Protein AF-0000000084674513 (afdb_homodimer)

Solvent-accessible surface area (backbone atoms only — not comparable to full-atom values): 57286 Å² total; per-residue (Å²): 106,66,66,57,47,56,49,42,70,78,36,50,66,64,48,51,53,32,52,49,28,34,50,50,21,30,50,39,52,47,45,50,54,49,45,37,59,63,42,27,64,46,61,72,77,62,65,66,60,52,52,52,51,50,53,49,48,47,51,50,30,48,51,36,41,43,52,23,43,42,50,42,38,48,52,39,38,51,47,49,45,51,48,48,52,46,50,54,50,10,59,71,66,32,58,56,62,58,49,61,69,64,29,63,66,54,51,48,39,46,70,44,56,30,47,47,33,40,50,52,26,42,66,40,45,54,58,34,55,39,25,51,50,29,48,55,53,47,50,53,50,43,39,69,73,36,55,70,61,32,53,54,49,51,51,52,49,50,53,50,49,54,54,37,50,52,27,49,53,52,20,52,51,25,48,54,54,25,50,54,24,48,51,50,39,50,51,44,52,47,48,52,56,53,23,41,66,61,31,58,28,30,57,50,56,40,46,48,45,45,64,62,47,42,45,48,29,48,48,48,28,37,54,24,50,34,50,20,49,39,31,46,47,44,30,53,47,48,52,54,47,47,52,54,46,49,38,45,49,42,28,34,44,12,52,62,67,59,74,41,52,74,67,56,29,50,49,53,37,51,50,52,53,62,45,44,61,37,53,52,50,42,62,66,38,48,62,41,44,52,46,19,51,53,30,51,53,52,60,60,67,66,67,62,42,76,77,68,95,61,86,68,85,68,61,78,77,71,86,78,53,36,42,33,36,46,49,28,23,40,69,46,78,48,66,88,90,44,78,43,66,58,34,46,62,31,76,47,76,47,52,70,32,39,39,34,34,38,30,53,38,90,85,12,39,61,70,57,50,53,31,44,73,47,56,57,38,76,64,74,36,61,44,49,25,52,66,81,39,71,68,51,83,89,42,46,64,25,56,14,47,39,37,28,64,36,52,79,77,60,55,82,70,47,67,52,40,17,55,92,53,33,80,53,57,66,65,60,51,50,51,51,26,50,74,68,70,34,55,88,73,56,51,69,59,95,51,23,51,50,96,62,96,64,53,70,44,52,45,49,51,48,38,49,49,51,36,55,46,32,64,44,53,29,40,39,33,38,48,64,55,72,66,41,55,72,69,54,35,48,44,41,61,69,43,49,51,52,49,40,33,73,72,52,27,20,34,41,35,34,49,84,60,35,88,54,53,82,71,36,78,40,43,32,36,29,54,78,19,35,72,46,72,46,55,71,68,57,37,52,44,34,43,74,40,41,62,77,67,40,44,62,81,70,79,130,105,67,65,57,48,56,48,42,70,78,36,50,66,66,48,52,52,34,53,50,28,34,48,50,22,28,50,39,52,49,44,50,54,49,44,36,59,62,42,27,65,46,61,71,76,62,65,67,60,52,51,52,54,48,52,50,51,48,50,49,30,49,51,36,40,43,51,23,43,42,51,40,38,50,52,40,39,50,47,48,44,51,49,50,52,46,50,53,50,11,58,71,66,30,58,54,61,59,48,61,70,65,27,62,66,56,52,48,41,45,70,44,56,31,46,48,33,40,49,53,27,41,66,40,43,53,56,36,54,38,25,52,49,29,49,54,53,46,51,53,51,44,39,71,75,36,55,71,60,35,53,55,49,50,51,51,50,50,52,49,50,53,54,36,49,51,28,49,53,50,20,53,53,24,48,53,53,25,49,54,25,48,51,50,41,49,50,44,52,48,48,53,56,53,23,41,64,62,32,60,28,32,55,49,55,39,47,47,43,45,63,63,47,42,44,48,30,48,48,49,28,36,54,25,49,34,50,21,49,39,32,47,47,45,31,52,45,49,52,54,47,46,52,54,46,49,37,45,49,40,28,35,44,11,52,62,68,60,74,40,53,73,66,57,29,49,50,53,37,50,51,52,54,61,45,44,60,38,52,52,50,42,62,66,38,45,64,40,44,51,47,18,51,52,30,53,54,53,60,62,68,63,68,62,42,76,76,67,96,60,87,69,82,68,60,77,77,72,87,77,52,36,41,34,36,46,48,28,23,40,70,46,80,48,65,88,91,45,77,42,65,57,34,46,63,30,76,47,77,46,51,70,31,38,40,34,34,39,31,55,40,90,85,12,39,62,70,58,49,53,32,45,74,47,56,58,37,76,64,75,37,61,46,49,24,53,67,80,40,72,70,51,82,88,44,46,63,25,55,13,47,40,38,29,63,37,52,79,77,60,54,83,71,48,67,53,40,18,54,92,52,34,79,54,57,66,66,60,53,51,52,48,28,51,75,66,69,34,55,90,73,56,51,70,58,96,51,24,50,51,95,62,97,64,53,71,45,53,46,49,52,49,40,49,50,51,36,55,45,32,65,42,52,31,39,39,32,39,48,64,56,73,65,42,54,71,68,54,35,48,46,42,61,70,44,49,50,52,50,40,33,74,71,52,27,19,35,42,35,34,48,84,61,36,88,54,55,80,72,36,79,40,43,33,36,28,54,78,19,36,71,46,73,44,57,72,66,56,37,54,45,33,43,74,39,40,62,78,67,41,44,62,81,71,79,132

Sequence (1112 aa):
MKLLKLLFRDNRLPLSGIVLLSLCSAMLSVGVIAFINLKLIRIDGALATTLLSFLGLLAALLLCSGAGQVALHTLGHRFVYRLRRSLVRRVLDTDIERLEQIGGARILASLSSDIRNITIAFVYLPELTYGLILSIAAFTYLAWLSPALFAVTAGWLGLTLLVGWFFVGKVNQHIRLLREAEDHLYQDYQAIIDGRKELALNRDRARLLYDEEFDRDARAYRDNVTRADIFNGLAGNWANAMVLGSIGLVFFCASGLGWASGEVAATFALTVLFLRAPMVATVAALPSLLAARISLDKLETLELAPETAEIAAVESLGEWQSLQLAGVEYRYPGEGDEAGFDVGPIDLELRRGELVFLVGGNGSGKSTLARLLTGLHRPAAGEIKLDGRVLQPHEWQAYRQLFASVYTDFHLFARLLGPAGAEVEESLVGQWLERLRLRHKVRFAKGRLADTRFSQGQRKRLALMLAMLEGRDILILDEWAADQDPLFRRLFYRELLPQLKAAGKTVLAITHDDHYFDQADRLLKMDGGRLSELTGEARDRATQDAVREIGGSIPAMKLLKLLFRDNRLPLSGIVLLSLCSAMLSVGVIAFINLKLIRIDGALATTLLSFLGLLAALLLCSGAGQVALHTLGHRFVYRLRRSLVRRVLDTDIERLEQIGGARILASLSSDIRNITIAFVYLPELTYGLILSIAAFTYLAWLSPALFAVTAGWLGLTLLVGWFFVGKVNQHIRLLREAEDHLYQDYQAIIDGRKELALNRDRARLLYDEEFDRDARAYRDNVTRADIFNGLAGNWANAMVLGSIGLVFFCASGLGWASGEVAATFALTVLFLRAPMVATVAALPSLLAARISLDKLETLELAPETAEIAAVESLGEWQSLQLAGVEYRYPGEGDEAGFDVGPIDLELRRGELVFLVGGNGSGKSTLARLLTGLHRPAAGEIKLDGRVLQPHEWQAYRQLFASVYTDFHLFARLLGPAGAEVEESLVGQWLERLRLRHKVRFAKGRLADTRFSQGQRKRLALMLAMLEGRDILILDEWAADQDPLFRRLFYRELLPQLKAAGKTVLAITHDDHYFDQADRLLKMDGGRLSELTGEARDRATQDAVREIGGSIPA

Foldseek 3Di:
DVLVVVLCVVPVPLVVVLLVLLLVLLVLVVVLLVLCLPPVVPPDDDPVVSVVVNVVSVVVNCVSLVVSLVSLLVSQVVVLVVVLVQLVLLVVVFFPVLDVVCNPVLSVCLNPVLSVLSNLLSVLVSLLSSLVSNVVVLLVVLCVQFVVLSVVLVVLVVVLVVVLLVLVVLLVVLVVQLVVLVVQLVVLVCCCVVCVVVCVVPVVVVVCSVPPRNVVSVVSNVVSVVSSVVSVVVSVVSLVVSLVVSLVVLCCCCVVVVRHDPSSSVSVSVSSVVSSVSVVSNSVSVVSVVSNVVSVVSSVVSPTDGGDPDPDDADAPDDFFKKWWFQFKDWDDDDDPDGTQIADRATDMDGWLFFEEEEFDPPLCPVVVVCPSLLSDDTPDTFMDTNRHTDDPVCSVNSNLLEFEDAPPDDDFFAAAAAPRHADDPVLVCVLCVLLVNNVPWDHDPRTTDDDDDDPLVSLSNSVVSSVRNPHQEYEYEASCVPPDPVVSCCCLPPVSVVCSVVRHHYYYYHQQLCRLVSGPWYWYRGSNYIDTQDDPRNVVCSVDVCVNRVHPPPD/DVLVVVLCVVPVPLVVVLLVLLLVLLVLVVVLLVLCLPPVVPPDDDPVVSVVVNVVSVVVNCVSLVVSLVSLLVSQVVVLVVVLVQLVLLVVVFFVLLDVVCPPVLSVCLNPVLSVLSNVLSVLVSLQSSLVSNVVVLLVVLCVQFVVLSVVLVVLVVVLVVVLLVLVVLLVVLVVQLVVLVVQLVVLVVCCVVCVVVCVVPVVVVVCSVPPRNVVSVVSNVVSVVSSVVSVVVSVVSLVVSLVVSLVVLCCCCVVVVRHDPSSSVSRSVSSVVSSVSVVSNSVSVVSVVSNVVSVVSSVVSPTDGGDPDPDQADAPDDFFKKWWFQFKDWDDDDDPDGTQIADRATDMDGWLFFEEEEFDPPLCPVVVVCPSLLSDDTPDTFMDTNRHTDDPVCSVNSNLQEFEDAPPDDDFFAAAAAPRHADDPVLVCVLCVLLVNNVPWDHDPRTTDDDDDDPLVSLSNSVVSSVRNPHQEYEYEASCVPPDPVVSCCCLPPVSVVCSVVRHHYYYYHQQLCRLVSGPWYWYRGSNYIDTQDDPRNVVCSVDVCVNRVHPPPD

pLDDT: mean 86.36, std 10.23, range [33.25, 97.19]

Radius of gyration: 37.16 Å; Cα contacts (8 Å, |Δi|>4): 1608; chains: 2; bounding box: 68×113×80 Å

Secondary structure (DSSP, 8-state):
-HHHHHHHHH-HHHHHHHHHHHHHHHHHHHHHHHHIIIIITTT-S-HHHHHHHHHHHHHHHHHHHHHHHHHHHHHHHHHHHHHHHHHHHHHHHS-HHHHHHH-HHHHHHIIIIIHHHHHHHHHHHHHHHHHHHHHHHHHHHHHHH-HHHHHHHHHHHHHHHHHHHHHHHHHHHHHHHHHHHHHHHHHHHHHHHHTHHHHHH-HHHHHHIIIIIIHHHHHHHHHHHHHHHHHHHHHHHHHHHHHHHHHHHHHIIIIIT-SS-HHHHHHHHHHHHHHHHHHHHHHHHHHHHHHHHHHHHHHHHT-PPPPPSS-PPPPP----SEEEEEEEEEE---BTTBPPPEEEEEEEEEETT-EEEEEE-TTSSHHHHHHHHHTSS--SEEEEEETTEEPPGGGHHHHHTTEEEE-TT----SB---GGGPPPPHHHHHHHHHHTT-TTT--EETTEE------HHHHHHHHHHHHHHTT-SEEEEESGGGGS-HHHHHHIIIIIHHHHHHTT-EEEEE---GGGGGG-SEEEEEETTEEEEE-HHHHHHHHH-HHHHHS-----/-HHHHHHHHH-HHHHHHHHHHHHHHHHHHHHHHHHIIIIITTT-S-HHHHHHHHHHHHHHHHHHHHHHHHHHHHHHHHHHHHHHHHHHHHHHHS-HHHHHHH-HHHHHHIIIIIHHHHHHHHHHHHHHHHHHHHHHHHHHHHHHH-HHHHHHHHHHHHHHHHHHHHHHHHHHHHHHHHHHHHHHHHHHHHHHHHTHHHHHH-HHHHHHIIIIIIHHHHHHHHHHHHHHHHHHHHHHHHHHHHHHHHHHHHHIIIIIT-SS-HHHHHHHHHHHHHHHHHHHHHHHHHHHHHHHHHHHHHHHHT-PPPPPSS-PPPPP----SEEEEEEEEEE---BTTBPPPEEEEEEEEEETT-EEEEEE-TTSSHHHHHHHHHTSS--SEEEEEETTEEPPGGGHHHHHTTEEEE-TT----SB---GGGPPPPHHHHHHHHHHTT-TTT--EETTEE------HHHHHHHHHHHHHHTT-SEEEEESGGGGS-HHHHHHIIIIIHHHHHHTT-EEEEE---GGGGGG-SEEEEEETTEEEEE-HHHHHHHHH-HHHHHS-----

Nearest PDB structures (foldseek):
  6v9z-assembly1_B  TM=7.966E-01  e=1.143E-18  Acetivibrio thermocellus ATCC 27405
  8vpb-assembly1_B  TM=7.657E-01  e=1.043E-18  Acetivibrio thermocellus ATCC 27405
  4s0f-assembly1_A  TM=7.080E-01  e=2.626E-19  Acetivibrio thermocellus ATCC 27405
  8vp1-assembly1_B  TM=6.791E-01  e=3.574E-16  Acetivibrio thermocellus ATCC 27405
  8vp8-assembly1_B  TM=6.925E-01  e=1.419E-15  Acetivibrio thermocellus ATCC 27405

Structure (mmCIF, N/CA/C/O backbone):
data_AF-0000000084674513-model_v1
#
loop_
_entity.id
_entity.type
_entity.pdbx_description
1 polymer 'Putative ABC transporter permease/ATP-binding protein'
#
loop_
_atom_site.group_PDB
_atom_site.id
_atom_site.type_symbol
_atom_site.label_atom_id
_atom_site.label_alt_id
_atom_site.label_comp_id
_atom_site.label_asym_id
_atom_site.label_entity_id
_atom_site.label_seq_id
_atom_site.pdbx_PDB_ins_code
_atom_site.Cartn_x
_atom_site.Cartn_y
_atom_site.Cartn_z
_atom_site.occupancy
_atom_site.B_iso_or_equiv
_atom_site.auth_seq_id
_atom_site.auth_comp_id
_atom_site.auth_asym_id
_atom_site.auth_atom_id
_atom_site.pdbx_PDB_model_num
ATOM 1 N N . MET A 1 1 ? 6.867 -6.793 -26.922 1 57.62 1 MET A N 1
ATOM 2 C CA . MET A 1 1 ? 7.855 -6.547 -27.984 1 57.62 1 MET A CA 1
ATOM 3 C C . MET A 1 1 ? 8.812 -5.434 -27.578 1 57.62 1 MET A C 1
ATOM 5 O O . MET A 1 1 ? 10.023 -5.551 -27.766 1 57.62 1 MET A O 1
ATOM 9 N N . LYS A 1 2 ? 8.203 -4.559 -26.906 1 61.97 2 LYS A N 1
ATOM 10 C CA . LYS A 1 2 ? 9.102 -3.453 -26.578 1 61.97 2 LYS A CA 1
ATOM 11 C C . LYS A 1 2 ? 10.109 -3.859 -25.5 1 61.97 2 LYS A C 1
ATOM 13 O O . LYS A 1 2 ? 11.289 -3.516 -25.594 1 61.97 2 LYS A O 1
ATOM 18 N N . LEU A 1 3 ? 9.656 -4.625 -24.625 1 66.75 3 LEU A N 1
ATOM 19 C CA . LEU A 1 3 ? 10.516 -5.051 -23.531 1 66.75 3 LEU A CA 1
ATOM 20 C C . LEU A 1 3 ? 11.648 -5.93 -24.031 1 66.75 3 LEU A C 1
ATOM 22 O O . LEU A 1 3 ? 12.805 -5.742 -23.641 1 66.75 3 LEU A O 1
ATOM 26 N N . LEU A 1 4 ? 11.273 -6.766 -24.906 1 67.56 4 LEU A N 1
ATOM 27 C CA . LEU A 1 4 ? 12.258 -7.68 -25.469 1 67.56 4 LEU A CA 1
ATOM 28 C C . LEU A 1 4 ? 13.242 -6.934 -26.359 1 67.56 4 LEU A C 1
ATOM 30 O O . LEU A 1 4 ? 14.438 -7.242 -26.359 1 67.56 4 LEU A O 1
ATOM 34 N N . LYS A 1 5 ? 12.719 -5.953 -27 1 68.75 5 LYS A N 1
ATOM 35 C CA . LYS A 1 5 ? 13.578 -5.148 -27.859 1 68.75 5 LYS A CA 1
ATOM 36 C C . LYS A 1 5 ? 14.594 -4.355 -27.047 1 68.75 5 LYS A C 1
ATOM 38 O O . LYS A 1 5 ? 15.758 -4.238 -27.438 1 68.75 5 LYS A O 1
ATOM 43 N N . LEU A 1 6 ? 14.133 -3.9 -25.953 1 67.69 6 LEU A N 1
ATOM 44 C CA . LEU A 1 6 ? 15.031 -3.139 -25.078 1 67.69 6 LEU A CA 1
ATOM 45 C C . LEU A 1 6 ? 16.109 -4.035 -24.484 1 67.69 6 LEU A C 1
ATOM 47 O O . LEU A 1 6 ? 17.281 -3.639 -24.406 1 67.69 6 LEU A O 1
ATOM 51 N N . LEU A 1 7 ? 15.648 -5.215 -24.188 1 68.75 7 LEU A N 1
ATOM 52 C CA . LEU A 1 7 ? 16.594 -6.172 -23.625 1 68.75 7 LEU A CA 1
ATOM 53 C C . LEU A 1 7 ? 17.609 -6.605 -24.672 1 68.75 7 LEU A C 1
ATOM 55 O O . LEU A 1 7 ? 18.797 -6.742 -24.375 1 68.75 7 LEU A O 1
ATOM 59 N N . PHE A 1 8 ? 17.094 -6.805 -25.859 1 69.31 8 PHE A N 1
ATOM 60 C CA . PHE A 1 8 ? 17.938 -7.289 -26.938 1 69.31 8 PHE A CA 1
ATOM 61 C C . PHE A 1 8 ? 18.922 -6.215 -27.391 1 69.31 8 PHE A C 1
ATOM 63 O O . PHE A 1 8 ? 20.047 -6.523 -27.812 1 69.31 8 PHE A O 1
ATOM 70 N N . ARG A 1 9 ? 18.547 -5.047 -27.328 1 66.88 9 ARG A N 1
ATOM 71 C CA . ARG A 1 9 ? 19.391 -3.953 -27.781 1 66.88 9 ARG A CA 1
ATOM 72 C C . ARG A 1 9 ? 20.641 -3.82 -26.922 1 66.88 9 ARG A C 1
ATOM 74 O O . ARG A 1 9 ? 21.75 -3.68 -27.422 1 66.88 9 ARG A O 1
ATOM 81 N N . ASP A 1 10 ? 20.469 -4.035 -25.672 1 66.94 10 ASP A N 1
ATOM 82 C CA . ASP A 1 10 ? 21.594 -3.758 -24.781 1 66.94 10 ASP A CA 1
ATOM 83 C C . ASP A 1 10 ? 22.375 -5.027 -24.469 1 66.94 10 ASP A C 1
ATOM 85 O O . ASP A 1 10 ? 23.531 -4.961 -24.031 1 66.94 10 ASP A O 1
ATOM 89 N N . ASN A 1 11 ? 21.75 -6.234 -24.734 1 75.81 11 ASN A N 1
ATOM 90 C CA . ASN A 1 11 ? 22.391 -7.488 -24.328 1 75.81 11 ASN A CA 1
ATOM 91 C C . ASN A 1 11 ? 22.219 -8.57 -25.391 1 75.81 11 ASN A C 1
ATOM 93 O O . ASN A 1 11 ? 21.797 -9.688 -25.094 1 75.81 11 ASN A O 1
ATOM 97 N N . ARG A 1 12 ? 22.672 -8.383 -26.609 1 74.69 12 ARG A N 1
ATOM 98 C CA . ARG A 1 12 ? 22.438 -9.305 -27.719 1 74.69 12 ARG A CA 1
ATOM 99 C C . ARG A 1 12 ? 23.172 -10.617 -27.5 1 74.69 12 ARG A C 1
ATOM 101 O O . ARG A 1 12 ? 22.609 -11.695 -27.719 1 74.69 12 ARG A O 1
ATOM 108 N N . LEU A 1 13 ? 24.391 -10.539 -27.062 1 75.12 13 LEU A N 1
ATOM 109 C CA . LEU A 1 13 ? 25.219 -11.734 -26.953 1 75.12 13 LEU A CA 1
ATOM 110 C C . LEU A 1 13 ? 24.734 -12.633 -25.812 1 75.12 13 LEU A C 1
ATOM 112 O O . LEU A 1 13 ? 24.469 -13.82 -26.031 1 75.12 13 LEU A O 1
ATOM 116 N N . PRO A 1 14 ? 24.5 -12.016 -24.703 1 79.62 14 PRO A N 1
ATOM 117 C CA . PRO A 1 14 ? 24 -12.867 -23.625 1 79.62 14 PRO A CA 1
ATOM 118 C C . PRO A 1 14 ? 22.609 -13.438 -23.922 1 79.62 14 PRO A C 1
ATOM 120 O O . PRO A 1 14 ? 22.328 -14.586 -23.578 1 79.62 14 PRO A O 1
ATOM 123 N N . LEU A 1 15 ? 21.875 -12.742 -24.625 1 80.94 15 LEU A N 1
ATOM 124 C CA . LEU A 1 15 ? 20.516 -13.195 -24.922 1 80.94 15 LEU A CA 1
ATOM 125 C C . LEU A 1 15 ? 20.531 -14.328 -25.938 1 80.94 15 LEU A C 1
ATOM 127 O O . LEU A 1 15 ? 19.734 -15.266 -25.844 1 80.94 15 LEU A O 1
ATOM 131 N N . SER A 1 16 ? 21.469 -14.234 -26.859 1 82.75 16 SER A N 1
ATOM 132 C CA . SER A 1 16 ? 21.578 -15.312 -27.828 1 82.75 16 SER A CA 1
ATOM 133 C C . SER A 1 16 ? 22.031 -16.609 -27.172 1 82.75 16 SER A C 1
ATOM 135 O O . SER A 1 16 ? 21.562 -17.688 -27.531 1 82.75 16 SER A O 1
ATOM 137 N N . GLY A 1 17 ? 22.906 -16.453 -26.25 1 83.25 17 GLY A N 1
ATOM 138 C CA . GLY A 1 17 ? 23.328 -17.625 -25.484 1 83.25 17 GLY A CA 1
ATOM 139 C C . GLY A 1 17 ? 22.203 -18.25 -24.688 1 83.25 17 GLY A C 1
ATOM 140 O O . GLY A 1 17 ? 22.062 -19.469 -24.625 1 83.25 17 GLY A O 1
ATOM 141 N N . ILE A 1 18 ? 21.375 -17.438 -24.281 1 83.75 18 ILE A N 1
ATOM 142 C CA . ILE A 1 18 ? 20.266 -17.906 -23.469 1 83.75 18 ILE A CA 1
ATOM 143 C C . ILE A 1 18 ? 19.234 -18.609 -24.344 1 83.75 18 ILE A C 1
ATOM 145 O O . ILE A 1 18 ? 18.703 -19.656 -23.969 1 83.75 18 ILE A O 1
ATOM 149 N N . VAL A 1 19 ? 18.969 -18.125 -25.469 1 82.12 19 VAL A N 1
ATOM 150 C CA . VAL A 1 19 ? 18.031 -18.719 -26.406 1 82.12 19 VAL A CA 1
ATOM 151 C C . VAL A 1 19 ? 18.562 -20.094 -26.859 1 82.12 19 VAL A C 1
ATOM 153 O O . VAL A 1 19 ? 17.812 -21.062 -26.953 1 82.12 19 VAL A O 1
ATOM 156 N N . LEU A 1 20 ? 19.859 -20.125 -27.016 1 86.25 20 LEU A N 1
ATOM 157 C CA . LEU A 1 20 ? 20.484 -21.391 -27.406 1 86.25 20 LEU A CA 1
ATOM 158 C C . LEU A 1 20 ? 20.375 -22.422 -26.297 1 86.25 20 LEU A C 1
ATOM 160 O O . LEU A 1 20 ? 20.109 -23.594 -26.547 1 86.25 20 LEU A O 1
ATOM 164 N N . LEU A 1 21 ? 20.594 -21.969 -25.141 1 86.88 21 LEU A N 1
ATOM 165 C CA . LEU A 1 21 ? 20.484 -22.875 -24 1 86.88 21 LEU A CA 1
ATOM 166 C C . LEU A 1 21 ? 19.047 -23.359 -23.844 1 86.88 21 LEU A C 1
ATOM 168 O O . LEU A 1 21 ? 18.828 -24.531 -23.516 1 86.88 21 LEU A O 1
ATOM 172 N N . SER A 1 22 ? 18.094 -22.547 -24.141 1 83.81 22 SER A N 1
ATOM 173 C CA . SER A 1 22 ? 16.688 -22.922 -24.047 1 83.81 22 SER A CA 1
ATOM 174 C C . SER A 1 22 ? 16.297 -23.906 -25.156 1 83.81 22 SER A C 1
ATOM 176 O O . SER A 1 22 ? 15.547 -24.844 -24.922 1 83.81 22 SER A O 1
ATOM 178 N N . LEU A 1 23 ? 16.859 -23.688 -26.25 1 85.94 23 LEU A N 1
ATOM 179 C CA . LEU A 1 23 ? 16.641 -24.594 -27.359 1 85.94 23 LEU A CA 1
ATOM 180 C C . LEU A 1 23 ? 17.219 -25.969 -27.078 1 85.94 23 LEU A C 1
ATOM 182 O O . LEU A 1 23 ? 16.594 -26.984 -27.359 1 85.94 23 LEU A O 1
ATOM 186 N N . CYS A 1 24 ? 18.344 -25.906 -26.547 1 89.25 24 CYS A N 1
ATOM 187 C CA . CYS A 1 24 ? 19 -27.156 -26.172 1 89.25 24 CYS A CA 1
ATOM 188 C C . CYS A 1 24 ? 18.188 -27.906 -25.125 1 89.25 24 CYS A C 1
ATOM 190 O O . CYS A 1 24 ? 18.031 -29.125 -25.203 1 89.25 24 CYS A O 1
ATOM 192 N N . SER A 1 25 ? 17.734 -27.156 -24.219 1 87 25 SER A N 1
ATOM 193 C CA . SER A 1 25 ? 16.938 -27.75 -23.172 1 87 25 SER A CA 1
ATOM 194 C C . SER A 1 25 ? 15.641 -28.344 -23.719 1 87 25 SER A C 1
ATOM 196 O O . SER A 1 25 ? 15.219 -29.422 -23.312 1 87 25 SER A O 1
ATOM 198 N N . ALA A 1 26 ? 15.039 -27.641 -24.609 1 84.81 26 ALA A N 1
ATOM 199 C CA . ALA A 1 26 ? 13.805 -28.125 -25.234 1 84.81 26 ALA A CA 1
ATOM 200 C C . ALA A 1 26 ? 14.062 -29.391 -26.047 1 84.81 26 ALA A C 1
ATOM 202 O O . ALA A 1 26 ? 13.297 -30.344 -25.969 1 84.81 26 ALA A O 1
ATOM 203 N N . MET A 1 27 ? 15.148 -29.453 -26.703 1 87.25 27 MET A N 1
ATOM 204 C CA . MET A 1 27 ? 15.508 -30.625 -27.516 1 87.25 27 MET A CA 1
ATOM 205 C C . MET A 1 27 ? 15.82 -31.828 -26.625 1 87.25 27 MET A C 1
ATOM 207 O O . MET A 1 27 ? 15.453 -32.969 -26.938 1 87.25 27 MET A O 1
ATOM 211 N N . LEU A 1 28 ? 16.453 -31.484 -25.594 1 90.12 28 LEU A N 1
ATOM 212 C CA . LEU A 1 28 ? 16.766 -32.562 -24.641 1 90.12 28 LEU A CA 1
ATOM 213 C C . LEU A 1 28 ? 15.492 -33.094 -24.016 1 90.12 28 LEU A C 1
ATOM 215 O O . LEU A 1 28 ? 15.398 -34.312 -23.75 1 90.12 28 LEU A O 1
ATOM 219 N N . SER A 1 29 ? 14.547 -32.25 -23.75 1 87.44 29 SER A N 1
ATOM 220 C CA . SER A 1 29 ? 13.281 -32.719 -23.203 1 87.44 29 SER A CA 1
ATOM 221 C C . SER A 1 29 ? 12.555 -33.656 -24.156 1 87.44 29 SER A C 1
ATOM 223 O O . SER A 1 29 ? 12.102 -34.719 -23.766 1 87.44 29 SER A O 1
ATOM 225 N N . VAL A 1 30 ? 12.523 -33.25 -25.344 1 84.62 30 VAL A N 1
ATOM 226 C CA . VAL A 1 30 ? 11.906 -34.094 -26.375 1 84.62 30 VAL A CA 1
ATOM 227 C C . VAL A 1 30 ? 12.742 -35.344 -26.578 1 84.62 30 VAL A C 1
ATOM 229 O O . VAL A 1 30 ? 12.188 -36.438 -26.812 1 84.62 30 VAL A O 1
ATOM 232 N N . GLY A 1 31 ? 14.023 -35.188 -26.453 1 86.81 31 GLY A N 1
ATOM 233 C CA . GLY A 1 31 ? 14.914 -36.312 -26.562 1 86.81 31 GLY A CA 1
ATOM 234 C C . GLY A 1 31 ? 14.672 -37.375 -25.484 1 86.81 31 GLY A C 1
ATOM 235 O O . GLY A 1 31 ? 14.727 -38.562 -25.766 1 86.81 31 GLY A O 1
ATOM 236 N N . VAL A 1 32 ? 14.406 -36.906 -24.297 1 89.06 32 VAL A N 1
ATOM 237 C CA . VAL A 1 32 ? 14.133 -37.844 -23.203 1 89.06 32 VAL A CA 1
ATOM 238 C C . VAL A 1 32 ? 12.836 -38.594 -23.484 1 89.06 32 VAL A C 1
ATOM 240 O O . VAL A 1 32 ? 12.766 -39.812 -23.281 1 89.06 32 VAL A O 1
ATOM 243 N N . ILE A 1 33 ? 11.875 -37.906 -23.969 1 83.56 33 ILE A N 1
ATOM 244 C CA . ILE A 1 33 ? 10.594 -38.531 -2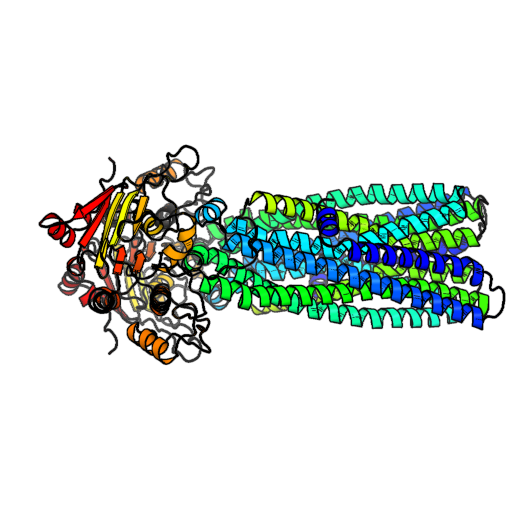4.281 1 83.56 33 ILE A CA 1
ATOM 245 C C . ILE A 1 33 ? 10.781 -39.562 -25.391 1 83.56 33 ILE A C 1
ATOM 247 O O . ILE A 1 33 ? 10.273 -40.688 -25.312 1 83.56 33 ILE A O 1
ATOM 251 N N . ALA A 1 34 ? 11.531 -39.188 -26.375 1 82.75 34 ALA A N 1
ATOM 252 C CA . ALA A 1 34 ? 11.812 -40.094 -27.484 1 82.75 34 ALA A CA 1
ATOM 253 C C . ALA A 1 34 ? 12.602 -41.312 -27.016 1 82.75 34 ALA A C 1
ATOM 255 O O . ALA A 1 34 ? 12.367 -42.438 -27.469 1 82.75 34 ALA A O 1
ATOM 256 N N . PHE A 1 35 ? 13.508 -41.062 -26.141 1 86.94 35 PHE A N 1
ATOM 257 C CA . PHE A 1 35 ? 14.305 -42.156 -25.594 1 86.94 35 PHE A CA 1
ATOM 258 C C . PHE A 1 35 ? 13.43 -43.156 -24.828 1 86.94 35 PHE A C 1
ATOM 260 O O . PHE A 1 35 ? 13.617 -44.344 -24.938 1 86.94 35 PHE A O 1
ATOM 267 N N . ILE A 1 36 ? 12.508 -42.656 -24.109 1 83.75 36 ILE A N 1
ATOM 268 C CA . ILE A 1 36 ? 11.578 -43.5 -23.375 1 83.75 36 ILE A CA 1
ATOM 269 C C . ILE A 1 36 ? 10.773 -44.344 -24.344 1 83.75 36 ILE A C 1
ATOM 271 O O . ILE A 1 36 ? 10.625 -45.562 -24.141 1 83.75 36 ILE A O 1
ATOM 275 N N . ASN A 1 37 ? 10.398 -43.781 -25.438 1 78.38 37 ASN A N 1
ATOM 276 C CA . ASN A 1 37 ? 9.57 -44.469 -26.422 1 78.38 37 ASN A CA 1
ATOM 277 C C . ASN A 1 37 ? 10.375 -45.5 -27.188 1 78.38 37 ASN A C 1
ATOM 279 O O . ASN A 1 37 ? 9.922 -46.656 -27.375 1 78.38 37 ASN A O 1
ATOM 283 N N . LEU A 1 38 ? 11.578 -45.25 -27.547 1 80.06 38 LEU A N 1
ATOM 284 C CA . LEU A 1 38 ? 12.336 -46.094 -28.469 1 80.06 38 LEU A CA 1
ATOM 285 C C . LEU A 1 38 ? 13.141 -47.125 -27.703 1 80.06 38 LEU A C 1
ATOM 287 O O . LEU A 1 38 ? 13.312 -48.25 -28.172 1 80.06 38 LEU A O 1
ATOM 291 N N . LYS A 1 39 ? 13.547 -46.75 -26.531 1 80.62 39 LYS A N 1
ATOM 292 C CA . LYS A 1 39 ? 14.516 -47.625 -25.891 1 80.62 39 LYS A CA 1
ATOM 293 C C . LYS A 1 39 ? 13.938 -48.25 -24.625 1 80.62 39 LYS A C 1
ATOM 295 O O . LYS A 1 39 ? 14.305 -49.375 -24.25 1 80.62 39 LYS A O 1
ATOM 300 N N . LEU A 1 40 ? 13.031 -47.594 -24 1 76 40 LEU A N 1
ATOM 301 C CA . LEU A 1 40 ? 12.617 -48.094 -22.688 1 76 40 LEU A CA 1
ATOM 302 C C . LEU A 1 40 ? 11.328 -48.906 -22.797 1 76 40 LEU A C 1
ATOM 304 O O . LEU A 1 40 ? 11.109 -49.812 -22.016 1 76 40 LEU A O 1
ATOM 308 N N . ILE A 1 41 ? 10.516 -48.531 -23.75 1 71.12 41 ILE A N 1
ATOM 309 C CA . ILE A 1 41 ? 9.289 -49.312 -23.922 1 71.12 41 ILE A CA 1
ATOM 310 C C . ILE A 1 41 ? 9.602 -50.625 -24.594 1 71.12 41 ILE A C 1
ATOM 312 O O . ILE A 1 41 ? 9.016 -51.656 -24.25 1 71.12 41 ILE A O 1
ATOM 316 N N . ARG A 1 42 ? 10.625 -50.562 -25.547 1 69.75 42 ARG A N 1
ATOM 317 C CA . ARG A 1 42 ? 11.078 -51.781 -26.188 1 69.75 42 ARG A CA 1
ATOM 318 C C . ARG A 1 42 ? 12.531 -52.094 -25.844 1 69.75 42 ARG A C 1
ATOM 320 O O . ARG A 1 42 ? 13.445 -51.594 -26.516 1 69.75 42 ARG A O 1
ATOM 327 N N . ILE A 1 43 ? 12.695 -52.5 -24.609 1 65.56 43 ILE A N 1
ATOM 328 C CA . ILE A 1 43 ? 14.07 -52.656 -24.156 1 65.56 43 ILE A CA 1
ATOM 329 C C . ILE A 1 43 ? 14.859 -53.5 -25.156 1 65.56 43 ILE A C 1
ATOM 331 O O . ILE A 1 43 ? 14.531 -54.656 -25.375 1 65.56 43 ILE A O 1
ATOM 335 N N . ASP A 1 44 ? 15.492 -52.656 -26.094 1 65.06 44 ASP A N 1
ATOM 336 C CA . ASP A 1 44 ? 16.438 -53.312 -27 1 65.06 44 ASP A CA 1
ATOM 337 C C . ASP A 1 44 ? 17.859 -53.188 -26.484 1 65.06 44 ASP A C 1
ATOM 339 O O . ASP A 1 44 ? 18.359 -52.094 -26.234 1 65.06 44 ASP A O 1
ATOM 343 N N . GLY A 1 45 ? 18.375 -54.375 -26.016 1 68.69 45 GLY A N 1
ATOM 344 C CA . GLY A 1 45 ? 19.781 -54.375 -25.656 1 68.69 45 GLY A CA 1
ATOM 345 C C . GLY A 1 45 ? 20.031 -54.562 -24.172 1 68.69 45 GLY A C 1
ATOM 346 O O . GLY A 1 45 ? 19.141 -55 -23.453 1 68.69 45 GLY A O 1
ATOM 347 N N . ALA A 1 46 ? 21.297 -53.969 -23.672 1 81.06 46 ALA A N 1
ATOM 348 C CA . ALA A 1 46 ? 21.719 -54.188 -22.297 1 81.06 46 ALA A CA 1
ATOM 349 C C . ALA A 1 46 ? 21.016 -53.219 -21.344 1 81.06 46 ALA A C 1
ATOM 351 O O . ALA A 1 46 ? 20.969 -52 -21.609 1 81.06 46 ALA A O 1
ATOM 352 N N . LEU A 1 47 ? 20.469 -53.719 -20.312 1 83.81 47 LEU A N 1
ATOM 353 C CA . LEU A 1 47 ? 19.672 -53 -19.328 1 83.81 47 LEU A CA 1
ATOM 354 C C . LEU A 1 47 ? 20.5 -51.906 -18.672 1 83.81 47 LEU A C 1
ATOM 356 O O . LEU A 1 47 ? 20.031 -50.75 -18.547 1 83.81 47 LEU A O 1
ATOM 360 N N . ALA A 1 48 ? 21.75 -52.188 -18.422 1 86.44 48 ALA A N 1
ATOM 361 C CA . ALA A 1 48 ? 22.594 -51.219 -17.703 1 86.44 48 ALA A CA 1
ATOM 362 C C . ALA A 1 48 ? 22.922 -50.031 -18.578 1 86.44 48 ALA A C 1
ATOM 364 O O . ALA A 1 48 ? 22.891 -48.875 -18.109 1 86.44 48 ALA A O 1
ATOM 365 N N . THR A 1 49 ? 23.188 -50.281 -19.828 1 86.75 49 THR A N 1
ATOM 366 C CA . THR A 1 49 ? 23.547 -49.188 -20.734 1 86.75 49 THR A CA 1
ATOM 367 C C . THR A 1 49 ? 22.328 -48.312 -21.016 1 86.75 49 THR A C 1
ATOM 369 O O . THR A 1 49 ? 22.469 -47.094 -21.172 1 86.75 49 THR A O 1
ATOM 372 N N . THR A 1 50 ? 21.219 -48.875 -21.031 1 88.38 50 THR A N 1
ATOM 373 C CA . THR A 1 50 ? 20 -48.125 -21.266 1 88.38 50 THR A CA 1
ATOM 374 C C . THR A 1 50 ? 19.672 -47.25 -20.078 1 88.38 50 THR A C 1
ATOM 376 O O . THR A 1 50 ? 19.312 -46.062 -20.25 1 88.38 50 THR A O 1
ATOM 379 N N . LEU A 1 51 ? 19.891 -47.781 -18.922 1 89.25 51 LEU A N 1
ATOM 380 C CA . LEU A 1 51 ? 19.609 -47 -17.719 1 89.25 51 LEU A CA 1
ATOM 381 C C . LEU A 1 51 ? 20.594 -45.875 -17.562 1 89.25 51 LEU A C 1
ATOM 383 O O . LEU A 1 51 ? 20.203 -44.75 -17.234 1 89.25 51 LEU A O 1
ATOM 387 N N . LEU A 1 52 ? 21.828 -46.125 -17.859 1 91 52 LEU A N 1
ATOM 388 C CA . LEU A 1 52 ? 22.859 -45.125 -17.719 1 91 52 LEU A CA 1
ATOM 389 C C . LEU A 1 52 ? 22.656 -44 -18.75 1 91 52 LEU A C 1
ATOM 391 O O . LEU A 1 52 ? 22.891 -42.844 -18.469 1 91 52 LEU A O 1
ATOM 395 N N . SER A 1 53 ? 22.281 -44.406 -19.938 1 91.19 53 SER A N 1
ATOM 396 C CA . SER A 1 53 ? 22.016 -43.406 -20.969 1 91.19 53 SER A CA 1
ATOM 397 C C . SER A 1 53 ? 20.797 -42.531 -20.609 1 91.19 53 SER A C 1
ATOM 399 O O . SER A 1 53 ? 20.781 -41.344 -20.875 1 91.19 53 SER A O 1
ATOM 401 N N . PHE A 1 54 ? 19.859 -43.125 -20 1 91.38 54 PHE A N 1
ATOM 402 C CA . PHE A 1 54 ? 18.656 -42.406 -19.578 1 91.38 54 PHE A CA 1
ATOM 403 C C . PHE A 1 54 ? 18.984 -41.406 -18.469 1 91.38 54 PHE A C 1
ATOM 405 O O . PHE A 1 54 ? 18.609 -40.25 -18.562 1 91.38 54 PHE A O 1
ATOM 412 N N . LEU A 1 55 ? 19.75 -41.844 -17.484 1 92 55 LEU A N 1
ATOM 413 C CA . LEU A 1 55 ? 20.141 -41 -16.375 1 92 55 LEU A CA 1
ATOM 414 C C . LEU A 1 55 ? 21.047 -39.875 -16.859 1 92 55 LEU A C 1
ATOM 416 O O . LEU A 1 55 ? 20.969 -38.75 -16.359 1 92 55 LEU A O 1
ATOM 420 N N . GLY A 1 56 ? 21.906 -40.219 -17.828 1 93.25 56 GLY A N 1
ATOM 421 C CA . GLY A 1 56 ? 22.75 -39.188 -18.422 1 93.25 56 GLY A CA 1
ATOM 422 C C . GLY A 1 56 ? 21.969 -38.125 -19.156 1 93.25 56 GLY A C 1
ATOM 423 O O . GLY A 1 56 ? 22.281 -36.938 -19.062 1 93.25 56 GLY A O 1
ATOM 424 N N . LEU A 1 57 ? 20.922 -38.5 -19.844 1 92.94 57 LEU A N 1
ATOM 425 C CA . LEU A 1 57 ? 20.062 -37.562 -20.562 1 92.94 57 LEU A CA 1
ATOM 426 C C . LEU A 1 57 ? 19.297 -36.656 -19.594 1 92.94 57 LEU A C 1
ATOM 428 O O . LEU A 1 57 ? 19.156 -35.469 -19.828 1 92.94 57 LEU A O 1
ATOM 432 N N . LEU A 1 58 ? 18.891 -37.25 -18.5 1 93.12 58 LEU A N 1
ATOM 433 C CA . LEU A 1 58 ? 18.172 -36.5 -17.484 1 93.12 58 LEU A CA 1
ATOM 434 C C . LEU A 1 58 ? 19.078 -35.469 -16.828 1 93.12 58 LEU A C 1
ATOM 436 O O . LEU A 1 58 ? 18.672 -34.344 -16.594 1 93.12 58 LEU A O 1
ATOM 440 N N . ALA A 1 59 ? 20.25 -35.875 -16.547 1 94.31 59 ALA A N 1
ATOM 441 C CA . ALA A 1 59 ? 21.219 -34.969 -15.945 1 94.31 59 ALA A CA 1
ATOM 442 C C . ALA A 1 59 ? 21.562 -33.812 -16.891 1 94.31 59 ALA A C 1
ATOM 444 O O . ALA A 1 59 ? 21.688 -32.656 -16.469 1 94.31 59 ALA A O 1
ATOM 445 N N . ALA A 1 60 ? 21.75 -34.156 -18.172 1 94.25 60 ALA A N 1
ATOM 446 C CA . ALA A 1 60 ? 22.016 -33.156 -19.172 1 94.25 60 ALA A CA 1
ATOM 447 C C . ALA A 1 60 ? 20.875 -32.156 -19.281 1 94.25 60 ALA A C 1
ATOM 449 O O . ALA A 1 60 ? 21.094 -30.953 -19.438 1 94.25 60 ALA A O 1
ATOM 450 N N . LEU A 1 61 ? 19.688 -32.656 -19.172 1 92.62 61 LEU A N 1
ATOM 451 C CA . LEU A 1 61 ? 18.5 -31.797 -19.219 1 92.62 61 LEU A CA 1
ATOM 452 C C . LEU A 1 61 ? 18.469 -30.859 -18.031 1 92.62 61 LEU A C 1
ATOM 454 O O . LEU A 1 61 ? 18.25 -29.656 -18.188 1 92.62 61 LEU A O 1
ATOM 458 N N . LEU A 1 62 ? 18.719 -31.391 -16.875 1 92.69 62 LEU A N 1
ATOM 459 C CA . LEU A 1 62 ? 18.703 -30.594 -15.648 1 92.69 62 LEU A CA 1
ATOM 460 C C . LEU A 1 62 ? 19.766 -29.5 -15.703 1 92.69 62 LEU A C 1
ATOM 462 O O . LEU A 1 62 ? 19.484 -28.344 -15.344 1 92.69 62 LEU A O 1
ATOM 466 N N . LEU A 1 63 ? 20.891 -29.812 -16.203 1 93 63 LEU A N 1
ATOM 467 C CA . LEU A 1 63 ? 22 -28.875 -16.234 1 93 63 LEU A CA 1
ATOM 468 C C . LEU A 1 63 ? 21.766 -27.797 -17.281 1 93 63 LEU A C 1
ATOM 470 O O . LEU A 1 63 ? 21.953 -26.609 -17.016 1 93 63 LEU A O 1
ATOM 474 N N . CYS A 1 64 ? 21.328 -28.203 -18.453 1 90.88 64 CYS A N 1
ATOM 475 C CA . CYS A 1 64 ? 21.109 -27.25 -19.531 1 90.88 64 CYS A CA 1
ATOM 476 C C . CYS A 1 64 ? 19.938 -26.312 -19.219 1 90.88 64 CYS A C 1
ATOM 478 O O . CYS A 1 64 ? 20.031 -25.109 -19.406 1 90.88 64 CYS A O 1
ATOM 480 N N . SER A 1 65 ? 18.875 -26.891 -18.75 1 89.38 65 SER A N 1
ATOM 481 C CA . SER A 1 65 ? 17.703 -26.078 -18.406 1 89.38 65 SER A CA 1
ATOM 482 C C . SER A 1 65 ? 18 -25.156 -17.234 1 89.38 65 SER A C 1
ATOM 484 O O . SER A 1 65 ? 17.562 -24.016 -17.203 1 89.38 65 SER A O 1
ATOM 486 N N . GLY A 1 66 ? 18.719 -25.688 -16.266 1 90.56 66 GLY A N 1
ATOM 487 C CA . GLY A 1 66 ? 19.094 -24.891 -15.125 1 90.56 66 GLY A CA 1
ATOM 488 C C . GLY A 1 66 ? 19.984 -23.719 -15.492 1 90.56 66 GLY A C 1
ATOM 489 O O . GLY A 1 66 ? 19.766 -22.594 -15.047 1 90.56 66 GLY A O 1
ATOM 490 N N . ALA A 1 67 ? 20.938 -23.953 -16.312 1 91.62 67 ALA A N 1
ATOM 491 C CA . ALA A 1 67 ? 21.875 -22.922 -16.75 1 91.62 67 ALA A CA 1
ATOM 492 C C . ALA A 1 67 ? 21.156 -21.844 -17.547 1 91.62 67 ALA A C 1
ATOM 494 O O . ALA A 1 67 ? 21.422 -20.641 -17.375 1 91.62 67 ALA A O 1
ATOM 495 N N . GLY A 1 68 ? 20.312 -22.312 -18.391 1 87.19 68 GLY A N 1
ATOM 496 C CA . GLY A 1 68 ? 19.547 -21.359 -19.172 1 87.19 68 GLY A CA 1
ATOM 497 C C . GLY A 1 68 ? 18.656 -20.469 -18.312 1 87.19 68 GLY A C 1
ATOM 498 O O . GLY A 1 68 ? 18.562 -19.266 -18.531 1 87.19 68 GLY A O 1
ATOM 499 N N . GLN A 1 69 ? 18.047 -21.031 -17.359 1 86.06 69 GLN A N 1
ATOM 500 C CA . GLN A 1 69 ? 17.125 -20.297 -16.484 1 86.06 69 GLN A CA 1
ATOM 501 C C . GLN A 1 69 ? 17.891 -19.297 -15.609 1 86.06 69 GLN A C 1
ATOM 503 O O . GLN A 1 69 ? 17.469 -18.156 -15.453 1 86.06 69 GLN A O 1
ATOM 508 N N . VAL A 1 70 ? 19.016 -19.766 -15.07 1 90.12 70 VAL A N 1
ATOM 509 C CA . VAL A 1 70 ? 19.812 -18.891 -14.219 1 90.12 70 VAL A CA 1
ATOM 510 C C . VAL A 1 70 ? 20.312 -17.688 -15.023 1 90.12 70 VAL A C 1
ATOM 512 O O . VAL A 1 70 ? 20.266 -16.562 -14.547 1 90.12 70 VAL A O 1
ATOM 515 N N . ALA A 1 71 ? 20.719 -17.969 -16.203 1 90.56 71 ALA A N 1
ATOM 516 C CA . ALA A 1 71 ? 21.25 -16.922 -17.062 1 90.56 71 ALA A CA 1
ATOM 517 C C . ALA A 1 71 ? 20.172 -15.891 -17.391 1 90.56 71 ALA A C 1
ATOM 519 O O . ALA A 1 71 ? 20.422 -14.68 -17.328 1 90.56 71 ALA A O 1
ATOM 520 N N . LEU A 1 72 ? 19.062 -16.359 -17.672 1 87.25 72 LEU A N 1
ATOM 521 C CA . LEU A 1 72 ? 17.984 -15.445 -18.078 1 87.25 72 LEU A CA 1
ATOM 522 C C . LEU A 1 72 ? 17.469 -14.641 -16.891 1 87.25 72 LEU A C 1
ATOM 524 O O . LEU A 1 72 ? 17.203 -13.445 -17.016 1 87.25 72 LEU A O 1
ATOM 528 N N . HIS A 1 73 ? 17.328 -15.258 -15.742 1 89.75 73 HIS A N 1
ATOM 529 C CA . HIS A 1 73 ? 16.891 -14.539 -14.547 1 89.75 73 HIS A CA 1
ATOM 530 C C . HIS A 1 73 ? 17.891 -13.461 -14.156 1 89.75 73 HIS A C 1
ATOM 532 O O . HIS A 1 73 ? 17.516 -12.32 -13.875 1 89.75 73 HIS A O 1
ATOM 538 N N . THR A 1 74 ? 19.141 -13.812 -14.211 1 91.31 74 THR A N 1
ATOM 539 C CA . THR A 1 74 ? 20.188 -12.875 -13.828 1 91.31 74 THR A CA 1
ATOM 540 C C . THR A 1 74 ? 20.234 -11.68 -14.781 1 91.31 74 THR A C 1
ATOM 542 O O . THR A 1 74 ? 20.328 -10.531 -14.344 1 91.31 74 THR A O 1
ATOM 545 N N . LEU A 1 75 ? 20.109 -12.031 -16.016 1 89.19 75 LEU A N 1
ATOM 546 C CA . LEU A 1 75 ? 20.125 -10.961 -17.016 1 89.19 75 LEU A CA 1
ATOM 547 C C . LEU A 1 75 ? 18.906 -10.055 -16.859 1 89.19 75 LEU A C 1
ATOM 549 O O . LEU A 1 75 ? 19.031 -8.828 -16.953 1 89.19 75 LEU A O 1
ATOM 553 N N . GLY A 1 76 ? 17.766 -10.664 -16.688 1 89.06 76 GLY A N 1
ATOM 554 C CA . GLY A 1 76 ? 16.531 -9.898 -16.562 1 89.06 76 GLY A CA 1
ATOM 555 C C . GLY A 1 76 ? 16.547 -8.945 -15.383 1 89.06 76 GLY A C 1
ATOM 556 O O . GLY A 1 76 ? 16.234 -7.766 -15.523 1 89.06 76 GLY A O 1
ATOM 557 N N . HIS A 1 77 ? 17.016 -9.391 -14.219 1 92.25 77 HIS A N 1
ATOM 558 C CA . HIS A 1 77 ? 16.984 -8.555 -13.023 1 92.25 77 HIS A CA 1
ATOM 559 C C . HIS A 1 77 ? 18.094 -7.52 -13.039 1 92.25 77 HIS A C 1
ATOM 561 O O . HIS A 1 77 ? 17.953 -6.434 -12.477 1 92.25 77 HIS A O 1
ATOM 567 N N . ARG A 1 78 ? 19.172 -7.82 -13.734 1 92 78 ARG A N 1
ATOM 568 C CA . ARG A 1 78 ? 20.203 -6.801 -13.938 1 92 78 ARG A CA 1
ATOM 569 C C . ARG A 1 78 ? 19.672 -5.66 -14.805 1 92 78 ARG A C 1
ATOM 571 O O . ARG A 1 78 ? 20.016 -4.496 -14.578 1 92 78 ARG A O 1
ATOM 578 N N . PHE A 1 79 ? 18.906 -6.051 -15.711 1 89.88 79 PHE A N 1
ATOM 579 C CA . PHE A 1 79 ? 18.281 -5.039 -16.562 1 89.88 79 PHE A CA 1
ATOM 580 C C . PHE A 1 79 ? 17.375 -4.133 -15.742 1 89.88 79 PHE A C 1
ATOM 582 O O . PHE A 1 79 ? 17.422 -2.91 -15.875 1 89.88 79 PHE A O 1
ATOM 589 N N . VAL A 1 80 ? 16.516 -4.703 -14.953 1 93.19 80 VAL A N 1
ATOM 590 C CA . VAL A 1 80 ? 15.578 -3.928 -14.141 1 93.19 80 VAL A CA 1
ATOM 591 C C . VAL A 1 80 ? 16.344 -3.033 -13.18 1 93.19 80 VAL A C 1
ATOM 593 O O . VAL A 1 80 ? 15.953 -1.89 -12.93 1 93.19 80 VAL A O 1
ATOM 596 N N . TYR A 1 81 ? 17.422 -3.574 -12.641 1 95.06 81 TYR A N 1
ATOM 597 C CA . TYR A 1 81 ? 18.281 -2.805 -11.75 1 95.06 81 TYR A CA 1
ATOM 598 C C . TYR A 1 81 ? 18.828 -1.574 -12.461 1 95.06 81 TYR A C 1
ATOM 600 O O . TYR A 1 81 ? 18.797 -0.468 -11.914 1 95.06 81 TYR A O 1
ATOM 608 N N . ARG A 1 82 ? 19.297 -1.74 -13.625 1 92.06 82 ARG A N 1
ATOM 609 C CA . ARG A 1 82 ? 19.844 -0.626 -14.398 1 92.06 82 ARG A CA 1
ATOM 610 C C . ARG A 1 82 ? 18.75 0.38 -14.742 1 92.06 82 ARG A C 1
ATOM 612 O O . ARG A 1 82 ? 18.984 1.589 -14.734 1 92.06 82 ARG A O 1
ATOM 619 N N . LEU A 1 83 ? 17.641 -0.182 -15.039 1 91.5 83 LEU A N 1
ATOM 620 C CA . LEU A 1 83 ? 16.516 0.687 -15.359 1 91.5 83 LEU A CA 1
ATOM 621 C C . LEU A 1 83 ? 16.125 1.534 -14.148 1 91.5 83 LEU A C 1
ATOM 623 O O . LEU A 1 83 ? 15.859 2.73 -14.281 1 91.5 83 LEU A O 1
ATOM 627 N N . ARG A 1 84 ? 16.094 0.871 -13.047 1 94.44 84 ARG A N 1
ATOM 628 C CA . ARG A 1 84 ? 15.766 1.567 -11.805 1 94.44 84 ARG A CA 1
ATOM 629 C C . ARG A 1 84 ? 16.797 2.656 -11.508 1 94.44 84 ARG A C 1
ATOM 631 O O . ARG A 1 84 ? 16.422 3.785 -11.172 1 94.44 84 ARG A O 1
ATOM 638 N N . ARG A 1 85 ? 18 2.34 -11.625 1 94.12 85 ARG A N 1
ATOM 639 C CA . ARG A 1 85 ? 19.078 3.299 -11.398 1 94.12 85 ARG A CA 1
ATOM 640 C C . ARG A 1 85 ? 18.969 4.48 -12.352 1 94.12 85 ARG A C 1
ATOM 642 O O . ARG A 1 85 ? 19.094 5.637 -11.938 1 94.12 85 ARG A O 1
ATOM 649 N N . SER A 1 86 ? 18.719 4.121 -13.516 1 92.62 86 SER A N 1
ATOM 650 C CA . SER A 1 86 ? 18.609 5.156 -14.539 1 92.62 86 SER A CA 1
ATOM 651 C C . SER A 1 86 ? 17.422 6.082 -14.258 1 92.62 86 SER A C 1
ATOM 653 O O . SER A 1 86 ? 17.547 7.305 -14.391 1 92.62 86 SER A O 1
ATOM 655 N N . LEU A 1 87 ? 16.328 5.547 -13.883 1 93.44 87 LEU A N 1
ATOM 656 C CA . LEU A 1 87 ? 15.125 6.34 -13.633 1 93.44 87 LEU A CA 1
ATOM 657 C C . LEU A 1 87 ? 15.32 7.27 -12.438 1 93.44 87 LEU A C 1
ATOM 659 O O . LEU A 1 87 ? 14.945 8.445 -12.492 1 93.44 87 LEU A O 1
ATOM 663 N N . VAL A 1 88 ? 15.852 6.73 -11.406 1 95.12 88 VAL A N 1
ATOM 664 C CA . VAL A 1 88 ? 16.078 7.547 -10.219 1 95.12 88 VAL A CA 1
ATOM 665 C C . VAL A 1 88 ? 17.078 8.656 -10.531 1 95.12 88 VAL A C 1
ATOM 667 O O . VAL A 1 88 ? 16.906 9.805 -10.109 1 95.12 88 VAL A O 1
ATOM 670 N N . ARG A 1 89 ? 18.094 8.359 -11.281 1 93.62 89 ARG A N 1
ATOM 671 C CA . ARG A 1 89 ? 19.062 9.359 -11.695 1 93.62 89 ARG A CA 1
ATOM 672 C C . ARG A 1 89 ? 18.406 10.461 -12.516 1 93.62 89 ARG A C 1
ATOM 674 O O . ARG A 1 89 ? 18.672 11.648 -12.32 1 93.62 89 ARG A O 1
ATOM 681 N N . ARG A 1 90 ? 17.562 10.047 -13.336 1 92.81 90 ARG A N 1
ATOM 682 C CA . ARG A 1 90 ? 16.859 11.008 -14.18 1 92.81 90 ARG A CA 1
ATOM 683 C C . ARG A 1 90 ? 15.922 11.883 -13.352 1 92.81 90 ARG A C 1
ATOM 685 O O . ARG A 1 90 ? 15.773 13.078 -13.625 1 92.81 90 ARG A O 1
ATOM 692 N N . VAL A 1 91 ? 15.312 11.32 -12.391 1 94.06 91 VAL A N 1
ATOM 693 C CA . VAL A 1 91 ? 14.445 12.086 -11.5 1 94.06 91 VAL A CA 1
ATOM 694 C C . VAL A 1 91 ? 15.273 13.125 -10.742 1 94.06 91 VAL A C 1
ATOM 696 O O . VAL A 1 91 ? 14.867 14.281 -10.617 1 94.06 91 VAL A O 1
ATOM 699 N N . LEU A 1 92 ? 16.453 12.75 -10.32 1 92.44 92 LEU A N 1
ATOM 700 C CA . LEU A 1 92 ? 17.328 13.641 -9.555 1 92.44 92 LEU A CA 1
ATOM 701 C C . LEU A 1 92 ? 17.875 14.75 -10.438 1 92.44 92 LEU A C 1
ATOM 703 O O . LEU A 1 92 ? 18.156 15.852 -9.961 1 92.44 92 LEU A O 1
ATOM 707 N N . ASP A 1 93 ? 17.922 14.477 -11.727 1 89.56 93 ASP A N 1
ATOM 708 C CA . ASP A 1 93 ? 18.531 15.438 -12.641 1 89.56 93 ASP A CA 1
ATOM 709 C C . ASP A 1 93 ? 17.469 16.312 -13.305 1 89.56 93 ASP A C 1
ATOM 711 O O . ASP A 1 93 ? 17.781 17.25 -14.031 1 89.56 93 ASP A O 1
ATOM 715 N N . THR A 1 94 ? 16.25 15.992 -13.062 1 91.06 94 THR A N 1
ATOM 716 C CA . THR A 1 94 ? 15.156 16.75 -13.664 1 91.06 94 THR A CA 1
ATOM 717 C C . THR A 1 94 ? 14.836 17.984 -12.836 1 91.06 94 THR A C 1
ATOM 719 O O . THR A 1 94 ? 14.891 17.953 -11.609 1 91.06 94 THR A O 1
ATOM 722 N N . ASP A 1 95 ? 14.492 19.016 -13.57 1 89.25 95 ASP A N 1
ATOM 723 C CA . ASP A 1 95 ? 14.156 20.266 -12.922 1 89.25 95 ASP A CA 1
ATOM 724 C C . ASP A 1 95 ? 12.945 20.109 -12 1 89.25 95 ASP A C 1
ATOM 726 O O . ASP A 1 95 ? 12.008 19.375 -12.32 1 89.25 95 ASP A O 1
ATOM 730 N N . ILE A 1 96 ? 12.961 20.828 -10.961 1 89.75 96 ILE A N 1
ATOM 731 C CA . ILE A 1 96 ? 11.93 20.734 -9.938 1 89.75 96 ILE A CA 1
ATOM 732 C C . ILE A 1 96 ? 10.578 21.109 -10.531 1 89.75 96 ILE A C 1
ATOM 734 O O . ILE A 1 96 ? 9.547 20.531 -10.156 1 89.75 96 ILE A O 1
ATOM 738 N N . GLU A 1 97 ? 10.562 22.047 -11.406 1 87 97 GLU A N 1
ATOM 739 C CA . GLU A 1 97 ? 9.312 22.484 -12.031 1 87 97 GLU A CA 1
ATOM 740 C C . GLU A 1 97 ? 8.617 21.328 -12.742 1 87 97 GLU A C 1
ATOM 742 O O . GLU A 1 97 ? 7.402 21.156 -12.609 1 87 97 GLU A O 1
ATOM 747 N N . ARG A 1 98 ? 9.414 20.609 -13.453 1 88.31 98 ARG A N 1
ATOM 748 C CA . ARG A 1 98 ? 8.867 19.453 -14.164 1 88.31 98 ARG A CA 1
ATOM 749 C C . ARG A 1 98 ? 8.383 18.391 -13.188 1 88.31 98 ARG A C 1
ATOM 751 O O . ARG A 1 98 ? 7.32 17.797 -13.391 1 88.31 98 ARG A O 1
ATOM 758 N N . LEU A 1 99 ? 9.094 18.156 -12.18 1 91.38 99 LEU A N 1
ATOM 759 C CA . LEU A 1 99 ? 8.703 17.172 -11.172 1 91.38 99 LEU A CA 1
ATOM 760 C C . LEU A 1 99 ? 7.395 17.562 -10.5 1 91.38 99 LEU A C 1
ATOM 762 O O . LEU A 1 99 ? 6.559 16.703 -10.211 1 91.38 99 LEU A O 1
ATOM 766 N N . GLU A 1 100 ? 7.25 18.844 -10.281 1 87.19 100 GLU A N 1
ATOM 767 C CA . GLU A 1 100 ? 6.023 19.328 -9.656 1 87.19 100 GLU A CA 1
ATOM 768 C C . GLU A 1 100 ? 4.836 19.219 -10.609 1 87.19 100 GLU A C 1
ATOM 770 O O . GLU A 1 100 ? 3.707 18.984 -10.172 1 87.19 100 GLU A O 1
ATOM 775 N N . GLN A 1 101 ? 5.102 19.359 -11.875 1 85.31 101 GLN A N 1
ATOM 776 C CA . GLN A 1 101 ? 4.055 19.203 -12.875 1 85.31 101 GLN A CA 1
ATOM 777 C C . GLN A 1 101 ? 3.574 17.75 -12.938 1 85.31 101 GLN A C 1
ATOM 779 O O . GLN A 1 101 ? 2.377 17.5 -13.078 1 85.31 101 GLN A O 1
ATOM 784 N N . ILE A 1 102 ? 4.488 16.891 -12.844 1 88.25 102 ILE A N 1
ATOM 785 C CA . ILE A 1 102 ? 4.145 15.469 -12.883 1 88.25 102 ILE A CA 1
ATOM 786 C C . ILE A 1 102 ? 3.428 15.078 -11.594 1 88.25 102 ILE A C 1
ATOM 788 O O . ILE A 1 102 ? 2.416 14.375 -11.625 1 88.25 102 ILE A O 1
ATOM 792 N N . GLY A 1 103 ? 3.943 15.539 -10.5 1 89.75 103 GLY A N 1
ATOM 793 C CA . GLY A 1 103 ? 3.381 15.211 -9.195 1 89.75 103 GLY A CA 1
ATOM 794 C C . GLY A 1 103 ? 4.121 14.094 -8.492 1 89.75 103 GLY A C 1
ATOM 795 O O . GLY A 1 103 ? 4.52 13.109 -9.117 1 89.75 103 GLY A O 1
ATOM 796 N N . GLY A 1 104 ? 4.246 14.219 -7.258 1 90.31 104 GLY A N 1
ATOM 797 C CA . GLY A 1 104 ? 4.988 13.266 -6.453 1 90.31 104 GLY A CA 1
ATOM 798 C C . GLY A 1 104 ? 4.363 11.883 -6.449 1 90.31 104 GLY A C 1
ATOM 799 O O . GLY A 1 104 ? 5.074 10.875 -6.5 1 90.31 104 GLY A O 1
ATOM 800 N N . ALA A 1 105 ? 3.119 11.844 -6.488 1 84.38 105 ALA A N 1
ATOM 801 C CA . ALA A 1 105 ? 2.412 10.57 -6.461 1 84.38 105 ALA A CA 1
ATOM 802 C C . ALA A 1 105 ? 2.668 9.773 -7.742 1 84.38 105 ALA A C 1
ATOM 804 O O . ALA A 1 105 ? 2.895 8.562 -7.691 1 84.38 105 ALA A O 1
ATOM 805 N N . ARG A 1 106 ? 2.598 10.477 -8.812 1 88.31 106 ARG A N 1
ATOM 806 C CA . ARG A 1 106 ? 2.824 9.82 -10.102 1 88.31 106 ARG A CA 1
ATOM 807 C C . ARG A 1 106 ? 4.266 9.328 -10.219 1 88.31 106 ARG A C 1
ATOM 809 O O . ARG A 1 106 ? 4.516 8.234 -10.719 1 88.31 106 ARG A O 1
ATOM 816 N N . ILE A 1 107 ? 5.164 10.078 -9.766 1 93.44 107 ILE A N 1
ATOM 817 C CA . ILE A 1 107 ? 6.57 9.688 -9.812 1 93.44 107 ILE A CA 1
ATOM 818 C C . ILE A 1 107 ? 6.793 8.477 -8.906 1 93.44 107 ILE A C 1
ATOM 820 O O . ILE A 1 107 ? 7.48 7.527 -9.281 1 93.44 107 ILE A O 1
ATOM 824 N N . LEU A 1 108 ? 6.215 8.578 -7.781 1 91.88 108 LEU A N 1
ATOM 825 C CA . LEU A 1 108 ? 6.348 7.465 -6.844 1 91.88 108 LEU A CA 1
ATOM 826 C C . LEU A 1 108 ? 5.762 6.188 -7.434 1 91.88 108 LEU A C 1
ATOM 828 O O . LEU A 1 108 ? 6.344 5.109 -7.293 1 91.88 108 LEU A O 1
ATOM 832 N N . ALA A 1 109 ? 4.652 6.289 -8.062 1 88.19 109 ALA A N 1
ATOM 833 C CA . ALA A 1 109 ? 4.027 5.137 -8.711 1 88.19 109 ALA A CA 1
ATOM 834 C C . ALA A 1 109 ? 4.934 4.559 -9.797 1 88.19 109 ALA A C 1
ATOM 836 O O . ALA A 1 109 ? 5.047 3.338 -9.93 1 88.19 109 ALA A O 1
ATOM 837 N N . SER A 1 110 ? 5.496 5.363 -10.508 1 91.62 110 SER A N 1
ATOM 838 C CA . SER A 1 110 ? 6.398 4.926 -11.57 1 91.62 110 SER A CA 1
ATOM 839 C C . SER A 1 110 ? 7.613 4.203 -11 1 91.62 110 SER A C 1
ATOM 841 O O . SER A 1 110 ? 8.016 3.156 -11.516 1 91.62 110 SER A O 1
ATOM 843 N N . LEU A 1 111 ? 8.109 4.727 -9.891 1 93.31 111 LEU A N 1
ATOM 844 C CA . LEU A 1 111 ? 9.328 4.176 -9.305 1 93.31 111 LEU A CA 1
ATOM 845 C C . LEU A 1 111 ? 9.023 2.895 -8.531 1 93.31 111 LEU A C 1
ATOM 847 O O . LEU A 1 111 ? 9.914 2.082 -8.289 1 93.31 111 LEU A O 1
ATOM 851 N N . SER A 1 112 ? 7.805 2.748 -8.18 1 92.25 112 SER A N 1
ATOM 852 C CA . SER A 1 112 ? 7.465 1.593 -7.359 1 92.25 112 SER A CA 1
ATOM 853 C C . SER A 1 112 ? 6.633 0.583 -8.141 1 92.25 112 SER A C 1
ATOM 855 O O . SER A 1 112 ? 7.172 -0.365 -8.711 1 92.25 112 SER A O 1
ATOM 857 N N . SER A 1 113 ? 5.434 0.932 -8.492 1 87.69 113 SER A N 1
ATOM 858 C CA . SER A 1 113 ? 4.48 0.007 -9.094 1 87.69 113 SER A CA 1
ATOM 859 C C . SER A 1 113 ? 4.871 -0.326 -10.531 1 87.69 113 SER A C 1
ATOM 861 O O . SER A 1 113 ? 4.852 -1.492 -10.93 1 87.69 113 SER A O 1
ATOM 863 N N . ASP A 1 114 ? 5.215 0.654 -11.312 1 90.25 114 ASP A N 1
ATOM 864 C CA . ASP A 1 114 ? 5.539 0.418 -12.711 1 90.25 114 ASP A CA 1
ATOM 865 C C . ASP A 1 114 ? 6.805 -0.424 -12.852 1 90.25 114 ASP A C 1
ATOM 867 O O . ASP A 1 114 ? 6.84 -1.376 -13.633 1 90.25 114 ASP A O 1
ATOM 871 N N . ILE A 1 115 ? 7.785 -0.099 -12.07 1 92.88 115 ILE A N 1
ATOM 872 C CA . ILE A 1 115 ? 9.008 -0.884 -12.133 1 92.88 115 ILE A CA 1
ATOM 873 C C . ILE A 1 115 ? 8.742 -2.299 -11.625 1 92.88 115 ILE A C 1
ATOM 875 O O . ILE A 1 115 ? 9.312 -3.268 -12.133 1 92.88 115 ILE A O 1
ATOM 879 N N . ARG A 1 116 ? 7.918 -2.404 -10.664 1 90.31 116 ARG A N 1
ATOM 880 C CA . ARG A 1 116 ? 7.539 -3.721 -10.164 1 90.31 116 ARG A CA 1
ATOM 881 C C . ARG A 1 116 ? 6.871 -4.551 -11.258 1 90.31 116 ARG A C 1
ATOM 883 O O . ARG A 1 116 ? 7.164 -5.742 -11.406 1 90.31 116 ARG A O 1
ATOM 890 N N . ASN A 1 117 ? 6.023 -3.945 -12.023 1 89.69 117 ASN A N 1
ATOM 891 C CA . ASN A 1 117 ? 5.383 -4.648 -13.133 1 89.69 117 ASN A CA 1
ATOM 892 C C . ASN A 1 117 ? 6.406 -5.152 -14.141 1 89.69 117 ASN A C 1
ATOM 894 O O . ASN A 1 117 ? 6.285 -6.27 -14.648 1 89.69 117 ASN A O 1
ATOM 898 N N . ILE A 1 118 ? 7.34 -4.352 -14.367 1 90.56 118 ILE A N 1
ATOM 899 C CA . ILE A 1 118 ? 8.398 -4.75 -15.297 1 90.56 118 ILE A CA 1
ATOM 900 C C . ILE A 1 118 ? 9.211 -5.895 -14.695 1 90.56 118 ILE A C 1
ATOM 902 O O . ILE A 1 118 ? 9.578 -6.836 -15.398 1 90.56 118 ILE A O 1
ATOM 906 N N . THR A 1 119 ? 9.445 -5.812 -13.391 1 89.69 119 THR A N 1
ATOM 907 C CA . THR A 1 119 ? 10.172 -6.867 -12.695 1 89.69 119 THR A CA 1
ATOM 908 C C . THR A 1 119 ? 9.422 -8.195 -12.789 1 89.69 119 THR A C 1
ATOM 910 O O . THR A 1 119 ? 10.023 -9.227 -13.086 1 89.69 119 THR A O 1
ATOM 913 N N . ILE A 1 120 ? 8.141 -8.219 -12.68 1 87.19 120 ILE A N 1
ATOM 914 C CA . ILE A 1 120 ? 7.316 -9.422 -12.703 1 87.19 120 ILE A CA 1
ATOM 915 C C . ILE A 1 120 ? 7.34 -10.031 -14.109 1 87.19 120 ILE A C 1
ATOM 917 O O . ILE A 1 120 ? 7.379 -11.258 -14.258 1 87.19 120 ILE A O 1
ATOM 921 N N . ALA A 1 121 ? 7.32 -9.18 -15.078 1 85.94 121 ALA A N 1
ATOM 922 C CA . ALA A 1 121 ? 7.402 -9.672 -16.453 1 85.94 121 ALA A CA 1
ATOM 923 C C . ALA A 1 121 ? 8.68 -10.469 -16.672 1 85.94 121 ALA A C 1
ATOM 925 O O . ALA A 1 121 ? 8.664 -11.508 -17.344 1 85.94 121 ALA A O 1
ATOM 926 N N . PHE A 1 122 ? 9.742 -10.039 -16.047 1 84.56 122 PHE A N 1
ATOM 927 C CA . PHE A 1 122 ? 11.023 -10.711 -16.234 1 84.56 122 PHE A CA 1
ATOM 928 C C . PHE A 1 122 ? 11.102 -11.984 -15.414 1 84.56 122 PHE A C 1
ATOM 930 O O . PHE A 1 122 ? 11.938 -12.852 -15.68 1 84.56 122 PHE A O 1
ATOM 937 N N . VAL A 1 123 ? 10.219 -12.109 -14.477 1 82.06 123 VAL A N 1
ATOM 938 C CA . VAL A 1 123 ? 10.125 -13.352 -13.727 1 82.06 123 VAL A CA 1
ATOM 939 C C . VAL A 1 123 ? 9.516 -14.445 -14.602 1 82.06 123 VAL A C 1
ATOM 941 O O . VAL A 1 123 ? 9.938 -15.602 -14.547 1 82.06 123 VAL A O 1
ATOM 944 N N . TYR A 1 124 ? 8.602 -14.086 -15.484 1 83.5 124 TYR A N 1
ATOM 945 C CA . TYR A 1 124 ? 7.852 -15.055 -16.266 1 83.5 124 TYR A CA 1
ATOM 946 C C . TYR A 1 124 ? 8.516 -15.305 -17.609 1 83.5 124 TYR A C 1
ATOM 948 O O . TYR A 1 124 ? 8.281 -16.328 -18.25 1 83.5 124 TYR A O 1
ATOM 956 N N . LEU A 1 125 ? 9.383 -14.414 -18.031 1 81.25 125 LEU A N 1
ATOM 957 C CA . LEU A 1 125 ? 9.945 -14.445 -19.375 1 81.25 125 LEU A CA 1
ATOM 958 C C . LEU A 1 125 ? 10.703 -15.742 -19.609 1 81.25 125 LEU A C 1
ATOM 960 O O . LEU A 1 125 ? 10.531 -16.391 -20.656 1 81.25 125 LEU A O 1
ATOM 964 N N . PRO A 1 126 ? 11.516 -16.203 -18.703 1 78.31 126 PRO A N 1
ATOM 965 C CA . PRO A 1 126 ? 12.25 -17.453 -18.953 1 78.31 126 PRO A CA 1
ATOM 966 C C . PRO A 1 126 ? 11.328 -18.656 -19.156 1 78.31 126 PRO A C 1
ATOM 968 O O . PRO A 1 126 ? 11.539 -19.453 -20.078 1 78.31 126 PRO A O 1
ATOM 971 N N . GLU A 1 127 ? 10.328 -18.734 -18.297 1 79.88 127 GLU A N 1
ATOM 972 C CA . GLU A 1 127 ? 9.391 -19.844 -18.422 1 79.88 127 GLU A CA 1
ATOM 973 C C . GLU A 1 127 ? 8.602 -19.766 -19.734 1 79.88 127 GLU A C 1
ATOM 975 O O . GLU A 1 127 ? 8.312 -20.781 -20.359 1 79.88 127 GLU A O 1
ATOM 980 N N . LEU A 1 128 ? 8.281 -18.594 -20.141 1 82.62 128 LEU A N 1
ATOM 981 C CA . LEU A 1 128 ? 7.559 -18.391 -21.391 1 82.62 128 LEU A CA 1
ATOM 982 C C . LEU A 1 128 ? 8.414 -18.812 -22.594 1 82.62 128 LEU A C 1
ATOM 984 O O . LEU A 1 128 ? 7.926 -19.5 -23.484 1 82.62 128 LEU A O 1
ATOM 988 N N . THR A 1 129 ? 9.617 -18.406 -22.609 1 81.56 129 THR A N 1
ATOM 989 C CA . THR A 1 129 ? 10.516 -18.734 -23.719 1 81.56 129 THR A CA 1
ATOM 990 C C . THR A 1 129 ? 10.742 -20.234 -23.812 1 81.56 129 THR A C 1
ATOM 992 O O . THR A 1 129 ? 10.602 -20.828 -24.875 1 81.56 129 THR A O 1
ATOM 995 N N . TYR A 1 130 ? 10.984 -20.828 -22.656 1 80.81 130 TYR A N 1
ATOM 996 C CA . TYR A 1 130 ? 11.18 -22.281 -22.625 1 80.81 130 TYR A CA 1
ATOM 997 C C . TYR A 1 130 ? 9.906 -23 -23.047 1 80.81 130 TYR A C 1
ATOM 999 O O . TYR A 1 130 ? 9.953 -23.938 -23.859 1 80.81 130 TYR A O 1
ATOM 1007 N N . GLY A 1 131 ? 8.828 -22.594 -22.484 1 82.94 131 GLY A N 1
ATOM 1008 C CA . GLY A 1 131 ? 7.566 -23.234 -22.797 1 82.94 131 GLY A CA 1
ATOM 1009 C C . GLY A 1 131 ? 7.207 -23.156 -24.281 1 82.94 131 GLY A C 1
ATOM 1010 O O . GLY A 1 131 ? 6.723 -24.125 -24.859 1 82.94 131 GLY A O 1
ATOM 1011 N N . LEU A 1 132 ? 7.48 -22.125 -24.906 1 84.06 132 LEU A N 1
ATOM 1012 C CA . LEU A 1 132 ? 7.184 -21.938 -26.328 1 84.06 132 LEU A CA 1
ATOM 1013 C C . LEU A 1 132 ? 8.078 -22.812 -27.188 1 84.06 132 LEU A C 1
ATOM 1015 O O . LEU A 1 132 ? 7.602 -23.484 -28.109 1 84.06 132 LEU A O 1
ATOM 1019 N N . ILE A 1 133 ? 9.336 -22.828 -26.875 1 84.88 133 ILE A N 1
ATOM 1020 C CA . ILE A 1 133 ? 10.297 -23.609 -27.656 1 84.88 133 ILE A CA 1
ATOM 1021 C C . ILE A 1 133 ? 9.992 -25.109 -27.484 1 84.88 133 ILE A C 1
ATOM 1023 O O . ILE A 1 133 ? 9.969 -25.844 -28.469 1 84.88 133 ILE A O 1
ATOM 1027 N N . LEU A 1 134 ? 9.695 -25.469 -26.266 1 86.06 134 LEU A N 1
ATOM 1028 C CA . LEU A 1 134 ? 9.359 -26.859 -26 1 86.06 134 LEU A CA 1
ATOM 1029 C C . LEU A 1 134 ? 8.086 -27.266 -26.719 1 86.06 134 LEU A C 1
ATOM 1031 O O . LEU A 1 134 ? 8.008 -28.359 -27.281 1 86.06 134 LEU A O 1
ATOM 1035 N N . SER A 1 135 ? 7.125 -26.422 -26.734 1 87 135 SER A N 1
ATOM 1036 C CA . SER A 1 135 ? 5.859 -26.719 -27.391 1 87 135 SER A CA 1
ATOM 1037 C C . SER A 1 135 ? 6.051 -26.906 -28.891 1 87 135 SER A C 1
ATOM 1039 O O . SER A 1 135 ? 5.52 -27.844 -29.484 1 87 135 SER A O 1
ATOM 1041 N N . ILE A 1 136 ? 6.844 -26.109 -29.469 1 88 136 ILE A N 1
ATOM 1042 C CA . ILE A 1 136 ? 7.109 -26.188 -30.906 1 88 136 ILE A CA 1
ATOM 1043 C C . ILE A 1 136 ? 7.84 -27.5 -31.219 1 88 136 ILE A C 1
ATOM 1045 O O . ILE A 1 136 ? 7.473 -28.219 -32.156 1 88 136 ILE A O 1
ATOM 1049 N N . ALA A 1 137 ? 8.82 -27.766 -30.391 1 86.44 137 ALA A N 1
ATOM 1050 C CA . ALA A 1 137 ? 9.594 -29 -30.578 1 86.44 137 ALA A CA 1
ATOM 1051 C C . ALA A 1 137 ? 8.711 -30.234 -30.391 1 86.44 137 ALA A C 1
ATOM 1053 O O . ALA A 1 137 ? 8.766 -31.156 -31.203 1 86.44 137 ALA A O 1
ATOM 1054 N N . ALA A 1 138 ? 7.926 -30.234 -29.359 1 88.56 138 ALA A N 1
ATOM 1055 C CA . ALA A 1 138 ? 7.066 -31.391 -29.062 1 88.56 138 ALA A CA 1
ATOM 1056 C C . ALA A 1 138 ? 6 -31.562 -30.141 1 88.56 138 ALA A C 1
ATOM 1058 O O . ALA A 1 138 ? 5.73 -32.688 -30.562 1 88.56 138 ALA A O 1
ATOM 1059 N N . PHE A 1 139 ? 5.438 -30.547 -30.625 1 90.31 139 PHE A N 1
ATOM 1060 C CA . PHE A 1 139 ? 4.398 -30.641 -31.641 1 90.31 139 PHE A CA 1
ATOM 1061 C C . PHE A 1 139 ? 4.98 -31.109 -32.969 1 90.31 139 PHE A C 1
ATOM 1063 O O . PHE A 1 139 ? 4.336 -31.875 -33.688 1 90.31 139 PHE A O 1
ATOM 1070 N N . THR A 1 140 ? 6.176 -30.672 -33.281 1 90.62 140 THR A N 1
ATOM 1071 C CA . THR A 1 140 ? 6.848 -31.141 -34.469 1 90.62 140 THR A CA 1
ATOM 1072 C C . THR A 1 140 ? 7.133 -32.625 -34.406 1 90.62 140 THR A C 1
ATOM 1074 O O . THR A 1 140 ? 6.945 -33.375 -35.375 1 90.62 140 THR A O 1
ATOM 1077 N N . TYR A 1 141 ? 7.5 -33.062 -33.219 1 89.44 141 TYR A N 1
ATOM 1078 C CA . TYR A 1 141 ? 7.773 -34.5 -33 1 89.44 141 TYR A CA 1
ATOM 1079 C C . TYR A 1 141 ? 6.504 -35.312 -33.156 1 89.44 141 TYR A C 1
ATOM 1081 O O . TYR A 1 141 ? 6.508 -36.375 -33.812 1 89.44 141 TYR A O 1
ATOM 1089 N N . LEU A 1 142 ? 5.453 -34.875 -32.562 1 91.19 142 LEU A N 1
ATOM 1090 C CA . LEU A 1 142 ? 4.188 -35.594 -32.625 1 91.19 142 LEU A CA 1
ATOM 1091 C C . LEU A 1 142 ? 3.662 -35.656 -34.062 1 91.19 142 LEU A C 1
ATOM 1093 O O . LEU A 1 142 ? 3.141 -36.688 -34.5 1 91.19 142 LEU A O 1
ATOM 1097 N N . ALA A 1 143 ? 3.871 -34.594 -34.75 1 93.56 143 ALA A N 1
ATOM 1098 C CA . ALA A 1 143 ? 3.439 -34.562 -36.156 1 93.56 143 ALA A CA 1
ATOM 1099 C C . ALA A 1 143 ? 4.223 -35.562 -37 1 93.56 143 ALA A C 1
ATOM 1101 O O . ALA A 1 143 ? 3.676 -36.156 -37.938 1 93.56 143 ALA A O 1
ATOM 1102 N N . TRP A 1 144 ? 5.461 -35.719 -36.688 1 91.44 144 TRP A N 1
ATOM 1103 C CA . TRP A 1 144 ? 6.324 -36.656 -37.406 1 91.44 144 TRP A CA 1
ATOM 1104 C C . TRP A 1 144 ? 5.93 -38.094 -37.125 1 91.44 144 TRP A C 1
ATOM 1106 O O . TRP A 1 144 ? 5.977 -38.969 -38 1 91.44 144 TRP A O 1
ATOM 1116 N N . LEU A 1 145 ? 5.465 -38.406 -35.938 1 89.19 145 LEU A N 1
ATOM 1117 C CA . LEU A 1 145 ? 5.102 -39.75 -35.562 1 89.19 145 LEU A CA 1
ATOM 1118 C C . LEU A 1 145 ? 3.795 -40.188 -36.219 1 89.19 145 LEU A C 1
ATOM 1120 O O . LEU A 1 145 ? 3.701 -41.281 -36.75 1 89.19 145 LEU A O 1
ATOM 1124 N N . SER A 1 146 ? 2.748 -39.375 -36.125 1 93.75 146 SER A N 1
ATOM 1125 C CA . SER A 1 146 ? 1.462 -39.656 -36.75 1 93.75 146 SER A CA 1
ATOM 1126 C C . SER A 1 146 ? 0.69 -38.375 -37.031 1 93.75 146 SER A C 1
ATOM 1128 O O . SER A 1 146 ? 0.122 -37.75 -36.125 1 93.75 146 SER A O 1
ATOM 1130 N N . PRO A 1 147 ? 0.606 -38.031 -38.281 1 93.56 147 PRO A N 1
ATOM 1131 C CA . PRO A 1 147 ? -0.089 -36.812 -38.656 1 93.56 147 PRO A CA 1
ATOM 1132 C C . PRO A 1 147 ? -1.574 -36.844 -38.312 1 93.56 147 PRO A C 1
ATOM 1134 O O . PRO A 1 147 ? -2.146 -35.812 -37.938 1 93.56 147 PRO A O 1
ATOM 1137 N N . ALA A 1 148 ? -2.195 -38 -38.406 1 93.44 148 ALA A N 1
ATOM 1138 C CA . ALA A 1 148 ? -3.623 -38.125 -38.125 1 93.44 148 ALA A CA 1
ATOM 1139 C C . ALA A 1 148 ? -3.896 -37.875 -36.625 1 93.44 148 ALA A C 1
ATOM 1141 O O . ALA A 1 148 ? -4.781 -37.125 -36.281 1 93.44 148 ALA A O 1
ATOM 1142 N N . LEU A 1 149 ? -3.092 -38.531 -35.812 1 94.31 149 LEU A N 1
ATOM 1143 C CA . LEU A 1 149 ? -3.26 -38.375 -34.375 1 94.31 149 LEU A CA 1
ATOM 1144 C C . LEU A 1 149 ? -2.914 -36.938 -33.938 1 94.31 149 LEU A C 1
ATOM 1146 O O . LEU A 1 149 ? -3.52 -36.406 -33.031 1 94.31 149 LEU A O 1
ATOM 1150 N N . PHE A 1 150 ? -1.956 -36.406 -34.656 1 94.62 150 PHE A N 1
ATOM 1151 C CA . PHE A 1 150 ? -1.547 -35.031 -34.344 1 94.62 150 PHE A CA 1
ATOM 1152 C C . PHE A 1 150 ? -2.684 -34.062 -34.625 1 94.62 150 PHE A C 1
ATOM 1154 O O . PHE A 1 150 ? -2.939 -33.156 -33.812 1 94.62 150 PHE A O 1
ATOM 1161 N N . ALA A 1 151 ? -3.348 -34.188 -35.719 1 94.88 151 ALA A N 1
ATOM 1162 C CA . ALA A 1 151 ? -4.441 -33.281 -36.094 1 94.88 151 ALA A CA 1
ATOM 1163 C C . ALA A 1 151 ? -5.559 -33.344 -35.031 1 94.88 151 ALA A C 1
ATOM 1165 O O . ALA A 1 151 ? -6.078 -32.281 -34.625 1 94.88 151 ALA A O 1
ATOM 1166 N N . VAL A 1 152 ? -5.906 -34.5 -34.562 1 93.19 152 VAL A N 1
ATOM 1167 C CA . VAL A 1 152 ? -6.977 -34.656 -33.562 1 93.19 152 VAL A CA 1
ATOM 1168 C C . VAL A 1 152 ? -6.543 -34.062 -32.219 1 93.19 152 VAL A C 1
ATOM 1170 O O . VAL A 1 152 ? -7.316 -33.375 -31.578 1 93.19 152 VAL A O 1
ATOM 1173 N N . THR A 1 153 ? -5.324 -34.375 -31.891 1 92.62 153 THR A N 1
ATOM 1174 C CA . THR A 1 153 ? -4.801 -33.875 -30.625 1 92.62 153 THR A CA 1
ATOM 1175 C C . THR A 1 153 ? -4.688 -32.344 -30.672 1 92.62 153 THR A C 1
ATOM 1177 O O . THR A 1 153 ? -5.039 -31.656 -29.703 1 92.62 153 THR A O 1
ATOM 1180 N N . ALA A 1 154 ? -4.211 -31.812 -31.766 1 91.75 154 ALA A N 1
ATOM 1181 C CA . ALA A 1 154 ? -4.086 -30.375 -31.938 1 91.75 154 ALA A CA 1
ATOM 1182 C C . ALA A 1 154 ? -5.449 -29.688 -31.859 1 91.75 154 ALA A C 1
ATOM 1184 O O . ALA A 1 154 ? -5.582 -28.625 -31.266 1 91.75 154 ALA A O 1
ATOM 1185 N N . GLY A 1 155 ? -6.41 -30.297 -32.5 1 92.56 155 GLY A N 1
ATOM 1186 C CA . GLY A 1 155 ? -7.766 -29.781 -32.438 1 92.56 155 GLY A CA 1
ATOM 1187 C C . GLY A 1 155 ? -8.328 -29.781 -31.016 1 92.56 155 GLY A C 1
ATOM 1188 O O . GLY A 1 155 ? -8.93 -28.797 -30.594 1 92.56 155 GLY A O 1
ATOM 1189 N N . TRP A 1 156 ? -8.102 -30.859 -30.312 1 92.19 156 TRP A N 1
ATOM 1190 C CA . TRP A 1 156 ? -8.562 -30.984 -28.938 1 92.19 156 TRP A CA 1
ATOM 1191 C C . TRP A 1 156 ? -7.867 -29.969 -28.031 1 92.19 156 TRP A C 1
ATOM 1193 O O . TRP A 1 156 ? -8.508 -29.312 -27.219 1 92.19 156 TRP A O 1
ATOM 1203 N N . LEU A 1 157 ? -6.578 -29.844 -28.203 1 89.31 157 LEU A N 1
ATOM 1204 C CA . LEU A 1 157 ? -5.812 -28.891 -27.406 1 89.31 157 LEU A CA 1
ATOM 1205 C C . LEU A 1 157 ? -6.223 -27.469 -27.734 1 89.31 157 LEU A C 1
ATOM 1207 O O . LEU A 1 157 ? -6.285 -26.609 -26.844 1 89.31 157 LEU A O 1
ATOM 1211 N N . GLY A 1 158 ? -6.445 -27.156 -29 1 88.19 158 GLY A N 1
ATOM 1212 C CA . GLY A 1 158 ? -6.941 -25.859 -29.406 1 88.19 158 GLY A CA 1
ATOM 1213 C C . GLY A 1 158 ? -8.25 -25.484 -28.734 1 88.19 158 GLY A C 1
ATOM 1214 O O . GLY A 1 158 ? -8.406 -24.359 -28.25 1 88.19 158 GLY A O 1
ATOM 1215 N N . LEU A 1 159 ? -9.141 -26.469 -28.656 1 90.75 159 LEU A N 1
ATOM 1216 C CA . LEU A 1 159 ? -10.422 -26.25 -27.984 1 90.75 159 LEU A CA 1
ATOM 1217 C C . LEU A 1 159 ? -10.219 -25.984 -26.5 1 90.75 159 LEU A C 1
ATOM 1219 O O . LEU A 1 159 ? -10.875 -25.125 -25.906 1 90.75 159 LEU A O 1
ATOM 1223 N N . THR A 1 160 ? -9.328 -26.719 -25.938 1 87.94 160 THR A N 1
ATOM 1224 C CA . THR A 1 160 ? -9.016 -26.547 -24.516 1 87.94 160 THR A CA 1
ATOM 1225 C C . THR A 1 160 ? -8.477 -25.156 -24.25 1 87.94 160 THR A C 1
ATOM 1227 O O . THR A 1 160 ? -8.906 -24.484 -23.297 1 87.94 160 THR A O 1
ATOM 1230 N N . LEU A 1 161 ? -7.598 -24.703 -25.094 1 86 161 LEU A N 1
ATOM 1231 C CA . LEU A 1 161 ? -6.973 -23.406 -24.906 1 86 161 LEU A CA 1
ATOM 1232 C C . LEU A 1 161 ? -7.977 -22.281 -25.125 1 86 161 LEU A C 1
ATOM 1234 O O . LEU A 1 161 ? -7.957 -21.281 -24.422 1 86 161 LEU A O 1
ATOM 1238 N N . LEU A 1 162 ? -8.883 -22.469 -26.109 1 89.12 162 LEU A N 1
ATOM 1239 C CA . LEU A 1 162 ? -9.867 -21.438 -26.438 1 89.12 162 LEU A CA 1
ATOM 1240 C C . LEU A 1 162 ? -10.836 -21.234 -25.281 1 89.12 162 LEU A C 1
ATOM 1242 O O . LEU A 1 162 ? -11.117 -20.094 -24.891 1 89.12 162 LEU A O 1
ATOM 1246 N N . VAL A 1 163 ? -11.344 -22.328 -24.688 1 90.12 163 VAL A N 1
ATOM 1247 C CA . VAL A 1 163 ? -12.266 -22.234 -23.562 1 90.12 163 VAL A CA 1
ATOM 1248 C C . VAL A 1 163 ? -11.539 -21.719 -22.328 1 90.12 163 VAL A C 1
ATOM 1250 O O . VAL A 1 163 ? -12.078 -20.891 -21.578 1 90.12 163 VAL A O 1
ATOM 1253 N N . GLY A 1 164 ? -10.328 -22.203 -22.172 1 86.94 164 GLY A N 1
ATOM 1254 C CA . GLY A 1 164 ? -9.516 -21.703 -21.078 1 86.94 164 GLY A CA 1
ATOM 1255 C C . GLY A 1 164 ? -9.289 -20.203 -21.156 1 86.94 164 GLY A C 1
ATOM 1256 O O . GLY A 1 164 ? -9.375 -19.5 -20.141 1 86.94 164 GLY A O 1
ATOM 1257 N N . TRP A 1 165 ? -9.102 -19.734 -22.375 1 84.44 165 TRP A N 1
ATOM 1258 C CA . TRP A 1 165 ? -8.875 -18.312 -22.594 1 84.44 165 TRP A CA 1
ATOM 1259 C C . TRP A 1 165 ? -10.117 -17.5 -22.234 1 84.44 165 TRP A C 1
ATOM 1261 O O . TRP A 1 165 ? -10.008 -16.406 -21.688 1 84.44 165 TRP A O 1
ATOM 1271 N N . PHE A 1 166 ? -11.188 -18.078 -22.516 1 90.06 166 PHE A N 1
ATOM 1272 C CA . PHE A 1 166 ? -12.453 -17.438 -22.188 1 90.06 166 PHE A CA 1
ATOM 1273 C C . PHE A 1 166 ? -12.617 -17.312 -20.672 1 90.06 166 PHE A C 1
ATOM 1275 O O . PHE A 1 166 ? -12.945 -16.25 -20.172 1 90.06 166 PHE A O 1
ATOM 1282 N N . PHE A 1 167 ? -12.359 -18.359 -19.906 1 90.12 167 PHE A N 1
ATOM 1283 C CA . PHE A 1 167 ? -12.5 -18.344 -18.453 1 90.12 167 PHE A CA 1
ATOM 1284 C C . PHE A 1 167 ? -11.5 -17.391 -17.828 1 90.12 167 PHE A C 1
ATOM 1286 O O . PHE A 1 167 ? -11.836 -16.641 -16.906 1 90.12 167 PHE A O 1
ATOM 1293 N N . VAL A 1 168 ? -10.367 -17.328 -18.344 1 85.38 168 VAL A N 1
ATOM 1294 C CA . VAL A 1 168 ? -9.336 -16.469 -17.797 1 85.38 168 VAL A CA 1
ATOM 1295 C C . VAL A 1 168 ? -9.711 -15 -18.031 1 85.38 168 VAL A C 1
ATOM 1297 O O . VAL A 1 168 ? -9.469 -14.148 -17.188 1 85.38 168 VAL A O 1
ATOM 1300 N N . GLY A 1 169 ? -10.281 -14.727 -19.203 1 87.31 169 GLY A N 1
ATOM 1301 C CA . GLY A 1 169 ? -10.781 -13.383 -19.453 1 87.31 169 GLY A CA 1
ATOM 1302 C C . GLY A 1 169 ? -11.812 -12.93 -18.438 1 87.31 169 GLY A C 1
ATOM 1303 O O . GLY A 1 169 ? -11.766 -11.789 -17.969 1 87.31 169 GLY A O 1
ATOM 1304 N N . LYS A 1 170 ? -12.656 -13.852 -18.031 1 92.75 170 LYS A N 1
ATOM 1305 C CA . LYS A 1 170 ? -13.664 -13.539 -17.031 1 92.75 170 LYS A CA 1
ATOM 1306 C C . LYS A 1 170 ? -13.039 -13.359 -15.656 1 92.75 170 LYS A C 1
ATOM 1308 O O . LYS A 1 170 ? -13.453 -12.492 -14.883 1 92.75 170 LYS A O 1
ATOM 1313 N N . VAL A 1 171 ? -12.07 -14.172 -15.406 1 91.06 171 VAL A N 1
ATOM 1314 C CA . VAL A 1 171 ? -11.352 -14.039 -14.148 1 91.06 171 VAL A CA 1
ATOM 1315 C C . VAL A 1 171 ? -10.742 -12.648 -14.039 1 91.06 171 VAL A C 1
ATOM 1317 O O . VAL A 1 171 ? -10.922 -11.953 -13.031 1 91.06 171 VAL A O 1
ATOM 1320 N N . ASN A 1 172 ? -10.094 -12.195 -15.109 1 87.56 172 ASN A N 1
ATOM 1321 C CA . ASN A 1 172 ? -9.406 -10.906 -15.102 1 87.56 172 ASN A CA 1
ATOM 1322 C C . ASN A 1 172 ? -10.391 -9.742 -14.977 1 87.56 172 ASN A C 1
ATOM 1324 O O . ASN A 1 172 ? -10.094 -8.734 -14.344 1 87.56 172 ASN A O 1
ATOM 1328 N N . GLN A 1 173 ? -11.508 -9.93 -15.547 1 91.56 173 GLN A N 1
ATOM 1329 C CA . GLN A 1 173 ? -12.555 -8.914 -15.43 1 91.56 173 GLN A CA 1
ATOM 1330 C C . GLN A 1 173 ? -12.992 -8.742 -13.977 1 91.56 173 GLN A C 1
ATOM 1332 O O . GLN A 1 173 ? -13.062 -7.621 -13.469 1 91.56 173 GLN A O 1
ATOM 1337 N N . HIS A 1 174 ? -13.211 -9.789 -13.32 1 92.5 174 HIS A N 1
ATOM 1338 C CA . HIS A 1 174 ? -13.695 -9.711 -11.945 1 92.5 174 HIS A CA 1
ATOM 1339 C C . HIS A 1 174 ? -12.578 -9.312 -10.992 1 92.5 174 HIS A C 1
ATOM 1341 O O . HIS A 1 174 ? -12.836 -8.695 -9.953 1 92.5 174 HIS A O 1
ATOM 1347 N N . ILE A 1 175 ? -11.367 -9.602 -11.391 1 89.5 175 ILE A N 1
ATOM 1348 C CA . ILE A 1 175 ? -10.242 -9.148 -10.586 1 89.5 175 ILE A CA 1
ATOM 1349 C C . ILE A 1 175 ? -10.141 -7.625 -10.648 1 89.5 175 ILE A C 1
ATOM 1351 O O . ILE A 1 175 ? -9.828 -6.973 -9.648 1 89.5 175 ILE A O 1
ATOM 1355 N N . ARG A 1 176 ? -10.391 -7.109 -11.805 1 87.75 176 ARG A N 1
ATOM 1356 C CA . ARG A 1 176 ? -10.391 -5.656 -11.945 1 87.75 176 ARG A CA 1
ATOM 1357 C C . ARG A 1 176 ? -11.461 -5.02 -11.062 1 87.75 176 ARG A C 1
ATOM 1359 O O . ARG A 1 176 ? -11.195 -4.039 -10.367 1 87.75 176 ARG A O 1
ATOM 1366 N N . LEU A 1 177 ? -12.609 -5.609 -11.047 1 91.88 177 LEU A N 1
ATOM 1367 C CA . LEU A 1 177 ? -13.711 -5.109 -10.227 1 91.88 177 LEU A CA 1
ATOM 1368 C C . LEU A 1 177 ? -13.414 -5.301 -8.742 1 91.88 177 LEU A C 1
ATOM 1370 O O . LEU A 1 177 ? -13.805 -4.477 -7.914 1 91.88 177 LEU A O 1
ATOM 1374 N N . LEU A 1 178 ? -12.703 -6.359 -8.516 1 91.38 178 LEU A N 1
ATOM 1375 C CA . LEU A 1 178 ? -12.305 -6.664 -7.145 1 91.38 178 LEU A CA 1
ATOM 1376 C C . LEU A 1 178 ? -11.367 -5.594 -6.602 1 91.38 178 LEU A C 1
ATOM 1378 O O . LEU A 1 178 ? -11.461 -5.207 -5.438 1 91.38 178 LEU A O 1
ATOM 1382 N N . ARG A 1 179 ? -10.586 -5.105 -7.43 1 86.31 179 ARG A N 1
ATOM 1383 C CA . ARG A 1 179 ? -9.641 -4.07 -7.02 1 86.31 179 ARG A CA 1
ATOM 1384 C C . ARG A 1 179 ? -10.359 -2.771 -6.684 1 86.31 179 ARG A C 1
ATOM 1386 O O . ARG A 1 179 ? -10.016 -2.102 -5.707 1 86.31 179 ARG A O 1
ATOM 1393 N N . GLU A 1 180 ? -11.25 -2.469 -7.387 1 90.06 180 GLU A N 1
ATOM 1394 C CA . GLU A 1 180 ? -12.062 -1.287 -7.105 1 90.06 180 GLU A CA 1
ATOM 1395 C C . GLU A 1 180 ? -12.797 -1.428 -5.777 1 90.06 180 GLU A C 1
ATOM 1397 O O . GLU A 1 180 ? -12.812 -0.498 -4.969 1 90.06 180 GLU A O 1
ATOM 1402 N N . ALA A 1 181 ? -13.336 -2.592 -5.617 1 92.25 181 ALA A N 1
ATOM 1403 C CA . ALA A 1 181 ? -14.047 -2.848 -4.367 1 92.25 181 ALA A CA 1
ATOM 1404 C C . ALA A 1 181 ? -13.094 -2.807 -3.174 1 92.25 181 ALA A C 1
ATOM 1406 O O . ALA A 1 181 ? -13.461 -2.334 -2.096 1 92.25 181 ALA A O 1
ATOM 1407 N N . GLU A 1 182 ? -11.922 -3.307 -3.395 1 91.69 182 GLU A N 1
ATOM 1408 C CA . GLU A 1 182 ? -10.898 -3.295 -2.352 1 91.69 182 GLU A CA 1
ATOM 1409 C C . GLU A 1 182 ? -10.516 -1.867 -1.978 1 91.69 182 GLU A C 1
ATOM 1411 O O . GLU A 1 182 ? -10.312 -1.562 -0.8 1 91.69 182 GLU A O 1
ATOM 1416 N N . ASP A 1 183 ? -10.477 -1.045 -2.936 1 89.25 183 ASP A N 1
ATOM 1417 C CA . ASP A 1 183 ? -10.156 0.358 -2.697 1 89.25 183 ASP A CA 1
ATOM 1418 C C . ASP A 1 183 ? -11.25 1.039 -1.874 1 89.25 183 ASP A C 1
ATOM 1420 O O . ASP A 1 183 ? -10.953 1.773 -0.929 1 89.25 183 ASP A O 1
ATOM 1424 N N . HIS A 1 184 ? -12.422 0.76 -2.213 1 93.38 184 HIS A N 1
ATOM 1425 C CA . HIS A 1 184 ? -13.547 1.321 -1.465 1 93.38 184 HIS A CA 1
ATOM 1426 C C . HIS A 1 184 ? -13.562 0.807 -0.029 1 93.38 184 HIS A C 1
ATOM 1428 O O . HIS A 1 184 ? -13.805 1.572 0.906 1 93.38 184 HIS A O 1
ATOM 1434 N N . LEU A 1 185 ? -13.25 -0.433 0.095 1 94 185 LEU A N 1
ATOM 1435 C CA . LEU A 1 185 ? -13.219 -1.015 1.433 1 94 185 LEU A CA 1
ATOM 1436 C C . LEU A 1 185 ? -12.125 -0.368 2.279 1 94 185 LEU A C 1
ATOM 1438 O O . LEU A 1 185 ? -12.336 -0.089 3.461 1 94 185 LEU A O 1
ATOM 1442 N N . TYR A 1 186 ? -11.094 -0.139 1.67 1 91.12 186 TYR A N 1
ATOM 1443 C CA . TYR A 1 186 ? -9.984 0.492 2.377 1 91.12 186 TYR A CA 1
ATOM 1444 C C . TYR A 1 186 ? -10.359 1.89 2.85 1 91.12 186 TYR A C 1
ATOM 1446 O O . TYR A 1 186 ? -10.031 2.283 3.971 1 91.12 186 TYR A O 1
ATOM 1454 N N . GLN A 1 187 ? -11.047 2.572 2.037 1 92.12 187 GLN A N 1
ATOM 1455 C CA . GLN A 1 187 ? -11.531 3.895 2.416 1 92.12 187 GLN A CA 1
ATOM 1456 C C . GLN A 1 187 ? -12.516 3.811 3.582 1 92.12 187 GLN A C 1
ATOM 1458 O O . GLN A 1 187 ? -12.492 4.652 4.48 1 92.12 187 GLN A O 1
ATOM 1463 N N . ASP A 1 188 ? -13.32 2.805 3.504 1 95.25 188 ASP A N 1
ATOM 1464 C CA . ASP A 1 188 ? -14.25 2.588 4.605 1 95.25 188 ASP A CA 1
ATOM 1465 C C . ASP A 1 188 ? -13.508 2.342 5.914 1 95.25 188 ASP A C 1
ATOM 1467 O O . ASP A 1 188 ? -13.852 2.912 6.953 1 95.25 188 ASP A O 1
ATOM 1471 N N . TYR A 1 189 ? -12.5 1.507 5.832 1 95.75 189 TYR A N 1
ATOM 1472 C CA . TYR A 1 189 ? -11.703 1.209 7.02 1 95.75 189 TYR A CA 1
ATOM 1473 C C . TYR A 1 189 ? -11.055 2.471 7.57 1 95.75 189 TYR A C 1
ATOM 1475 O O . TYR A 1 189 ? -11.07 2.709 8.781 1 95.75 189 TYR A O 1
ATOM 1483 N N . GLN A 1 190 ? -10.555 3.242 6.707 1 91.94 190 GLN A N 1
ATOM 1484 C CA . GLN A 1 190 ? -9.906 4.484 7.117 1 91.94 190 GLN A CA 1
ATOM 1485 C C . GLN A 1 190 ? -10.898 5.43 7.781 1 91.94 190 GLN A C 1
ATOM 1487 O O . GLN A 1 190 ? -10.586 6.055 8.797 1 91.94 190 GLN A O 1
ATOM 1492 N N . ALA A 1 191 ? -12.039 5.504 7.207 1 93.62 191 ALA A N 1
ATOM 1493 C CA . ALA A 1 191 ? -13.078 6.363 7.766 1 93.62 191 ALA A CA 1
ATOM 1494 C C . ALA A 1 191 ? -13.484 5.898 9.164 1 93.62 191 ALA A C 1
ATOM 1496 O O . ALA A 1 191 ? -13.711 6.723 10.055 1 93.62 191 ALA A O 1
ATOM 1497 N N . ILE A 1 192 ? -13.531 4.676 9.312 1 94.94 192 ILE A N 1
ATOM 1498 C CA . ILE A 1 192 ? -13.938 4.098 10.594 1 94.94 192 ILE A CA 1
ATOM 1499 C C . ILE A 1 192 ? -12.867 4.363 11.648 1 94.94 192 ILE A C 1
ATOM 1501 O O . ILE A 1 192 ? -13.18 4.676 12.797 1 94.94 192 ILE A O 1
ATOM 1505 N N . ILE A 1 193 ? -11.68 4.32 11.211 1 94 193 ILE A N 1
ATOM 1506 C CA . ILE A 1 193 ? -10.57 4.48 12.148 1 94 193 ILE A CA 1
ATOM 1507 C C . ILE A 1 193 ? -10.344 5.965 12.43 1 94 193 ILE A C 1
ATOM 1509 O O . ILE A 1 193 ? -10.266 6.379 13.586 1 94 193 ILE A O 1
ATOM 1513 N N . ASP A 1 194 ? -10.305 6.723 11.391 1 92.56 194 ASP A N 1
ATOM 1514 C CA . ASP A 1 194 ? -10.047 8.148 11.555 1 92.56 194 ASP A CA 1
ATOM 1515 C C . ASP A 1 194 ? -11.25 8.859 12.172 1 92.56 194 ASP A C 1
ATOM 1517 O O . ASP A 1 194 ? -11.094 9.867 12.867 1 92.56 194 ASP A O 1
ATOM 1521 N N . GLY A 1 195 ? -12.391 8.375 11.93 1 95.25 195 GLY A N 1
ATOM 1522 C CA . GLY A 1 195 ? -13.609 8.984 12.43 1 95.25 195 GLY A CA 1
ATOM 1523 C C . GLY A 1 195 ? -14.156 8.281 13.664 1 95.25 195 GLY A C 1
ATOM 1524 O O . GLY A 1 195 ? -15.359 8.32 13.922 1 95.25 195 GLY A O 1
ATOM 1525 N N . ARG A 1 196 ? -13.328 7.652 14.391 1 93.75 196 ARG A N 1
ATOM 1526 C CA . ARG A 1 196 ? -13.789 6.832 15.5 1 93.75 196 ARG A CA 1
ATOM 1527 C C . ARG A 1 196 ? -14.523 7.676 16.547 1 93.75 196 ARG A C 1
ATOM 1529 O O . ARG A 1 196 ? -15.492 7.219 17.141 1 93.75 196 ARG A O 1
ATOM 1536 N N . LYS A 1 197 ? -14.062 8.883 16.766 1 94.38 197 LYS A N 1
ATOM 1537 C CA . LYS A 1 197 ? -14.711 9.742 17.75 1 94.38 197 LYS A CA 1
ATOM 1538 C C . LYS A 1 197 ? -16.094 10.195 17.281 1 94.38 197 LYS A C 1
ATOM 1540 O O . LYS A 1 197 ? -17.062 10.109 18.016 1 94.38 197 LYS A O 1
ATOM 1545 N N . GLU A 1 198 ? -16.141 10.648 16.047 1 94.38 198 GLU A N 1
ATOM 1546 C CA . GLU A 1 198 ? -17.406 11.086 15.461 1 94.38 198 GLU A CA 1
ATOM 1547 C C . GLU A 1 198 ? -18.422 9.945 15.445 1 94.38 198 GLU A C 1
ATOM 1549 O O . GLU A 1 198 ? -19.609 10.172 15.68 1 94.38 198 GLU A O 1
ATOM 1554 N N . LEU A 1 199 ? -17.938 8.789 15.203 1 93.75 199 LEU A N 1
ATOM 1555 C CA . LEU A 1 199 ? -18.828 7.637 15.109 1 93.75 199 LEU A CA 1
ATOM 1556 C C . LEU A 1 199 ? -19.297 7.199 16.5 1 93.75 199 LEU A C 1
ATOM 1558 O O . LEU A 1 199 ? -20.422 6.711 16.656 1 93.75 199 LEU A O 1
ATOM 1562 N N . ALA A 1 200 ? -18.438 7.324 17.453 1 92.31 200 ALA A N 1
ATOM 1563 C CA . ALA A 1 200 ? -18.812 7.008 18.828 1 92.31 200 ALA A CA 1
ATOM 1564 C C . ALA A 1 200 ? -19.875 7.988 19.344 1 92.31 200 ALA A C 1
ATOM 1566 O O . ALA A 1 200 ? -20.781 7.605 20.078 1 92.31 200 ALA A O 1
ATOM 1567 N N . LEU A 1 201 ? -19.75 9.242 18.938 1 92.94 201 LEU A N 1
ATOM 1568 C CA . LEU A 1 201 ? -20.672 10.273 19.391 1 92.94 201 LEU A CA 1
ATOM 1569 C C . LEU A 1 201 ? -21.984 10.203 18.625 1 92.94 201 LEU A C 1
ATOM 1571 O O . LEU A 1 201 ? -23.031 10.633 19.141 1 92.94 201 LEU A O 1
ATOM 1575 N N . ASN A 1 202 ? -21.953 9.719 17.438 1 92.31 202 ASN A N 1
ATOM 1576 C CA . ASN A 1 202 ? -23.125 9.602 16.594 1 92.31 202 ASN A CA 1
ATOM 1577 C C . ASN A 1 202 ? -23.328 8.164 16.094 1 92.31 202 ASN A C 1
ATOM 1579 O O . ASN A 1 202 ? -22.828 7.801 15.031 1 92.31 202 ASN A O 1
ATOM 1583 N N . ARG A 1 203 ? -24.125 7.441 16.734 1 90.81 203 ARG A N 1
ATOM 1584 C CA . ARG A 1 203 ? -24.312 6.023 16.438 1 90.81 203 ARG A CA 1
ATOM 1585 C C . ARG A 1 203 ? -25.141 5.836 15.172 1 90.81 203 ARG A C 1
ATOM 1587 O O . ARG A 1 203 ? -25.047 4.805 14.5 1 90.81 203 ARG A O 1
ATOM 1594 N N . ASP A 1 204 ? -25.938 6.855 14.906 1 91.5 204 ASP A N 1
ATOM 1595 C CA . ASP A 1 204 ? -26.688 6.789 13.656 1 91.5 204 ASP A CA 1
ATOM 1596 C C . ASP A 1 204 ? -25.734 6.832 12.453 1 91.5 204 ASP A C 1
ATOM 1598 O O . ASP A 1 204 ? -25.953 6.117 11.469 1 91.5 204 ASP A O 1
ATOM 1602 N N . ARG A 1 205 ? -24.781 7.645 12.562 1 92.56 205 ARG A N 1
ATOM 1603 C CA . ARG A 1 205 ? -23.781 7.703 11.5 1 92.56 205 ARG A CA 1
ATOM 1604 C C . ARG A 1 205 ? -23.031 6.383 11.375 1 92.56 205 ARG A C 1
ATOM 1606 O O . ARG A 1 205 ? -22.75 5.918 10.273 1 92.56 205 ARG A O 1
ATOM 1613 N N . ALA A 1 206 ? -22.734 5.805 12.492 1 93.25 206 ALA A N 1
ATOM 1614 C CA . ALA A 1 206 ? -22.031 4.52 12.5 1 93.25 206 ALA A CA 1
ATOM 1615 C C . ALA A 1 206 ? -22.875 3.438 11.836 1 93.25 206 ALA A C 1
ATOM 1617 O O . ALA A 1 206 ? -22.359 2.645 11.039 1 93.25 206 ALA A O 1
ATOM 1618 N N . ARG A 1 207 ? -24.141 3.432 12.156 1 92.62 207 ARG A N 1
ATOM 1619 C CA . ARG A 1 207 ? -25.047 2.441 11.594 1 92.62 207 ARG A CA 1
ATOM 1620 C C . ARG A 1 207 ? -25.172 2.611 10.078 1 92.62 207 ARG A C 1
ATOM 1622 O O . ARG A 1 207 ? -25.094 1.635 9.328 1 92.62 207 ARG A O 1
ATOM 1629 N N . LEU A 1 208 ? -25.344 3.832 9.672 1 92.5 208 LEU A N 1
ATOM 1630 C CA . LEU A 1 208 ? -25.516 4.098 8.25 1 92.5 208 LEU A CA 1
ATOM 1631 C C . LEU A 1 208 ? -24.234 3.799 7.48 1 92.5 208 LEU A C 1
ATOM 1633 O O . LEU A 1 208 ? -24.281 3.252 6.375 1 92.5 208 LEU A O 1
ATOM 1637 N N . LEU A 1 209 ? -23.109 4.199 8.07 1 94.06 209 LEU A N 1
ATOM 1638 C CA . LEU A 1 209 ? -21.828 3.887 7.449 1 94.06 209 LEU A CA 1
ATOM 1639 C C . LEU A 1 209 ? -21.625 2.381 7.32 1 94.06 209 LEU A C 1
ATOM 1641 O O . LEU A 1 209 ? -21.203 1.892 6.273 1 94.06 209 LEU A O 1
ATOM 1645 N N . TYR A 1 210 ? -21.984 1.623 8.32 1 94.56 210 TYR A N 1
ATOM 1646 C CA . TYR A 1 210 ? -21.828 0.173 8.336 1 94.56 210 TYR A CA 1
ATOM 1647 C C . TYR A 1 210 ? -22.781 -0.493 7.348 1 94.56 210 TYR A C 1
ATOM 1649 O O . TYR A 1 210 ? -22.344 -1.283 6.504 1 94.56 210 TYR A O 1
ATOM 1657 N N . ASP A 1 211 ? -24.047 -0.115 7.355 1 93.44 211 ASP A N 1
ATOM 1658 C CA . ASP A 1 211 ? -25.078 -0.837 6.625 1 93.44 211 ASP A CA 1
ATOM 1659 C C . ASP A 1 211 ? -25.125 -0.404 5.16 1 93.44 211 ASP A C 1
ATOM 1661 O O . ASP A 1 211 ? -25.344 -1.228 4.27 1 93.44 211 ASP A O 1
ATOM 1665 N N . GLU A 1 212 ? -24.797 0.837 4.945 1 92.56 212 GLU A N 1
ATOM 1666 C CA . GLU A 1 212 ? -25.062 1.33 3.598 1 92.56 212 GLU A CA 1
ATOM 1667 C C . GLU A 1 212 ? -23.766 1.503 2.807 1 92.56 212 GLU A C 1
ATOM 1669 O O . GLU A 1 212 ? -23.766 1.412 1.578 1 92.56 212 GLU A O 1
ATOM 1674 N N . GLU A 1 213 ? -22.734 1.729 3.453 1 93.69 213 GLU A N 1
ATOM 1675 C CA . GLU A 1 213 ? -21.5 1.972 2.713 1 93.69 213 GLU A CA 1
ATOM 1676 C C . GLU A 1 213 ? -20.547 0.779 2.812 1 93.69 213 GLU A C 1
ATOM 1678 O O . GLU A 1 213 ? -20.281 0.108 1.814 1 93.69 213 GLU A O 1
ATOM 1683 N N . PHE A 1 214 ? -20.234 0.458 4.012 1 95.81 214 PHE A N 1
ATOM 1684 C CA . PHE A 1 214 ? -19.297 -0.632 4.219 1 95.81 214 PHE A CA 1
ATOM 1685 C C . PHE A 1 214 ? -19.859 -1.945 3.689 1 95.81 214 PHE A C 1
ATOM 1687 O O . PHE A 1 214 ? -19.188 -2.658 2.941 1 95.81 214 PHE A O 1
ATOM 1694 N N . ASP A 1 215 ? -21.047 -2.277 4.09 1 96.31 215 ASP A N 1
ATOM 1695 C CA . ASP A 1 215 ? -21.625 -3.57 3.721 1 96.31 215 ASP A CA 1
ATOM 1696 C C . ASP A 1 215 ? -21.781 -3.684 2.207 1 96.31 215 ASP A C 1
ATOM 1698 O O . ASP A 1 215 ? -21.625 -4.766 1.641 1 96.31 215 ASP A O 1
ATOM 1702 N N . ARG A 1 216 ? -22.156 -2.541 1.642 1 95.69 216 ARG A N 1
ATOM 1703 C CA . ARG A 1 216 ? -22.266 -2.539 0.187 1 95.69 216 ARG A CA 1
ATOM 1704 C C . ARG A 1 216 ? -20.922 -2.859 -0.463 1 95.69 216 ARG A C 1
ATOM 1706 O O . ARG A 1 216 ? -20.859 -3.693 -1.366 1 95.69 216 ARG A O 1
ATOM 1713 N N . ASP A 1 217 ? -19.859 -2.229 0.028 1 95.94 217 ASP A N 1
ATOM 1714 C CA . ASP A 1 217 ? -18.531 -2.451 -0.523 1 95.94 217 ASP A CA 1
ATOM 1715 C C . ASP A 1 217 ? -18.016 -3.854 -0.189 1 95.94 217 ASP A C 1
ATOM 1717 O O . ASP A 1 217 ? -17.375 -4.496 -1.013 1 95.94 217 ASP A O 1
ATOM 1721 N N . ALA A 1 218 ? -18.359 -4.297 0.995 1 96.5 218 ALA A N 1
ATOM 1722 C CA . ALA A 1 218 ? -17.969 -5.645 1.406 1 96.5 218 ALA A CA 1
ATOM 1723 C C . ALA A 1 218 ? -18.656 -6.699 0.548 1 96.5 218 ALA A C 1
ATOM 1725 O O . ALA A 1 218 ? -18.047 -7.699 0.17 1 96.5 218 ALA A O 1
ATOM 1726 N N . ARG A 1 219 ? -19.953 -6.508 0.22 1 96.5 219 ARG A N 1
ATOM 1727 C CA . ARG A 1 219 ? -20.703 -7.422 -0.643 1 96.5 219 ARG A CA 1
ATOM 1728 C C . ARG A 1 219 ? -20.125 -7.422 -2.059 1 96.5 219 ARG A C 1
ATOM 1730 O O . ARG A 1 219 ? -19.984 -8.477 -2.678 1 96.5 219 ARG A O 1
ATOM 1737 N N . ALA A 1 220 ? -19.859 -6.207 -2.486 1 96.5 220 ALA A N 1
ATOM 1738 C CA . ALA A 1 220 ? -19.25 -6.113 -3.814 1 96.5 220 ALA A CA 1
ATOM 1739 C C . ALA A 1 220 ? -17.938 -6.871 -3.877 1 96.5 220 ALA A C 1
ATOM 1741 O O . ALA A 1 220 ? -17.656 -7.57 -4.855 1 96.5 220 ALA A O 1
ATOM 1742 N N . TYR A 1 221 ? -17.109 -6.766 -2.842 1 95.75 221 TYR A N 1
ATOM 1743 C CA . TYR A 1 221 ? -15.852 -7.496 -2.77 1 95.75 221 TYR A CA 1
ATOM 1744 C C . TYR A 1 221 ? -16.094 -9 -2.775 1 95.75 221 TYR A C 1
ATOM 1746 O O . TYR A 1 221 ? -15.477 -9.727 -3.561 1 95.75 221 TYR A O 1
ATOM 1754 N N . ARG A 1 222 ? -17 -9.453 -1.942 1 95.19 222 ARG A N 1
ATOM 1755 C CA . ARG A 1 222 ? -17.312 -10.875 -1.841 1 95.19 222 ARG A CA 1
ATOM 1756 C C . ARG A 1 222 ? -17.781 -11.43 -3.182 1 95.19 222 ARG A C 1
ATOM 1758 O O . ARG A 1 222 ? -17.297 -12.469 -3.635 1 95.19 222 ARG A O 1
ATOM 1765 N N . ASP A 1 223 ? -18.719 -10.711 -3.811 1 96.62 223 ASP A N 1
ATOM 1766 C CA . ASP A 1 223 ? -19.312 -11.195 -5.055 1 96.62 223 ASP A CA 1
ATOM 1767 C C . ASP A 1 223 ? -18.25 -11.297 -6.16 1 96.62 223 ASP A C 1
ATOM 1769 O O . ASP A 1 223 ? -18.188 -12.289 -6.879 1 96.62 223 ASP A O 1
ATOM 1773 N N . ASN A 1 224 ? -17.422 -10.32 -6.23 1 95.81 224 ASN A N 1
ATOM 1774 C CA . ASN A 1 224 ? -16.422 -10.312 -7.305 1 95.81 224 ASN A CA 1
ATOM 1775 C C . ASN A 1 224 ? -15.305 -11.32 -7.039 1 95.81 224 ASN A C 1
ATOM 1777 O O . ASN A 1 224 ? -14.836 -11.984 -7.961 1 95.81 224 ASN A O 1
ATOM 1781 N N . VAL A 1 225 ? -14.883 -11.445 -5.809 1 94.25 225 VAL A N 1
ATOM 1782 C CA . VAL A 1 225 ? -13.844 -12.414 -5.496 1 94.25 225 VAL A CA 1
ATOM 1783 C C . VAL A 1 225 ? -14.375 -13.828 -5.695 1 94.25 225 VAL A C 1
ATOM 1785 O O . VAL A 1 225 ? -13.664 -14.703 -6.195 1 94.25 225 VAL A O 1
ATOM 1788 N N . THR A 1 226 ? -15.633 -14.07 -5.332 1 94.69 226 THR A N 1
ATOM 1789 C CA . THR A 1 226 ? -16.266 -15.375 -5.512 1 94.69 226 THR A CA 1
ATOM 1790 C C . THR A 1 226 ? -16.359 -15.727 -6.992 1 94.69 226 THR A C 1
ATOM 1792 O O . THR A 1 226 ? -15.977 -16.812 -7.402 1 94.69 226 THR A O 1
ATOM 1795 N N . ARG A 1 227 ? -16.812 -14.781 -7.766 1 95.19 227 ARG A N 1
ATOM 1796 C CA . ARG A 1 227 ? -16.953 -15.039 -9.195 1 95.19 227 ARG A CA 1
ATOM 1797 C C . ARG A 1 227 ? -15.586 -15.242 -9.852 1 95.19 227 ARG A C 1
ATOM 1799 O O . ARG A 1 227 ? -15.422 -16.125 -10.703 1 95.19 227 ARG A O 1
ATOM 1806 N N . ALA A 1 228 ? -14.625 -14.445 -9.453 1 93 228 ALA A N 1
ATOM 1807 C CA . ALA A 1 228 ? -13.273 -14.617 -9.984 1 93 228 ALA A CA 1
ATOM 1808 C C . ALA A 1 228 ? -12.742 -16.016 -9.672 1 93 228 ALA A C 1
ATOM 1810 O O . ALA A 1 228 ? -12.227 -16.703 -10.555 1 93 228 ALA A O 1
ATOM 1811 N N . ASP A 1 229 ? -12.969 -16.484 -8.492 1 92.38 229 ASP A N 1
ATOM 1812 C CA . ASP A 1 229 ? -12.43 -17.766 -8.07 1 92.38 229 ASP A CA 1
ATOM 1813 C C . ASP A 1 229 ? -13.227 -18.922 -8.688 1 92.38 229 ASP A C 1
ATOM 1815 O O . ASP A 1 229 ? -12.664 -19.969 -8.992 1 92.38 229 ASP A O 1
ATOM 1819 N N . ILE A 1 230 ? -14.508 -18.688 -8.867 1 92.88 230 ILE A N 1
ATOM 1820 C CA . ILE A 1 230 ? -15.312 -19.703 -9.531 1 92.88 230 ILE A CA 1
ATOM 1821 C C . ILE A 1 230 ? -14.844 -19.891 -10.969 1 92.88 230 ILE A C 1
ATOM 1823 O O . ILE A 1 230 ? -14.625 -21.016 -11.422 1 92.88 230 ILE A O 1
ATOM 1827 N N . PHE A 1 231 ? -14.656 -18.781 -11.641 1 92.44 231 PHE A N 1
ATOM 1828 C CA . PHE A 1 231 ? -14.188 -18.875 -13.016 1 92.44 231 PHE A CA 1
ATOM 1829 C C . PHE A 1 231 ? -12.781 -19.469 -13.07 1 92.44 231 PHE A C 1
ATOM 1831 O O . PHE A 1 231 ? -12.461 -20.234 -13.984 1 92.44 231 PHE A O 1
ATOM 1838 N N . ASN A 1 232 ? -11.953 -19.109 -12.156 1 89.94 232 ASN A N 1
ATOM 1839 C CA . ASN A 1 232 ? -10.625 -19.688 -12.086 1 89.94 232 ASN A CA 1
ATOM 1840 C C . ASN A 1 232 ? -10.68 -21.203 -11.852 1 89.94 232 ASN A C 1
ATOM 1842 O O . ASN A 1 232 ? -9.977 -21.969 -12.508 1 89.94 232 ASN A O 1
ATOM 1846 N N . GLY A 1 233 ? -11.523 -21.594 -10.922 1 86.94 233 GLY A N 1
ATOM 1847 C CA . GLY A 1 233 ? -11.711 -23 -10.656 1 86.94 233 GLY A CA 1
ATOM 1848 C C . GLY A 1 233 ? -12.25 -23.781 -11.852 1 86.94 233 GLY A C 1
ATOM 1849 O O . GLY A 1 233 ? -11.789 -24.875 -12.148 1 86.94 233 GLY A O 1
ATOM 1850 N N . LEU A 1 234 ? -13.172 -23.172 -12.508 1 89.5 234 LEU A N 1
ATOM 1851 C CA . LEU A 1 234 ? -13.75 -23.797 -13.688 1 89.5 234 LEU A CA 1
ATOM 1852 C C . LEU A 1 234 ? -12.719 -23.922 -14.805 1 89.5 234 LEU A C 1
ATOM 1854 O O . LEU A 1 234 ? -12.703 -24.922 -15.523 1 89.5 234 LEU A O 1
ATOM 1858 N N . ALA A 1 235 ? -11.93 -22.906 -14.922 1 87.88 235 ALA A N 1
ATOM 1859 C CA . ALA A 1 235 ? -10.844 -22.984 -15.898 1 87.88 235 ALA A CA 1
ATOM 1860 C C . ALA A 1 235 ? -9.898 -24.141 -15.578 1 87.88 235 ALA A C 1
ATOM 1862 O O . ALA A 1 235 ? -9.508 -24.906 -16.469 1 87.88 235 ALA A O 1
ATOM 1863 N N . GLY A 1 236 ? -9.508 -24.234 -14.312 1 84.75 236 GLY A N 1
ATOM 1864 C CA . GLY A 1 236 ? -8.641 -25.312 -13.891 1 84.75 236 GLY A CA 1
ATOM 1865 C C . GLY A 1 236 ? -9.258 -26.688 -14.086 1 84.75 236 GLY A C 1
ATOM 1866 O O . GLY A 1 236 ? -8.594 -27.609 -14.57 1 84.75 236 GLY A O 1
ATOM 1867 N N . ASN A 1 237 ? -10.492 -26.797 -13.789 1 87.38 237 ASN A N 1
ATOM 1868 C CA . ASN A 1 237 ? -11.211 -28.062 -13.977 1 87.38 237 ASN A CA 1
ATOM 1869 C C . ASN A 1 237 ? -11.328 -28.422 -15.453 1 87.38 237 ASN A C 1
ATOM 1871 O O . ASN A 1 237 ? -11.211 -29.594 -15.82 1 87.38 237 ASN A O 1
ATOM 1875 N N . TRP A 1 238 ? -11.617 -27.453 -16.156 1 88.56 238 TRP A N 1
ATOM 1876 C CA . TRP A 1 238 ? -11.695 -27.656 -17.609 1 88.56 238 TRP A CA 1
ATOM 1877 C C . TRP A 1 238 ? -10.367 -28.172 -18.156 1 88.56 238 TRP A C 1
ATOM 1879 O O . TRP A 1 238 ? -10.344 -29.156 -18.891 1 88.56 238 TRP A O 1
ATOM 1889 N N . ALA A 1 239 ? -9.336 -27.547 -17.75 1 85.06 239 ALA A N 1
ATOM 1890 C CA . ALA A 1 239 ? -8.016 -27.953 -18.203 1 85.06 239 ALA A CA 1
ATOM 1891 C C . ALA A 1 239 ? -7.719 -29.391 -17.781 1 85.06 239 ALA A C 1
ATOM 1893 O O . ALA A 1 239 ? -7.227 -30.188 -18.594 1 85.06 239 ALA A O 1
ATOM 1894 N N . ASN A 1 240 ? -8.062 -29.734 -16.578 1 84.44 240 ASN A N 1
ATOM 1895 C CA . ASN A 1 240 ? -7.809 -31.062 -16.062 1 84.44 240 ASN A CA 1
ATOM 1896 C C . ASN A 1 240 ? -8.633 -32.125 -16.797 1 84.44 240 ASN A C 1
ATOM 1898 O O . ASN A 1 240 ? -8.102 -33.156 -17.219 1 84.44 240 ASN A O 1
ATOM 1902 N N . ALA A 1 241 ? -9.875 -31.859 -16.953 1 87.62 241 ALA A N 1
ATOM 1903 C CA . ALA A 1 241 ? -10.758 -32.812 -17.641 1 87.62 241 ALA A CA 1
ATOM 1904 C C . ALA A 1 241 ? -10.359 -32.969 -19.109 1 87.62 241 ALA A C 1
ATOM 1906 O O . ALA A 1 241 ? -10.391 -34.094 -19.641 1 87.62 241 ALA A O 1
ATOM 1907 N N . MET A 1 242 ? -10 -31.922 -19.688 1 88.81 242 MET A N 1
ATOM 1908 C CA . MET A 1 242 ? -9.68 -31.953 -21.125 1 88.81 242 MET A CA 1
ATOM 1909 C C . MET A 1 242 ? -8.359 -32.688 -21.375 1 88.81 242 MET A C 1
ATOM 1911 O O . MET A 1 242 ? -8.188 -33.312 -22.406 1 88.81 242 MET A O 1
ATOM 1915 N N . VAL A 1 243 ? -7.48 -32.562 -20.438 1 86.44 243 VAL A N 1
ATOM 1916 C CA . VAL A 1 243 ? -6.234 -33.312 -20.594 1 86.44 243 VAL A CA 1
ATOM 1917 C C . VAL A 1 243 ? -6.523 -34.812 -20.547 1 86.44 243 VAL A C 1
ATOM 1919 O O . VAL A 1 243 ? -6.012 -35.562 -21.375 1 86.44 243 VAL A O 1
ATOM 1922 N N . LEU A 1 244 ? -7.355 -35.25 -19.594 1 87.5 244 LEU A N 1
ATOM 1923 C CA . LEU A 1 244 ? -7.766 -36.625 -19.547 1 87.5 244 LEU A CA 1
ATOM 1924 C C . LEU A 1 244 ? -8.531 -37.031 -20.812 1 87.5 244 LEU A C 1
ATOM 1926 O O . LEU A 1 244 ? -8.352 -38.125 -21.344 1 87.5 244 LEU A O 1
ATOM 1930 N N . GLY A 1 245 ? -9.32 -36.125 -21.234 1 90.62 245 GLY A N 1
ATOM 1931 C CA . GLY A 1 245 ? -10.039 -36.344 -22.484 1 90.62 245 GLY A CA 1
ATOM 1932 C C . GLY A 1 245 ? -9.125 -36.531 -23.672 1 90.62 245 GLY A C 1
ATOM 1933 O O . GLY A 1 245 ? -9.383 -37.375 -24.516 1 90.62 245 GLY A O 1
ATOM 1934 N N . SER A 1 246 ? -8.086 -35.75 -23.688 1 90.88 246 SER A N 1
ATOM 1935 C CA . SER A 1 246 ? -7.129 -35.875 -24.797 1 90.88 246 SER A CA 1
ATOM 1936 C C . SER A 1 246 ? -6.441 -37.25 -24.781 1 90.88 246 SER A C 1
ATOM 1938 O O . SER A 1 246 ? -6.23 -37.844 -25.828 1 90.88 246 SER A O 1
ATOM 1940 N N . ILE A 1 247 ? -6.113 -37.688 -23.625 1 88.06 247 ILE A N 1
ATOM 1941 C CA . ILE A 1 247 ? -5.48 -39 -23.484 1 88.06 247 ILE A CA 1
ATOM 1942 C C . ILE A 1 247 ? -6.434 -40.094 -23.969 1 88.06 247 ILE A C 1
ATOM 1944 O O . ILE A 1 247 ? -6.047 -40.969 -24.766 1 88.06 247 ILE A O 1
ATOM 1948 N N . GLY A 1 248 ? -7.66 -40.031 -23.531 1 88.56 248 GLY A N 1
ATOM 1949 C CA . GLY A 1 248 ? -8.656 -41 -23.969 1 88.56 248 GLY A CA 1
ATOM 1950 C C . GLY A 1 248 ? -8.906 -40.969 -25.469 1 88.56 248 GLY A C 1
ATOM 1951 O O . GLY A 1 248 ? -9.023 -42.031 -26.094 1 88.56 248 GLY A O 1
ATOM 1952 N N . LEU A 1 249 ? -8.914 -39.844 -25.969 1 91.12 249 LEU A N 1
ATOM 1953 C CA . LEU A 1 249 ? -9.156 -39.656 -27.406 1 91.12 249 LEU A CA 1
ATOM 1954 C C . LEU A 1 249 ? -8.008 -40.25 -28.219 1 91.12 249 LEU A C 1
ATOM 1956 O O . LEU A 1 249 ? -8.227 -40.844 -29.266 1 91.12 249 LEU A O 1
ATOM 1960 N N . VAL A 1 250 ? -6.824 -40.031 -27.781 1 91.62 250 VAL A N 1
ATOM 1961 C CA . VAL A 1 250 ? -5.645 -40.531 -28.469 1 91.62 250 VAL A CA 1
ATOM 1962 C C . VAL A 1 250 ? -5.652 -42.062 -28.484 1 91.62 250 VAL A C 1
ATOM 1964 O O . VAL A 1 250 ? -5.445 -42.688 -29.531 1 91.62 250 VAL A O 1
ATOM 1967 N N . PHE A 1 251 ? -5.965 -42.656 -27.359 1 88.31 251 PHE A N 1
ATOM 1968 C CA . PHE A 1 251 ? -5.992 -44.125 -27.297 1 88.31 251 PHE A CA 1
ATOM 1969 C C . PHE A 1 251 ? -7.168 -44.688 -28.078 1 88.31 251 PHE A C 1
ATOM 1971 O O . PHE A 1 251 ? -7.07 -45.75 -28.672 1 88.31 251 PHE A O 1
ATOM 1978 N N . PHE A 1 252 ? -8.266 -43.969 -28.078 1 89.94 252 PHE A N 1
ATOM 1979 C CA . PHE A 1 252 ? -9.422 -44.406 -28.859 1 89.94 252 PHE A CA 1
ATOM 1980 C C . PHE A 1 252 ? -9.094 -44.406 -30.359 1 89.94 252 PHE A C 1
ATOM 1982 O O . PHE A 1 252 ? -9.383 -45.375 -31.047 1 89.94 252 PHE A O 1
ATOM 1989 N N . CYS A 1 253 ? -8.5 -43.344 -30.844 1 91.19 253 CYS A N 1
ATOM 1990 C CA . CYS A 1 253 ? -8.164 -43.25 -32.25 1 91.19 253 CYS A CA 1
ATOM 1991 C C . CYS A 1 253 ? -7.074 -44.25 -32.625 1 91.19 253 CYS A C 1
ATOM 1993 O O . CYS A 1 253 ? -7.113 -44.844 -33.688 1 91.19 253 CYS A O 1
ATOM 1995 N N . ALA A 1 254 ? -6.148 -44.469 -31.734 1 89.62 254 ALA A N 1
ATOM 1996 C CA . ALA A 1 254 ? -5.039 -45.375 -32.031 1 89.62 254 ALA A CA 1
ATOM 1997 C C . ALA A 1 254 ? -5.496 -46.812 -31.984 1 89.62 254 ALA A C 1
ATOM 1999 O O . ALA A 1 254 ? -5.348 -47.562 -32.969 1 89.62 254 ALA A O 1
ATOM 2000 N N . SER A 1 255 ? -6.09 -47.25 -30.938 1 85 255 SER A N 1
ATOM 2001 C CA . SER A 1 255 ? -6.469 -48.656 -30.75 1 85 255 SER A CA 1
ATOM 2002 C C . SER A 1 255 ? -7.824 -48.938 -31.375 1 85 255 SER A C 1
ATOM 2004 O O . SER A 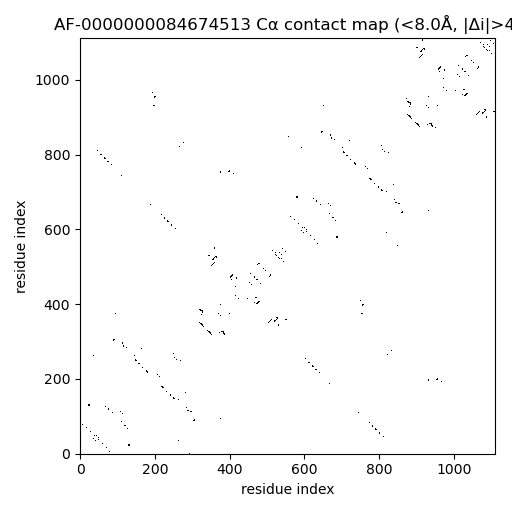1 255 ? -8.039 -50.031 -31.906 1 85 255 SER A O 1
ATOM 2006 N N . GLY A 1 256 ? -8.727 -48.094 -31.266 1 84.25 256 GLY A N 1
ATOM 2007 C CA . GLY A 1 256 ? -10.07 -48.312 -31.781 1 84.25 256 GLY A CA 1
ATOM 2008 C C . GLY A 1 256 ? -10.148 -48.188 -33.281 1 84.25 256 GLY A C 1
ATOM 2009 O O . GLY A 1 256 ? -10.68 -49.094 -33.969 1 84.25 256 GLY A O 1
ATOM 2010 N N . LEU A 1 257 ? -9.508 -47.156 -33.781 1 87.94 257 LEU A N 1
ATOM 2011 C CA . LEU A 1 257 ? -9.594 -46.938 -35.219 1 87.94 257 LEU A CA 1
ATOM 2012 C C . LEU A 1 257 ? -8.344 -47.438 -35.906 1 87.94 257 LEU A C 1
ATOM 2014 O O . LEU A 1 257 ? -8.281 -47.438 -37.156 1 87.94 257 LEU A O 1
ATOM 2018 N N . GLY A 1 258 ? -7.363 -47.781 -35.188 1 87.38 258 GLY A N 1
ATOM 2019 C CA . GLY A 1 258 ? -6.164 -48.375 -35.75 1 87.38 258 GLY A CA 1
ATOM 2020 C C . GLY A 1 258 ? -5.242 -47.375 -36.406 1 87.38 258 GLY A C 1
ATOM 2021 O O . GLY A 1 258 ? -4.539 -47.688 -37.344 1 87.38 258 GLY A O 1
ATOM 2022 N N . TRP A 1 259 ? -5.297 -46.156 -35.875 1 89.44 259 TRP A N 1
ATOM 2023 C CA . TRP A 1 259 ? -4.523 -45.094 -36.531 1 89.44 259 TRP A CA 1
ATOM 2024 C C . TRP A 1 259 ? -3.047 -45.219 -36.156 1 89.44 259 TRP A C 1
ATOM 2026 O O . TRP A 1 259 ? -2.182 -44.688 -36.875 1 89.44 259 TRP A O 1
ATOM 2036 N N . ALA A 1 260 ? -2.793 -45.812 -35.031 1 89.06 260 ALA A N 1
ATOM 2037 C CA . ALA A 1 260 ? -1.414 -45.906 -34.562 1 89.06 260 ALA A CA 1
ATOM 2038 C C . ALA A 1 260 ? -1.244 -47.062 -33.594 1 89.06 260 ALA A C 1
ATOM 2040 O O . ALA A 1 260 ? -2.229 -47.688 -33.156 1 89.06 260 ALA A O 1
ATOM 2041 N N . SER A 1 261 ? 0.024 -47.375 -33.344 1 85.88 261 SER A N 1
ATOM 2042 C CA . SER A 1 261 ? 0.319 -48.438 -32.406 1 85.88 261 SER A CA 1
ATOM 2043 C C . SER A 1 261 ? 0.109 -47.969 -30.953 1 85.88 261 SER A C 1
ATOM 2045 O O . SER A 1 261 ? -0.037 -46.75 -30.719 1 85.88 261 SER A O 1
ATOM 2047 N N . GLY A 1 262 ? -0.013 -48.875 -30.016 1 81.5 262 GLY A N 1
ATOM 2048 C CA . GLY A 1 262 ? -0.133 -48.562 -28.609 1 81.5 262 GLY A CA 1
ATOM 2049 C C . GLY A 1 262 ? 1.023 -47.719 -28.078 1 81.5 262 GLY A C 1
ATOM 2050 O O . GLY A 1 262 ? 0.833 -46.844 -27.234 1 81.5 262 GLY A O 1
ATOM 2051 N N . GLU A 1 263 ? 2.164 -47.969 -28.688 1 78.62 263 GLU A N 1
ATOM 2052 C CA . GLU A 1 263 ? 3.363 -47.25 -28.266 1 78.62 263 GLU A CA 1
ATOM 2053 C C . GLU A 1 263 ? 3.299 -45.781 -28.672 1 78.62 263 GLU A C 1
ATOM 2055 O O . GLU A 1 263 ? 3.672 -44.875 -27.906 1 78.62 263 GLU A O 1
ATOM 2060 N N . VAL A 1 264 ? 2.834 -45.594 -29.891 1 86.5 264 VAL A N 1
ATOM 2061 C CA . VAL A 1 264 ? 2.703 -44.219 -30.391 1 86.5 264 VAL A CA 1
ATOM 2062 C C . VAL A 1 264 ? 1.631 -43.469 -29.594 1 86.5 264 VAL A C 1
ATOM 2064 O O . VAL A 1 264 ? 1.803 -42.312 -29.266 1 86.5 264 VAL A O 1
ATOM 2067 N N . ALA A 1 265 ? 0.554 -44.156 -29.234 1 88.19 265 ALA A N 1
ATOM 2068 C CA . ALA A 1 265 ? -0.521 -43.562 -28.438 1 88.19 265 ALA A CA 1
ATOM 2069 C C . ALA A 1 265 ? -0.022 -43.156 -27.062 1 88.19 265 ALA A C 1
ATOM 2071 O O . ALA A 1 265 ? -0.363 -42.062 -26.562 1 88.19 265 ALA A O 1
ATOM 2072 N N . ALA A 1 266 ? 0.786 -43.969 -26.484 1 84.44 266 ALA A N 1
ATOM 2073 C CA . ALA A 1 266 ? 1.352 -43.656 -25.172 1 84.44 266 ALA A CA 1
ATOM 2074 C C . ALA A 1 266 ? 2.264 -42.438 -25.25 1 84.44 266 ALA A C 1
ATOM 2076 O O . ALA A 1 266 ? 2.254 -41.594 -24.344 1 84.44 266 ALA A O 1
ATOM 2077 N N . THR A 1 267 ? 3.021 -42.375 -26.328 1 83.56 267 THR A N 1
ATOM 2078 C CA . THR A 1 267 ? 3.91 -41.219 -26.5 1 83.56 267 THR A CA 1
ATOM 2079 C C . THR A 1 267 ? 3.111 -39.938 -26.625 1 83.56 267 THR A C 1
ATOM 2081 O O . THR A 1 267 ? 3.477 -38.906 -26.047 1 83.56 267 THR A O 1
ATOM 2084 N N . PHE A 1 268 ? 2.045 -40 -27.375 1 90.25 268 PHE A N 1
ATOM 2085 C CA . PHE A 1 268 ? 1.184 -38.812 -27.516 1 90.25 268 PHE A CA 1
ATOM 2086 C C . PHE A 1 268 ? 0.61 -38.406 -26.172 1 90.25 268 PHE A C 1
ATOM 2088 O O . PHE A 1 268 ? 0.642 -37.219 -25.812 1 90.25 268 PHE A O 1
ATOM 2095 N N . ALA A 1 269 ? 0.119 -39.344 -25.422 1 88.25 269 ALA A N 1
ATOM 2096 C CA . ALA A 1 269 ? -0.505 -39.062 -24.125 1 88.25 269 ALA A CA 1
ATOM 2097 C C . ALA A 1 269 ? 0.499 -38.469 -23.141 1 88.25 269 ALA A C 1
ATOM 2099 O O . ALA A 1 269 ? 0.208 -37.469 -22.484 1 88.25 269 ALA A O 1
ATOM 2100 N N . LEU A 1 270 ? 1.658 -39.031 -23.156 1 84.88 270 LEU A N 1
ATOM 2101 C CA . LEU A 1 270 ? 2.691 -38.562 -22.234 1 84.88 270 LEU A CA 1
ATOM 2102 C C . LEU A 1 270 ? 3.17 -37.188 -22.609 1 84.88 270 LEU A C 1
ATOM 2104 O O . LEU A 1 270 ? 3.371 -36.312 -21.734 1 84.88 270 LEU A O 1
ATOM 2108 N N . THR A 1 271 ? 3.33 -36.969 -23.891 1 86.56 271 THR A N 1
ATOM 2109 C CA . THR A 1 271 ? 3.82 -35.688 -24.375 1 86.56 271 THR A CA 1
ATOM 2110 C C . THR A 1 271 ? 2.807 -34.562 -24.094 1 86.56 271 THR A C 1
ATOM 2112 O O . THR A 1 271 ? 3.174 -33.469 -23.656 1 86.56 271 THR A O 1
ATOM 2115 N N . VAL A 1 272 ? 1.59 -34.875 -24.281 1 87 272 VAL A N 1
ATOM 2116 C CA . VAL A 1 272 ? 0.537 -33.875 -24.047 1 87 272 VAL A CA 1
ATOM 2117 C C . VAL A 1 272 ? 0.478 -33.531 -22.547 1 87 272 VAL A C 1
ATOM 2119 O O . VAL A 1 272 ? 0.37 -32.375 -22.188 1 87 272 VAL A O 1
ATOM 2122 N N . LEU A 1 273 ? 0.561 -34.531 -21.719 1 85.5 273 LEU A N 1
ATOM 2123 C CA . LEU A 1 273 ? 0.53 -34.312 -20.281 1 85.5 273 LEU A CA 1
ATOM 2124 C C . LEU A 1 273 ? 1.734 -33.5 -19.828 1 85.5 273 LEU A C 1
ATOM 2126 O O . LEU A 1 273 ? 1.614 -32.656 -18.938 1 85.5 273 LEU A O 1
ATOM 2130 N N . PHE A 1 274 ? 2.803 -33.75 -20.438 1 81 274 PHE A N 1
ATOM 2131 C CA . PHE A 1 274 ? 4.031 -33.031 -20.078 1 81 274 PHE A CA 1
ATOM 2132 C C . PHE A 1 274 ? 3.957 -31.562 -20.5 1 81 274 PHE A C 1
ATOM 2134 O O . PHE A 1 274 ? 4.48 -30.688 -19.812 1 81 274 PHE A O 1
ATOM 2141 N N . LEU A 1 275 ? 3.311 -31.312 -21.609 1 83.94 275 LEU A N 1
ATOM 2142 C CA . LEU A 1 275 ? 3.258 -29.969 -22.188 1 83.94 275 LEU A CA 1
ATOM 2143 C C . LEU A 1 275 ? 2.205 -29.125 -21.484 1 83.94 275 LEU A C 1
ATOM 2145 O O . LEU A 1 275 ? 2.135 -27.906 -21.688 1 83.94 275 LEU A O 1
ATOM 2149 N N . ARG A 1 276 ? 1.456 -29.719 -20.625 1 80.62 276 ARG A N 1
ATOM 2150 C CA . ARG A 1 276 ? 0.378 -29 -19.969 1 80.62 276 ARG A CA 1
ATOM 2151 C C . ARG A 1 276 ? 0.923 -27.812 -19.156 1 80.62 276 ARG A C 1
ATOM 2153 O O . ARG A 1 276 ? 0.445 -26.688 -19.297 1 80.62 276 ARG A O 1
ATOM 2160 N N . ALA A 1 277 ? 1.938 -28.062 -18.391 1 77.12 277 ALA A N 1
ATOM 2161 C CA . ALA A 1 277 ? 2.459 -27.047 -17.469 1 77.12 277 ALA A CA 1
ATOM 2162 C C . ALA A 1 277 ? 3.049 -25.859 -18.25 1 77.12 277 ALA A C 1
ATOM 2164 O O . ALA A 1 277 ? 2.691 -24.719 -18 1 77.12 277 ALA A O 1
ATOM 2165 N N . PRO A 1 278 ? 3.875 -26.078 -19.266 1 76.19 278 PRO A N 1
ATOM 2166 C CA . PRO A 1 278 ? 4.422 -24.953 -20.031 1 76.19 278 PRO A CA 1
ATOM 2167 C C . PRO A 1 278 ? 3.35 -24.188 -20.797 1 76.19 278 PRO A C 1
ATOM 2169 O O . PRO A 1 278 ? 3.449 -22.969 -20.953 1 76.19 278 PRO A O 1
ATOM 2172 N N . MET A 1 279 ? 2.336 -24.875 -21.203 1 77.19 279 MET A N 1
ATOM 2173 C CA . MET A 1 279 ? 1.286 -24.219 -21.969 1 77.19 279 MET A CA 1
ATOM 2174 C C . MET A 1 279 ? 0.444 -23.312 -21.062 1 77.19 279 MET A C 1
ATOM 2176 O O . MET A 1 279 ? 0.119 -22.188 -21.438 1 77.19 279 MET A O 1
ATOM 2180 N N . VAL A 1 280 ? 0.154 -23.859 -19.938 1 73.56 280 VAL A N 1
ATOM 2181 C CA . VAL A 1 280 ? -0.629 -23.078 -18.984 1 73.56 280 VAL A CA 1
ATOM 2182 C C . VAL A 1 280 ? 0.179 -21.875 -18.516 1 73.56 280 VAL A C 1
ATOM 2184 O O . VAL A 1 280 ? -0.356 -20.766 -18.406 1 73.56 280 VAL A O 1
ATOM 2187 N N . ALA A 1 281 ? 1.44 -22.062 -18.266 1 73.25 281 ALA A N 1
ATOM 2188 C CA . ALA A 1 281 ? 2.324 -21 -17.812 1 73.25 281 ALA A CA 1
ATOM 2189 C C . ALA A 1 281 ? 2.424 -19.891 -18.875 1 73.25 281 ALA A C 1
ATOM 2191 O O . ALA A 1 281 ? 2.498 -18.703 -18.531 1 73.25 281 ALA A O 1
ATOM 2192 N N . THR A 1 282 ? 2.385 -20.234 -20.141 1 73.19 282 THR A N 1
ATOM 2193 C CA . THR A 1 282 ? 2.465 -19.281 -21.234 1 73.19 282 THR A CA 1
ATOM 2194 C C . THR A 1 282 ? 1.239 -18.359 -21.25 1 73.19 282 THR A C 1
ATOM 2196 O O . THR A 1 282 ? 1.363 -17.141 -21.406 1 73.19 282 THR A O 1
ATOM 2199 N N . VAL A 1 283 ? 0.149 -18.969 -21 1 71 283 VAL A N 1
ATOM 2200 C CA . VAL A 1 283 ? -1.09 -18.188 -21.016 1 71 283 VAL A CA 1
ATOM 2201 C C . VAL A 1 283 ? -1.155 -17.297 -19.797 1 71 283 VAL A C 1
ATOM 2203 O O . VAL A 1 283 ? -1.581 -16.141 -19.875 1 71 283 VAL A O 1
ATOM 2206 N N . ALA A 1 284 ? -0.627 -17.781 -18.703 1 69.88 284 ALA A N 1
ATOM 2207 C CA . ALA A 1 284 ? -0.701 -17.062 -17.422 1 69.88 284 ALA A CA 1
ATOM 2208 C C . ALA A 1 284 ? 0.268 -15.883 -17.406 1 69.88 284 ALA A C 1
ATOM 2210 O O . ALA A 1 284 ? 0.105 -14.945 -16.625 1 69.88 284 ALA A O 1
ATOM 2211 N N . ALA A 1 285 ? 1.264 -15.914 -18.297 1 78.62 285 ALA A N 1
ATOM 2212 C CA . ALA A 1 285 ? 2.295 -14.875 -18.312 1 78.62 285 ALA A CA 1
ATOM 2213 C C . ALA A 1 285 ? 1.823 -13.656 -19.094 1 78.62 285 ALA A C 1
ATOM 2215 O O . ALA A 1 285 ? 2.379 -12.562 -18.953 1 78.62 285 ALA A O 1
ATOM 2216 N N . LEU A 1 286 ? 0.755 -13.789 -19.859 1 77.94 286 LEU A N 1
ATOM 2217 C CA . LEU A 1 286 ? 0.378 -12.773 -20.828 1 77.94 286 LEU A CA 1
ATOM 2218 C C . LEU A 1 286 ? -0.055 -11.484 -20.125 1 77.94 286 LEU A C 1
ATOM 2220 O O . LEU A 1 286 ? 0.386 -10.398 -20.484 1 77.94 286 LEU A O 1
ATOM 2224 N N . PRO A 1 287 ? -0.815 -11.562 -19.047 1 75.56 287 PRO A N 1
ATOM 2225 C CA . PRO A 1 287 ? -1.223 -10.32 -18.391 1 75.56 287 PRO A CA 1
ATOM 2226 C C . PRO A 1 287 ? -0.042 -9.547 -17.812 1 75.56 287 PRO A C 1
ATOM 2228 O O . PRO A 1 287 ? -0.012 -8.312 -17.891 1 75.56 287 PRO A O 1
ATOM 2231 N N . SER A 1 288 ? 0.91 -10.242 -17.312 1 82.06 288 SER A N 1
ATOM 2232 C CA . SER A 1 288 ? 2.072 -9.586 -16.719 1 82.06 288 SER A CA 1
ATOM 2233 C C . SER A 1 288 ? 2.924 -8.906 -17.781 1 82.06 288 SER A C 1
ATOM 2235 O O . SER A 1 288 ? 3.484 -7.836 -17.547 1 82.06 288 SER A O 1
ATOM 2237 N N . LEU A 1 289 ? 2.951 -9.492 -18.969 1 85.19 289 LEU A N 1
ATOM 2238 C CA . LEU A 1 289 ? 3.705 -8.898 -20.062 1 85.19 289 LEU A CA 1
ATOM 2239 C C . LEU A 1 289 ? 3.012 -7.641 -20.578 1 85.19 289 LEU A C 1
ATOM 2241 O O . LEU A 1 289 ? 3.67 -6.645 -20.891 1 85.19 289 LEU A O 1
ATOM 2245 N N . LEU A 1 290 ? 1.758 -7.719 -20.594 1 83.81 290 LEU A N 1
ATOM 2246 C CA . LEU A 1 290 ? 0.994 -6.559 -21.031 1 83.81 290 LEU A CA 1
ATOM 2247 C C . LEU A 1 290 ? 1.1 -5.422 -20.031 1 83.81 290 LEU A C 1
ATOM 2249 O O . LEU A 1 290 ? 1.263 -4.258 -20.406 1 83.81 290 LEU A O 1
ATOM 2253 N N . ALA A 1 291 ? 1.05 -5.805 -18.797 1 85.31 291 ALA A N 1
ATOM 2254 C CA . ALA A 1 291 ? 1.198 -4.801 -17.75 1 85.31 291 ALA A CA 1
ATOM 2255 C C . ALA A 1 291 ? 2.572 -4.145 -17.797 1 85.31 291 ALA A C 1
ATOM 2257 O O . ALA A 1 291 ? 2.699 -2.934 -17.594 1 85.31 291 ALA A O 1
ATOM 2258 N N . ALA A 1 292 ? 3.541 -4.898 -18.062 1 89.12 292 ALA A N 1
ATOM 2259 C CA . ALA A 1 292 ? 4.898 -4.371 -18.188 1 89.12 292 ALA A CA 1
ATOM 2260 C C . ALA A 1 292 ? 5.008 -3.398 -19.344 1 89.12 292 ALA A C 1
ATOM 2262 O O . ALA A 1 292 ? 5.656 -2.355 -19.234 1 89.12 292 ALA A O 1
ATOM 2263 N N . ARG A 1 293 ? 4.34 -3.73 -20.406 1 87.5 293 ARG A N 1
ATOM 2264 C CA . ARG A 1 293 ? 4.363 -2.859 -21.578 1 87.5 293 ARG A CA 1
ATOM 2265 C C . ARG A 1 293 ? 3.688 -1.524 -21.281 1 87.5 293 ARG A C 1
ATOM 2267 O O . ARG A 1 293 ? 4.199 -0.467 -21.641 1 87.5 293 ARG A O 1
ATOM 2274 N N . ILE A 1 294 ? 2.631 -1.544 -20.625 1 86.88 294 ILE A N 1
ATOM 2275 C CA . ILE A 1 294 ? 1.91 -0.335 -20.25 1 86.88 294 ILE A CA 1
ATOM 2276 C C . ILE A 1 294 ? 2.775 0.51 -19.312 1 86.88 294 ILE A C 1
ATOM 2278 O O . ILE A 1 294 ? 2.861 1.729 -19.469 1 86.88 294 ILE A O 1
ATOM 2282 N N . SER A 1 295 ? 3.408 -0.16 -18.375 1 90.81 295 SER A N 1
ATOM 2283 C CA . SER A 1 295 ? 4.273 0.535 -17.422 1 90.81 295 SER A CA 1
ATOM 2284 C C . SER A 1 295 ? 5.445 1.203 -18.141 1 90.81 295 SER A C 1
ATOM 2286 O O . SER A 1 295 ? 5.828 2.324 -17.797 1 90.81 295 SER A O 1
ATOM 2288 N N . LEU A 1 296 ? 5.965 0.521 -19.109 1 89.69 296 LEU A N 1
ATOM 2289 C CA . LEU A 1 296 ? 7.066 1.097 -19.875 1 89.69 296 LEU A CA 1
ATOM 2290 C C . LEU A 1 296 ? 6.613 2.344 -20.625 1 89.69 296 LEU A C 1
ATOM 2292 O O . LEU A 1 296 ? 7.344 3.334 -20.688 1 89.69 296 LEU A O 1
ATOM 2296 N N . ASP A 1 297 ? 5.484 2.26 -21.125 1 89.56 297 ASP A N 1
ATOM 2297 C CA . ASP A 1 297 ? 4.922 3.412 -21.828 1 89.56 297 ASP A CA 1
ATOM 2298 C C . ASP A 1 297 ? 4.715 4.582 -20.859 1 89.56 297 ASP A C 1
ATOM 2300 O O . ASP A 1 297 ? 4.984 5.734 -21.219 1 89.56 297 ASP A O 1
ATOM 2304 N N . LYS A 1 298 ? 4.262 4.273 -19.688 1 89.38 298 LYS A N 1
ATOM 2305 C CA . LYS A 1 298 ? 4.074 5.305 -18.672 1 89.38 298 LYS A CA 1
ATOM 2306 C C . LYS A 1 298 ? 5.398 5.969 -18.312 1 89.38 298 LYS A C 1
ATOM 2308 O O . LYS A 1 298 ? 5.461 7.184 -18.141 1 89.38 298 LYS A O 1
ATOM 2313 N N . LEU A 1 299 ? 6.391 5.219 -18.203 1 89.75 299 LEU A N 1
ATOM 2314 C CA . LEU A 1 299 ? 7.703 5.746 -17.844 1 89.75 299 LEU A CA 1
ATOM 2315 C C . LEU A 1 299 ? 8.211 6.703 -18.922 1 89.75 299 LEU A C 1
ATOM 2317 O O . LEU A 1 299 ? 8.828 7.723 -18.609 1 89.75 299 LEU A O 1
ATOM 2321 N N . GLU A 1 300 ? 7.887 6.406 -20.125 1 87.25 300 GLU A N 1
ATOM 2322 C CA . GLU A 1 300 ? 8.336 7.234 -21.25 1 87.25 300 GLU A CA 1
ATOM 2323 C C . GLU A 1 300 ? 7.582 8.562 -21.281 1 87.25 300 GLU A C 1
ATOM 2325 O O . GLU A 1 300 ? 8.133 9.578 -21.703 1 87.25 300 GLU A O 1
ATOM 2330 N N . THR A 1 301 ? 6.414 8.578 -20.734 1 88.44 301 THR A N 1
ATOM 2331 C CA . THR A 1 301 ? 5.578 9.773 -20.781 1 88.44 301 THR A CA 1
ATOM 2332 C C . THR A 1 301 ? 6.008 10.773 -19.703 1 88.44 301 THR A C 1
ATOM 2334 O O . THR A 1 301 ? 5.633 11.945 -19.75 1 88.44 301 THR A O 1
ATOM 2337 N N . LEU A 1 302 ? 6.758 10.312 -18.75 1 87.88 302 LEU A N 1
ATOM 2338 C CA . LEU A 1 302 ? 7.211 11.211 -17.703 1 87.88 302 LEU A CA 1
ATOM 2339 C C . LEU A 1 302 ? 8.102 12.305 -18.281 1 87.88 302 LEU A C 1
ATOM 2341 O O . LEU A 1 302 ? 8.195 13.398 -17.703 1 87.88 302 LEU A O 1
ATOM 2345 N N . GLU A 1 303 ? 8.766 12.086 -19.422 1 86.12 303 GLU A N 1
ATOM 2346 C CA . GLU A 1 303 ? 9.641 13.047 -20.078 1 86.12 303 GLU A CA 1
ATOM 2347 C C . GLU A 1 303 ? 10.664 13.617 -19.109 1 86.12 303 GLU A C 1
ATOM 2349 O O . GLU A 1 303 ? 10.812 14.836 -19 1 86.12 303 GLU A O 1
ATOM 2354 N N . LEU A 1 304 ? 11.398 12.727 -18.484 1 87.75 304 LEU A N 1
ATOM 2355 C CA . LEU A 1 304 ? 12.453 13.125 -17.562 1 87.75 304 LEU A CA 1
ATOM 2356 C C . LEU A 1 304 ? 13.719 13.508 -18.328 1 87.75 304 LEU A C 1
ATOM 2358 O O . LEU A 1 304 ? 13.812 13.297 -19.531 1 87.75 304 LEU A O 1
ATOM 2362 N N . ALA A 1 305 ? 14.562 14.164 -17.625 1 86.31 305 ALA A N 1
ATOM 2363 C CA . ALA A 1 305 ? 15.844 14.555 -18.219 1 86.31 305 ALA A CA 1
ATOM 2364 C C . ALA A 1 305 ? 16.609 13.336 -18.703 1 86.31 305 ALA A C 1
ATOM 2366 O O . ALA A 1 305 ? 16.453 12.234 -18.172 1 86.31 305 ALA A O 1
ATOM 2367 N N . PRO A 1 306 ? 17.344 13.5 -19.781 1 83.69 306 PRO A N 1
ATOM 2368 C CA . PRO A 1 306 ? 18.172 12.391 -20.25 1 83.69 306 PRO A CA 1
ATOM 2369 C C . PRO A 1 306 ? 19.203 11.938 -19.219 1 83.69 306 PRO A C 1
ATOM 2371 O O . PRO A 1 306 ? 19.594 12.727 -18.344 1 83.69 306 PRO A O 1
ATOM 2374 N N . GLU A 1 307 ? 19.469 10.766 -19.25 1 80.31 307 GLU A N 1
ATOM 2375 C CA . GLU A 1 307 ? 20.391 10.188 -18.297 1 80.31 307 GLU A CA 1
ATOM 2376 C C . GLU A 1 307 ? 21.812 10.727 -18.5 1 80.31 307 GLU A C 1
ATOM 2378 O O . GLU A 1 307 ? 22.297 10.781 -19.625 1 80.31 307 GLU A O 1
ATOM 2383 N N . THR A 1 308 ? 22.297 11.242 -17.422 1 74.62 308 THR A N 1
ATOM 2384 C CA . THR A 1 308 ? 23.703 11.664 -17.438 1 74.62 308 THR A CA 1
ATOM 2385 C C . THR A 1 308 ? 24.594 10.609 -16.781 1 74.62 308 THR A C 1
ATOM 2387 O O . THR A 1 308 ? 24.109 9.789 -16 1 74.62 308 THR A O 1
ATOM 2390 N N . ALA A 1 309 ? 25.781 10.492 -17.234 1 64 309 ALA A N 1
ATOM 2391 C CA . ALA A 1 309 ? 26.703 9.453 -16.781 1 64 309 ALA A CA 1
ATOM 2392 C C . ALA A 1 309 ? 26.953 9.562 -15.273 1 64 309 ALA A C 1
ATOM 2394 O O . ALA A 1 309 ? 27.031 8.547 -14.57 1 64 309 ALA A O 1
ATOM 2395 N N . GLU A 1 310 ? 27.25 10.727 -14.688 1 67 310 GLU A N 1
ATOM 2396 C CA . GLU A 1 310 ? 27.516 10.898 -13.266 1 67 310 GLU A CA 1
ATOM 2397 C C . GLU A 1 310 ? 26.906 12.195 -12.742 1 67 310 GLU A C 1
ATOM 2399 O O . GLU A 1 310 ? 26.672 13.125 -13.508 1 67 310 GLU A O 1
ATOM 2404 N N . ILE A 1 311 ? 26.438 11.953 -11.57 1 68.19 311 ILE A N 1
ATOM 2405 C CA . ILE A 1 311 ? 26.094 13.195 -10.898 1 68.19 311 ILE A CA 1
ATOM 2406 C C . ILE A 1 311 ? 27.344 14.055 -10.719 1 68.19 311 ILE A C 1
ATOM 2408 O O . ILE A 1 311 ? 28.25 13.688 -9.977 1 68.19 311 ILE A O 1
ATOM 2412 N N . ALA A 1 312 ? 27.578 14.945 -11.656 1 62.5 312 ALA A N 1
ATOM 2413 C CA . ALA A 1 312 ? 28.797 15.727 -11.727 1 62.5 312 ALA A CA 1
ATOM 2414 C C . ALA A 1 312 ? 28.984 16.578 -10.477 1 62.5 312 ALA A C 1
ATOM 2416 O O . ALA A 1 312 ? 28.016 17.062 -9.898 1 62.5 312 ALA A O 1
ATOM 2417 N N . ALA A 1 313 ? 30.188 16.5 -9.906 1 67.12 313 ALA A N 1
ATOM 2418 C CA . ALA A 1 313 ? 30.547 17.469 -8.883 1 67.12 313 ALA A CA 1
ATOM 2419 C C . ALA A 1 313 ? 30.391 18.906 -9.406 1 67.12 313 ALA A C 1
ATOM 2421 O O . ALA A 1 313 ? 30.734 19.188 -10.555 1 67.12 313 ALA A O 1
ATOM 2422 N N . VAL A 1 314 ? 29.594 19.641 -8.688 1 73.31 314 VAL A N 1
ATOM 2423 C CA . VAL A 1 314 ? 29.312 21.016 -9.125 1 73.31 314 VAL A CA 1
ATOM 2424 C C . VAL A 1 314 ? 30.438 21.938 -8.664 1 73.31 314 VAL A C 1
ATOM 2426 O O . VAL A 1 314 ? 30.875 21.859 -7.516 1 73.31 314 VAL A O 1
ATOM 2429 N N . GLU A 1 315 ? 30.938 22.641 -9.594 1 78.06 315 GLU A N 1
ATOM 2430 C CA . GLU A 1 315 ? 31.969 23.625 -9.273 1 78.06 315 GLU A CA 1
ATOM 2431 C C . GLU A 1 315 ? 31.391 24.797 -8.484 1 78.06 315 GLU A C 1
ATOM 2433 O O . GLU A 1 315 ? 30.266 25.234 -8.758 1 78.06 315 GLU A O 1
ATOM 2438 N N . SER A 1 316 ? 32.125 25.203 -7.484 1 81.81 316 SER A N 1
ATOM 2439 C CA . SER A 1 316 ? 31.703 26.344 -6.668 1 81.81 316 SER A CA 1
ATOM 2440 C C . SER A 1 316 ? 31.828 27.656 -7.438 1 81.81 316 SER A C 1
ATOM 2442 O O . SER A 1 316 ? 32.75 27.812 -8.242 1 81.81 316 SER A O 1
ATOM 2444 N N . LEU A 1 317 ? 30.859 28.516 -7.402 1 84.12 317 LEU A N 1
ATOM 2445 C CA . LEU A 1 317 ? 30.875 29.812 -8.07 1 84.12 317 LEU A CA 1
ATOM 2446 C C . LEU A 1 317 ? 31.812 30.781 -7.344 1 84.12 317 LEU A C 1
ATOM 2448 O O . LEU A 1 317 ? 32.062 31.891 -7.832 1 84.12 317 LEU A O 1
ATOM 2452 N N . GLY A 1 318 ? 32.438 30.391 -6.367 1 79.62 318 GLY A N 1
ATOM 2453 C CA . GLY A 1 318 ? 33.375 31.234 -5.66 1 79.62 318 GLY A CA 1
ATOM 2454 C C . GLY A 1 318 ? 32.688 32.25 -4.746 1 79.62 318 GLY A C 1
ATOM 2455 O O . GLY A 1 318 ? 31.547 32.062 -4.363 1 79.62 318 GLY A O 1
ATOM 2456 N N . GLU A 1 319 ? 33.406 33.375 -4.477 1 88.06 319 GLU A N 1
ATOM 2457 C CA . GLU A 1 319 ? 32.938 34.406 -3.578 1 88.06 319 GLU A CA 1
ATOM 2458 C C . GLU A 1 319 ? 31.984 35.375 -4.297 1 88.06 319 GLU A C 1
ATOM 2460 O O . GLU A 1 319 ? 32.125 35.594 -5.504 1 88.06 319 GLU A O 1
ATOM 2465 N N . TRP A 1 320 ? 31.016 35.844 -3.623 1 93.25 320 TRP A N 1
ATOM 2466 C CA . TRP A 1 320 ? 30.031 36.75 -4.176 1 93.25 320 TRP A CA 1
ATOM 2467 C C . TRP A 1 320 ? 29.797 37.938 -3.229 1 93.25 320 TRP A C 1
ATOM 2469 O O . TRP A 1 320 ? 30.094 37.844 -2.033 1 93.25 320 TRP A O 1
ATOM 2479 N N . GLN A 1 321 ? 29.281 39.062 -3.799 1 94.81 321 GLN A N 1
ATOM 2480 C CA . GLN A 1 321 ? 29 40.219 -2.973 1 94.81 321 GLN A CA 1
ATOM 2481 C C . GLN A 1 321 ? 27.562 40.688 -3.135 1 94.81 321 GLN A C 1
ATOM 2483 O O . GLN A 1 321 ? 26.953 41.188 -2.184 1 94.81 321 GLN A O 1
ATOM 2488 N N . SER A 1 322 ? 27.156 40.562 -4.352 1 96.38 322 SER A N 1
ATOM 2489 C CA . SER A 1 322 ? 25.797 41.031 -4.602 1 96.38 322 SER A CA 1
ATOM 2490 C C . SER A 1 322 ? 25.031 40.062 -5.484 1 96.38 322 SER A C 1
ATOM 2492 O O . SER A 1 322 ? 25.594 39.469 -6.414 1 96.38 322 SER A O 1
ATOM 2494 N N . LEU A 1 323 ? 23.797 39.812 -5.129 1 96.75 323 LEU A N 1
ATOM 2495 C CA . LEU A 1 323 ? 22.859 39 -5.902 1 96.75 323 LEU A CA 1
ATOM 2496 C C . LEU A 1 323 ? 21.672 39.844 -6.352 1 96.75 323 LEU A C 1
ATOM 2498 O O . LEU A 1 323 ? 20.984 40.469 -5.527 1 96.75 323 LEU A O 1
ATOM 2502 N N . GLN A 1 324 ? 21.438 39.844 -7.672 1 97.19 324 GLN A N 1
ATOM 2503 C CA . GLN A 1 324 ? 20.406 40.75 -8.195 1 97.19 324 GLN A CA 1
ATOM 2504 C C . GLN A 1 324 ? 19.406 40 -9.055 1 97.19 324 GLN A C 1
ATOM 2506 O O . GLN A 1 324 ? 19.781 39.188 -9.883 1 97.19 324 GLN A O 1
ATOM 2511 N N . LEU A 1 325 ? 18.172 40.156 -8.75 1 96.94 325 LEU A N 1
ATOM 2512 C CA . LEU A 1 325 ? 17.078 39.844 -9.656 1 96.94 325 LEU A CA 1
ATOM 2513 C C . LEU A 1 325 ? 16.656 41.062 -10.461 1 96.94 325 LEU A C 1
ATOM 2515 O O . LEU A 1 325 ? 16.219 42.062 -9.891 1 96.94 325 LEU A O 1
ATOM 2519 N N . ALA A 1 326 ? 16.828 40.938 -11.773 1 96.75 326 ALA A N 1
ATOM 2520 C CA . ALA A 1 326 ? 16.531 42.062 -12.648 1 96.75 326 ALA A CA 1
ATOM 2521 C C . ALA A 1 326 ? 15.312 41.781 -13.523 1 96.75 326 ALA A C 1
ATOM 2523 O O . ALA A 1 326 ? 15.43 41.125 -14.562 1 96.75 326 ALA A O 1
ATOM 2524 N N . GLY A 1 327 ? 14.18 42.375 -13.125 1 95.75 327 GLY A N 1
ATOM 2525 C CA . GLY A 1 327 ? 12.961 42.219 -13.898 1 95.75 327 GLY A CA 1
ATOM 2526 C C . GLY A 1 327 ? 12.5 40.781 -14.016 1 95.75 327 GLY A C 1
ATOM 2527 O O . GLY A 1 327 ? 12.039 40.344 -15.078 1 95.75 327 GLY A O 1
ATOM 2528 N N . VAL A 1 328 ? 12.688 40.062 -12.992 1 95.38 328 VAL A N 1
ATOM 2529 C CA . VAL A 1 328 ? 12.406 38.625 -13.031 1 95.38 328 VAL A CA 1
ATOM 2530 C C . VAL A 1 328 ? 10.898 38.406 -12.945 1 95.38 328 VAL A C 1
ATOM 2532 O O . VAL A 1 328 ? 10.211 39.031 -12.141 1 95.38 328 VAL A O 1
ATOM 2535 N N . GLU A 1 329 ? 10.406 37.562 -13.828 1 94.5 329 GLU A N 1
ATOM 2536 C CA . GLU A 1 329 ? 8.992 37.219 -13.875 1 94.5 329 GLU A CA 1
ATOM 2537 C C . GLU A 1 329 ? 8.805 35.688 -13.875 1 94.5 329 GLU A C 1
ATOM 2539 O O . GLU A 1 329 ? 9.664 34.938 -14.352 1 94.5 329 GLU A O 1
ATOM 2544 N N . TYR A 1 330 ? 7.793 35.312 -13.227 1 91.75 330 TYR A N 1
ATOM 2545 C CA . TYR A 1 330 ? 7.414 33.875 -13.242 1 91.75 330 TYR A CA 1
ATOM 2546 C C . TYR A 1 330 ? 5.91 33.719 -13.438 1 91.75 330 TYR A C 1
ATOM 2548 O O . TYR A 1 330 ? 5.121 34.5 -12.883 1 91.75 330 TYR A O 1
ATOM 2556 N N . ARG A 1 331 ? 5.512 32.781 -14.289 1 86.88 331 ARG A N 1
ATOM 2557 C CA . ARG A 1 331 ? 4.109 32.5 -14.57 1 86.88 331 ARG A CA 1
ATOM 2558 C C . ARG A 1 331 ? 3.785 31.047 -14.328 1 86.88 331 ARG A C 1
ATOM 2560 O O . ARG A 1 331 ? 4.445 30.156 -14.875 1 86.88 331 ARG A O 1
ATOM 2567 N N . TYR A 1 332 ? 2.885 30.797 -13.367 1 81.06 332 TYR A N 1
ATOM 2568 C CA . TYR A 1 332 ? 2.408 29.438 -13.172 1 81.06 332 TYR A CA 1
ATOM 2569 C C . TYR A 1 332 ? 1.468 29.031 -14.297 1 81.06 332 TYR A C 1
ATOM 2571 O O . TYR A 1 332 ? 0.661 29.828 -14.773 1 81.06 332 TYR A O 1
ATOM 2579 N N . PRO A 1 333 ? 1.733 27.812 -14.75 1 71.75 333 PRO A N 1
ATOM 2580 C CA . PRO A 1 333 ? 0.813 27.375 -15.797 1 71.75 333 PRO A CA 1
ATOM 2581 C C . PRO A 1 333 ? -0.635 27.297 -15.32 1 71.75 333 PRO A C 1
ATOM 2583 O O . PRO A 1 333 ? -0.89 26.984 -14.156 1 71.75 333 PRO A O 1
ATOM 2586 N N . GLY A 1 334 ? -1.543 28.094 -15.797 1 60.75 334 GLY A N 1
ATOM 2587 C CA . GLY A 1 334 ? -2.953 28.031 -15.445 1 60.75 334 GLY A CA 1
ATOM 2588 C C . GLY A 1 334 ? -3.508 26.625 -15.406 1 60.75 334 GLY A C 1
ATOM 2589 O O . GLY A 1 334 ? -2.947 25.719 -16.016 1 60.75 334 GLY A O 1
ATOM 2590 N N . GLU A 1 335 ? -4.129 26.297 -14.219 1 56 335 GLU A N 1
ATOM 2591 C CA . GLU A 1 335 ? -4.867 25.031 -14.188 1 56 335 GLU A CA 1
ATOM 2592 C C . GLU A 1 335 ? -6.289 25.219 -14.711 1 56 335 GLU A C 1
ATOM 2594 O O . GLU A 1 335 ? -7.082 25.953 -14.133 1 56 335 GLU A O 1
ATOM 2599 N N . GLY A 1 336 ? -6.668 24.594 -15.742 1 53.62 336 GLY A N 1
ATOM 2600 C CA . GLY A 1 336 ? -7.98 24.734 -16.359 1 53.62 336 GLY A CA 1
ATOM 2601 C C . GLY A 1 336 ? -8.289 26.156 -16.797 1 53.62 336 GLY A C 1
ATOM 2602 O O . GLY A 1 336 ? -7.523 26.766 -17.547 1 53.62 336 GLY A O 1
ATOM 2603 N N . ASP A 1 337 ? -9.477 26.797 -16.234 1 53.12 337 ASP A N 1
ATOM 2604 C CA . ASP A 1 337 ? -10.031 28.109 -16.578 1 53.12 337 ASP A CA 1
ATOM 2605 C C . ASP A 1 337 ? -9.445 29.203 -15.68 1 53.12 337 ASP A C 1
ATOM 2607 O O . ASP A 1 337 ? -9.758 30.391 -15.852 1 53.12 337 ASP A O 1
ATOM 2611 N N . GLU A 1 338 ? -8.781 28.844 -14.703 1 53.84 338 GLU A N 1
ATOM 2612 C CA . GLU A 1 338 ? -8.273 29.891 -13.812 1 53.84 338 GLU A CA 1
ATOM 2613 C C . GLU A 1 338 ? -6.891 30.359 -14.25 1 53.84 338 GLU A C 1
ATOM 2615 O O . GLU A 1 338 ? -6.035 29.547 -14.594 1 53.84 338 GLU A O 1
ATOM 2620 N N . ALA A 1 339 ? -6.918 31.641 -14.547 1 58.12 339 ALA A N 1
ATOM 2621 C CA . ALA A 1 339 ? -5.668 32.281 -14.961 1 58.12 339 ALA A CA 1
ATOM 2622 C C . ALA A 1 339 ? -4.547 31.984 -13.961 1 58.12 339 ALA A C 1
ATOM 2624 O O . ALA A 1 339 ? -4.801 31.828 -12.766 1 58.12 339 ALA A O 1
ATOM 2625 N N . GLY A 1 340 ? -3.443 31.625 -14.398 1 63.91 340 GLY A N 1
ATOM 2626 C CA . GLY A 1 340 ? -2.273 31.359 -13.57 1 63.91 340 GLY A CA 1
ATOM 2627 C C . GLY A 1 340 ? -1.84 32.562 -12.758 1 63.91 340 GLY A C 1
ATOM 2628 O O . GLY A 1 340 ? -2.316 33.688 -12.984 1 63.91 340 GLY A O 1
ATOM 2629 N N . PHE A 1 341 ? -1.312 32.406 -11.57 1 68.94 341 PHE A N 1
ATOM 2630 C CA . PHE A 1 341 ? -0.774 33.469 -10.711 1 68.94 341 PHE A CA 1
ATOM 2631 C C . PHE A 1 341 ? 0.592 33.938 -11.211 1 68.94 341 PHE A C 1
ATOM 2633 O O . PHE A 1 341 ? 1.476 33.094 -11.461 1 68.94 341 PHE A O 1
ATOM 2640 N N . ASP A 1 342 ? 0.648 35.281 -11.523 1 81.06 342 ASP A N 1
ATOM 2641 C CA . ASP A 1 342 ? 1.886 35.844 -12.039 1 81.06 342 ASP A CA 1
ATOM 2642 C C . ASP A 1 342 ? 2.654 36.562 -10.938 1 81.06 342 ASP A C 1
ATOM 2644 O O . ASP A 1 342 ? 2.055 37.25 -10.094 1 81.06 342 ASP A O 1
ATOM 2648 N N . VAL A 1 343 ? 3.92 36.281 -10.969 1 87.62 343 VAL A N 1
ATOM 2649 C CA . VAL A 1 343 ? 4.816 37 -10.078 1 87.62 343 VAL A CA 1
ATOM 2650 C C . VAL A 1 343 ? 5.762 37.875 -10.898 1 87.62 343 VAL A C 1
ATOM 2652 O O . VAL A 1 343 ? 6.402 37.406 -11.836 1 87.62 343 VAL A O 1
ATOM 2655 N N . GLY A 1 344 ? 5.855 39.281 -10.516 1 86.75 344 GLY A N 1
ATOM 2656 C CA . GLY A 1 344 ? 6.832 40.156 -11.141 1 86.75 344 GLY A CA 1
ATOM 2657 C C . GLY A 1 344 ? 6.215 41.156 -12.094 1 86.75 344 GLY A C 1
ATOM 2658 O O . GLY A 1 344 ? 4.996 41.156 -12.289 1 86.75 344 GLY A O 1
ATOM 2659 N N . PRO A 1 345 ? 6.988 41.812 -12.555 1 93 345 PRO A N 1
ATOM 2660 C CA . PRO A 1 345 ? 8.453 41.844 -12.516 1 93 345 PRO A CA 1
ATOM 2661 C C . PRO A 1 345 ? 9 42.219 -11.141 1 93 345 PRO A C 1
ATOM 2663 O O . PRO A 1 345 ? 8.461 43.125 -10.484 1 93 345 PRO A O 1
ATOM 2666 N N . ILE A 1 346 ? 10.039 41.5 -10.766 1 95.25 346 ILE A N 1
ATOM 2667 C CA . ILE A 1 346 ? 10.641 41.688 -9.453 1 95.25 346 ILE A CA 1
ATOM 2668 C C . ILE A 1 346 ? 12.062 42.219 -9.625 1 95.25 346 ILE A C 1
ATOM 2670 O O . ILE A 1 346 ? 12.867 41.656 -10.352 1 95.25 346 ILE A O 1
ATOM 2674 N N . ASP A 1 347 ? 12.305 43.375 -8.984 1 96 347 ASP A N 1
ATOM 2675 C CA . ASP A 1 347 ? 13.656 43.875 -8.844 1 96 347 ASP A CA 1
ATOM 2676 C C . ASP A 1 347 ? 14.133 43.812 -7.398 1 96 347 ASP A C 1
ATOM 2678 O O . ASP A 1 347 ? 13.547 44.438 -6.516 1 96 347 ASP A O 1
ATOM 2682 N N . LEU A 1 348 ? 15.172 43.031 -7.195 1 96.5 348 LEU A N 1
ATOM 2683 C CA . LEU A 1 348 ? 15.68 42.812 -5.844 1 96.5 348 LEU A CA 1
ATOM 2684 C C . LEU A 1 348 ? 17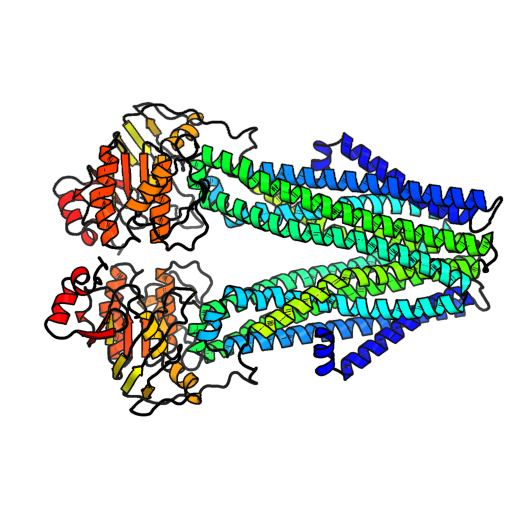.203 42.688 -5.848 1 96.5 348 LEU A C 1
ATOM 2686 O O . LEU A 1 348 ? 17.781 42.062 -6.734 1 96.5 348 LEU A O 1
ATOM 2690 N N . GLU A 1 349 ? 17.828 43.375 -4.918 1 96.31 349 GLU A N 1
ATOM 2691 C CA . GLU A 1 349 ? 19.266 43.219 -4.711 1 96.31 349 GLU A CA 1
ATOM 2692 C C . GLU A 1 349 ? 19.578 42.781 -3.279 1 96.31 349 GLU A C 1
ATOM 2694 O O . GLU A 1 349 ? 19.156 43.469 -2.328 1 96.31 349 GLU A O 1
ATOM 2699 N N . LEU A 1 350 ? 20.25 41.719 -3.186 1 96.44 350 LEU A N 1
ATOM 2700 C CA . LEU A 1 350 ? 20.719 41.25 -1.885 1 96.44 350 LEU A CA 1
ATOM 2701 C C . LEU A 1 350 ? 22.234 41.438 -1.757 1 96.44 350 LEU A C 1
ATOM 2703 O O . LEU A 1 350 ? 22.984 41.125 -2.688 1 96.44 350 LEU A O 1
ATOM 2707 N N . ARG A 1 351 ? 22.625 41.938 -0.637 1 96.5 351 ARG A N 1
ATOM 2708 C CA . ARG A 1 351 ? 24.047 42.094 -0.346 1 96.5 351 ARG A CA 1
ATOM 2709 C C . ARG A 1 351 ? 24.516 41.031 0.652 1 96.5 351 ARG A C 1
ATOM 2711 O O . ARG A 1 351 ? 23.75 40.625 1.54 1 96.5 351 ARG A O 1
ATOM 2718 N N . ARG A 1 352 ? 25.734 40.656 0.509 1 95.88 352 ARG A N 1
ATOM 2719 C CA . ARG A 1 352 ? 26.297 39.656 1.38 1 95.88 352 ARG A CA 1
ATOM 2720 C C . ARG A 1 352 ? 26.234 40.062 2.842 1 95.88 352 ARG A C 1
ATOM 2722 O O . ARG A 1 352 ? 26.578 41.219 3.174 1 95.88 352 ARG A O 1
ATOM 2729 N N . GLY A 1 353 ? 25.641 39.188 3.691 1 95.25 353 GLY A N 1
ATOM 2730 C CA . GLY A 1 353 ? 25.656 39.406 5.129 1 95.25 353 GLY A CA 1
ATOM 2731 C C . GLY A 1 353 ? 24.422 40.125 5.633 1 95.25 353 GLY A C 1
ATOM 2732 O O . GLY A 1 353 ? 24.328 40.438 6.824 1 95.25 353 GLY A O 1
ATOM 2733 N N . GLU A 1 354 ? 23.516 40.375 4.809 1 95.38 354 GLU A N 1
ATOM 2734 C CA . GLU A 1 354 ? 22.328 41.125 5.223 1 95.38 354 GLU A CA 1
ATOM 2735 C C . GLU A 1 354 ? 21.234 40.188 5.738 1 95.38 354 GLU A C 1
ATOM 2737 O O . GLU A 1 354 ? 21.172 39.031 5.324 1 95.38 354 GLU A O 1
ATOM 2742 N N . LEU A 1 355 ? 20.484 40.688 6.684 1 96.94 355 LEU A N 1
ATOM 2743 C CA . LEU A 1 355 ? 19.281 40.031 7.188 1 96.94 355 LEU A CA 1
ATOM 2744 C C . LEU A 1 355 ? 18.016 40.719 6.66 1 96.94 355 LEU A C 1
ATOM 2746 O O . LEU A 1 355 ? 17.703 41.844 7.062 1 96.94 355 LEU A O 1
ATOM 2750 N N . VAL A 1 356 ? 17.344 40.031 5.777 1 96.88 356 VAL A N 1
ATOM 2751 C CA . VAL A 1 356 ? 16.172 40.594 5.109 1 96.88 356 VAL A CA 1
ATOM 2752 C C . VAL A 1 356 ? 14.922 39.812 5.496 1 96.88 356 VAL A C 1
ATOM 2754 O O . VAL A 1 356 ? 14.922 38.594 5.492 1 96.88 356 VAL A O 1
ATOM 2757 N N . PHE A 1 357 ? 13.891 40.531 5.879 1 95.25 357 PHE A N 1
ATOM 2758 C CA . PHE A 1 357 ? 12.594 39.906 6.133 1 95.25 357 PHE A CA 1
ATOM 2759 C C . PHE A 1 357 ? 11.641 40.156 4.973 1 95.25 357 PHE A C 1
ATOM 2761 O O . PHE A 1 357 ? 11.609 41.25 4.402 1 95.25 357 PHE A O 1
ATOM 2768 N N . LEU A 1 358 ? 11 39.125 4.59 1 93.56 358 LEU A N 1
ATOM 2769 C CA . LEU A 1 358 ? 9.961 39.219 3.57 1 93.56 358 LEU A CA 1
ATOM 2770 C C . LEU A 1 358 ? 8.586 38.969 4.18 1 93.56 358 LEU A C 1
ATOM 2772 O O . LEU A 1 358 ? 8.344 37.938 4.797 1 93.56 358 LEU A O 1
ATOM 2776 N N . VAL A 1 359 ? 7.691 39.906 4.008 1 88.25 359 VAL A N 1
ATOM 2777 C CA . VAL A 1 359 ? 6.359 39.812 4.602 1 88.25 359 VAL A CA 1
ATOM 2778 C C . VAL A 1 359 ? 5.301 39.969 3.518 1 88.25 359 VAL A C 1
ATOM 2780 O O . VAL A 1 359 ? 5.594 40.438 2.414 1 88.25 359 VAL A O 1
ATOM 2783 N N . GLY A 1 360 ? 4.133 39.5 3.797 1 81.75 360 GLY A N 1
ATOM 2784 C CA . GLY A 1 360 ? 3.021 39.562 2.861 1 81.75 360 GLY A CA 1
ATOM 2785 C C . GLY A 1 360 ? 1.915 38.562 3.18 1 81.75 360 GLY A C 1
ATOM 2786 O O . GLY A 1 360 ? 2.109 37.656 3.975 1 81.75 360 GLY A O 1
ATOM 2787 N N . GLY A 1 361 ? 0.835 38.812 2.527 1 71.75 361 GLY A N 1
ATOM 2788 C CA . GLY A 1 361 ? -0.308 37.938 2.748 1 71.75 361 GLY A CA 1
ATOM 2789 C C . GLY A 1 361 ? -0.15 36.562 2.104 1 71.75 361 GLY A C 1
ATOM 2790 O O . GLY A 1 361 ? 0.809 36.312 1.367 1 71.75 361 GLY A O 1
ATOM 2791 N N . ASN A 1 362 ? -1.066 35.656 2.436 1 66.94 362 ASN A N 1
ATOM 2792 C CA . ASN A 1 362 ? -1.072 34.344 1.8 1 66.94 362 ASN A CA 1
ATOM 2793 C C . ASN A 1 362 ? -1.325 34.469 0.299 1 66.94 362 ASN A C 1
ATOM 2795 O O . ASN A 1 362 ? -2.184 35.219 -0.138 1 66.94 362 ASN A O 1
ATOM 2799 N N . GLY A 1 363 ? -0.512 33.812 -0.418 1 73.88 363 GLY A N 1
ATOM 2800 C CA . GLY A 1 363 ? -0.673 33.812 -1.863 1 73.88 363 GLY A CA 1
ATOM 2801 C C . GLY A 1 363 ? -0.073 35.031 -2.521 1 73.88 363 GLY A C 1
ATOM 2802 O O . GLY A 1 363 ? -0.305 35.312 -3.707 1 73.88 363 GLY A O 1
ATOM 2803 N N . SER A 1 364 ? 0.664 35.75 -1.779 1 79.12 364 SER A N 1
ATOM 2804 C CA . SER A 1 364 ? 1.213 37 -2.318 1 79.12 364 SER A CA 1
ATOM 2805 C C . SER A 1 364 ? 2.414 36.719 -3.217 1 79.12 364 SER A C 1
ATOM 2807 O O . SER A 1 364 ? 2.859 37.594 -3.953 1 79.12 364 SER A O 1
ATOM 2809 N N . GLY A 1 365 ? 2.979 35.5 -3.148 1 86.25 365 GLY A N 1
ATOM 2810 C CA . GLY A 1 365 ? 4.098 35.156 -4.004 1 86.25 365 GLY A CA 1
ATOM 2811 C C . GLY A 1 365 ? 5.402 35 -3.246 1 86.25 365 GLY A C 1
ATOM 2812 O O . GLY A 1 365 ? 6.465 34.844 -3.852 1 86.25 365 GLY A O 1
ATOM 2813 N N . LYS A 1 366 ? 5.375 35 -2.002 1 89.38 366 LYS A N 1
ATOM 2814 C CA . LYS A 1 366 ? 6.578 34.938 -1.178 1 89.38 366 LYS A CA 1
ATOM 2815 C C . LYS A 1 366 ? 7.352 33.656 -1.452 1 89.38 366 LYS A C 1
ATOM 2817 O O . LYS A 1 366 ? 8.555 33.688 -1.71 1 89.38 366 LYS A O 1
ATOM 2822 N N . SER A 1 367 ? 6.629 32.531 -1.473 1 87.62 367 SER A N 1
ATOM 2823 C CA . SER A 1 367 ? 7.277 31.25 -1.697 1 87.62 367 SER A CA 1
ATOM 2824 C C . SER A 1 367 ? 7.828 31.156 -3.115 1 87.62 367 SER A C 1
ATOM 2826 O O . SER A 1 367 ? 8.883 30.547 -3.336 1 87.62 367 SER A O 1
ATOM 2828 N N . THR A 1 368 ? 7.156 31.734 -4.047 1 89.81 368 THR A N 1
ATOM 2829 C CA . THR A 1 368 ? 7.625 31.766 -5.426 1 89.81 368 THR A CA 1
ATOM 2830 C C . THR A 1 368 ? 8.914 32.562 -5.551 1 89.81 368 THR A C 1
ATOM 2832 O O . THR A 1 368 ? 9.852 32.156 -6.238 1 89.81 368 THR A O 1
ATOM 2835 N N . LEU A 1 369 ? 8.883 33.688 -4.871 1 93.62 369 LEU A N 1
ATOM 2836 C CA . LEU A 1 369 ? 10.094 34.5 -4.883 1 93.62 369 LEU A CA 1
ATOM 2837 C C . LEU A 1 369 ? 11.273 33.719 -4.301 1 93.62 369 LEU A C 1
ATOM 2839 O O . LEU A 1 369 ? 12.383 33.781 -4.84 1 93.62 369 LEU A O 1
ATOM 2843 N N . ALA A 1 370 ? 11.031 33.031 -3.246 1 94.06 370 ALA A N 1
ATOM 2844 C CA . ALA A 1 370 ? 12.078 32.25 -2.617 1 94.06 370 ALA A CA 1
ATOM 2845 C C . ALA A 1 370 ? 12.617 31.188 -3.58 1 94.06 370 ALA A C 1
ATOM 2847 O O . ALA A 1 370 ? 13.828 30.969 -3.658 1 94.06 370 ALA A O 1
ATOM 2848 N N . ARG A 1 371 ? 11.789 30.594 -4.359 1 93.31 371 ARG A N 1
ATOM 2849 C CA . ARG A 1 371 ? 12.188 29.547 -5.309 1 93.31 371 ARG A CA 1
ATOM 2850 C C . ARG A 1 371 ? 12.945 30.156 -6.488 1 93.31 371 ARG A C 1
ATOM 2852 O O . ARG A 1 371 ? 13.867 29.531 -7.02 1 93.31 371 ARG A O 1
ATOM 2859 N N . LEU A 1 372 ? 12.555 31.297 -6.855 1 93.75 372 LEU A N 1
ATOM 2860 C CA . LEU A 1 372 ? 13.266 32 -7.922 1 93.75 372 LEU A CA 1
ATOM 2861 C C . LEU A 1 372 ? 14.656 32.406 -7.465 1 93.75 372 LEU A C 1
ATOM 2863 O O . LEU A 1 372 ? 15.633 32.25 -8.203 1 93.75 372 LEU A O 1
ATOM 2867 N N . LEU A 1 373 ? 14.633 32.906 -6.281 1 95.25 373 LEU A N 1
ATOM 2868 C CA . LEU A 1 373 ? 15.898 33.375 -5.727 1 95.25 373 LEU A CA 1
ATOM 2869 C C . LEU A 1 373 ? 16.906 32.219 -5.625 1 95.25 373 LEU A C 1
ATOM 2871 O O . LEU A 1 373 ? 18.094 32.438 -5.891 1 95.25 373 LEU A O 1
ATOM 2875 N N . THR A 1 374 ? 16.453 31.016 -5.309 1 95.19 374 THR A N 1
ATOM 2876 C CA . THR A 1 374 ? 17.344 29.875 -5.109 1 95.19 374 THR A CA 1
ATOM 2877 C C . THR A 1 374 ? 17.641 29.188 -6.438 1 95.19 374 THR A C 1
ATOM 2879 O O . THR A 1 374 ? 18.469 28.281 -6.5 1 95.19 374 THR A O 1
ATOM 2882 N N . GLY A 1 375 ? 16.938 29.516 -7.434 1 93.19 375 GLY A N 1
ATOM 2883 C CA . GLY A 1 375 ? 17.125 28.891 -8.734 1 93.19 375 GLY A CA 1
ATOM 2884 C C . GLY A 1 375 ? 16.375 27.578 -8.891 1 93.19 375 GLY A C 1
ATOM 2885 O O . GLY A 1 375 ? 16.609 26.844 -9.852 1 93.19 375 GLY A O 1
ATOM 2886 N N . LEU A 1 376 ? 15.586 27.297 -7.961 1 92.88 376 LEU A N 1
ATOM 2887 C CA . LEU A 1 376 ? 14.75 26.109 -8.086 1 92.88 376 LEU A CA 1
ATOM 2888 C C . LEU A 1 376 ? 13.75 26.25 -9.227 1 92.88 376 LEU A C 1
ATOM 2890 O O . LEU A 1 376 ? 13.406 25.281 -9.891 1 92.88 376 LEU A O 1
ATOM 2894 N N . HIS A 1 377 ? 13.273 27.453 -9.398 1 91.88 377 HIS A N 1
ATOM 2895 C CA . HIS A 1 377 ? 12.477 27.812 -10.562 1 91.88 377 HIS A CA 1
ATOM 2896 C C . HIS A 1 377 ? 13.242 28.75 -11.492 1 91.88 377 HIS A C 1
ATOM 2898 O O . HIS A 1 377 ? 13.961 29.625 -11.031 1 91.88 377 HIS A O 1
ATOM 2904 N N . ARG A 1 378 ? 13.031 28.438 -12.703 1 90.06 378 ARG A N 1
ATOM 2905 C CA . ARG A 1 378 ? 13.664 29.312 -13.68 1 90.06 378 ARG A CA 1
ATOM 2906 C C . ARG A 1 378 ? 12.734 30.453 -14.086 1 90.06 378 ARG A C 1
ATOM 2908 O O . ARG A 1 378 ? 11.539 30.234 -14.281 1 90.06 378 ARG A O 1
ATOM 2915 N N . PRO A 1 379 ? 13.344 31.594 -14.141 1 92.5 379 PRO A N 1
ATOM 2916 C CA . PRO A 1 379 ? 12.516 32.75 -14.523 1 92.5 379 PRO A CA 1
ATOM 2917 C C . PRO A 1 379 ? 12.008 32.656 -15.961 1 92.5 379 PRO A C 1
ATOM 2919 O O . PRO A 1 379 ? 12.727 32.156 -16.844 1 92.5 379 PRO A O 1
ATOM 2922 N N . ALA A 1 380 ? 10.789 33.094 -16.156 1 90.81 380 ALA A N 1
ATOM 2923 C CA . ALA A 1 380 ? 10.211 33.156 -17.484 1 90.81 380 ALA A CA 1
ATOM 2924 C C . ALA A 1 380 ? 10.766 34.344 -18.266 1 90.81 380 ALA A C 1
ATOM 2926 O O . ALA A 1 380 ? 10.891 34.281 -19.5 1 90.81 380 ALA A O 1
ATOM 2927 N N . ALA A 1 381 ? 10.984 35.406 -17.562 1 93.38 381 ALA A N 1
ATOM 2928 C CA . ALA A 1 381 ? 11.594 36.625 -18.109 1 93.38 381 ALA A CA 1
ATOM 2929 C C . ALA A 1 381 ? 12.508 37.281 -17.094 1 93.38 381 ALA A C 1
ATOM 2931 O O . ALA A 1 381 ? 12.438 37 -15.898 1 93.38 381 ALA A O 1
ATOM 2932 N N . GLY A 1 382 ? 13.383 38.031 -17.578 1 95.19 382 GLY A N 1
ATOM 2933 C CA . GLY A 1 382 ? 14.344 38.688 -16.703 1 95.19 382 GLY A CA 1
ATOM 2934 C C . GLY A 1 382 ? 15.609 37.875 -16.5 1 95.19 382 GLY A C 1
ATOM 2935 O O . GLY A 1 382 ? 15.844 36.875 -17.203 1 95.19 382 GLY A O 1
ATOM 2936 N N . GLU A 1 383 ? 16.484 38.469 -15.57 1 95.38 383 GLU A N 1
ATOM 2937 C CA . GLU A 1 383 ? 17.766 37.812 -15.383 1 95.38 383 GLU A CA 1
ATOM 2938 C C . GLU A 1 383 ? 18.203 37.844 -13.914 1 95.38 383 GLU A C 1
ATOM 2940 O O . GLU A 1 383 ? 17.797 38.719 -13.164 1 95.38 383 GLU A O 1
ATOM 2945 N N . ILE A 1 384 ? 18.938 36.875 -13.578 1 96.06 384 ILE A N 1
ATOM 2946 C CA . ILE A 1 384 ? 19.609 36.812 -12.273 1 96.06 384 ILE A CA 1
ATOM 2947 C C . ILE A 1 384 ? 21.094 37.094 -12.445 1 96.06 384 ILE A C 1
ATOM 2949 O O . ILE A 1 384 ? 21.75 36.469 -13.289 1 96.06 384 ILE A O 1
ATOM 2953 N N . LYS A 1 385 ? 21.578 38 -11.625 1 96.69 385 LYS A N 1
ATOM 2954 C CA . LYS A 1 385 ? 22.969 38.375 -11.727 1 96.69 385 LYS A CA 1
ATOM 2955 C C . LYS A 1 385 ? 23.703 38.188 -10.406 1 96.69 385 LYS A C 1
ATOM 2957 O O . LYS A 1 385 ? 23.141 38.406 -9.336 1 96.69 385 LYS A O 1
ATOM 2962 N N . LEU A 1 386 ? 24.891 37.688 -10.531 1 95.56 386 LEU A N 1
ATOM 2963 C CA . LEU A 1 386 ? 25.812 37.594 -9.414 1 95.56 386 LEU A CA 1
ATOM 2964 C C . LEU A 1 386 ? 27.016 38.531 -9.609 1 95.56 386 LEU A C 1
ATOM 2966 O O . LEU A 1 386 ? 27.812 38.344 -10.531 1 95.56 386 LEU A O 1
ATOM 2970 N N . ASP A 1 387 ? 27.141 39.469 -8.789 1 95.69 387 ASP A N 1
ATOM 2971 C CA . ASP A 1 387 ? 28.188 40.469 -8.914 1 95.69 387 ASP A CA 1
ATOM 2972 C C . ASP A 1 387 ? 28.188 41.094 -10.305 1 95.69 387 ASP A C 1
ATOM 2974 O O . ASP A 1 387 ? 29.234 41.219 -10.945 1 95.69 387 ASP A O 1
ATOM 2978 N N . GLY A 1 388 ? 26.984 41.25 -10.742 1 93.81 388 GLY A N 1
ATOM 2979 C CA . GLY A 1 388 ? 26.812 41.938 -12 1 93.81 388 GLY A CA 1
ATOM 2980 C C . GLY A 1 388 ? 26.859 41 -13.211 1 93.81 388 GLY A C 1
ATOM 2981 O O . GLY A 1 388 ? 26.531 41.438 -14.32 1 93.81 388 GLY A O 1
ATOM 2982 N N . ARG A 1 389 ? 27.172 39.812 -13.055 1 94.69 389 ARG A N 1
ATOM 2983 C CA . ARG A 1 389 ? 27.266 38.844 -14.156 1 94.69 389 ARG A CA 1
ATOM 2984 C C . ARG A 1 389 ? 26 38 -14.266 1 94.69 389 ARG A C 1
ATOM 2986 O O . ARG A 1 389 ? 25.547 37.438 -13.281 1 94.69 389 ARG A O 1
ATOM 2993 N N . VAL A 1 390 ? 25.547 37.906 -15.492 1 95.06 390 VAL A N 1
ATOM 2994 C CA . VAL A 1 390 ? 24.344 37.156 -15.734 1 95.06 390 VAL A CA 1
ATOM 2995 C C . VAL A 1 390 ? 24.641 35.656 -15.617 1 95.06 390 VAL A C 1
ATOM 2997 O O . VAL A 1 390 ? 25.641 35.156 -16.156 1 95.06 390 VAL A O 1
ATOM 3000 N N . LEU A 1 391 ? 23.859 34.969 -14.945 1 93.62 391 LEU A N 1
ATOM 3001 C CA . LEU A 1 391 ? 24.016 33.531 -14.773 1 93.62 391 LEU A CA 1
ATOM 3002 C C . LEU A 1 391 ? 23.656 32.781 -16.047 1 93.62 391 LEU A C 1
ATOM 3004 O O . LEU A 1 391 ? 22.609 33.031 -16.641 1 93.62 391 LEU A O 1
ATOM 3008 N N . GLN A 1 392 ? 24.516 31.875 -16.406 1 90.38 392 GLN A N 1
ATOM 3009 C CA . GLN A 1 392 ? 24.266 31.016 -17.578 1 90.38 392 GLN A CA 1
ATOM 3010 C C . GLN A 1 392 ? 23.578 29.719 -17.172 1 90.38 392 GLN A C 1
ATOM 3012 O O . GLN A 1 392 ? 23.688 29.281 -16.016 1 90.38 392 GLN A O 1
ATOM 3017 N N . PRO A 1 393 ? 22.984 29.078 -18.109 1 85.81 393 PRO A N 1
ATOM 3018 C CA . PRO A 1 393 ? 22.234 27.859 -17.812 1 85.81 393 PRO A CA 1
ATOM 3019 C C . PRO A 1 393 ? 23.109 26.781 -17.188 1 85.81 393 PRO A C 1
ATOM 3021 O O . PRO A 1 393 ? 22.672 26.031 -16.312 1 85.81 393 PRO A O 1
ATOM 3024 N N . HIS A 1 394 ? 24.328 26.641 -17.594 1 84.69 394 HIS A N 1
ATOM 3025 C CA . HIS A 1 394 ? 25.203 25.578 -17.109 1 84.69 394 HIS A CA 1
ATOM 3026 C C . HIS A 1 394 ? 25.672 25.859 -15.688 1 84.69 394 HIS A C 1
ATOM 3028 O O . HIS A 1 394 ? 26.219 24.984 -15.016 1 84.69 394 HIS A O 1
ATOM 3034 N N . GLU A 1 395 ? 25.406 27.109 -15.203 1 89.94 395 GLU A N 1
ATOM 3035 C CA . GLU A 1 395 ? 25.875 27.5 -13.883 1 89.94 395 GLU A CA 1
ATOM 3036 C C . GLU A 1 395 ? 24.781 27.344 -12.836 1 89.94 395 GLU A C 1
ATOM 3038 O O . GLU A 1 395 ? 25 27.594 -11.648 1 89.94 395 GLU A O 1
ATOM 3043 N N . TRP A 1 396 ? 23.688 26.906 -13.266 1 89.38 396 TRP A N 1
ATOM 3044 C CA . TRP A 1 396 ? 22.531 26.875 -12.391 1 89.38 396 TRP A CA 1
ATOM 3045 C C . TRP A 1 396 ? 22.766 25.938 -11.211 1 89.38 396 TRP A C 1
ATOM 3047 O O . TRP A 1 396 ? 22.406 26.266 -10.07 1 89.38 396 TRP A O 1
ATOM 3057 N N . GLN A 1 397 ? 23.375 24.875 -11.477 1 87.94 397 GLN A N 1
ATOM 3058 C CA . GLN A 1 397 ? 23.625 23.922 -10.406 1 87.94 397 GLN A CA 1
ATOM 3059 C C . GLN A 1 397 ? 24.594 24.5 -9.375 1 87.94 397 GLN A C 1
ATOM 3061 O O . GLN A 1 397 ? 24.406 24.328 -8.172 1 87.94 397 GLN A O 1
ATOM 3066 N N . ALA A 1 398 ? 25.531 25.172 -9.891 1 91.19 398 ALA A N 1
ATOM 3067 C CA . ALA A 1 398 ? 26.5 25.812 -9.008 1 91.19 398 ALA A CA 1
ATOM 3068 C C . ALA A 1 398 ? 25.859 26.953 -8.219 1 91.19 398 ALA A C 1
ATOM 3070 O O . ALA A 1 398 ? 26.156 27.156 -7.039 1 91.19 398 ALA A O 1
ATOM 3071 N N . TYR A 1 399 ? 24.984 27.641 -8.852 1 93.88 399 TYR A N 1
ATOM 3072 C CA . TYR A 1 399 ? 24.266 28.734 -8.219 1 93.88 399 TYR A CA 1
ATOM 3073 C C . TYR A 1 399 ? 23.422 28.234 -7.059 1 93.88 399 TYR A C 1
ATOM 3075 O O . TYR A 1 399 ? 23.391 28.844 -5.984 1 93.88 399 TYR A O 1
ATOM 3083 N N . ARG A 1 400 ? 22.797 27.156 -7.211 1 93.31 400 ARG A N 1
ATOM 3084 C CA . ARG A 1 400 ? 21.938 26.578 -6.188 1 93.31 400 ARG A CA 1
ATOM 3085 C C . ARG A 1 400 ? 22.734 26.219 -4.945 1 93.31 400 ARG A C 1
ATOM 3087 O O . ARG A 1 400 ? 22.219 26.266 -3.828 1 93.31 400 ARG A O 1
ATOM 3094 N N . GLN A 1 401 ? 24 25.984 -5.145 1 91.69 401 GLN A N 1
ATOM 3095 C CA . GLN A 1 401 ? 24.828 25.531 -4.035 1 91.69 401 GLN A CA 1
ATOM 3096 C C . GLN A 1 401 ? 25.141 26.672 -3.078 1 91.69 401 GLN A C 1
ATOM 3098 O O . GLN A 1 401 ? 25.656 26.453 -1.978 1 91.69 401 GLN A O 1
ATOM 3103 N N . LEU A 1 402 ? 24.75 27.828 -3.453 1 94.38 402 LEU A N 1
ATOM 3104 C CA . LEU A 1 402 ? 24.953 28.984 -2.576 1 94.38 402 LEU A CA 1
ATOM 3105 C C . LEU A 1 402 ? 23.906 29 -1.46 1 94.38 402 LEU A C 1
ATOM 3107 O O . LEU A 1 402 ? 24.078 29.703 -0.458 1 94.38 402 LEU A O 1
ATOM 3111 N N . PHE A 1 403 ? 22.938 28.203 -1.684 1 95.88 403 PHE A N 1
ATOM 3112 C CA . PHE A 1 403 ? 21.766 28.391 -0.837 1 95.88 403 PHE A CA 1
ATOM 3113 C C . PHE A 1 403 ? 21.531 27.172 0.032 1 95.88 403 PHE A C 1
ATOM 3115 O O . PHE A 1 403 ? 21.75 26.031 -0.404 1 95.88 403 PHE A O 1
ATOM 3122 N N . ALA A 1 404 ? 21.125 27.328 1.251 1 95.06 404 ALA A N 1
ATOM 3123 C CA . ALA A 1 404 ? 20.406 26.375 2.094 1 95.06 404 ALA A CA 1
ATOM 3124 C C . ALA A 1 404 ? 19.016 26.922 2.451 1 95.06 404 ALA A C 1
ATOM 3126 O O . ALA A 1 404 ? 18.828 28.125 2.572 1 95.06 404 ALA A O 1
ATOM 3127 N N . SER A 1 405 ? 18.062 26 2.479 1 94.88 405 SER A N 1
ATOM 3128 C CA . SER A 1 405 ? 16.719 26.516 2.727 1 94.88 405 SER A CA 1
ATOM 3129 C C . SER A 1 405 ? 15.922 25.562 3.605 1 94.88 405 SER A C 1
ATOM 3131 O O . SER A 1 405 ? 16.203 24.359 3.65 1 94.88 405 SER A O 1
ATOM 3133 N N . VAL A 1 406 ? 15.047 26.109 4.352 1 94.12 406 VAL A N 1
ATOM 3134 C CA . VAL A 1 406 ? 14 25.375 5.055 1 94.12 406 VAL A CA 1
ATOM 3135 C C . VAL A 1 406 ? 12.625 25.875 4.621 1 94.12 406 VAL A C 1
ATOM 3137 O O . VAL A 1 406 ? 12.117 26.859 5.18 1 94.12 406 VAL A O 1
ATOM 3140 N N . TYR A 1 407 ? 12.125 25.203 3.666 1 91.94 407 TYR A N 1
ATOM 3141 C CA . TYR A 1 407 ? 10.789 25.547 3.182 1 91.94 407 TYR A CA 1
ATOM 3142 C C . TYR A 1 407 ? 9.719 25 4.117 1 91.94 407 TYR A C 1
ATOM 3144 O O . TYR A 1 407 ? 10.016 24.219 5.031 1 91.94 407 TYR A O 1
ATOM 3152 N N . THR A 1 408 ? 8.516 25.406 3.889 1 85 408 THR A N 1
ATOM 3153 C CA . THR A 1 408 ? 7.398 24.938 4.703 1 85 408 THR A CA 1
ATOM 3154 C C . THR A 1 408 ? 7.211 23.422 4.547 1 85 408 THR A C 1
ATOM 3156 O O . THR A 1 408 ? 6.969 22.719 5.531 1 85 408 THR A O 1
ATOM 3159 N N . ASP A 1 409 ? 7.371 22.969 3.297 1 87.25 409 ASP A N 1
ATOM 3160 C CA . ASP A 1 409 ? 7.254 21.531 3.031 1 87.25 409 ASP A CA 1
ATOM 3161 C C . ASP A 1 409 ? 8.625 20.875 2.938 1 87.25 409 ASP A C 1
ATOM 3163 O O . ASP A 1 409 ? 8.906 20.141 1.991 1 87.25 409 ASP A O 1
ATOM 3167 N N . PHE A 1 410 ? 9.375 21 3.998 1 90.88 410 PHE A N 1
ATOM 3168 C CA . PHE A 1 410 ? 10.742 20.484 4.027 1 90.88 410 PHE A CA 1
ATOM 3169 C C . PHE A 1 410 ? 10.75 18.969 4.27 1 90.88 410 PHE A C 1
ATOM 3171 O O . PHE A 1 410 ? 9.758 18.406 4.738 1 90.88 410 PHE A O 1
ATOM 3178 N N . HIS A 1 411 ? 11.805 18.375 3.818 1 92.62 411 HIS A N 1
ATOM 3179 C CA . HIS A 1 411 ? 12.078 16.984 4.145 1 92.62 411 HIS A CA 1
ATOM 3180 C C . HIS A 1 411 ? 13.312 16.859 5.035 1 92.62 411 HIS A C 1
ATOM 3182 O O . HIS A 1 411 ? 14.352 17.453 4.746 1 92.62 411 HIS A O 1
ATOM 3188 N N . LEU A 1 412 ? 13.117 16.125 6.105 1 92.44 412 LEU A N 1
ATOM 3189 C CA . LEU A 1 412 ? 14.211 15.945 7.051 1 92.44 412 LEU A CA 1
ATOM 3190 C C . LEU A 1 412 ? 14.992 14.664 6.754 1 92.44 412 LEU A C 1
ATOM 3192 O O . LEU A 1 412 ? 14.5 13.562 7.012 1 92.44 412 LEU A O 1
ATOM 3196 N N . PHE A 1 413 ? 16.156 14.836 6.227 1 92.88 413 PHE A N 1
ATOM 3197 C CA . PHE A 1 413 ? 17.016 13.688 5.973 1 92.88 413 PHE A CA 1
ATOM 3198 C C . PHE A 1 413 ? 17.703 13.234 7.258 1 92.88 413 PHE A C 1
ATOM 3200 O O . PHE A 1 413 ? 18 14.055 8.133 1 92.88 413 PHE A O 1
ATOM 3207 N N . ALA A 1 414 ? 18 12.016 7.324 1 90.31 414 ALA A N 1
ATOM 3208 C CA . ALA A 1 414 ? 18.625 11.469 8.523 1 90.31 414 ALA A CA 1
ATOM 3209 C C . ALA A 1 414 ? 20.125 11.734 8.523 1 90.31 414 ALA A C 1
ATOM 3211 O O . ALA A 1 414 ? 20.734 11.945 9.578 1 90.31 414 ALA A O 1
ATOM 3212 N N . ARG A 1 415 ? 20.719 11.789 7.406 1 91.94 415 ARG A N 1
ATOM 3213 C CA . ARG A 1 415 ? 22.156 11.953 7.312 1 91.94 415 ARG A CA 1
ATOM 3214 C C . ARG A 1 415 ? 22.562 13.422 7.438 1 91.94 415 ARG A C 1
ATOM 3216 O O . ARG A 1 415 ? 21.984 14.281 6.762 1 91.94 415 ARG A O 1
ATOM 3223 N N . LEU A 1 416 ? 23.453 13.641 8.305 1 94.38 416 LEU A N 1
ATOM 3224 C CA . LEU A 1 416 ? 24 14.984 8.484 1 94.38 416 LEU A CA 1
ATOM 3225 C C . LEU A 1 416 ? 25.219 15.211 7.605 1 94.38 416 LEU A C 1
ATOM 3227 O O . LEU A 1 416 ? 26.094 14.352 7.539 1 94.38 416 LEU A O 1
ATOM 3231 N N . LEU A 1 417 ? 25.203 16.328 6.879 1 94.25 417 LEU A N 1
ATOM 3232 C CA . LEU A 1 417 ? 26.312 16.625 5.98 1 94.25 417 LEU A CA 1
ATOM 3233 C C . LEU A 1 417 ? 26.906 18.016 6.281 1 94.25 417 LEU A C 1
ATOM 3235 O O . LEU A 1 417 ? 26.172 18.953 6.582 1 94.25 417 LEU A O 1
ATOM 3239 N N . GLY A 1 418 ? 28.172 18.047 6.191 1 93.38 418 GLY A N 1
ATOM 3240 C CA . GLY A 1 418 ? 28.859 19.312 6.266 1 93.38 418 GLY A CA 1
ATOM 3241 C C . GLY A 1 418 ? 29.078 19.953 4.906 1 93.38 418 GLY A C 1
ATOM 3242 O O . GLY A 1 418 ? 28.453 19.562 3.922 1 93.38 418 GLY A O 1
ATOM 3243 N N . PRO A 1 419 ? 29.953 20.953 4.914 1 90.5 419 PRO A N 1
ATOM 3244 C CA . PRO A 1 419 ? 30.266 21.594 3.635 1 90.5 419 PRO A CA 1
ATOM 3245 C C . PRO A 1 419 ? 30.844 20.609 2.613 1 90.5 419 PRO A C 1
ATOM 3247 O O . PRO A 1 419 ? 31.641 19.734 2.971 1 90.5 419 PRO A O 1
ATOM 3250 N N . ALA A 1 420 ? 30.375 20.609 1.419 1 88.06 420 ALA A N 1
ATOM 3251 C CA . ALA A 1 420 ? 30.844 19.781 0.303 1 88.06 420 ALA A CA 1
ATOM 3252 C C . ALA A 1 420 ? 30.578 18.312 0.567 1 88.06 420 ALA A C 1
ATOM 3254 O O . ALA A 1 420 ? 31.359 17.453 0.156 1 88.06 420 ALA A O 1
ATOM 3255 N N . GLY A 1 421 ? 29.609 18.078 1.441 1 88.75 421 GLY A N 1
ATOM 3256 C CA . GLY A 1 421 ? 29.172 16.719 1.676 1 88.75 421 GLY A CA 1
ATOM 3257 C C . GLY A 1 421 ? 30.062 15.977 2.668 1 88.75 421 GLY A C 1
ATOM 3258 O O . GLY A 1 421 ? 29.969 14.758 2.799 1 88.75 421 GLY A O 1
ATOM 3259 N N . ALA A 1 422 ? 30.828 16.672 3.348 1 91.38 422 ALA A N 1
ATOM 3260 C CA . ALA A 1 422 ? 31.75 16.062 4.301 1 91.38 422 ALA A CA 1
ATOM 3261 C C . ALA A 1 422 ? 31.016 15.609 5.559 1 91.38 422 ALA A C 1
ATOM 3263 O O . ALA A 1 422 ? 29.906 16.062 5.832 1 91.38 422 ALA A O 1
ATOM 3264 N N . GLU A 1 423 ? 31.641 14.773 6.277 1 91.62 423 GLU A N 1
ATOM 3265 C CA . GLU A 1 423 ? 31.094 14.328 7.559 1 91.62 423 GLU A CA 1
ATOM 3266 C C . GLU A 1 423 ? 31.156 15.445 8.602 1 91.62 423 GLU A C 1
ATOM 3268 O O . GLU A 1 423 ? 32.094 16.234 8.602 1 91.62 423 GLU A O 1
ATOM 3273 N N . VAL A 1 424 ? 30.156 15.445 9.359 1 93 424 VAL A N 1
ATOM 3274 C CA . VAL A 1 424 ? 30.094 16.5 10.367 1 93 424 VAL A CA 1
ATOM 3275 C C . VAL A 1 424 ? 30.672 16 11.688 1 93 424 VAL A C 1
ATOM 3277 O O . VAL A 1 424 ? 30.453 14.852 12.07 1 93 424 VAL A O 1
ATOM 3280 N N . GLU A 1 425 ? 31.375 16.844 12.312 1 90.88 425 GLU A N 1
ATOM 3281 C CA . GLU A 1 425 ? 31.922 16.516 13.633 1 90.88 425 GLU A CA 1
ATOM 3282 C C . GLU A 1 425 ? 30.797 16.406 14.672 1 90.88 425 GLU A C 1
ATOM 3284 O O . GLU A 1 425 ? 29.906 17.266 14.727 1 90.88 425 GLU A O 1
ATOM 3289 N N . GLU A 1 426 ? 30.953 15.469 15.469 1 90.38 426 GLU A N 1
ATOM 3290 C CA . GLU A 1 426 ? 29.938 15.195 16.484 1 90.38 426 GLU A CA 1
ATOM 3291 C C . GLU A 1 426 ? 29.812 16.359 17.453 1 90.38 426 GLU A C 1
ATOM 3293 O O . GLU A 1 426 ? 28.703 16.656 17.953 1 90.38 426 GLU A O 1
ATOM 3298 N N . SER A 1 427 ? 30.859 16.984 17.672 1 91.38 427 SER A N 1
ATOM 3299 C CA . SER A 1 427 ? 30.844 18.094 18.609 1 91.38 427 SER A CA 1
ATOM 3300 C C . SER A 1 427 ? 30 19.25 18.094 1 91.38 427 SER A C 1
ATOM 3302 O O . SER A 1 427 ? 29.281 19.891 18.859 1 91.38 427 SER A O 1
ATOM 3304 N N . LEU A 1 428 ? 30.094 19.484 16.828 1 92.38 428 LEU A N 1
ATOM 3305 C CA . LEU A 1 428 ? 29.328 20.547 16.219 1 92.38 428 LEU A CA 1
ATOM 3306 C C . LEU A 1 428 ? 27.828 20.25 16.266 1 92.38 428 LEU A C 1
ATOM 3308 O O . LEU A 1 428 ? 27.016 21.141 16.516 1 92.38 428 LEU A O 1
ATOM 3312 N N . VAL A 1 429 ? 27.531 19.031 16.047 1 92.75 429 VAL A N 1
ATOM 3313 C CA . VAL A 1 429 ? 26.141 18.594 16.109 1 92.75 429 VAL A CA 1
ATOM 3314 C C . VAL A 1 429 ? 25.609 18.766 17.531 1 92.75 429 VAL A C 1
ATOM 3316 O O . VAL A 1 429 ? 24.484 19.266 17.734 1 92.75 429 VAL A O 1
ATOM 3319 N N . GLY A 1 430 ? 26.406 18.328 18.469 1 91.06 430 GLY A N 1
ATOM 3320 C CA . GLY A 1 430 ? 26.016 18.5 19.859 1 91.06 430 GLY A CA 1
ATOM 3321 C C . GLY A 1 430 ? 25.75 19.938 20.234 1 91.06 430 GLY A C 1
ATOM 3322 O O . GLY A 1 430 ? 24.797 20.234 20.969 1 91.06 430 GLY A O 1
ATOM 3323 N N . GLN A 1 431 ? 26.562 20.828 19.797 1 91.75 431 GLN A N 1
ATOM 3324 C CA . GLN A 1 431 ? 26.422 22.25 20.078 1 91.75 431 GLN A CA 1
ATOM 3325 C C . GLN A 1 431 ? 25.109 22.797 19.516 1 91.75 431 GLN A C 1
ATOM 3327 O O . GLN A 1 431 ? 24.406 23.547 20.188 1 91.75 431 GLN A O 1
ATOM 3332 N N . TRP A 1 432 ? 24.812 22.391 18.312 1 91.62 432 TRP A N 1
ATOM 3333 C CA . TRP A 1 432 ? 23.578 22.859 17.688 1 91.62 432 TRP A CA 1
ATOM 3334 C C . TRP A 1 432 ? 22.359 22.281 18.391 1 91.62 432 TRP A C 1
ATOM 3336 O O . TRP A 1 432 ? 21.359 22.969 18.578 1 91.62 432 TRP A O 1
ATOM 3346 N N . LEU A 1 433 ? 22.484 21.031 18.781 1 91.56 433 LEU A N 1
ATOM 3347 C CA . LEU A 1 433 ? 21.359 20.406 19.484 1 91.56 433 LEU A CA 1
ATOM 3348 C C . LEU A 1 433 ? 21.109 21.109 20.828 1 91.56 433 LEU A C 1
ATOM 3350 O O . LEU A 1 433 ? 19.953 21.266 21.234 1 91.56 433 LEU A O 1
ATOM 3354 N N . GLU A 1 434 ? 22.141 21.516 21.406 1 90 434 GLU A N 1
ATOM 3355 C CA . GLU A 1 434 ? 22.016 22.25 22.656 1 90 434 GLU A CA 1
ATOM 3356 C C . GLU A 1 434 ? 21.391 23.641 22.422 1 90 434 GLU A C 1
ATOM 3358 O O . GLU A 1 434 ? 20.5 24.047 23.141 1 90 434 GLU A O 1
ATOM 3363 N N . ARG A 1 435 ? 21.859 24.281 21.422 1 87.94 435 ARG A N 1
ATOM 3364 C CA . ARG A 1 435 ? 21.375 25.625 21.078 1 87.94 435 ARG A CA 1
ATOM 3365 C C . ARG A 1 435 ? 19.891 25.594 20.719 1 87.94 435 ARG A C 1
ATOM 3367 O O . ARG A 1 435 ? 19.156 26.531 21.016 1 87.94 435 ARG A O 1
ATOM 3374 N N . LEU A 1 436 ? 19.516 24.516 20.078 1 89.62 436 LEU A N 1
ATOM 3375 C CA . LEU A 1 436 ? 18.141 24.406 19.609 1 89.62 436 LEU A CA 1
ATOM 3376 C C . LEU A 1 436 ? 17.281 23.688 20.656 1 89.62 436 LEU A C 1
ATOM 3378 O O . LEU A 1 436 ? 16.125 23.359 20.375 1 89.62 436 LEU A O 1
ATOM 3382 N N . ARG A 1 437 ? 17.891 23.312 21.75 1 84.38 437 ARG A N 1
ATOM 3383 C CA . ARG A 1 437 ? 17.219 22.688 22.891 1 84.38 437 ARG A CA 1
ATOM 3384 C C . ARG A 1 437 ? 16.625 21.344 22.5 1 84.38 437 ARG A C 1
ATOM 3386 O O . ARG A 1 437 ? 15.469 21.047 22.797 1 84.38 437 ARG A O 1
ATOM 3393 N N . LEU A 1 438 ? 17.406 20.625 21.812 1 87.38 438 LEU A N 1
ATOM 3394 C CA . LEU A 1 438 ? 16.969 19.312 21.344 1 87.38 438 LEU A CA 1
ATOM 3395 C C . LEU A 1 438 ? 17.875 18.203 21.875 1 87.38 438 LEU A C 1
ATOM 3397 O O . LEU A 1 438 ? 17.703 17.031 21.531 1 87.38 438 LEU A O 1
ATOM 3401 N N . ARG A 1 439 ? 18.75 18.531 22.688 1 84.25 439 ARG A N 1
ATOM 3402 C CA . ARG A 1 439 ? 19.781 17.594 23.125 1 84.25 439 ARG A CA 1
ATOM 3403 C C . ARG A 1 439 ? 19.156 16.375 23.797 1 84.25 439 ARG A C 1
ATOM 3405 O O . ARG A 1 439 ? 19.625 15.258 23.609 1 84.25 439 ARG A O 1
ATOM 3412 N N . HIS A 1 440 ? 18.188 16.516 24.438 1 78.06 440 HIS A N 1
ATOM 3413 C CA . HIS A 1 440 ? 17.609 15.438 25.219 1 78.06 440 HIS A CA 1
ATOM 3414 C C . HIS A 1 440 ? 16.641 14.609 24.375 1 78.06 440 HIS A C 1
ATOM 3416 O O . HIS A 1 440 ? 16.312 13.477 24.734 1 78.06 440 HIS A O 1
ATOM 3422 N N . LYS A 1 441 ? 16.281 15.156 23.297 1 77.25 441 LYS A N 1
ATOM 3423 C CA . LYS A 1 441 ? 15.219 14.508 22.531 1 77.25 441 LYS A CA 1
ATOM 3424 C C . LYS A 1 441 ? 15.781 13.781 21.312 1 77.25 441 LYS A C 1
ATOM 3426 O O . LYS A 1 441 ? 15.195 12.812 20.844 1 77.25 441 LYS A O 1
ATOM 3431 N N . VAL A 1 442 ? 16.844 14.25 20.922 1 83.44 442 VAL A N 1
ATOM 3432 C CA . VAL A 1 442 ? 17.359 13.742 19.656 1 83.44 442 VAL A CA 1
ATOM 3433 C C . VAL A 1 442 ? 18.594 12.883 19.906 1 83.44 442 VAL A C 1
ATOM 3435 O O . VAL A 1 442 ? 19.516 13.297 20.609 1 83.44 442 VAL A O 1
ATOM 3438 N N . ARG A 1 443 ? 18.453 11.688 19.359 1 83.12 443 ARG A N 1
ATOM 3439 C CA . ARG A 1 443 ? 19.625 10.805 19.344 1 83.12 443 ARG A CA 1
ATOM 3440 C C . ARG A 1 443 ? 20.266 10.758 17.969 1 83.12 443 ARG A C 1
ATOM 3442 O O . ARG A 1 443 ? 19.562 10.773 16.953 1 83.12 443 ARG A O 1
ATOM 3449 N N . PHE A 1 444 ? 21.562 10.875 17.969 1 82.38 444 PHE A N 1
ATOM 3450 C CA . PHE A 1 444 ? 22.297 10.781 16.703 1 82.38 444 PHE A CA 1
ATOM 3451 C C . PHE A 1 444 ? 23.516 9.883 16.844 1 82.38 444 PHE A C 1
ATOM 3453 O O . PHE A 1 444 ? 24.125 9.82 17.922 1 82.38 444 PHE A O 1
ATOM 3460 N N . ALA A 1 445 ? 23.703 9.008 15.836 1 82.88 445 ALA A N 1
ATOM 3461 C CA . ALA A 1 445 ? 24.844 8.102 15.805 1 82.88 445 ALA A CA 1
ATOM 3462 C C . ALA A 1 445 ? 25.391 7.945 14.383 1 82.88 445 ALA A C 1
ATOM 3464 O O . ALA A 1 445 ? 24.625 7.848 13.43 1 82.88 445 ALA A O 1
ATOM 3465 N N . LYS A 1 446 ? 26.719 8.047 14.289 1 83.5 446 LYS A N 1
ATOM 3466 C CA . LYS A 1 446 ? 27.406 7.801 13.023 1 83.5 446 LYS A CA 1
ATOM 3467 C C . LYS A 1 446 ? 26.938 8.758 11.938 1 83.5 446 LYS A C 1
ATOM 3469 O O . LYS A 1 446 ? 26.656 8.336 10.812 1 83.5 446 LYS A O 1
ATOM 3474 N N . GLY A 1 447 ? 26.656 9.945 12.32 1 87.06 447 GLY A N 1
ATOM 3475 C CA . GLY A 1 447 ? 26.328 10.992 11.367 1 87.06 447 GLY A CA 1
ATOM 3476 C C . GLY A 1 447 ? 24.875 10.969 10.922 1 87.06 447 GLY A C 1
ATOM 3477 O O . GLY A 1 447 ? 24.516 11.625 9.945 1 87.06 447 GLY A O 1
ATOM 3478 N N . ARG A 1 448 ? 24.141 10.203 11.656 1 90.25 448 ARG A N 1
ATOM 3479 C CA . ARG A 1 448 ? 22.734 10.086 11.281 1 90.25 448 ARG A CA 1
ATOM 3480 C C . ARG A 1 448 ? 21.828 10.32 12.492 1 90.25 448 ARG A C 1
ATOM 3482 O O . ARG A 1 448 ? 22.172 9.938 13.609 1 90.25 448 ARG A O 1
ATOM 3489 N N . LEU A 1 449 ? 20.688 10.969 12.117 1 88.38 449 LEU A N 1
ATOM 3490 C CA . LEU A 1 449 ? 19.656 11.141 13.141 1 88.38 449 LEU A CA 1
ATOM 3491 C C . LEU A 1 449 ? 18.906 9.836 13.391 1 88.38 449 LEU A C 1
ATOM 3493 O O . LEU A 1 449 ? 18.578 9.117 12.445 1 88.38 449 LEU A O 1
ATOM 3497 N N . ALA A 1 450 ? 18.891 9.461 14.57 1 77.75 450 ALA A N 1
ATOM 3498 C CA . ALA A 1 450 ? 18.156 8.25 14.906 1 77.75 450 ALA A CA 1
ATOM 3499 C C . ALA A 1 450 ? 16.641 8.516 14.93 1 77.75 450 ALA A C 1
ATOM 3501 O O . ALA A 1 450 ? 16.203 9.625 15.227 1 77.75 450 ALA A O 1
ATOM 3502 N N . ASP A 1 451 ? 15.867 7.676 14.266 1 62.47 451 ASP A N 1
ATOM 3503 C CA . ASP A 1 451 ? 14.438 7.762 13.992 1 62.47 451 ASP A CA 1
ATOM 3504 C C . ASP A 1 451 ? 13.641 7.949 15.281 1 62.47 451 ASP A C 1
ATOM 3506 O O . ASP A 1 451 ? 13.602 7.051 16.125 1 62.47 451 ASP A O 1
ATOM 3510 N N . THR A 1 452 ? 13.383 9.258 15.688 1 61.47 452 THR A N 1
ATOM 3511 C CA . THR A 1 452 ? 12.453 9.539 16.781 1 61.47 452 THR A CA 1
ATOM 3512 C C . THR A 1 452 ? 11.266 10.352 16.281 1 61.47 452 THR A C 1
ATOM 3514 O O . THR A 1 452 ? 11.383 11.086 15.289 1 61.47 452 THR A O 1
ATOM 3517 N N . ARG A 1 453 ? 10.258 10.016 16.703 1 63.44 453 ARG A N 1
ATOM 3518 C CA . ARG A 1 453 ? 9.031 10.781 16.5 1 63.44 453 ARG A CA 1
ATOM 3519 C C . ARG A 1 453 ? 9.156 12.188 17.078 1 63.44 453 ARG A C 1
ATOM 3521 O O . ARG A 1 453 ? 9.305 12.359 18.281 1 63.44 453 ARG A O 1
ATOM 3528 N N . PHE A 1 454 ? 9.367 13.195 16.078 1 70.25 454 PHE A N 1
ATOM 3529 C CA . PHE A 1 454 ? 9.516 14.602 16.453 1 70.25 454 PHE A CA 1
ATOM 3530 C C . PHE A 1 454 ? 8.227 15.367 16.203 1 70.25 454 PHE A C 1
ATOM 3532 O O . PHE A 1 454 ? 7.453 15.023 15.312 1 70.25 454 PHE A O 1
ATOM 3539 N N . SER A 1 455 ? 8.055 16.297 17.031 1 67.31 455 SER A N 1
ATOM 3540 C CA . SER A 1 455 ? 6.992 17.25 16.734 1 67.31 455 SER A CA 1
ATOM 3541 C C . SER A 1 455 ? 7.336 18.109 15.531 1 67.31 455 SER A C 1
ATOM 3543 O O . SER A 1 455 ? 8.484 18.125 15.07 1 67.31 455 SER A O 1
ATOM 3545 N N . GLN A 1 456 ? 6.379 18.781 14.984 1 73.25 456 GLN A N 1
ATOM 3546 C CA . GLN A 1 456 ? 6.613 19.641 13.828 1 73.25 456 GLN A CA 1
ATOM 3547 C C . GLN A 1 456 ? 7.633 20.734 14.148 1 73.25 456 GLN A C 1
ATOM 3549 O O . GLN A 1 456 ? 8.508 21.031 13.336 1 73.25 456 GLN A O 1
ATOM 3554 N N . GLY A 1 457 ? 7.469 21.312 15.32 1 78.69 457 GLY A N 1
ATOM 3555 C CA . GLY A 1 457 ? 8.438 22.312 15.727 1 78.69 457 GLY A CA 1
ATOM 3556 C C . GLY A 1 457 ? 9.844 21.766 15.859 1 78.69 457 GLY A C 1
ATOM 3557 O O . GLY A 1 457 ? 10.805 22.422 15.438 1 78.69 457 GLY A O 1
ATOM 3558 N N . GLN A 1 458 ? 9.914 20.625 16.422 1 80.19 458 GLN A N 1
ATOM 3559 C CA . GLN A 1 458 ? 11.219 19.984 16.562 1 80.19 458 GLN A CA 1
ATOM 3560 C C . GLN A 1 458 ? 11.82 19.656 15.203 1 80.19 458 GLN A C 1
ATOM 3562 O O . GLN A 1 458 ? 13.023 19.797 15 1 80.19 458 GLN A O 1
ATOM 3567 N N . ARG A 1 459 ? 11.016 19.234 14.328 1 87.62 459 ARG A N 1
ATOM 3568 C CA . ARG A 1 459 ? 11.477 18.906 12.984 1 87.62 459 ARG A CA 1
ATOM 3569 C C . ARG A 1 459 ? 12 20.156 12.273 1 87.62 459 ARG A C 1
ATOM 3571 O O . ARG A 1 459 ? 13.016 20.094 11.57 1 87.62 459 ARG A O 1
ATOM 3578 N N . LYS A 1 460 ? 11.32 21.219 12.484 1 88.56 460 LYS A N 1
ATOM 3579 C CA . LYS A 1 460 ? 11.766 22.469 11.891 1 88.56 460 LYS A CA 1
ATOM 3580 C C . LYS A 1 460 ? 13.109 22.906 12.469 1 88.56 460 LYS A C 1
ATOM 3582 O O . LYS A 1 460 ? 13.969 23.422 11.75 1 88.56 460 LYS A O 1
ATOM 3587 N N . ARG A 1 461 ? 13.234 22.734 13.758 1 91 461 ARG A N 1
ATOM 3588 C CA . ARG A 1 461 ? 14.5 23.062 14.406 1 91 461 ARG A CA 1
ATOM 3589 C C . ARG A 1 461 ? 15.633 22.188 13.867 1 91 461 ARG A C 1
ATOM 3591 O O . ARG A 1 461 ? 16.734 22.688 13.602 1 91 461 ARG A O 1
ATOM 3598 N N . LEU A 1 462 ? 15.312 20.969 13.688 1 92.31 462 LEU A N 1
ATOM 3599 C CA . LEU A 1 462 ? 16.312 20.062 13.133 1 92.31 462 LEU A CA 1
ATOM 3600 C C . LEU A 1 462 ? 16.625 20.422 11.688 1 92.31 462 LEU A C 1
ATOM 3602 O O . LEU A 1 462 ? 17.781 20.344 11.266 1 92.31 462 LEU A O 1
ATOM 3606 N N . ALA A 1 463 ? 15.625 20.797 10.938 1 93.69 463 ALA A N 1
ATOM 3607 C CA . ALA A 1 463 ? 15.844 21.219 9.555 1 93.69 463 ALA A CA 1
ATOM 3608 C C . ALA A 1 463 ? 16.781 22.422 9.492 1 93.69 463 ALA A C 1
ATOM 3610 O O . ALA A 1 463 ? 17.625 22.516 8.602 1 93.69 463 ALA A O 1
ATOM 3611 N N . LEU A 1 464 ? 16.562 23.328 10.398 1 93.56 464 LEU A N 1
ATOM 3612 C CA . LEU A 1 464 ? 17.453 24.484 10.469 1 93.56 464 LEU A CA 1
ATOM 3613 C C . LEU A 1 464 ? 18.875 24.047 10.773 1 93.56 464 LEU A C 1
ATOM 3615 O O . LEU A 1 464 ? 19.828 24.547 10.172 1 93.56 464 LEU A O 1
ATOM 3619 N N . MET A 1 465 ? 18.984 23.125 11.719 1 93.38 465 MET A N 1
ATOM 3620 C CA . MET A 1 465 ? 20.312 22.609 12.039 1 93.38 465 MET A CA 1
ATOM 3621 C C . MET A 1 465 ? 20.984 22.031 10.805 1 93.38 465 MET A C 1
ATOM 3623 O O . MET A 1 465 ? 22.156 22.312 10.539 1 93.38 465 MET A O 1
ATOM 3627 N N . LEU A 1 466 ? 20.281 21.234 10.039 1 94.44 466 LEU A N 1
ATOM 3628 C CA . LEU A 1 466 ? 20.828 20.625 8.828 1 94.44 466 LEU A CA 1
ATOM 3629 C C . LEU A 1 466 ? 21.281 21.703 7.844 1 94.44 466 LEU A C 1
ATOM 3631 O O . LEU A 1 466 ? 22.359 21.609 7.262 1 94.44 466 LEU A O 1
ATOM 3635 N N . ALA A 1 467 ? 20.469 22.672 7.684 1 93.62 467 ALA A N 1
ATOM 3636 C CA . ALA A 1 467 ? 20.781 23.781 6.781 1 93.62 467 ALA A CA 1
ATOM 3637 C C . ALA A 1 467 ? 22.062 24.5 7.23 1 93.62 467 ALA A C 1
ATOM 3639 O O . ALA A 1 467 ? 22.906 24.844 6.402 1 93.62 467 ALA A O 1
ATOM 3640 N N . MET A 1 468 ? 22.219 24.625 8.484 1 93.12 468 MET A N 1
ATOM 3641 C CA . MET A 1 468 ? 23.375 25.344 9.023 1 93.12 468 MET A CA 1
ATOM 3642 C C . MET A 1 468 ? 24.641 24.516 8.898 1 93.12 468 MET A C 1
ATOM 3644 O O . MET A 1 468 ? 25.719 25.047 8.633 1 93.12 468 MET A O 1
ATOM 3648 N N . LEU A 1 469 ? 24.5 23.266 9.117 1 93.94 469 LEU A N 1
ATOM 3649 C CA . LEU A 1 469 ? 25.656 22.375 9.047 1 93.94 469 LEU A CA 1
ATOM 3650 C C . LEU A 1 469 ? 26.25 22.344 7.645 1 93.94 469 LEU A C 1
ATOM 3652 O O . LEU A 1 469 ? 27.438 22.125 7.477 1 93.94 469 LEU A O 1
ATOM 3656 N N . GLU A 1 470 ? 25.484 22.641 6.672 1 93.44 470 GLU A N 1
ATOM 3657 C CA . GLU A 1 470 ? 25.938 22.625 5.289 1 93.44 470 GLU A CA 1
ATOM 3658 C C . GLU A 1 470 ? 26.891 23.797 5.008 1 93.44 470 GLU A C 1
ATOM 3660 O O . GLU A 1 470 ? 27.656 23.75 4.047 1 93.44 470 GLU A O 1
ATOM 3665 N N . GLY A 1 471 ? 26.75 24.844 5.785 1 91.06 471 GLY A N 1
ATOM 3666 C CA . GLY A 1 471 ? 27.688 25.953 5.723 1 91.06 471 GLY A CA 1
ATOM 3667 C C . GLY A 1 471 ? 27.531 26.781 4.469 1 91.06 471 GLY A C 1
ATOM 3668 O O . GLY A 1 471 ? 28.516 27.281 3.92 1 91.06 471 GLY A O 1
ATOM 3669 N N . ARG A 1 472 ? 26.281 26.984 3.951 1 93.56 472 ARG A N 1
ATOM 3670 C CA . ARG A 1 472 ? 26.062 27.766 2.74 1 93.56 472 ARG A CA 1
ATOM 3671 C C . ARG A 1 472 ? 26.031 29.266 3.051 1 93.56 472 ARG A C 1
ATOM 3673 O O . ARG A 1 472 ? 25.828 29.656 4.199 1 93.56 472 ARG A O 1
ATOM 3680 N N . ASP A 1 473 ? 26.156 30.031 2.035 1 93.75 473 ASP A N 1
ATOM 3681 C CA . ASP A 1 473 ? 26.312 31.484 2.209 1 93.75 473 ASP A CA 1
ATOM 3682 C C . ASP A 1 473 ? 24.953 32.156 2.428 1 93.75 473 ASP A C 1
ATOM 3684 O O . ASP A 1 473 ? 24.875 33.188 3.109 1 93.75 473 ASP A O 1
ATOM 3688 N N . ILE A 1 474 ? 24 31.609 1.82 1 96.62 474 ILE A N 1
ATOM 3689 C CA . ILE A 1 474 ? 22.688 32.25 1.876 1 96.62 474 ILE A CA 1
ATOM 3690 C C . ILE A 1 474 ? 21.672 31.297 2.465 1 96.62 474 ILE A C 1
ATOM 3692 O O . ILE A 1 474 ? 21.578 30.141 2.035 1 96.62 474 ILE A O 1
ATOM 3696 N N . LEU A 1 475 ? 20.938 31.734 3.43 1 96.62 475 LEU A N 1
ATOM 3697 C CA . LEU A 1 475 ? 19.922 30.938 4.098 1 96.62 475 LEU A CA 1
ATOM 3698 C C . LEU A 1 475 ? 18.516 31.5 3.836 1 96.62 475 LEU A C 1
ATOM 3700 O O . LEU A 1 475 ? 18.281 32.688 4.047 1 96.62 475 LEU A O 1
ATOM 3704 N N . ILE A 1 476 ? 17.672 30.656 3.311 1 96.69 476 ILE A N 1
ATOM 3705 C CA . ILE A 1 476 ? 16.281 31.047 3.104 1 96.69 476 ILE A CA 1
ATOM 3706 C C . ILE A 1 476 ? 15.391 30.297 4.09 1 96.69 476 ILE A C 1
ATOM 3708 O O . ILE A 1 476 ? 15.422 29.062 4.152 1 96.69 476 ILE A O 1
ATOM 3712 N N . LEU A 1 477 ? 14.617 31 4.871 1 95.25 477 LEU A N 1
ATOM 3713 C CA . LEU A 1 477 ? 13.727 30.406 5.863 1 95.25 477 LEU A CA 1
ATOM 3714 C C . LEU A 1 477 ? 12.281 30.797 5.594 1 95.25 477 LEU A C 1
ATOM 3716 O O . LEU A 1 477 ? 11.914 31.969 5.719 1 95.25 477 LEU A O 1
ATOM 3720 N N . ASP A 1 478 ? 11.484 29.828 5.238 1 92 478 ASP A N 1
ATOM 3721 C CA . ASP A 1 478 ? 10.078 30.062 4.906 1 92 478 ASP A CA 1
ATOM 3722 C C . ASP A 1 478 ? 9.172 29.75 6.09 1 92 478 ASP A C 1
ATOM 3724 O O . ASP A 1 478 ? 8.828 28.578 6.312 1 92 478 ASP A O 1
ATOM 3728 N N . GLU A 1 479 ? 8.758 30.719 6.812 1 86.31 479 GLU A N 1
ATOM 3729 C CA . GLU A 1 479 ? 7.84 30.656 7.949 1 86.31 479 GLU A CA 1
ATOM 3730 C C . GLU A 1 479 ? 8.328 29.656 8.992 1 86.31 479 GLU A C 1
ATOM 3732 O O . GLU A 1 479 ? 7.547 28.859 9.508 1 86.31 479 GLU A O 1
ATOM 3737 N N . TRP A 1 480 ? 9.523 29.703 9.227 1 87.81 480 TRP A N 1
ATOM 3738 C CA . TRP A 1 480 ? 10.156 28.703 10.094 1 87.81 480 TRP A CA 1
ATOM 3739 C C . TRP A 1 480 ? 9.672 28.859 11.531 1 87.81 480 TRP A C 1
ATOM 3741 O O . TRP A 1 480 ? 9.422 27.859 12.219 1 87.81 480 TRP A O 1
ATOM 3751 N N . ALA A 1 481 ? 9.43 30.062 12.016 1 84.75 481 ALA A N 1
ATOM 3752 C CA . ALA A 1 481 ? 9.133 30.312 13.422 1 84.75 481 ALA A CA 1
ATOM 3753 C C . ALA A 1 481 ? 7.637 30.172 13.695 1 84.75 481 ALA A C 1
ATOM 3755 O O . ALA A 1 481 ? 7.211 30.188 14.852 1 84.75 481 ALA A O 1
ATOM 3756 N N . ALA A 1 482 ? 6.918 30 12.641 1 71.25 482 ALA A N 1
ATOM 3757 C CA . ALA A 1 482 ? 5.465 30.016 12.773 1 71.25 482 ALA A CA 1
ATOM 3758 C C . ALA A 1 482 ? 4.984 28.906 13.703 1 71.25 482 ALA A C 1
ATOM 3760 O O . ALA A 1 482 ? 4.016 29.094 14.445 1 71.25 482 ALA A O 1
ATOM 3761 N N . ASP A 1 483 ? 5.664 27.797 13.758 1 66.19 483 ASP A N 1
ATOM 3762 C CA . ASP A 1 483 ? 5.215 26.641 14.523 1 66.19 483 ASP A CA 1
ATOM 3763 C C . ASP A 1 483 ? 5.992 26.516 15.836 1 66.19 483 ASP A C 1
ATOM 3765 O O . ASP A 1 483 ? 5.875 25.516 16.531 1 66.19 483 ASP A O 1
ATOM 3769 N N . GLN A 1 484 ? 6.672 27.547 16.141 1 74.25 484 GLN A N 1
ATOM 3770 C CA . GLN A 1 484 ? 7.504 27.484 17.328 1 74.25 484 GLN A CA 1
ATOM 3771 C C . GLN A 1 484 ? 6.793 28.094 18.531 1 74.25 484 GLN A C 1
ATOM 3773 O O . GLN A 1 484 ? 5.941 28.969 18.375 1 74.25 484 GLN A O 1
ATOM 3778 N N . ASP A 1 485 ? 7.07 27.609 19.703 1 67.19 485 ASP A N 1
ATOM 3779 C CA . ASP A 1 485 ? 6.586 28.234 20.938 1 67.19 485 ASP A CA 1
ATOM 3780 C C . ASP A 1 485 ? 7.199 29.625 21.125 1 67.19 485 ASP A C 1
ATOM 3782 O O . ASP A 1 485 ? 8.234 29.938 20.531 1 67.19 485 ASP A O 1
ATOM 3786 N N . PRO A 1 486 ? 6.547 30.438 21.906 1 68.38 486 PRO A N 1
ATOM 3787 C CA . PRO A 1 486 ? 6.977 31.828 22.062 1 68.38 486 PRO A CA 1
ATOM 3788 C C . PRO A 1 486 ? 8.422 31.953 22.547 1 68.38 486 PRO A C 1
ATOM 3790 O O . PRO A 1 486 ? 9.148 32.844 22.109 1 68.38 486 PRO A O 1
ATOM 3793 N N . LEU A 1 487 ? 8.742 31.047 23.375 1 70.31 487 LEU A N 1
ATOM 3794 C CA . LEU A 1 487 ? 10.109 31.109 23.875 1 70.31 487 LEU A CA 1
ATOM 3795 C C . LEU A 1 487 ? 11.117 30.875 22.766 1 70.31 487 LEU A C 1
ATOM 3797 O O . LEU A 1 487 ? 12.094 31.609 22.641 1 70.31 487 LEU A O 1
ATOM 3801 N N . PHE A 1 488 ? 10.867 30 22.016 1 79.06 488 PHE A N 1
ATOM 3802 C CA . PHE A 1 488 ? 11.82 29.672 20.953 1 79.06 488 PHE A CA 1
ATOM 3803 C C . PHE A 1 488 ? 11.727 30.688 19.812 1 79.06 488 PHE A C 1
ATOM 3805 O O . PHE A 1 488 ? 12.711 30.938 19.125 1 79.06 488 PHE A O 1
ATOM 3812 N N . ARG A 1 489 ? 10.578 31.219 19.656 1 83.38 489 ARG A N 1
ATOM 3813 C CA . ARG A 1 489 ? 10.461 32.281 18.672 1 83.38 489 ARG A CA 1
ATOM 3814 C C . ARG A 1 489 ? 11.375 33.469 19.031 1 83.38 489 ARG A C 1
ATOM 3816 O O . ARG A 1 489 ? 12.07 34 18.172 1 83.38 489 ARG A O 1
ATOM 3823 N N . ARG A 1 490 ? 11.32 33.781 20.281 1 82.94 490 ARG A N 1
ATOM 3824 C CA . ARG A 1 490 ? 12.18 34.844 20.75 1 82.94 490 ARG A CA 1
ATOM 3825 C C . ARG A 1 490 ? 13.656 34.5 20.562 1 82.94 490 ARG A C 1
ATOM 3827 O O . ARG A 1 490 ? 14.445 35.344 20.109 1 82.94 490 ARG A O 1
ATOM 3834 N N . LEU A 1 491 ? 13.992 33.312 20.922 1 84.75 491 LEU A N 1
ATOM 3835 C CA . LEU A 1 491 ? 15.359 32.844 20.75 1 84.75 491 LEU A CA 1
ATOM 3836 C C . LEU A 1 491 ? 15.781 32.938 19.297 1 84.75 491 LEU A C 1
ATOM 3838 O O . LEU A 1 491 ? 16.906 33.344 18.984 1 84.75 491 LEU A O 1
ATOM 3842 N N . PHE A 1 492 ? 14.984 32.625 18.453 1 91.06 492 PHE A N 1
ATOM 3843 C CA . PHE A 1 492 ? 15.242 32.625 17.016 1 91.06 492 PHE A CA 1
ATOM 3844 C C . PHE A 1 492 ? 15.5 34.031 16.5 1 91.06 492 PHE A C 1
ATOM 3846 O O . PHE A 1 492 ? 16.516 34.281 15.859 1 91.06 492 PHE A O 1
ATOM 3853 N N . TYR A 1 493 ? 14.602 34.906 16.812 1 92.19 493 TYR A N 1
ATOM 3854 C CA . TYR A 1 493 ? 14.664 36.25 16.25 1 92.19 493 TYR A CA 1
ATOM 3855 C C . TYR A 1 493 ? 15.734 37.094 16.938 1 92.19 493 TYR A C 1
ATOM 3857 O O . TYR A 1 493 ? 16.422 37.875 16.281 1 92.19 493 TYR A O 1
ATOM 3865 N N . ARG A 1 494 ? 15.961 36.844 18.172 1 91.69 494 ARG A N 1
ATOM 3866 C CA . ARG A 1 494 ? 16.797 37.75 18.938 1 91.69 494 ARG A CA 1
ATOM 3867 C C . ARG A 1 494 ? 18.203 37.188 19.125 1 91.69 494 ARG A C 1
ATOM 3869 O O . ARG A 1 494 ? 19.141 37.938 19.422 1 91.69 494 ARG A O 1
ATOM 3876 N N . GLU A 1 495 ? 18.297 36 18.953 1 91.5 495 GLU A N 1
ATOM 3877 C CA . GLU A 1 495 ? 19.609 35.406 19.188 1 91.5 495 GLU A CA 1
ATOM 3878 C C . GLU A 1 495 ? 20.141 34.719 17.938 1 91.5 495 GLU A C 1
ATOM 3880 O O . GLU A 1 495 ? 21.188 35.094 17.406 1 91.5 495 GLU A O 1
ATOM 3885 N N . LEU A 1 496 ? 19.406 33.812 17.422 1 92.38 496 LEU A N 1
ATOM 3886 C CA . LEU A 1 496 ? 19.906 32.969 16.344 1 92.38 496 LEU A CA 1
ATOM 3887 C C . LEU A 1 496 ? 20.125 33.781 15.07 1 92.38 496 LEU A C 1
ATOM 3889 O O . LEU A 1 496 ? 21.203 33.688 14.469 1 92.38 496 LEU A O 1
ATOM 3893 N N . LEU A 1 497 ? 19.203 34.562 14.633 1 94.12 497 LEU A N 1
ATOM 3894 C CA . LEU A 1 497 ? 19.312 35.312 13.391 1 94.12 497 LEU A CA 1
ATOM 3895 C C . LEU A 1 497 ? 20.453 36.312 13.469 1 94.12 497 LEU A C 1
ATOM 3897 O O . LEU A 1 497 ? 21.281 36.406 12.555 1 94.12 497 LEU A O 1
ATOM 3901 N N . PRO A 1 498 ? 20.562 37.031 14.602 1 92.62 498 PRO A N 1
ATOM 3902 C CA . PRO A 1 498 ? 21.688 37.969 14.711 1 92.62 498 PRO A CA 1
ATOM 3903 C C . PRO A 1 498 ? 23.047 37.25 14.711 1 92.62 498 PRO A C 1
ATOM 3905 O O . PRO A 1 498 ? 24.016 37.781 14.164 1 92.62 498 PRO A O 1
ATOM 3908 N N . GLN A 1 499 ? 23.047 36.125 15.281 1 91.06 499 GLN A N 1
ATOM 3909 C CA . GLN A 1 499 ? 24.281 35.344 15.297 1 91.06 499 GLN A CA 1
ATOM 3910 C C . GLN A 1 499 ? 24.656 34.906 13.891 1 91.06 499 GLN A C 1
ATOM 3912 O O . GLN A 1 499 ? 25.844 34.906 13.531 1 91.06 499 GLN A O 1
ATOM 3917 N N . LEU A 1 500 ? 23.766 34.562 13.117 1 91.25 500 LEU A N 1
ATOM 3918 C CA . LEU A 1 500 ? 24.016 34.156 11.734 1 91.25 500 LEU A CA 1
ATOM 3919 C C . LEU A 1 500 ? 24.531 35.344 10.906 1 91.25 500 LEU A C 1
ATOM 3921 O O . LEU A 1 500 ? 25.453 35.188 10.109 1 91.25 500 LEU A O 1
ATOM 3925 N N . LYS A 1 501 ? 23.938 36.406 11.148 1 92.31 501 LYS A N 1
ATOM 3926 C CA . LYS A 1 501 ? 24.391 37.625 10.484 1 92.31 501 LYS A CA 1
ATOM 3927 C C . LYS A 1 501 ? 25.828 37.938 10.867 1 92.31 501 LYS A C 1
ATOM 3929 O O . LYS A 1 501 ? 26.656 38.281 10 1 92.31 501 LYS A O 1
ATOM 3934 N N . ALA A 1 502 ? 26.094 37.812 12.125 1 91.81 502 ALA A N 1
ATOM 3935 C CA . ALA A 1 502 ? 27.422 38.125 12.625 1 91.81 502 ALA A CA 1
ATOM 3936 C C . ALA A 1 502 ? 28.469 37.156 12.039 1 91.81 502 ALA A C 1
ATOM 3938 O O . ALA A 1 502 ? 29.625 37.531 11.852 1 91.81 502 ALA A O 1
ATOM 3939 N N . ALA A 1 503 ? 28 36 11.727 1 90.81 503 ALA A N 1
ATOM 3940 C CA . ALA A 1 503 ? 28.875 35 11.133 1 90.81 503 ALA A CA 1
ATOM 3941 C C . ALA A 1 503 ? 29.047 35.25 9.633 1 90.81 503 ALA A C 1
ATOM 3943 O O . ALA A 1 503 ? 29.703 34.469 8.945 1 90.81 503 ALA A O 1
ATOM 3944 N N . GLY A 1 504 ? 28.391 36.25 9.086 1 91.06 504 GLY A N 1
ATOM 3945 C CA . GLY A 1 504 ? 28.562 36.625 7.695 1 91.06 504 GLY A CA 1
ATOM 3946 C C . GLY A 1 504 ? 27.547 35.969 6.773 1 91.06 504 GLY A C 1
ATOM 3947 O O . GLY A 1 504 ? 27.688 36.031 5.551 1 91.06 504 GLY A O 1
ATOM 3948 N N . LYS A 1 505 ? 26.609 35.344 7.312 1 94 505 LYS A N 1
ATOM 3949 C CA . LYS A 1 505 ? 25.594 34.688 6.512 1 94 505 LYS A CA 1
ATOM 3950 C C . LYS A 1 505 ? 24.531 35.656 6.031 1 94 505 LYS A C 1
ATOM 3952 O O . LYS A 1 505 ? 24.188 36.625 6.742 1 94 505 LYS A O 1
ATOM 3957 N N . THR A 1 506 ? 24.094 35.531 4.828 1 96.81 506 THR A N 1
ATOM 3958 C CA . THR A 1 506 ? 22.953 36.25 4.309 1 96.81 506 THR A CA 1
ATOM 3959 C C . THR A 1 506 ? 21.656 35.5 4.566 1 96.81 506 THR A C 1
ATOM 3961 O O . THR A 1 506 ? 21.547 34.312 4.23 1 96.81 506 THR A O 1
ATOM 3964 N N . VAL A 1 507 ? 20.719 36.156 5.176 1 96.88 507 VAL A N 1
ATOM 3965 C CA . VAL A 1 507 ? 19.5 35.438 5.559 1 96.88 507 VAL A CA 1
ATOM 3966 C C . VAL A 1 507 ? 18.281 36.156 4.988 1 96.88 507 VAL A C 1
ATOM 3968 O O . VAL A 1 507 ? 18.141 37.375 5.125 1 96.88 507 VAL A O 1
ATOM 3971 N N . LEU A 1 508 ? 17.5 35.469 4.277 1 97.06 508 LEU A N 1
ATOM 3972 C CA . LEU A 1 508 ? 16.172 35.906 3.898 1 97.06 508 LEU A CA 1
ATOM 3973 C C . LEU A 1 508 ? 15.102 35.125 4.637 1 97.06 508 LEU A C 1
ATOM 3975 O O . LEU A 1 508 ? 14.938 33.906 4.383 1 97.06 508 LEU A O 1
ATOM 3979 N N . ALA A 1 509 ? 14.375 35.719 5.496 1 95.5 509 ALA A N 1
ATOM 3980 C CA . ALA A 1 509 ? 13.359 35.062 6.301 1 95.5 509 ALA A CA 1
ATOM 3981 C C . ALA A 1 509 ? 11.961 35.562 5.949 1 95.5 509 ALA A C 1
ATOM 3983 O O . ALA A 1 509 ? 11.695 36.75 6.023 1 95.5 509 ALA A O 1
ATOM 3984 N N . ILE A 1 510 ? 11.188 34.656 5.512 1 92.69 510 ILE A N 1
ATOM 3985 C CA . ILE A 1 510 ? 9.773 34.969 5.332 1 92.69 510 ILE A CA 1
ATOM 3986 C C . ILE A 1 510 ? 9.047 34.812 6.668 1 92.69 510 ILE A C 1
ATOM 3988 O O . ILE A 1 510 ? 9.07 33.75 7.289 1 92.69 510 ILE A O 1
ATOM 3992 N N . THR A 1 511 ? 8.445 35.812 7.188 1 87.12 511 THR A N 1
ATOM 3993 C CA . THR A 1 511 ? 7.84 35.781 8.516 1 87.12 511 THR A CA 1
ATOM 3994 C C . THR A 1 511 ? 6.59 36.656 8.562 1 87.12 511 THR A C 1
ATOM 3996 O O . THR A 1 511 ? 6.406 37.531 7.719 1 87.12 511 THR A O 1
ATOM 3999 N N . HIS A 1 512 ? 5.816 36.312 9.484 1 75.44 512 HIS A N 1
ATOM 4000 C CA . HIS A 1 512 ? 4.625 37.125 9.773 1 75.44 512 HIS A CA 1
ATOM 4001 C C . HIS A 1 512 ? 4.676 37.688 11.188 1 75.44 512 HIS A C 1
ATOM 4003 O O . HIS A 1 512 ? 3.695 38.281 11.656 1 75.44 512 HIS A O 1
ATOM 4009 N N . ASP A 1 513 ? 5.797 37.594 11.781 1 77.44 513 ASP A N 1
ATOM 4010 C CA . ASP A 1 513 ? 5.918 38.031 13.172 1 77.44 513 ASP A CA 1
ATOM 4011 C C . ASP A 1 513 ? 6.316 39.5 13.25 1 77.44 513 ASP A C 1
ATOM 4013 O O . ASP A 1 513 ? 7.504 39.844 13.328 1 77.44 513 ASP A O 1
ATOM 4017 N N . ASP A 1 514 ? 5.367 40.312 13.375 1 78 514 ASP A N 1
ATOM 4018 C CA . ASP A 1 514 ? 5.582 41.75 13.289 1 78 514 ASP A CA 1
ATOM 4019 C C . ASP A 1 514 ? 6.383 42.281 14.484 1 78 514 ASP A C 1
ATOM 4021 O O . ASP A 1 514 ? 7.082 43.281 14.383 1 78 514 ASP A O 1
ATOM 4025 N N . HIS A 1 515 ? 6.352 41.531 15.562 1 73.44 515 HIS A N 1
ATOM 4026 C CA . HIS A 1 515 ? 7.023 41.938 16.781 1 73.44 515 HIS A CA 1
ATOM 4027 C C . HIS A 1 515 ? 8.539 41.969 16.609 1 73.44 515 HIS A C 1
ATOM 4029 O O . HIS A 1 515 ? 9.258 42.594 17.391 1 73.44 515 HIS A O 1
ATOM 4035 N N . TYR A 1 516 ? 8.977 41.344 15.562 1 86.25 516 TYR A N 1
ATOM 4036 C CA . TYR A 1 516 ? 10.422 41.188 15.438 1 86.25 516 TYR A CA 1
ATOM 4037 C C . TYR A 1 516 ? 10.945 41.875 14.18 1 86.25 516 TYR A C 1
ATOM 4039 O O . TYR A 1 516 ? 12.086 41.625 13.781 1 86.25 516 TYR A O 1
ATOM 4047 N N . PHE A 1 517 ? 10.203 42.719 13.57 1 87.5 517 PHE A N 1
ATOM 4048 C CA . PHE A 1 517 ? 10.602 43.344 12.32 1 87.5 517 PHE A CA 1
ATOM 4049 C C . PHE A 1 517 ? 11.812 44.25 12.539 1 87.5 517 PHE A C 1
ATOM 4051 O O . PHE A 1 517 ? 12.547 44.531 11.594 1 87.5 517 PHE A O 1
ATOM 4058 N N . ASP A 1 518 ? 11.984 44.656 13.734 1 87.12 518 ASP A N 1
ATOM 4059 C CA . ASP A 1 518 ? 13.086 45.562 14.055 1 87.12 518 ASP A CA 1
ATOM 4060 C C . ASP A 1 518 ? 14.43 44.844 13.945 1 87.12 518 ASP A C 1
ATOM 4062 O O . ASP A 1 518 ? 15.477 45.469 13.844 1 87.12 518 ASP A O 1
ATOM 4066 N N . GLN A 1 519 ? 14.461 43.562 13.891 1 90.38 519 GLN A N 1
ATOM 4067 C CA . GLN A 1 519 ? 15.695 42.812 13.852 1 90.38 519 GLN A CA 1
ATOM 4068 C C . GLN A 1 519 ? 16.266 42.75 12.438 1 90.38 519 GLN A C 1
ATOM 4070 O O . GLN A 1 519 ? 17.438 42.438 12.25 1 90.38 519 GLN A O 1
ATOM 4075 N N . ALA A 1 520 ? 15.492 43.062 11.445 1 94.31 520 ALA A N 1
ATOM 4076 C CA . ALA A 1 520 ? 15.914 42.938 10.055 1 94.31 520 ALA A CA 1
ATOM 4077 C C . ALA A 1 520 ? 16.609 44.219 9.57 1 94.31 520 ALA A C 1
ATOM 4079 O O . ALA A 1 520 ? 16.266 45.312 10 1 94.31 520 ALA A O 1
ATOM 4080 N N . ASP A 1 521 ? 17.609 44.062 8.688 1 95.12 521 ASP A N 1
ATOM 4081 C CA . ASP A 1 521 ? 18.203 45.188 8.023 1 95.12 521 ASP A CA 1
ATOM 4082 C C . ASP A 1 521 ? 17.234 45.844 7.047 1 95.12 521 ASP A C 1
ATOM 4084 O O . ASP A 1 521 ? 17.188 47.062 6.934 1 95.12 521 ASP A O 1
ATOM 4088 N N . ARG A 1 522 ? 16.562 45 6.398 1 95.38 522 ARG A N 1
ATOM 4089 C CA . ARG A 1 522 ? 15.578 45.438 5.418 1 95.38 522 ARG A CA 1
ATOM 4090 C C . ARG A 1 522 ? 14.281 44.656 5.539 1 95.38 522 ARG A C 1
ATOM 4092 O O . ARG A 1 522 ? 14.297 43.469 5.883 1 95.38 522 ARG A O 1
ATOM 4099 N N . LEU A 1 523 ? 13.242 45.375 5.289 1 94.12 523 LEU A N 1
ATOM 4100 C CA . LEU A 1 523 ? 11.906 44.781 5.305 1 94.12 523 LEU A CA 1
ATOM 4101 C C . LEU A 1 523 ? 11.242 44.906 3.943 1 94.12 523 LEU A C 1
ATOM 4103 O O . LEU A 1 523 ? 10.961 46 3.482 1 94.12 523 LEU A O 1
ATOM 4107 N N . LEU A 1 524 ? 11 43.75 3.383 1 94.75 524 LEU A N 1
ATOM 4108 C CA . LEU A 1 524 ? 10.375 43.719 2.064 1 94.75 524 LEU A CA 1
ATOM 4109 C C . LEU A 1 524 ? 8.945 43.188 2.154 1 94.75 524 LEU A C 1
ATOM 4111 O O . LEU A 1 524 ? 8.641 42.344 2.982 1 94.75 524 LEU A O 1
ATOM 4115 N N . LYS A 1 525 ? 8.102 43.719 1.332 1 91.62 525 LYS A N 1
ATOM 4116 C CA . LYS A 1 525 ? 6.699 43.312 1.307 1 91.62 525 LYS A CA 1
ATOM 4117 C C . LYS A 1 525 ? 6.297 42.812 -0.077 1 91.62 525 LYS A C 1
ATOM 4119 O O . LYS A 1 525 ? 6.586 43.469 -1.086 1 91.62 525 LYS A O 1
ATOM 4124 N N . MET A 1 526 ? 5.789 41.656 -0.048 1 90 526 MET A N 1
ATOM 4125 C CA . MET A 1 526 ? 5.176 41.094 -1.257 1 90 526 MET A CA 1
ATOM 4126 C C . MET A 1 526 ? 3.66 41.281 -1.221 1 90 526 MET A C 1
ATOM 4128 O O . MET A 1 526 ? 3.01 40.875 -0.254 1 90 526 MET A O 1
ATOM 4132 N N . ASP A 1 527 ? 3.139 41.844 -2.285 1 84.56 527 ASP A N 1
ATOM 4133 C CA . ASP A 1 527 ? 1.701 42.062 -2.398 1 84.56 527 ASP A CA 1
ATOM 4134 C C . ASP A 1 527 ? 1.213 41.781 -3.818 1 84.56 527 ASP A C 1
ATOM 4136 O O . ASP A 1 527 ? 1.513 42.562 -4.742 1 84.56 527 ASP A O 1
ATOM 4140 N N . GLY A 1 528 ? 0.436 40.75 -4.012 1 80.69 528 GLY A N 1
ATOM 4141 C CA . GLY A 1 528 ? -0.112 40.406 -5.312 1 80.69 528 GLY A CA 1
ATOM 4142 C C . GLY A 1 528 ? 0.954 40.156 -6.367 1 80.69 528 GLY A C 1
ATOM 4143 O O . GLY A 1 528 ? 0.818 40.625 -7.504 1 80.69 528 GLY A O 1
ATOM 4144 N N . GLY A 1 529 ? 2.002 39.719 -5.988 1 88.5 529 GLY A N 1
ATOM 4145 C CA . GLY A 1 529 ? 3.051 39.406 -6.938 1 88.5 529 GLY A CA 1
ATOM 4146 C C . GLY A 1 529 ? 4.055 40.5 -7.133 1 88.5 529 GLY A C 1
ATOM 4147 O O . GLY A 1 529 ? 4.984 40.406 -7.934 1 88.5 529 GLY A O 1
ATOM 4148 N N . ARG A 1 530 ? 3.826 41.594 -6.418 1 91.62 530 ARG A N 1
ATOM 4149 C CA . ARG A 1 530 ? 4.73 42.719 -6.531 1 91.62 530 ARG A CA 1
ATOM 4150 C C . ARG A 1 530 ? 5.551 42.906 -5.254 1 91.62 530 ARG A C 1
ATOM 4152 O O . ARG A 1 530 ? 5.043 42.688 -4.152 1 91.62 530 ARG A O 1
ATOM 4159 N N . LEU A 1 531 ? 6.809 43.312 -5.457 1 94.81 531 LEU A N 1
ATOM 4160 C CA . LEU A 1 531 ? 7.738 43.469 -4.34 1 94.81 531 LEU A CA 1
ATOM 4161 C C . LEU A 1 531 ? 8.008 44.938 -4.055 1 94.81 531 LEU A C 1
ATOM 4163 O O . LEU A 1 531 ? 8.242 45.719 -4.977 1 94.81 531 LEU A O 1
ATOM 4167 N N . SER A 1 532 ? 7.875 45.312 -2.801 1 92.88 532 SER A N 1
ATOM 4168 C CA . SER A 1 532 ? 8.227 46.656 -2.375 1 92.88 532 SER A CA 1
ATOM 4169 C C . SER A 1 532 ? 8.984 46.625 -1.054 1 92.88 532 SER A C 1
ATOM 4171 O O . SER A 1 532 ? 8.875 45.688 -0.279 1 92.88 532 SER A O 1
ATOM 4173 N N . GLU A 1 533 ? 9.836 47.594 -0.847 1 93.75 533 GLU A N 1
ATOM 4174 C CA . GLU A 1 533 ? 10.562 47.719 0.409 1 93.75 533 GLU A CA 1
ATOM 4175 C C . GLU A 1 533 ? 9.883 48.719 1.345 1 93.75 533 GLU A C 1
ATOM 4177 O O . GLU A 1 533 ? 9.492 49.812 0.923 1 93.75 533 GLU A O 1
ATOM 4182 N N . LEU A 1 534 ? 9.75 48.281 2.521 1 89.56 534 LEU A N 1
ATOM 4183 C CA . LEU A 1 534 ? 9.164 49.156 3.529 1 89.56 534 LEU A CA 1
ATOM 4184 C C . LEU A 1 534 ? 10.25 49.938 4.266 1 89.56 534 LEU A C 1
ATOM 4186 O O . LEU A 1 534 ? 11.156 49.344 4.852 1 89.56 534 LEU A O 1
ATOM 4190 N N . THR A 1 535 ? 10.148 51.281 4.199 1 89.38 535 THR A N 1
ATOM 4191 C CA . THR A 1 535 ? 11.125 52.125 4.867 1 89.38 535 THR A CA 1
ATOM 4192 C C . THR A 1 535 ? 10.422 53.188 5.695 1 89.38 535 THR A C 1
ATOM 4194 O O . THR A 1 535 ? 9.227 53.438 5.539 1 89.38 535 THR A O 1
ATOM 4197 N N . GLY A 1 536 ? 11.062 53.719 6.613 1 87.56 536 GLY A N 1
ATOM 4198 C CA . GLY A 1 536 ? 10.57 54.844 7.398 1 87.56 536 GLY A CA 1
ATOM 4199 C C . GLY A 1 536 ? 9.273 54.531 8.133 1 87.56 536 GLY A C 1
ATOM 4200 O O . GLY A 1 536 ? 9.18 53.531 8.852 1 87.56 536 GLY A O 1
ATOM 4201 N N . GLU A 1 537 ? 8.297 55.344 7.797 1 80.81 537 GLU A N 1
ATOM 4202 C CA . GLU A 1 537 ? 7.012 55.25 8.492 1 80.81 537 GLU A CA 1
ATOM 4203 C C . GLU A 1 537 ? 6.273 53.969 8.141 1 80.81 537 GLU A C 1
ATOM 4205 O O . GLU A 1 537 ? 5.613 53.375 9 1 80.81 537 GLU A O 1
ATOM 4210 N N . ALA A 1 538 ? 6.504 53.656 6.996 1 81.25 538 ALA A N 1
ATOM 4211 C CA . ALA A 1 538 ? 5.824 52.438 6.551 1 81.25 538 ALA A CA 1
ATOM 4212 C C . ALA A 1 538 ? 6.324 51.219 7.328 1 81.25 538 ALA A C 1
ATOM 4214 O O . ALA A 1 538 ? 5.539 50.344 7.684 1 81.25 538 ALA A O 1
ATOM 4215 N N . ARG A 1 539 ? 7.539 51.188 7.559 1 86.44 539 ARG A N 1
ATOM 4216 C CA . ARG A 1 539 ? 8.133 50.094 8.336 1 86.44 539 ARG A CA 1
ATOM 4217 C C . ARG A 1 539 ? 7.633 50.125 9.773 1 86.44 539 ARG A C 1
ATOM 4219 O O . ARG A 1 539 ? 7.32 49.062 10.344 1 86.44 539 ARG A O 1
ATOM 4226 N N . ASP A 1 540 ? 7.469 51.312 10.32 1 80.31 540 ASP A N 1
ATOM 4227 C CA . ASP A 1 540 ? 7.016 51.469 11.695 1 80.31 540 ASP A CA 1
ATOM 4228 C C . ASP A 1 540 ? 5.562 51.031 11.844 1 80.31 540 ASP A C 1
ATOM 4230 O O . ASP A 1 540 ? 5.211 50.375 12.828 1 80.31 540 ASP A O 1
ATOM 4234 N N . ARG A 1 541 ? 4.84 51.312 10.828 1 75.12 541 ARG A N 1
ATOM 4235 C CA . ARG A 1 541 ? 3.43 50.906 10.859 1 75.12 541 ARG A CA 1
ATOM 4236 C C . ARG A 1 541 ? 3.264 49.406 10.781 1 75.12 541 ARG A C 1
ATOM 4238 O O . ARG A 1 541 ? 2.41 48.844 11.461 1 75.12 541 ARG A O 1
ATOM 4245 N N . ALA A 1 542 ? 4.039 48.875 9.992 1 74.19 542 ALA A N 1
ATOM 4246 C CA . ALA A 1 542 ? 3.975 47.438 9.844 1 74.19 542 ALA A CA 1
ATOM 4247 C C . ALA A 1 542 ? 4.383 46.719 11.133 1 74.19 542 ALA A C 1
ATOM 4249 O O . ALA A 1 542 ? 3.826 45.688 11.477 1 74.19 542 ALA A O 1
ATOM 4250 N N . THR A 1 543 ? 5.195 47.312 11.836 1 72.44 543 THR A N 1
ATOM 4251 C CA . THR A 1 543 ? 5.688 46.75 13.094 1 72.44 543 THR A CA 1
ATOM 4252 C C . THR A 1 543 ? 4.625 46.844 14.188 1 72.44 543 THR A C 1
ATOM 4254 O O . THR A 1 543 ? 4.543 45.969 15.062 1 72.44 543 THR A O 1
ATOM 4257 N N . GLN A 1 544 ? 3.748 47.875 14.031 1 62.09 544 GLN A N 1
ATOM 4258 C CA . GLN A 1 544 ? 2.721 48.125 15.047 1 62.09 544 GLN A CA 1
ATOM 4259 C C . GLN A 1 544 ? 1.465 47.312 14.742 1 62.09 544 GLN A C 1
ATOM 4261 O O . GLN A 1 544 ? 0.846 46.75 15.648 1 62.09 544 GLN A O 1
ATOM 4266 N N . ASP A 1 545 ? 1.012 47.344 13.461 1 58.41 545 ASP A N 1
ATOM 4267 C CA . ASP A 1 545 ? -0.213 46.625 13.094 1 58.41 545 ASP A CA 1
ATOM 4268 C C . ASP A 1 545 ? -0.052 45.906 11.75 1 58.41 545 ASP A C 1
ATOM 4270 O O . ASP A 1 545 ? -0.406 46.469 10.703 1 58.41 545 ASP A O 1
ATOM 4274 N N . ALA A 1 546 ? 0.353 44.719 11.844 1 57.09 546 ALA A N 1
ATOM 4275 C CA . ALA A 1 546 ? 0.649 43.969 10.625 1 57.09 546 ALA A CA 1
ATOM 4276 C C . ALA A 1 546 ? -0.63 43.625 9.867 1 57.09 546 ALA A C 1
ATOM 4278 O O . ALA A 1 546 ? -0.648 43.625 8.633 1 57.09 546 ALA A O 1
ATOM 4279 N N . VAL A 1 547 ? -1.717 43.344 10.625 1 52.56 547 VAL A N 1
ATOM 4280 C CA . VAL A 1 547 ? -2.973 42.938 10 1 52.56 547 VAL A CA 1
ATOM 4281 C C . VAL A 1 547 ? -3.459 44.062 9.07 1 52.56 547 VAL A C 1
ATOM 4283 O O . VAL A 1 547 ? -3.893 43.781 7.945 1 52.56 547 VAL A O 1
ATOM 4286 N N . ARG A 1 548 ? -3.5 45.219 9.57 1 50.69 548 ARG A N 1
ATOM 4287 C CA . ARG A 1 548 ? -3.996 46.344 8.797 1 50.69 548 ARG A CA 1
ATOM 4288 C C . ARG A 1 548 ? -3.096 46.625 7.602 1 50.69 548 ARG A C 1
ATOM 4290 O O . ARG A 1 548 ? -3.582 46.938 6.512 1 50.69 548 ARG A O 1
ATOM 4297 N N . GLU A 1 549 ? -1.891 46.562 7.832 1 51 549 GLU A N 1
ATOM 4298 C CA . GLU A 1 549 ? -0.958 47.031 6.809 1 51 549 GLU A CA 1
ATOM 4299 C C . GLU A 1 549 ? -0.609 45.906 5.832 1 51 549 GLU A C 1
ATOM 4301 O O . GLU A 1 549 ? -0.354 46.156 4.652 1 51 549 GLU A O 1
ATOM 4306 N N . ILE A 1 550 ? -0.581 44.781 6.312 1 54.53 550 ILE A N 1
ATOM 4307 C CA . ILE A 1 550 ? -0.107 43.625 5.52 1 54.53 550 ILE A CA 1
ATOM 4308 C C . ILE A 1 550 ? -1.297 42.812 5.031 1 54.53 550 ILE A C 1
ATOM 4310 O O . ILE A 1 550 ? -1.197 42.094 4.027 1 54.53 550 ILE A O 1
ATOM 4314 N N . GLY A 1 551 ? -2.514 42.875 5.754 1 51.56 551 GLY A N 1
ATOM 4315 C CA . GLY A 1 551 ? -3.676 42.062 5.41 1 51.56 551 GLY A CA 1
ATOM 4316 C C . GLY A 1 551 ? -4.266 42.438 4.059 1 51.56 551 GLY A C 1
ATOM 4317 O O . GLY A 1 551 ? -4.348 43.594 3.695 1 51.56 551 GLY A O 1
ATOM 4318 N N . GLY A 1 552 ? -3.895 41.969 3.078 1 46.91 552 GLY A N 1
ATOM 4319 C CA . GLY A 1 552 ? -4.395 42.156 1.726 1 46.91 552 GLY A CA 1
ATOM 4320 C C . GLY A 1 552 ? -5.855 42.562 1.682 1 46.91 552 GLY A C 1
ATOM 4321 O O . GLY A 1 552 ? -6.574 42.438 2.674 1 46.91 552 GLY A O 1
ATOM 4322 N N . SER A 1 553 ? -6.223 43.656 0.838 1 38.44 553 SER A N 1
ATOM 4323 C CA . SER A 1 553 ? -7.586 44.062 0.518 1 38.44 553 SER A CA 1
ATOM 4324 C C . SER A 1 553 ? -8.5 42.844 0.387 1 38.44 553 SER A C 1
ATOM 4326 O O . SER A 1 553 ? -8.156 41.875 -0.279 1 38.44 553 SER A O 1
ATOM 4328 N N . ILE A 1 554 ? -9.281 42.406 1.419 1 37.69 554 ILE A N 1
ATOM 4329 C CA . ILE A 1 554 ? -10.414 41.531 1.183 1 37.69 554 ILE A CA 1
ATOM 4330 C C . ILE A 1 554 ? -11.055 41.875 -0.165 1 37.69 554 ILE A C 1
ATOM 4332 O O . ILE A 1 554 ? -11.484 43 -0.395 1 37.69 554 ILE A O 1
ATOM 4336 N N . PRO A 1 555 ? -10.703 41.219 -1.234 1 35.19 555 PRO A N 1
ATOM 4337 C CA . PRO A 1 555 ? -11.555 41.656 -2.344 1 35.19 555 PRO A CA 1
ATOM 4338 C C . PRO A 1 555 ? -13.016 41.812 -1.936 1 35.19 555 PRO A C 1
ATOM 4340 O O . PRO A 1 555 ? -13.523 41.062 -1.118 1 35.19 555 PRO A O 1
ATOM 4343 N N . ALA A 1 556 ? -13.688 43.094 -2.125 1 33.25 556 ALA A N 1
ATOM 4344 C CA . ALA A 1 556 ? -15.141 43.25 -2.057 1 33.25 556 ALA A CA 1
ATOM 4345 C C . ALA A 1 556 ? -15.852 42.125 -2.785 1 33.25 556 ALA A C 1
ATOM 4347 O O . ALA A 1 556 ? -15.43 41.719 -3.871 1 33.25 556 ALA A O 1
ATOM 4348 N N . MET B 1 1 ? -5.539 -25.594 10.859 1 57.59 1 MET B N 1
ATOM 4349 C CA . MET B 1 1 ? -6.523 -26.312 11.656 1 57.59 1 MET B CA 1
ATOM 4350 C C . MET B 1 1 ? -7.547 -25.359 12.258 1 57.59 1 MET B C 1
ATOM 4352 O O . MET B 1 1 ? -8.742 -25.641 12.25 1 57.59 1 MET B O 1
ATOM 4356 N N . LYS B 1 2 ? -6.992 -24.266 12.578 1 61.31 2 LYS B N 1
ATOM 4357 C CA . LYS B 1 2 ? -7.953 -23.375 13.219 1 61.31 2 LYS B CA 1
ATOM 4358 C C . LYS B 1 2 ? -8.961 -22.828 12.211 1 61.31 2 LYS B C 1
ATOM 4360 O O . LYS B 1 2 ? -10.156 -22.75 12.5 1 61.31 2 LYS B O 1
ATOM 4365 N N . LEU B 1 3 ? -8.484 -22.594 11.086 1 66 3 LEU B N 1
ATOM 4366 C CA . LEU B 1 3 ? -9.344 -22.031 10.055 1 66 3 LEU B CA 1
ATOM 4367 C C . LEU B 1 3 ? -10.43 -23.031 9.648 1 66 3 LEU B C 1
ATOM 4369 O O . LEU B 1 3 ? -11.594 -22.656 9.523 1 66 3 LEU B O 1
ATOM 4373 N N . LEU B 1 4 ? -9.984 -24.219 9.531 1 67.19 4 LEU B N 1
ATOM 4374 C CA . LEU B 1 4 ? -10.914 -25.266 9.133 1 67.19 4 LEU B CA 1
ATOM 4375 C C . LEU B 1 4 ? -11.914 -25.562 10.242 1 67.19 4 LEU B C 1
ATOM 4377 O O . LEU B 1 4 ? -13.094 -25.812 9.977 1 67.19 4 LEU B O 1
ATOM 4381 N N . LYS B 1 5 ? -11.422 -25.422 11.422 1 67.88 5 LYS B N 1
ATOM 4382 C CA . LYS B 1 5 ? -12.305 -25.656 12.57 1 67.88 5 LYS B CA 1
ATOM 4383 C C . LYS B 1 5 ? -13.375 -24.562 12.664 1 67.88 5 LYS B C 1
ATOM 4385 O O . LYS B 1 5 ? -14.531 -24.859 12.977 1 67.88 5 LYS B O 1
ATOM 4390 N N . LEU B 1 6 ? -12.953 -23.406 12.367 1 66.56 6 LEU B N 1
ATOM 4391 C CA . LEU B 1 6 ? -13.898 -22.297 12.406 1 66.56 6 LEU B CA 1
ATOM 4392 C C . LEU B 1 6 ? -14.945 -22.438 11.312 1 66.56 6 LEU B C 1
ATOM 4394 O O . LEU B 1 6 ? -16.125 -22.172 11.547 1 66.56 6 LEU B O 1
ATOM 4398 N N . LEU B 1 7 ? -14.445 -22.906 10.203 1 68.44 7 LEU B N 1
ATOM 4399 C CA . LEU B 1 7 ? -15.359 -23.094 9.078 1 68.44 7 LEU B CA 1
ATOM 4400 C C . LEU B 1 7 ? -16.328 -24.234 9.367 1 68.44 7 LEU B C 1
ATOM 4402 O O . LEU B 1 7 ? -17.516 -24.141 9.047 1 68.44 7 LEU B O 1
ATOM 4406 N N . PHE B 1 8 ? -15.781 -25.266 9.953 1 69 8 PHE B N 1
ATOM 4407 C CA . PHE B 1 8 ? -16.578 -26.453 10.219 1 69 8 PHE B CA 1
ATOM 4408 C C . PHE B 1 8 ? -17.594 -26.188 11.312 1 69 8 PHE B C 1
ATOM 4410 O O . PHE B 1 8 ? -18.688 -26.766 11.312 1 69 8 PHE B O 1
ATOM 4417 N N . ARG B 1 9 ? -17.281 -25.391 12.195 1 65.94 9 ARG B N 1
ATOM 4418 C CA . ARG B 1 9 ? -18.172 -25.125 13.32 1 65.94 9 ARG B CA 1
ATOM 4419 C C . ARG B 1 9 ? -19.438 -24.422 12.859 1 65.94 9 ARG B C 1
ATOM 4421 O O . ARG B 1 9 ? -20.547 -24.781 13.258 1 65.94 9 ARG B O 1
ATOM 4428 N N . ASP B 1 10 ? -19.281 -23.562 11.93 1 66.06 10 ASP B N 1
ATOM 4429 C CA . ASP B 1 10 ? -20.438 -22.734 11.578 1 66.06 10 ASP B CA 1
ATOM 4430 C C . ASP B 1 10 ? -21.172 -23.312 10.367 1 66.06 10 ASP B C 1
ATOM 4432 O O . ASP B 1 10 ? -22.328 -22.953 10.109 1 66.06 10 ASP B O 1
ATOM 4436 N N . ASN B 1 11 ? -20.484 -24.234 9.586 1 74.69 11 ASN B N 1
ATOM 4437 C CA . ASN B 1 11 ? -21.062 -24.703 8.328 1 74.69 11 ASN B CA 1
ATOM 4438 C C . ASN B 1 11 ? -20.812 -26.203 8.141 1 74.69 11 ASN B C 1
ATOM 4440 O O . ASN B 1 11 ? -20.328 -26.625 7.086 1 74.69 11 ASN B O 1
ATOM 4444 N N . ARG B 1 12 ? -21.234 -27.078 9.023 1 73.88 12 ARG B N 1
ATOM 4445 C CA . ARG B 1 12 ? -20.938 -28.5 8.984 1 73.88 12 ARG B CA 1
ATOM 4446 C C . ARG B 1 12 ? -21.625 -29.172 7.801 1 73.88 12 ARG B C 1
ATOM 4448 O O . ARG B 1 12 ? -21 -29.984 7.102 1 73.88 12 ARG B O 1
ATOM 4455 N N . LEU B 1 13 ? -22.859 -28.828 7.566 1 74.69 13 LEU B N 1
ATOM 4456 C CA . LEU B 1 13 ? -23.625 -29.516 6.539 1 74.69 13 LEU B CA 1
ATOM 4457 C C . LEU B 1 13 ? -23.125 -29.156 5.148 1 74.69 13 LEU B C 1
ATOM 4459 O O . LEU B 1 13 ? -22.812 -30.031 4.344 1 74.69 13 LEU B O 1
ATOM 4463 N N . PRO B 1 14 ? -22.953 -27.875 4.949 1 79.19 14 PRO B N 1
ATOM 4464 C CA . PRO B 1 14 ? -22.438 -27.531 3.623 1 79.19 14 PRO B CA 1
ATOM 4465 C C . PRO B 1 14 ? -21.016 -28.047 3.393 1 79.19 14 PRO B C 1
ATOM 4467 O O . PRO B 1 14 ? -20.672 -28.469 2.283 1 79.19 14 PRO B O 1
ATOM 4470 N N . LEU B 1 15 ? -20.297 -28.156 4.395 1 80.5 15 LEU B N 1
ATOM 4471 C CA . LEU B 1 15 ? -18.922 -28.609 4.25 1 80.5 15 LEU B CA 1
ATOM 4472 C C . LEU B 1 15 ? -18.844 -30.109 3.982 1 80.5 15 LEU B C 1
ATOM 4474 O O . LEU B 1 15 ? -18.016 -30.562 3.203 1 80.5 15 LEU B O 1
ATOM 4478 N N . SER B 1 16 ? -19.766 -30.797 4.609 1 82.25 16 SER B N 1
ATOM 4479 C CA . SER B 1 16 ? -19.812 -32.25 4.355 1 82.25 16 SER B CA 1
ATOM 4480 C C . SER B 1 16 ? -20.203 -32.531 2.912 1 82.25 16 SER B C 1
ATOM 4482 O O . SER B 1 16 ? -19.672 -33.469 2.295 1 82.25 16 SER B O 1
ATOM 4484 N N . GLY B 1 17 ? -21.109 -31.75 2.455 1 82.94 17 GLY B N 1
ATOM 4485 C CA . GLY B 1 17 ? -21.484 -31.891 1.058 1 82.94 17 GLY B CA 1
ATOM 4486 C C . GLY B 1 17 ? -20.359 -31.594 0.102 1 82.94 17 GLY B C 1
ATOM 4487 O O . GLY B 1 17 ? -20.172 -32.281 -0.893 1 82.94 17 GLY B O 1
ATOM 4488 N N . ILE B 1 18 ? -19.578 -30.734 0.496 1 83.69 18 ILE B N 1
ATOM 4489 C CA . ILE B 1 18 ? -18.469 -30.328 -0.342 1 83.69 18 ILE B CA 1
ATOM 4490 C C . ILE B 1 18 ? -17.391 -31.406 -0.331 1 83.69 18 ILE B C 1
ATOM 4492 O O . ILE B 1 18 ? -16.812 -31.734 -1.374 1 83.69 18 ILE B O 1
ATOM 4496 N N . VAL B 1 19 ? -17.125 -31.984 0.761 1 81.88 19 VAL B N 1
ATOM 4497 C CA . VAL B 1 19 ? -16.141 -33.062 0.885 1 81.88 19 VAL B CA 1
ATOM 4498 C C . VAL B 1 19 ? -16.594 -34.281 0.071 1 81.88 19 VAL B C 1
ATOM 4500 O O . VAL B 1 19 ? -15.781 -34.906 -0.615 1 81.88 19 VAL B O 1
ATOM 4503 N N . LEU B 1 20 ? -17.875 -34.469 0.099 1 86 20 LEU B N 1
ATOM 4504 C CA . LEU B 1 20 ? -18.438 -35.594 -0.663 1 86 20 LEU B CA 1
ATOM 4505 C C . LEU B 1 20 ? -18.297 -35.344 -2.162 1 86 20 LEU B C 1
ATOM 4507 O O . LEU B 1 20 ? -17.969 -36.25 -2.92 1 86 20 LEU B O 1
ATOM 4511 N N . LEU B 1 21 ? -18.562 -34.156 -2.518 1 86.75 21 LEU B N 1
ATOM 4512 C CA . LEU B 1 21 ? -18.438 -33.812 -3.93 1 86.75 21 LEU B CA 1
ATOM 4513 C C . LEU B 1 21 ? -16.984 -33.938 -4.383 1 86.75 21 LEU B C 1
ATOM 4515 O O . LEU B 1 21 ? -16.703 -34.375 -5.5 1 86.75 21 LEU B O 1
ATOM 4519 N N . SER B 1 22 ? -16.062 -33.625 -3.525 1 83.69 22 SER B N 1
ATOM 4520 C CA . SER B 1 22 ? -14.641 -33.719 -3.85 1 83.69 22 SER B CA 1
ATOM 4521 C C . SER B 1 22 ? -14.195 -35.156 -3.926 1 83.69 22 SER B C 1
ATOM 4523 O O . SER B 1 22 ? -13.398 -35.531 -4.793 1 83.69 22 SER B O 1
ATOM 4525 N N . LEU B 1 23 ? -14.734 -35.906 -3.094 1 85.81 23 LEU B N 1
ATOM 4526 C CA . LEU B 1 23 ? -14.445 -37.344 -3.117 1 85.81 23 LEU B CA 1
ATOM 4527 C C . LEU B 1 23 ? -14.977 -38 -4.395 1 85.81 23 LEU B C 1
ATOM 4529 O O . LEU B 1 23 ? -14.297 -38.812 -5.012 1 85.81 23 LEU B O 1
ATOM 4533 N N . CYS B 1 24 ? -16.109 -37.594 -4.715 1 89.12 24 CYS B N 1
ATOM 4534 C CA . CYS B 1 24 ? -16.703 -38.094 -5.941 1 89.12 24 CYS B CA 1
ATOM 4535 C C . CYS B 1 24 ? -15.883 -37.688 -7.16 1 89.12 24 CYS B C 1
ATOM 4537 O O . CYS B 1 24 ? -15.656 -38.5 -8.055 1 89.12 24 CYS B O 1
ATOM 4539 N N . SER B 1 25 ? -15.492 -36.5 -7.105 1 86.94 25 SER B N 1
ATOM 4540 C CA . SER B 1 25 ? -14.688 -36 -8.219 1 86.94 25 SER B CA 1
ATOM 4541 C C . SER B 1 25 ? -13.352 -36.719 -8.305 1 86.94 25 SER B C 1
ATOM 4543 O O . SER B 1 25 ? -12.883 -37.062 -9.398 1 86.94 25 SER B O 1
ATOM 4545 N N . ALA B 1 26 ? -12.766 -36.969 -7.168 1 84.75 26 ALA B N 1
ATOM 4546 C CA . ALA B 1 26 ? -11.5 -37.688 -7.137 1 84.75 26 ALA B CA 1
ATOM 4547 C C . ALA B 1 26 ? -11.672 -39.125 -7.645 1 84.75 26 ALA B C 1
ATOM 4549 O O . ALA B 1 26 ? -10.859 -39.594 -8.422 1 84.75 26 ALA B O 1
ATOM 4550 N N . MET B 1 27 ? -12.734 -39.75 -7.32 1 87.19 27 MET B N 1
ATOM 4551 C CA . MET B 1 27 ? -13.023 -41.094 -7.754 1 87.19 27 MET B CA 1
ATOM 4552 C C . MET B 1 27 ? -13.297 -41.156 -9.25 1 87.19 27 MET B C 1
ATOM 4554 O O . MET B 1 27 ? -12.867 -42.094 -9.93 1 87.19 27 MET B O 1
ATOM 4558 N N . LEU B 1 28 ? -13.969 -40.156 -9.633 1 90.06 28 LEU B N 1
ATOM 4559 C CA . LEU B 1 28 ? -14.25 -40.094 -11.062 1 90.06 28 LEU B CA 1
ATOM 4560 C C . LEU B 1 28 ? -12.969 -39.875 -11.859 1 90.06 28 LEU B C 1
ATOM 4562 O O . LEU B 1 28 ? -12.82 -40.406 -12.969 1 90.06 28 LEU B O 1
ATOM 4566 N N . SER B 1 29 ? -12.07 -39.094 -11.328 1 87.38 29 SER B N 1
ATOM 4567 C CA . SER B 1 29 ? -10.797 -38.875 -12.008 1 87.38 29 SER B CA 1
ATOM 4568 C C . SER B 1 29 ? -10 -40.188 -12.117 1 87.38 29 SER B C 1
ATOM 4570 O O . SER B 1 29 ? -9.508 -40.5 -13.195 1 87.38 29 SER B O 1
ATOM 4572 N N . VAL B 1 30 ? -9.953 -40.875 -11.078 1 84.62 30 VAL B N 1
ATOM 4573 C CA . VAL B 1 30 ? -9.273 -42.188 -11.086 1 84.62 30 VAL B CA 1
ATOM 4574 C C . VAL B 1 30 ? -10.039 -43.156 -11.977 1 84.62 30 VAL B C 1
ATOM 4576 O O . VAL B 1 30 ? -9.438 -43.969 -12.672 1 84.62 30 VAL B O 1
ATOM 4579 N N . GLY B 1 31 ? -11.336 -43 -11.945 1 86.62 31 GLY B N 1
ATOM 4580 C CA . GLY B 1 31 ? -12.172 -43.844 -12.805 1 86.62 31 GLY B CA 1
ATOM 4581 C C . GLY B 1 31 ? -11.906 -43.625 -14.281 1 86.62 31 GLY B C 1
ATOM 4582 O O . GLY B 1 31 ? -11.891 -44.562 -15.055 1 86.62 31 GLY B O 1
ATOM 4583 N N . VAL B 1 32 ? -11.695 -42.406 -14.656 1 89 32 VAL B N 1
ATOM 4584 C CA . VAL B 1 32 ? -11.398 -42.094 -16.047 1 89 32 VAL B CA 1
ATOM 4585 C C . VAL B 1 32 ? -10.062 -42.719 -16.438 1 89 32 VAL B C 1
ATOM 4587 O O . VAL B 1 32 ? -9.938 -43.312 -17.516 1 89 32 VAL B O 1
ATOM 4590 N N . ILE B 1 33 ? -9.125 -42.625 -15.57 1 83.62 33 ILE B N 1
ATOM 4591 C CA . ILE B 1 33 ? -7.805 -43.188 -15.828 1 83.62 33 ILE B CA 1
ATOM 4592 C C . ILE B 1 33 ? -7.918 -44.719 -15.953 1 83.62 33 ILE B C 1
ATOM 4594 O O . ILE B 1 33 ? -7.359 -45.312 -16.875 1 83.62 33 ILE B O 1
ATOM 4598 N N . ALA B 1 34 ? -8.672 -45.281 -15.078 1 82.81 34 ALA B N 1
ATOM 4599 C CA . ALA B 1 34 ? -8.891 -46.75 -15.117 1 82.81 34 ALA B CA 1
ATOM 4600 C C . ALA B 1 34 ? -9.625 -47.156 -16.391 1 82.81 34 ALA B C 1
ATOM 4602 O O . ALA B 1 34 ? -9.328 -48.188 -16.969 1 82.81 34 ALA B O 1
ATOM 4603 N N . PHE B 1 35 ? -10.562 -46.344 -16.75 1 86.94 35 PHE B N 1
ATOM 4604 C CA . PHE B 1 35 ? -11.312 -46.625 -17.969 1 86.94 35 PHE B CA 1
ATOM 4605 C C . PHE B 1 35 ? -10.406 -46.625 -19.188 1 86.94 35 PHE B C 1
ATOM 4607 O O . PHE B 1 35 ? -10.531 -47.438 -20.078 1 86.94 35 PHE B O 1
ATOM 4614 N N . ILE B 1 36 ? -9.523 -45.688 -19.234 1 83.62 36 ILE B N 1
ATOM 4615 C CA . ILE B 1 36 ? -8.57 -45.594 -20.328 1 83.62 36 ILE B CA 1
ATOM 4616 C C . ILE B 1 36 ? -7.703 -46.844 -20.375 1 83.62 36 ILE B C 1
ATOM 4618 O O . ILE B 1 36 ? -7.496 -47.438 -21.453 1 83.62 36 ILE B O 1
ATOM 4622 N N . ASN B 1 37 ? -7.332 -47.344 -19.234 1 78.44 37 ASN B N 1
ATOM 4623 C CA . ASN B 1 37 ? -6.453 -48.5 -19.156 1 78.44 37 ASN B CA 1
ATOM 4624 C C . ASN B 1 37 ? -7.191 -49.781 -19.516 1 78.44 37 ASN B C 1
ATOM 4626 O O . ASN B 1 37 ? -6.676 -50.594 -20.297 1 78.44 37 ASN B O 1
ATOM 4630 N N . LEU B 1 38 ? -8.391 -49.938 -19.125 1 79.88 38 LEU B N 1
ATOM 4631 C CA . LEU B 1 38 ? -9.086 -51.219 -19.25 1 79.88 38 LEU B CA 1
ATOM 4632 C C . LEU B 1 38 ? -9.859 -51.312 -20.562 1 79.88 38 LEU B C 1
ATOM 4634 O O . LEU B 1 38 ? -9.961 -52.375 -21.172 1 79.88 38 LEU B O 1
ATOM 4638 N N . LYS B 1 39 ? -10.312 -50.156 -20.984 1 80.5 39 LYS B N 1
ATOM 4639 C CA . LYS B 1 39 ? -11.25 -50.25 -22.094 1 80.5 39 LYS B CA 1
ATOM 4640 C C . LYS B 1 39 ? -10.672 -49.594 -23.359 1 80.5 39 LYS B C 1
ATOM 4642 O O . LYS B 1 39 ? -10.992 -50 -24.469 1 80.5 39 LYS B O 1
ATOM 4647 N N . LEU B 1 40 ? -9.805 -48.656 -23.203 1 75.88 40 LEU B N 1
ATOM 4648 C CA . LEU B 1 40 ? -9.398 -47.906 -24.391 1 75.88 40 LEU B CA 1
ATOM 4649 C C . LEU B 1 40 ? -8.07 -48.438 -24.922 1 75.88 40 LEU B C 1
ATOM 4651 O O . LEU B 1 40 ? -7.816 -48.375 -26.125 1 75.88 40 LEU B O 1
ATOM 4655 N N . ILE B 1 41 ? -7.25 -48.938 -24.016 1 71.25 41 ILE B N 1
ATOM 4656 C CA . ILE B 1 41 ? -5.98 -49.469 -24.484 1 71.25 41 ILE B CA 1
ATOM 4657 C C . ILE B 1 41 ? -6.211 -50.844 -25.141 1 71.25 41 ILE B C 1
ATOM 4659 O O . ILE B 1 41 ? -5.578 -51.156 -26.141 1 71.25 41 ILE B O 1
ATOM 4663 N N . ARG B 1 42 ? -7.207 -51.594 -24.531 1 69.81 42 ARG B N 1
ATOM 4664 C CA . ARG B 1 42 ? -7.582 -52.875 -25.109 1 69.81 42 ARG B CA 1
ATOM 4665 C C . ARG B 1 42 ? -9.023 -52.875 -25.594 1 69.81 42 ARG B C 1
ATOM 4667 O O . ARG B 1 42 ? -9.945 -53.156 -24.828 1 69.81 42 ARG B O 1
ATOM 4674 N N . ILE B 1 43 ? -9.211 -52.156 -26.672 1 65.44 43 ILE B N 1
ATOM 4675 C CA . ILE B 1 43 ? -10.594 -51.938 -27.094 1 65.44 43 ILE B CA 1
ATOM 4676 C C . ILE B 1 43 ? -11.312 -53.281 -27.172 1 65.44 43 ILE B C 1
ATOM 4678 O O . ILE B 1 43 ? -10.922 -54.156 -27.953 1 65.44 43 ILE B O 1
ATOM 4682 N N . ASP B 1 44 ? -11.961 -53.531 -25.953 1 64.94 44 ASP B N 1
ATOM 4683 C CA . ASP B 1 44 ? -12.852 -54.688 -25.922 1 64.94 44 ASP B CA 1
ATOM 4684 C C . ASP B 1 44 ? -14.297 -54.281 -26.203 1 64.94 44 ASP B C 1
ATOM 4686 O O . ASP B 1 44 ? -14.859 -53.438 -25.5 1 64.94 44 ASP B O 1
ATOM 4690 N N . GLY B 1 45 ? -14.758 -54.688 -27.406 1 68.69 45 GLY B N 1
ATOM 4691 C CA . GLY B 1 45 ? -16.172 -54.469 -27.672 1 68.69 45 GLY B CA 1
ATOM 4692 C C . GLY B 1 45 ? -16.438 -53.438 -28.734 1 68.69 45 GLY B C 1
ATOM 4693 O O . GLY B 1 45 ? -15.539 -53.094 -29.516 1 68.69 45 GLY B O 1
ATOM 4694 N N . ALA B 1 46 ? -17.75 -52.75 -28.609 1 80.88 46 ALA B N 1
ATOM 4695 C CA . ALA B 1 46 ? -18.203 -51.812 -29.656 1 80.88 46 ALA B CA 1
ATOM 4696 C C . ALA B 1 46 ? -17.562 -50.438 -29.453 1 80.88 46 ALA B C 1
ATOM 4698 O O . ALA B 1 46 ? -17.578 -49.906 -28.344 1 80.88 46 ALA B O 1
ATOM 4699 N N . LEU B 1 47 ? -17.016 -49.906 -30.484 1 83.75 47 LEU B N 1
ATOM 4700 C CA . LEU B 1 47 ? -16.281 -48.625 -30.516 1 83.75 47 LEU B CA 1
ATOM 4701 C C . LEU B 1 47 ? -17.172 -47.5 -30.062 1 83.75 47 LEU B C 1
ATOM 4703 O O . LEU B 1 47 ? -16.766 -46.656 -29.234 1 83.75 47 LEU B O 1
ATOM 4707 N N . ALA B 1 48 ? -18.422 -47.531 -30.484 1 86.44 48 ALA B N 1
ATOM 4708 C CA . ALA B 1 48 ? -19.328 -46.406 -30.203 1 86.44 48 ALA B CA 1
ATOM 4709 C C . ALA B 1 48 ? -19.703 -46.375 -28.719 1 86.44 48 ALA B C 1
ATOM 4711 O O . ALA B 1 48 ? -19.734 -45.312 -28.109 1 86.44 48 ALA B O 1
ATOM 4712 N N . THR B 1 49 ? -19.906 -47.531 -28.156 1 86.75 49 THR B N 1
ATOM 4713 C CA . THR B 1 49 ? -20.297 -47.594 -26.75 1 86.75 49 THR B CA 1
ATOM 4714 C C . THR B 1 49 ? -19.125 -47.219 -25.844 1 86.75 49 THR B C 1
ATOM 4716 O O . THR B 1 49 ? -19.312 -46.594 -24.812 1 86.75 49 THR B O 1
ATOM 4719 N N . THR B 1 50 ? -18 -47.531 -26.25 1 88.31 50 THR B N 1
ATOM 4720 C CA . THR B 1 50 ? -16.812 -47.188 -25.484 1 88.31 50 THR B CA 1
ATOM 4721 C C . THR B 1 50 ? -16.547 -45.688 -25.5 1 88.31 50 THR B C 1
ATOM 4723 O O . THR B 1 50 ? -16.25 -45.094 -24.469 1 88.31 50 THR B O 1
ATOM 4726 N N . LEU B 1 51 ? -16.766 -45.125 -26.656 1 89.25 51 LEU B N 1
ATOM 4727 C CA . LEU B 1 51 ? -16.547 -43.688 -26.781 1 89.25 51 LEU B CA 1
ATOM 4728 C C . LEU B 1 51 ? -17.594 -42.906 -26 1 89.25 51 LEU B C 1
ATOM 4730 O O . LEU B 1 51 ? -17.25 -41.938 -25.312 1 89.25 51 LEU B O 1
ATOM 4734 N N . LEU B 1 52 ? -18.812 -43.375 -26.062 1 91 52 LEU B N 1
ATOM 4735 C CA . LEU B 1 52 ? -19.891 -42.656 -25.359 1 91 52 LEU B CA 1
ATOM 4736 C C . LEU B 1 52 ? -19.734 -42.781 -23.859 1 91 52 LEU B C 1
ATOM 4738 O O . LEU B 1 52 ? -20.016 -41.844 -23.109 1 91 52 LEU B O 1
ATOM 4742 N N . SER B 1 53 ? -19.312 -43.938 -23.406 1 91.19 53 SER B N 1
ATOM 4743 C CA . SER B 1 53 ? -19.062 -44.156 -21.984 1 91.19 53 SER B CA 1
ATOM 4744 C C . SER B 1 53 ? -17.906 -43.281 -21.5 1 91.19 53 SER B C 1
ATOM 4746 O O . SER B 1 53 ? -17.953 -42.75 -20.391 1 91.19 53 SER B O 1
ATOM 4748 N N . PHE B 1 54 ? -16.953 -43.125 -22.328 1 91.44 54 PHE B N 1
ATOM 4749 C CA . PHE B 1 54 ? -15.805 -42.281 -22 1 91.44 54 PHE B CA 1
ATOM 4750 C C . PHE B 1 54 ? -16.203 -40.812 -21.891 1 91.44 54 PHE B C 1
ATOM 4752 O O . PHE B 1 54 ? -15.883 -40.156 -20.906 1 91.44 54 PHE B O 1
ATOM 4759 N N . LEU B 1 55 ? -16.953 -40.344 -22.875 1 92 55 LEU B N 1
ATOM 4760 C CA . LEU B 1 55 ? -17.406 -38.938 -22.875 1 92 55 LEU B CA 1
ATOM 4761 C C . LEU B 1 55 ? -18.359 -38.688 -21.703 1 92 55 LEU B C 1
ATOM 4763 O O . LEU B 1 55 ? -18.359 -37.594 -21.141 1 92 55 LEU B O 1
ATOM 4767 N N . GLY B 1 56 ? -19.188 -39.688 -21.406 1 93.19 56 GLY B N 1
ATOM 4768 C CA . GLY B 1 56 ? -20.062 -39.594 -20.266 1 93.19 56 GLY B CA 1
ATOM 4769 C C . GLY B 1 56 ? -19.312 -39.469 -18.953 1 93.19 56 GLY B C 1
ATOM 4770 O O . GLY B 1 56 ? -19.688 -38.656 -18.078 1 93.19 56 GLY B O 1
ATOM 4771 N N . LEU B 1 57 ? -18.234 -40.188 -18.781 1 92.81 57 LEU B N 1
ATOM 4772 C CA . LEU B 1 57 ? -17.422 -40.125 -17.578 1 92.81 57 LEU B CA 1
ATOM 4773 C C . LEU B 1 57 ? -16.719 -38.781 -17.469 1 92.81 57 LEU B C 1
ATOM 4775 O O . LEU B 1 57 ? -16.625 -38.219 -16.359 1 92.81 57 LEU B O 1
ATOM 4779 N N . LEU B 1 58 ? -16.281 -38.281 -18.594 1 93.12 58 LEU B N 1
ATOM 4780 C CA . LEU B 1 58 ? -15.625 -36.969 -18.609 1 93.12 58 LEU B CA 1
ATOM 4781 C C . LEU B 1 58 ? -16.594 -35.875 -18.219 1 93.12 58 LEU B C 1
ATOM 4783 O O . LEU B 1 58 ? -16.25 -34.969 -17.469 1 93.12 58 LEU B O 1
ATOM 4787 N N . ALA B 1 59 ? -17.766 -35.938 -18.734 1 94.31 59 ALA B N 1
ATOM 4788 C CA . ALA B 1 59 ? -18.797 -34.938 -18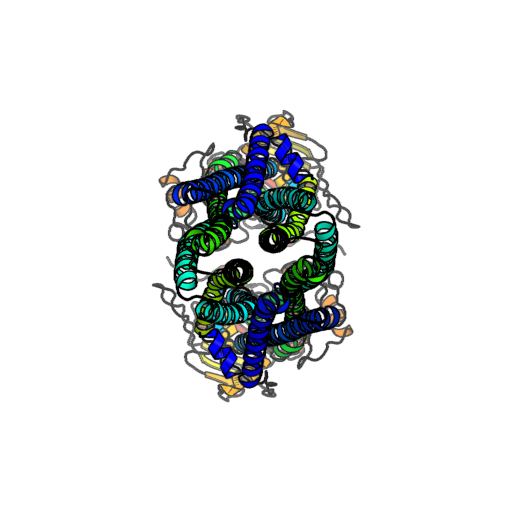.406 1 94.31 59 ALA B CA 1
ATOM 4789 C C . ALA B 1 59 ? -19.172 -35 -16.938 1 94.31 59 ALA B C 1
ATOM 4791 O O . ALA B 1 59 ? -19.344 -33.969 -16.297 1 94.31 59 ALA B O 1
ATOM 4792 N N . ALA B 1 60 ? -19.297 -36.25 -16.438 1 94.19 60 ALA B N 1
ATOM 4793 C CA . ALA B 1 60 ? -19.609 -36.406 -15.023 1 94.19 60 ALA B CA 1
ATOM 4794 C C . ALA B 1 60 ? -18.5 -35.844 -14.148 1 94.19 60 ALA B C 1
ATOM 4796 O O . ALA B 1 60 ? -18.766 -35.219 -13.117 1 94.19 60 ALA B O 1
ATOM 4797 N N . LEU B 1 61 ? -17.297 -36 -14.586 1 92.62 61 LEU B N 1
ATOM 4798 C CA . LEU B 1 61 ? -16.156 -35.469 -13.852 1 92.62 61 LEU B CA 1
ATOM 4799 C C . LEU B 1 61 ? -16.188 -33.938 -13.844 1 92.62 61 LEU B C 1
ATOM 4801 O O . LEU B 1 61 ? -16.031 -33.312 -12.797 1 92.62 61 LEU B O 1
ATOM 4805 N N . LEU B 1 62 ? -16.453 -33.375 -14.984 1 92.62 62 LEU B N 1
ATOM 4806 C CA . LEU B 1 62 ? -16.5 -31.922 -15.117 1 92.62 62 LEU B CA 1
ATOM 4807 C C . LEU B 1 62 ? -17.594 -31.344 -14.242 1 92.62 62 LEU B C 1
ATOM 4809 O O . LEU B 1 62 ? -17.391 -30.344 -13.555 1 92.62 62 LEU B O 1
ATOM 4813 N N . LEU B 1 63 ? -18.703 -31.969 -14.203 1 93 63 LEU B N 1
ATOM 4814 C CA . LEU B 1 63 ? -19.859 -31.469 -13.469 1 93 63 LEU B CA 1
ATOM 4815 C C . LEU B 1 63 ? -19.656 -31.625 -11.961 1 93 63 LEU B C 1
ATOM 4817 O O . LEU B 1 63 ? -19.891 -30.688 -11.203 1 93 63 LEU B O 1
ATOM 4821 N N . CYS B 1 64 ? -19.172 -32.781 -11.555 1 90.81 64 CYS B N 1
ATOM 4822 C CA . CYS B 1 64 ? -18.969 -33.031 -10.133 1 90.81 64 CYS B CA 1
ATOM 4823 C C . CYS B 1 64 ? -17.859 -32.156 -9.57 1 90.81 64 CYS B C 1
ATOM 4825 O O . CYS B 1 64 ? -18.016 -31.562 -8.508 1 90.81 64 CYS B O 1
ATOM 4827 N N . SER B 1 65 ? -16.766 -32.094 -10.281 1 89.38 65 SER B N 1
ATOM 4828 C CA . SER B 1 65 ? -15.648 -31.281 -9.828 1 89.38 65 SER B CA 1
ATOM 4829 C C . SER B 1 65 ? -16.016 -29.797 -9.836 1 89.38 65 SER B C 1
ATOM 4831 O O . SER B 1 65 ? -15.625 -29.047 -8.938 1 89.38 65 SER B O 1
ATOM 4833 N N . GLY B 1 66 ? -16.719 -29.391 -10.867 1 90.56 66 GLY B N 1
ATOM 4834 C CA . GLY B 1 66 ? -17.156 -28.016 -10.938 1 90.56 66 GLY B CA 1
ATOM 4835 C C . GLY B 1 66 ? -18.094 -27.625 -9.812 1 90.56 66 GLY B C 1
ATOM 4836 O O . GLY B 1 66 ? -17.938 -26.562 -9.203 1 90.56 66 GLY B O 1
ATOM 4837 N N . ALA B 1 67 ? -19.016 -28.469 -9.516 1 91.56 67 ALA B N 1
ATOM 4838 C CA . ALA B 1 67 ? -19.984 -28.219 -8.453 1 91.56 67 ALA B CA 1
ATOM 4839 C C . ALA B 1 67 ? -19.297 -28.141 -7.094 1 91.56 67 ALA B C 1
ATOM 4841 O O . ALA B 1 67 ? -19.625 -27.297 -6.266 1 91.56 67 ALA B O 1
ATOM 4842 N N . GLY B 1 68 ? -18.422 -29.047 -6.93 1 87.19 68 GLY B N 1
ATOM 4843 C CA . GLY B 1 68 ? -17.672 -29.047 -5.68 1 87.19 68 GLY B CA 1
ATOM 4844 C C . GLY B 1 68 ? -16.844 -27.781 -5.492 1 87.19 68 GLY B C 1
ATOM 4845 O O . GLY B 1 68 ? -16.812 -27.219 -4.402 1 87.19 68 GLY B O 1
ATOM 4846 N N . GLN B 1 69 ? -16.219 -27.344 -6.504 1 85.94 69 GLN B N 1
ATOM 4847 C CA . GLN B 1 69 ? -15.367 -26.156 -6.441 1 85.94 69 GLN B CA 1
ATOM 4848 C C . GLN B 1 69 ? -16.188 -24.906 -6.211 1 85.94 69 GLN B C 1
ATOM 4850 O O . GLN B 1 69 ? -15.82 -24.047 -5.395 1 85.94 69 GLN B O 1
ATOM 4855 N N . VAL B 1 70 ? -17.297 -24.812 -6.938 1 90.19 70 VAL B N 1
ATOM 4856 C CA . VAL B 1 70 ? -18.172 -23.641 -6.801 1 90.19 70 VAL B CA 1
ATOM 4857 C C . VAL B 1 70 ? -18.703 -23.562 -5.371 1 90.19 70 VAL B C 1
ATOM 4859 O O . VAL B 1 70 ? -18.719 -22.484 -4.766 1 90.19 70 VAL B O 1
ATOM 4862 N N . ALA B 1 71 ? -19.078 -24.688 -4.879 1 90.56 71 ALA B N 1
ATOM 4863 C CA . ALA B 1 71 ? -19.641 -24.734 -3.531 1 90.56 71 ALA B CA 1
ATOM 4864 C C . ALA B 1 71 ? -18.609 -24.312 -2.492 1 90.56 71 ALA B C 1
ATOM 4866 O O . ALA B 1 71 ? -18.906 -23.531 -1.592 1 90.56 71 ALA B O 1
ATOM 4867 N N . LEU B 1 72 ? -17.453 -24.766 -2.656 1 87.19 72 LEU B N 1
ATOM 4868 C CA . LEU B 1 72 ? -16.422 -24.484 -1.666 1 87.19 72 LEU B CA 1
ATOM 4869 C C . LEU B 1 72 ? -15.977 -23.031 -1.751 1 87.19 72 LEU B C 1
ATOM 4871 O O . LEU B 1 72 ? -15.766 -22.375 -0.725 1 87.19 72 LEU B O 1
ATOM 4875 N N . HIS B 1 73 ? -15.836 -22.484 -2.945 1 89.69 73 HIS B N 1
ATOM 4876 C CA . HIS B 1 73 ? -15.453 -21.094 -3.104 1 89.69 73 HIS B CA 1
ATOM 4877 C C . HIS B 1 73 ? -16.516 -20.156 -2.525 1 89.69 73 HIS B C 1
ATOM 4879 O O . HIS B 1 73 ? -16.188 -19.219 -1.797 1 89.69 73 HIS B O 1
ATOM 4885 N N . THR B 1 74 ? -17.75 -20.5 -2.789 1 91.38 74 THR B N 1
ATOM 4886 C CA . THR B 1 74 ? -18.859 -19.656 -2.318 1 91.38 74 THR B CA 1
ATOM 4887 C C . THR B 1 74 ? -18.938 -19.688 -0.794 1 91.38 74 THR B C 1
ATOM 4889 O O . THR B 1 74 ? -19.078 -18.641 -0.161 1 91.38 74 THR B O 1
ATOM 4892 N N . LEU B 1 75 ? -18.75 -20.859 -0.304 1 89.06 75 LEU B N 1
ATOM 4893 C CA . LEU B 1 75 ? -18.797 -20.984 1.148 1 89.06 75 LEU B CA 1
ATOM 4894 C C . LEU B 1 75 ? -17.641 -20.25 1.797 1 89.06 75 LEU B C 1
ATOM 4896 O O . LEU B 1 75 ? -17.812 -19.578 2.811 1 89.06 75 LEU B O 1
ATOM 4900 N N . GLY B 1 76 ? -16.469 -20.453 1.243 1 89.06 76 GLY B N 1
ATOM 4901 C CA . GLY B 1 76 ? -15.281 -19.812 1.797 1 89.06 76 GLY B CA 1
ATOM 4902 C C . GLY B 1 76 ? -15.375 -18.297 1.819 1 89.06 76 GLY B C 1
ATOM 4903 O O . GLY B 1 76 ? -15.094 -17.672 2.844 1 89.06 76 GLY B O 1
ATOM 4904 N N . HIS B 1 77 ? -15.836 -17.672 0.743 1 92.25 77 HIS B N 1
ATOM 4905 C CA . HIS B 1 77 ? -15.867 -16.219 0.662 1 92.25 77 HIS B CA 1
ATOM 4906 C C . HIS B 1 77 ? -17.031 -15.648 1.465 1 92.25 77 HIS B C 1
ATOM 4908 O O . HIS B 1 77 ? -16.953 -14.523 1.972 1 92.25 77 HIS B O 1
ATOM 4914 N N . ARG B 1 78 ? -18.078 -16.422 1.627 1 92 78 ARG B N 1
ATOM 4915 C CA . ARG B 1 78 ? -19.141 -16.016 2.531 1 92 78 ARG B CA 1
ATOM 4916 C C . ARG B 1 78 ? -18.656 -15.961 3.975 1 92 78 ARG B C 1
ATOM 4918 O O . ARG B 1 78 ? -19.047 -15.086 4.742 1 92 78 ARG B O 1
ATOM 4925 N N . PHE B 1 79 ? -17.844 -16.891 4.246 1 89.88 79 PHE B N 1
ATOM 4926 C CA . PHE B 1 79 ? -17.25 -16.906 5.578 1 89.88 79 PHE B CA 1
ATOM 4927 C C . PHE B 1 79 ? -16.391 -15.664 5.809 1 89.88 79 PHE B C 1
ATOM 4929 O O . PHE B 1 79 ? -16.5 -15.023 6.852 1 89.88 79 PHE B O 1
ATOM 4936 N N . VAL B 1 80 ? -15.531 -15.359 4.891 1 93.25 80 VAL B N 1
ATOM 4937 C CA . VAL B 1 80 ? -14.656 -14.203 5.023 1 93.25 80 VAL B CA 1
ATOM 4938 C C . VAL B 1 80 ? -15.492 -12.922 5.117 1 93.25 80 VAL B C 1
ATOM 4940 O O . VAL B 1 80 ? -15.156 -12.016 5.879 1 93.25 80 VAL B O 1
ATOM 4943 N N . TYR B 1 81 ? -16.547 -12.875 4.336 1 95.12 81 TYR B N 1
ATOM 4944 C CA . TYR B 1 81 ? -17.469 -11.742 4.375 1 95.12 81 TYR B CA 1
ATOM 4945 C C . TYR B 1 81 ? -18.062 -11.57 5.766 1 95.12 81 TYR B C 1
ATOM 4947 O O . TYR B 1 81 ? -18.078 -10.461 6.305 1 95.12 81 TYR B O 1
ATOM 4955 N N . ARG B 1 82 ? -18.484 -12.617 6.34 1 92.06 82 ARG B N 1
ATOM 4956 C CA . ARG B 1 82 ? -19.062 -12.562 7.68 1 92.06 82 ARG B CA 1
ATOM 4957 C C . ARG B 1 82 ? -18 -12.172 8.711 1 92.06 82 ARG B C 1
ATOM 4959 O O . ARG B 1 82 ? -18.297 -11.43 9.648 1 92.06 82 ARG B O 1
ATOM 4966 N N . LEU B 1 83 ? -16.875 -12.695 8.477 1 91.56 83 LEU B N 1
ATOM 4967 C CA . LEU B 1 83 ? -15.781 -12.359 9.383 1 91.56 83 LEU B CA 1
ATOM 4968 C C . LEU B 1 83 ? -15.461 -10.867 9.312 1 91.56 83 LEU B C 1
ATOM 4970 O O . LEU B 1 83 ? -15.242 -10.227 10.344 1 91.56 83 LEU B O 1
ATOM 4974 N N . ARG B 1 84 ? -15.414 -10.406 8.117 1 94.44 84 ARG B N 1
ATOM 4975 C CA . ARG B 1 84 ? -15.148 -8.984 7.91 1 94.44 84 ARG B CA 1
ATOM 4976 C C . ARG B 1 84 ? -16.234 -8.125 8.562 1 94.44 84 ARG B C 1
ATOM 4978 O O . ARG B 1 84 ? -15.922 -7.152 9.25 1 94.44 84 ARG B O 1
ATOM 4985 N N . ARG B 1 85 ? -17.406 -8.469 8.359 1 94.19 85 ARG B N 1
ATOM 4986 C CA . ARG B 1 85 ? -18.531 -7.75 8.945 1 94.19 85 ARG B CA 1
ATOM 4987 C C . ARG B 1 85 ? -18.469 -7.773 10.469 1 94.19 85 ARG B C 1
ATOM 4989 O O . ARG B 1 85 ? -18.656 -6.742 11.125 1 94.19 85 ARG B O 1
ATOM 4996 N N . SER B 1 86 ? -18.172 -8.891 10.914 1 92.62 86 SER B N 1
ATOM 4997 C CA . SER B 1 86 ? -18.094 -9.055 12.367 1 92.62 86 SER B CA 1
ATOM 4998 C C . SER B 1 86 ? -16.969 -8.211 12.945 1 92.62 86 SER B C 1
ATOM 5000 O O . SER B 1 86 ? -17.141 -7.57 13.984 1 92.62 86 SER B O 1
ATOM 5002 N N . LEU B 1 87 ? -15.852 -8.195 12.32 1 93.44 87 LEU B N 1
ATOM 5003 C CA . LEU B 1 87 ? -14.688 -7.461 12.812 1 93.44 87 LEU B CA 1
ATOM 5004 C C . LEU B 1 87 ? -14.953 -5.957 12.805 1 93.44 87 LEU B C 1
ATOM 5006 O O . LEU B 1 87 ? -14.641 -5.262 13.773 1 93.44 87 LEU B O 1
ATOM 5010 N N . VAL B 1 88 ? -15.492 -5.496 11.727 1 95.12 88 VAL B N 1
ATOM 5011 C CA . VAL B 1 88 ? -15.781 -4.07 11.633 1 95.12 88 VAL B CA 1
ATOM 5012 C C . VAL B 1 88 ? -16.828 -3.682 12.68 1 95.12 88 VAL B C 1
ATOM 5014 O O . VAL B 1 88 ? -16.719 -2.633 13.32 1 95.12 88 VAL B O 1
ATOM 5017 N N . ARG B 1 89 ? -17.797 -4.5 12.883 1 93.62 89 ARG B N 1
ATOM 5018 C CA . ARG B 1 89 ? -18.812 -4.262 13.914 1 93.62 89 ARG B CA 1
ATOM 5019 C C . ARG B 1 89 ? -18.172 -4.195 15.297 1 93.62 89 ARG B C 1
ATOM 5021 O O . ARG B 1 89 ? -18.516 -3.324 16.094 1 93.62 89 ARG B O 1
ATOM 5028 N N . ARG B 1 90 ? -17.297 -5.055 15.492 1 92.81 90 ARG B N 1
ATOM 5029 C CA . ARG B 1 90 ? -16.625 -5.094 16.781 1 92.81 90 ARG B CA 1
ATOM 5030 C C . ARG B 1 90 ? -15.75 -3.859 16.984 1 92.81 90 ARG B C 1
ATOM 5032 O O . ARG B 1 90 ? -15.648 -3.334 18.094 1 92.81 90 ARG B O 1
ATOM 5039 N N . VAL B 1 91 ? -15.133 -3.426 15.961 1 94.06 91 VAL B N 1
ATOM 5040 C CA . VAL B 1 91 ? -14.328 -2.213 16.031 1 94.06 91 VAL B CA 1
ATOM 5041 C C . VAL B 1 91 ? -15.219 -1.017 16.359 1 94.06 91 VAL B C 1
ATOM 5043 O O . VAL B 1 91 ? -14.867 -0.187 17.203 1 94.06 91 VAL B O 1
ATOM 5046 N N . LEU B 1 92 ? -16.391 -0.964 15.781 1 92.44 92 LEU B N 1
ATOM 5047 C CA . LEU B 1 92 ? -17.312 0.139 15.992 1 92.44 92 LEU B CA 1
ATOM 5048 C C . LEU B 1 92 ? -17.891 0.103 17.406 1 92.44 92 LEU B C 1
ATOM 5050 O O . LEU B 1 92 ? -18.234 1.146 17.969 1 92.44 92 LEU B O 1
ATOM 5054 N N . ASP B 1 93 ? -17.891 -1.079 17.969 1 89.62 93 ASP B N 1
ATOM 5055 C CA . ASP B 1 93 ? -18.531 -1.234 19.281 1 89.62 93 ASP B CA 1
ATOM 5056 C C . ASP B 1 93 ? -17.484 -1.183 20.406 1 89.62 93 ASP B C 1
ATOM 5058 O O . ASP B 1 93 ? -17.828 -1.193 21.578 1 89.62 93 ASP B O 1
ATOM 5062 N N . THR B 1 94 ? -16.266 -1.125 20.031 1 91.12 94 THR B N 1
ATOM 5063 C CA . THR B 1 94 ? -15.195 -1.08 21.016 1 91.12 94 THR B CA 1
ATOM 5064 C C . THR B 1 94 ? -14.953 0.35 21.5 1 91.12 94 THR B C 1
ATOM 5066 O O . THR B 1 94 ? -15.039 1.294 20.703 1 91.12 94 THR B O 1
ATOM 5069 N N . ASP B 1 95 ? -14.633 0.415 22.75 1 89.25 95 ASP B N 1
ATOM 5070 C CA . ASP B 1 95 ? -14.375 1.719 23.359 1 89.25 95 ASP B CA 1
ATOM 5071 C C . ASP B 1 95 ? -13.18 2.4 22.688 1 89.25 95 ASP B C 1
ATOM 5073 O O . ASP B 1 95 ? -12.203 1.741 22.328 1 89.25 95 ASP B O 1
ATOM 5077 N N . ILE B 1 96 ? -13.258 3.662 22.609 1 89.94 96 ILE B N 1
ATOM 5078 C CA . ILE B 1 96 ? -12.25 4.457 21.922 1 89.94 96 ILE B CA 1
ATOM 5079 C C . ILE B 1 96 ? -10.898 4.285 22.625 1 89.94 96 ILE B C 1
ATOM 5081 O O . ILE B 1 96 ? -9.852 4.277 21.953 1 89.94 96 ILE B O 1
ATOM 5085 N N . GLU B 1 97 ? -10.898 4.176 23.906 1 87.19 97 GLU B N 1
ATOM 5086 C CA . GLU B 1 97 ? -9.656 4.016 24.656 1 87.19 97 GLU B CA 1
ATOM 5087 C C . GLU B 1 97 ? -8.891 2.777 24.203 1 87.19 97 GLU B C 1
ATOM 5089 O O . GLU B 1 97 ? -7.676 2.83 24 1 87.19 97 GLU B O 1
ATOM 5094 N N . ARG B 1 98 ? -9.648 1.73 24.047 1 88.38 98 ARG B N 1
ATOM 5095 C CA . ARG B 1 98 ? -9.031 0.488 23.578 1 88.38 98 ARG B CA 1
ATOM 5096 C C . ARG B 1 98 ? -8.516 0.624 22.156 1 88.38 98 ARG B C 1
ATOM 5098 O O . ARG B 1 98 ? -7.426 0.149 21.828 1 88.38 98 ARG B O 1
ATOM 5105 N N . LEU B 1 99 ? -9.234 1.245 21.344 1 91.44 99 LEU B N 1
ATOM 5106 C CA . LEU B 1 99 ? -8.828 1.45 19.969 1 91.44 99 LEU B CA 1
ATOM 5107 C C . LEU B 1 99 ? -7.559 2.285 19.891 1 91.44 99 LEU B C 1
ATOM 5109 O O . LEU B 1 99 ? -6.688 2.021 19.062 1 91.44 99 LEU B O 1
ATOM 5113 N N . GLU B 1 100 ? -7.48 3.256 20.766 1 87.31 100 GLU B N 1
ATOM 5114 C CA . GLU B 1 100 ? -6.293 4.105 20.781 1 87.31 100 GLU B CA 1
ATOM 5115 C C . GLU B 1 100 ? -5.078 3.342 21.312 1 87.31 100 GLU B C 1
ATOM 5117 O O . GLU B 1 100 ? -3.949 3.594 20.875 1 87.31 100 GLU B O 1
ATOM 5122 N N . GLN B 1 101 ? -5.312 2.412 22.188 1 85.44 101 GLN B N 1
ATOM 5123 C CA . GLN B 1 101 ? -4.234 1.573 22.703 1 85.44 101 GLN B CA 1
ATOM 5124 C C . GLN B 1 101 ? -3.689 0.655 21.609 1 85.44 101 GLN B C 1
ATOM 5126 O O . GLN B 1 101 ? -2.479 0.446 21.516 1 85.44 101 GLN B O 1
ATOM 5131 N N . ILE B 1 102 ? -4.566 0.152 20.859 1 88.31 102 ILE B N 1
ATOM 5132 C CA . ILE B 1 102 ? -4.156 -0.732 19.766 1 88.31 102 ILE B CA 1
ATOM 5133 C C . ILE B 1 102 ? -3.453 0.077 18.688 1 88.31 102 ILE B C 1
ATOM 5135 O O . ILE B 1 102 ? -2.406 -0.33 18.172 1 88.31 102 ILE B O 1
ATOM 5139 N N . GLY B 1 103 ? -4.016 1.191 18.359 1 89.81 103 GLY B N 1
ATOM 5140 C CA . GLY B 1 103 ? -3.469 2.041 17.312 1 89.81 103 GLY B CA 1
ATOM 5141 C C . GLY B 1 103 ? -4.176 1.873 15.977 1 89.81 103 GLY B C 1
ATOM 5142 O O . GLY B 1 103 ? -4.512 0.755 15.578 1 89.81 103 GLY B O 1
ATOM 5143 N N . GLY B 1 104 ? -4.348 2.92 15.312 1 90.38 104 GLY B N 1
ATOM 5144 C CA . GLY B 1 104 ? -5.059 2.928 14.047 1 90.38 104 GLY B CA 1
ATOM 5145 C C . GLY B 1 104 ? -4.375 2.105 12.977 1 90.38 104 GLY B C 1
ATOM 5146 O O . GLY B 1 104 ? -5.039 1.413 12.195 1 90.38 104 GLY B O 1
ATOM 5147 N N . ALA B 1 105 ? -3.123 2.127 13 1 84.25 105 ALA B N 1
ATOM 5148 C CA . ALA B 1 105 ? -2.357 1.394 11.992 1 84.25 105 ALA B CA 1
ATOM 5149 C C . ALA B 1 105 ? -2.543 -0.113 12.156 1 84.25 105 ALA B C 1
ATOM 5151 O O . ALA B 1 105 ? -2.715 -0.833 11.164 1 84.25 105 ALA B O 1
ATOM 5152 N N . ARG B 1 106 ? -2.482 -0.53 13.367 1 88.25 106 ARG B N 1
ATOM 5153 C CA . ARG B 1 106 ? -2.646 -1.954 13.641 1 88.25 106 ARG B CA 1
ATOM 5154 C C . ARG B 1 106 ? -4.059 -2.418 13.297 1 88.25 106 ARG B C 1
ATOM 5156 O O . ARG B 1 106 ? -4.242 -3.502 12.742 1 88.25 106 ARG B O 1
ATOM 5163 N N . ILE B 1 107 ? -5 -1.651 13.594 1 93.44 107 ILE B N 1
ATOM 5164 C CA . ILE B 1 107 ? -6.383 -1.999 13.273 1 93.44 107 ILE B CA 1
ATOM 5165 C C . ILE B 1 107 ? -6.574 -2.039 11.766 1 93.44 107 ILE B C 1
ATOM 5167 O O . ILE B 1 107 ? -7.207 -2.957 11.234 1 93.44 107 ILE B O 1
ATOM 5171 N N . LEU B 1 108 ? -6.031 -1.062 11.156 1 91.81 108 LEU B N 1
ATOM 5172 C CA . LEU B 1 108 ? -6.137 -1.017 9.703 1 91.81 108 LEU B CA 1
ATOM 5173 C C . LEU B 1 108 ? -5.473 -2.236 9.07 1 91.81 108 LEU B C 1
ATOM 5175 O O . LEU B 1 108 ? -6.008 -2.818 8.125 1 91.81 108 LEU B O 1
ATOM 5179 N N . ALA B 1 109 ? -4.355 -2.619 9.562 1 88.12 109 ALA B N 1
ATOM 5180 C CA . ALA B 1 109 ? -3.66 -3.807 9.07 1 88.12 109 ALA B CA 1
ATOM 5181 C C . ALA B 1 109 ? -4.508 -5.059 9.266 1 88.12 109 ALA B C 1
ATOM 5183 O O . ALA B 1 109 ? -4.562 -5.922 8.391 1 88.12 109 ALA B O 1
ATOM 5184 N N . SER B 1 110 ? -5.098 -5.148 10.328 1 91.62 110 SER B N 1
ATOM 5185 C CA . SER B 1 110 ? -5.953 -6.297 10.617 1 91.62 110 SER B CA 1
ATOM 5186 C C . SER B 1 110 ? -7.148 -6.352 9.672 1 91.62 110 SER B C 1
ATOM 5188 O O . SER B 1 110 ? -7.484 -7.414 9.156 1 91.62 110 SER B O 1
ATOM 5190 N N . LEU B 1 111 ? -7.691 -5.172 9.391 1 93.38 111 LEU B N 1
ATOM 5191 C CA . LEU B 1 111 ? -8.891 -5.109 8.57 1 93.38 111 LEU B CA 1
ATOM 5192 C C . LEU B 1 111 ? -8.547 -5.273 7.094 1 93.38 111 LEU B C 1
ATOM 5194 O O . LEU B 1 111 ? -9.414 -5.629 6.285 1 93.38 111 LEU B O 1
ATOM 5198 N N . SER B 1 112 ? -7.344 -5.031 6.785 1 92.31 112 SER B N 1
ATOM 5199 C CA . SER B 1 112 ? -6.973 -5.078 5.375 1 92.31 112 SER B CA 1
ATOM 5200 C C . SER B 1 112 ? -6.074 -6.273 5.078 1 92.31 112 SER B C 1
ATOM 5202 O O . SER B 1 112 ? -6.555 -7.336 4.672 1 92.31 112 SER B O 1
ATOM 5204 N N . SER B 1 113 ? -4.887 -6.281 5.605 1 87.69 113 SER B N 1
ATOM 5205 C CA . SER B 1 113 ? -3.877 -7.281 5.273 1 87.69 113 SER B CA 1
ATOM 5206 C C . SER B 1 113 ? -4.215 -8.633 5.887 1 87.69 113 SER B C 1
ATOM 5208 O O . SER B 1 113 ? -4.137 -9.664 5.211 1 87.69 113 SER B O 1
ATOM 5210 N N . ASP B 1 114 ? -4.594 -8.664 7.125 1 90.19 114 ASP B N 1
ATOM 5211 C CA . ASP B 1 114 ? -4.871 -9.93 7.793 1 90.19 114 ASP B CA 1
ATOM 5212 C C . ASP B 1 114 ? -6.094 -10.617 7.188 1 90.19 114 ASP B C 1
ATOM 5214 O O . ASP B 1 114 ? -6.066 -11.82 6.914 1 90.19 114 ASP B O 1
ATOM 5218 N N . ILE B 1 115 ? -7.098 -9.844 6.941 1 92.88 115 ILE B N 1
ATOM 5219 C CA . ILE B 1 115 ? -8.281 -10.43 6.328 1 92.88 115 ILE B CA 1
ATOM 5220 C C . ILE B 1 115 ? -7.965 -10.883 4.906 1 92.88 115 ILE B C 1
ATOM 5222 O O . ILE B 1 115 ? -8.469 -11.906 4.445 1 92.88 115 ILE B O 1
ATOM 5226 N N . ARG B 1 116 ? -7.16 -10.156 4.254 1 90.44 116 ARG B N 1
ATOM 5227 C CA . ARG B 1 116 ? -6.727 -10.555 2.918 1 90.44 116 ARG B CA 1
ATOM 5228 C C . ARG B 1 116 ? -6 -11.891 2.951 1 90.44 116 ARG B C 1
ATOM 5230 O O . ARG B 1 116 ? -6.234 -12.75 2.098 1 90.44 116 ARG B O 1
ATOM 5237 N N . ASN B 1 117 ? -5.164 -12.086 3.932 1 89.62 117 ASN B N 1
ATOM 5238 C CA . ASN B 1 117 ? -4.465 -13.359 4.078 1 89.62 117 ASN B CA 1
ATOM 5239 C C . ASN B 1 117 ? -5.445 -14.516 4.273 1 89.62 117 ASN B C 1
ATOM 5241 O O . ASN B 1 117 ? -5.262 -15.594 3.713 1 89.62 117 ASN B O 1
ATOM 5245 N N . ILE B 1 118 ? -6.41 -14.242 5.02 1 90.5 118 ILE B N 1
ATOM 5246 C CA . ILE B 1 118 ? -7.422 -15.266 5.254 1 90.5 118 ILE B CA 1
ATOM 5247 C C . ILE B 1 118 ? -8.195 -15.531 3.961 1 90.5 118 ILE B C 1
ATOM 5249 O O . ILE B 1 118 ? -8.508 -16.688 3.645 1 90.5 118 ILE B O 1
ATOM 5253 N N . THR B 1 119 ? -8.469 -14.461 3.221 1 89.75 119 THR B N 1
ATOM 5254 C CA . THR B 1 119 ? -9.156 -14.594 1.943 1 89.75 119 THR B CA 1
ATOM 5255 C C . THR B 1 119 ? -8.352 -15.453 0.976 1 89.75 119 THR B C 1
ATOM 5257 O O . THR B 1 119 ? -8.891 -16.344 0.326 1 89.75 119 THR B O 1
ATOM 5260 N N . ILE B 1 120 ? -7.066 -15.32 0.917 1 87.31 120 ILE B N 1
ATOM 5261 C CA . ILE B 1 120 ? -6.188 -16.047 0.004 1 87.31 120 ILE B CA 1
ATOM 5262 C C . ILE B 1 120 ? -6.152 -17.531 0.386 1 87.31 120 ILE B C 1
ATOM 5264 O O . ILE B 1 120 ? -6.129 -18.406 -0.486 1 87.31 120 ILE B O 1
ATOM 5268 N N . ALA B 1 121 ? -6.152 -17.766 1.655 1 85.88 121 ALA B N 1
ATOM 5269 C CA . ALA B 1 121 ? -6.18 -19.156 2.117 1 85.88 121 ALA B CA 1
ATOM 5270 C C . ALA B 1 121 ? -7.414 -19.891 1.594 1 85.88 121 ALA B C 1
ATOM 5272 O O . ALA B 1 121 ? -7.332 -21.047 1.191 1 85.88 121 ALA B O 1
ATOM 5273 N N . PHE B 1 122 ? -8.5 -19.156 1.515 1 84.62 122 PHE B N 1
ATOM 5274 C CA . PHE B 1 122 ? -9.742 -19.781 1.08 1 84.62 122 PHE B CA 1
ATOM 5275 C C . PHE B 1 122 ? -9.781 -19.922 -0.437 1 84.62 122 PHE B C 1
ATOM 5277 O O . PHE B 1 122 ? -10.57 -20.703 -0.977 1 84.62 122 PHE B O 1
ATOM 5284 N N . VAL B 1 123 ? -8.922 -19.219 -1.084 1 82.25 123 VAL B N 1
ATOM 5285 C CA . VAL B 1 123 ? -8.781 -19.391 -2.527 1 82.25 123 VAL B CA 1
ATOM 5286 C C . VAL B 1 123 ? -8.102 -20.719 -2.83 1 82.25 123 VAL B C 1
ATOM 5288 O O . VAL B 1 123 ? -8.469 -21.406 -3.783 1 82.25 123 VAL B O 1
ATOM 5291 N N . TYR B 1 124 ? -7.188 -21.141 -1.983 1 83.69 124 TYR B N 1
ATOM 5292 C CA . TYR B 1 124 ? -6.375 -22.328 -2.25 1 83.69 124 TYR B CA 1
ATOM 5293 C C . TYR B 1 124 ? -7.004 -23.578 -1.634 1 83.69 124 TYR B C 1
ATOM 5295 O O . TYR B 1 124 ? -6.707 -24.688 -2.045 1 83.69 124 TYR B O 1
ATOM 5303 N N . LEU B 1 125 ? -7.906 -23.391 -0.694 1 81.44 125 LEU B N 1
ATOM 5304 C CA . LEU B 1 125 ? -8.438 -24.5 0.095 1 81.44 125 LEU B CA 1
ATOM 5305 C C . LEU B 1 125 ? -9.125 -25.516 -0.799 1 81.44 125 LEU B C 1
ATOM 5307 O O . LEU B 1 125 ? -8.898 -26.719 -0.661 1 81.44 125 LEU B O 1
ATOM 5311 N N . PRO B 1 1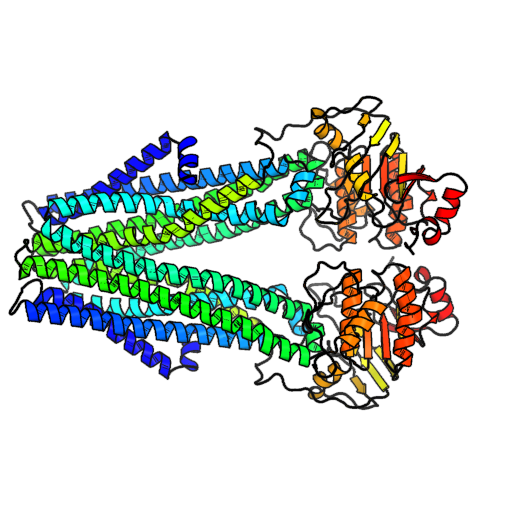26 ? -9.93 -25.109 -1.747 1 78.5 126 PRO B N 1
ATOM 5312 C CA . PRO B 1 126 ? -10.602 -26.109 -2.58 1 78.5 126 PRO B CA 1
ATOM 5313 C C . PRO B 1 126 ? -9.617 -26.969 -3.385 1 78.5 126 PRO B C 1
ATOM 5315 O O . PRO B 1 126 ? -9.773 -28.188 -3.455 1 78.5 126 PRO B O 1
ATOM 5318 N N . GLU B 1 127 ? -8.641 -26.297 -3.947 1 79.94 127 GLU B N 1
ATOM 5319 C CA . GLU B 1 127 ? -7.645 -27.031 -4.723 1 79.94 127 GLU B CA 1
ATOM 5320 C C . GLU B 1 127 ? -6.836 -27.984 -3.836 1 79.94 127 GLU B C 1
ATOM 5322 O O . GLU B 1 127 ? -6.48 -29.078 -4.25 1 79.94 127 GLU B O 1
ATOM 5327 N N . LEU B 1 128 ? -6.562 -27.562 -2.656 1 82.81 128 LEU B N 1
ATOM 5328 C CA . LEU B 1 128 ? -5.82 -28.391 -1.713 1 82.81 128 LEU B CA 1
ATOM 5329 C C . LEU B 1 128 ? -6.625 -29.641 -1.328 1 82.81 128 LEU B C 1
ATOM 5331 O O . LEU B 1 128 ? -6.086 -30.75 -1.301 1 82.81 128 LEU B O 1
ATOM 5335 N N . THR B 1 129 ? -7.844 -29.469 -1.019 1 81.69 129 THR B N 1
ATOM 5336 C CA . THR B 1 129 ? -8.703 -30.578 -0.616 1 81.69 129 THR B CA 1
ATOM 5337 C C . THR B 1 129 ? -8.852 -31.578 -1.75 1 81.69 129 THR B C 1
ATOM 5339 O O . THR B 1 129 ? -8.664 -32.781 -1.55 1 81.69 129 THR B O 1
ATOM 5342 N N . TYR B 1 130 ? -9.102 -31.047 -2.936 1 80.81 130 TYR B N 1
ATOM 5343 C CA . TYR B 1 130 ? -9.227 -31.922 -4.098 1 80.81 130 TYR B CA 1
ATOM 5344 C C . TYR B 1 130 ? -7.91 -32.656 -4.379 1 80.81 130 TYR B C 1
ATOM 5346 O O . TYR B 1 130 ? -7.898 -33.844 -4.621 1 80.81 130 TYR B O 1
ATOM 5354 N N . GLY B 1 131 ? -6.871 -31.891 -4.371 1 82.94 131 GLY B N 1
ATOM 5355 C CA . GLY B 1 131 ? -5.566 -32.469 -4.648 1 82.94 131 GLY B CA 1
ATOM 5356 C C . GLY B 1 131 ? -5.18 -33.562 -3.672 1 82.94 131 GLY B C 1
ATOM 5357 O O . GLY B 1 131 ? -4.633 -34.594 -4.07 1 82.94 131 GLY B O 1
ATOM 5358 N N . LEU B 1 132 ? -5.488 -33.438 -2.469 1 84.12 132 LEU B N 1
ATOM 5359 C CA . LEU B 1 132 ? -5.164 -34.438 -1.446 1 84.12 132 LEU B CA 1
ATOM 5360 C C . LEU B 1 132 ? -6 -35.688 -1.63 1 84.12 132 LEU B C 1
ATOM 5362 O O . LEU B 1 132 ? -5.469 -36.812 -1.583 1 84.12 132 LEU B O 1
ATOM 5366 N N . ILE B 1 133 ? -7.258 -35.531 -1.867 1 85 133 ILE B N 1
ATOM 5367 C CA . ILE B 1 133 ? -8.156 -36.656 -2.035 1 85 133 ILE B CA 1
ATOM 5368 C C . ILE B 1 133 ? -7.785 -37.438 -3.299 1 85 133 ILE B C 1
ATOM 5370 O O . ILE B 1 133 ? -7.707 -38.656 -3.283 1 85 133 ILE B O 1
ATOM 5374 N N . LEU B 1 134 ? -7.496 -36.688 -4.324 1 86.06 134 LEU B N 1
ATOM 5375 C CA . LEU B 1 134 ? -7.102 -37.312 -5.582 1 86.06 134 LEU B CA 1
ATOM 5376 C C . LEU B 1 134 ? -5.789 -38.062 -5.418 1 86.06 134 LEU B C 1
ATOM 5378 O O . LEU B 1 134 ? -5.641 -39.188 -5.941 1 86.06 134 LEU B O 1
ATOM 5382 N N . SER B 1 135 ? -4.879 -37.5 -4.727 1 87 135 SER B N 1
ATOM 5383 C CA . SER B 1 135 ? -3.584 -38.156 -4.52 1 87 135 SER B CA 1
ATOM 5384 C C . SER B 1 135 ? -3.73 -39.438 -3.738 1 87 135 SER B C 1
ATOM 5386 O O . SER B 1 135 ? -3.139 -40.469 -4.102 1 87 135 SER B O 1
ATOM 5388 N N . ILE B 1 136 ? -4.555 -39.469 -2.775 1 88 136 ILE B N 1
ATOM 5389 C CA . ILE B 1 136 ? -4.781 -40.656 -1.97 1 88 136 ILE B CA 1
ATOM 5390 C C . ILE B 1 136 ? -5.441 -41.75 -2.824 1 88 136 ILE B C 1
ATOM 5392 O O . ILE B 1 136 ? -5.016 -42.906 -2.809 1 88 136 ILE B O 1
ATOM 5396 N N . ALA B 1 137 ? -6.422 -41.281 -3.58 1 86.5 137 ALA B N 1
ATOM 5397 C CA . ALA B 1 137 ? -7.125 -42.25 -4.441 1 86.5 137 ALA B CA 1
ATOM 5398 C C . ALA B 1 137 ? -6.191 -42.812 -5.504 1 86.5 137 ALA B C 1
ATOM 5400 O O . ALA B 1 137 ? -6.176 -44.031 -5.734 1 86.5 137 ALA B O 1
ATOM 5401 N N . ALA B 1 138 ? -5.43 -41.969 -6.129 1 88.62 138 ALA B N 1
ATOM 5402 C CA . ALA B 1 138 ? -4.527 -42.375 -7.195 1 88.62 138 ALA B CA 1
ATOM 5403 C C . ALA B 1 138 ? -3.424 -43.281 -6.652 1 88.62 138 ALA B C 1
ATOM 5405 O O . ALA B 1 138 ? -3.086 -44.312 -7.27 1 88.62 138 ALA B O 1
ATOM 5406 N N . PHE B 1 139 ? -2.898 -43.031 -5.535 1 90.38 139 PHE B N 1
ATOM 5407 C CA . PHE B 1 139 ? -1.833 -43.812 -4.949 1 90.38 139 PHE B CA 1
ATOM 5408 C C . PHE B 1 139 ? -2.357 -45.188 -4.523 1 90.38 139 PHE B C 1
ATOM 5410 O O . PHE B 1 139 ? -1.661 -46.188 -4.656 1 90.38 139 PHE B O 1
ATOM 5417 N N . THR B 1 140 ? -3.576 -45.219 -4.02 1 90.69 140 THR B N 1
ATOM 5418 C CA . THR B 1 140 ? -4.199 -46.5 -3.654 1 90.69 140 THR B CA 1
ATOM 5419 C C . THR B 1 140 ? -4.41 -47.375 -4.891 1 90.69 140 THR B C 1
ATOM 5421 O O . THR B 1 140 ? -4.164 -48.562 -4.855 1 90.69 140 THR B O 1
ATOM 5424 N N . TYR B 1 141 ? -4.785 -46.75 -5.965 1 89.5 141 TYR B N 1
ATOM 5425 C CA . TYR B 1 141 ? -4.992 -47.438 -7.223 1 89.5 141 TYR B CA 1
ATOM 5426 C C . TYR B 1 141 ? -3.682 -48 -7.758 1 89.5 141 TYR B C 1
ATOM 5428 O O . TYR B 1 141 ? -3.617 -49.156 -8.172 1 89.5 141 TYR B O 1
ATOM 5436 N N . LEU B 1 142 ? -2.668 -47.219 -7.75 1 91.31 142 LEU B N 1
ATOM 5437 C CA . LEU B 1 142 ? -1.368 -47.656 -8.25 1 91.31 142 LEU B CA 1
ATOM 5438 C C . LEU B 1 142 ? -0.808 -48.781 -7.395 1 91.31 142 LEU B C 1
ATOM 5440 O O . LEU B 1 142 ? -0.225 -49.719 -7.918 1 91.31 142 LEU B O 1
ATOM 5444 N N . ALA B 1 143 ? -1.047 -48.719 -6.129 1 93.56 143 ALA B N 1
ATOM 5445 C CA . ALA B 1 143 ? -0.584 -49.75 -5.219 1 93.56 143 ALA B CA 1
ATOM 5446 C C . ALA B 1 143 ? -1.301 -51.062 -5.492 1 93.56 143 ALA B C 1
ATOM 5448 O O . ALA B 1 143 ? -0.706 -52.156 -5.371 1 93.56 143 ALA B O 1
ATOM 5449 N N . TRP B 1 144 ? -2.531 -51 -5.867 1 91.44 144 TRP B N 1
ATOM 5450 C CA . TRP B 1 144 ? -3.336 -52.188 -6.18 1 91.44 144 TRP B CA 1
ATOM 5451 C C . TRP B 1 144 ? -2.879 -52.812 -7.484 1 91.44 144 TRP B C 1
ATOM 5453 O O . TRP B 1 144 ? -2.871 -54.031 -7.613 1 91.44 144 TRP B O 1
ATOM 5463 N N . LEU B 1 145 ? -2.426 -52.062 -8.422 1 89.25 145 LEU B N 1
ATOM 5464 C CA . LEU B 1 145 ? -2.01 -52.562 -9.719 1 89.25 145 LEU B CA 1
ATOM 5465 C C . LEU B 1 145 ? -0.668 -53.281 -9.617 1 89.25 145 LEU B C 1
ATOM 5467 O O . LEU B 1 145 ? -0.507 -54.375 -10.148 1 89.25 145 LEU B O 1
ATOM 5471 N N . SER B 1 146 ? 0.34 -52.656 -9.023 1 93.88 146 SER B N 1
ATOM 5472 C CA . SER B 1 146 ? 1.653 -53.25 -8.836 1 93.88 146 SER B CA 1
ATOM 5473 C C . SER B 1 146 ? 2.371 -52.656 -7.629 1 93.88 146 SER B C 1
ATOM 5475 O O . SER B 1 146 ? 2.891 -51.531 -7.691 1 93.88 146 SER B O 1
ATOM 5477 N N . PRO B 1 147 ? 2.461 -53.438 -6.594 1 93.56 147 PRO B N 1
ATOM 5478 C CA . PRO B 1 147 ? 3.105 -52.938 -5.379 1 93.56 147 PRO B CA 1
ATOM 5479 C C . PRO B 1 147 ? 4.582 -52.594 -5.586 1 93.56 147 PRO B C 1
ATOM 5481 O O . PRO B 1 147 ? 5.098 -51.656 -4.98 1 93.56 147 PRO B O 1
ATOM 5484 N N . ALA B 1 148 ? 5.266 -53.375 -6.422 1 93.44 148 ALA B N 1
ATOM 5485 C CA . ALA B 1 148 ? 6.688 -53.156 -6.656 1 93.44 148 ALA B CA 1
ATOM 5486 C C . ALA B 1 148 ? 6.918 -51.812 -7.383 1 93.44 148 ALA B C 1
ATOM 5488 O O . ALA B 1 148 ? 7.758 -51.031 -6.973 1 93.44 148 ALA B O 1
ATOM 5489 N N . LEU B 1 149 ? 6.121 -51.625 -8.422 1 94.38 149 LEU B N 1
ATOM 5490 C CA . LEU B 1 149 ? 6.246 -50.375 -9.164 1 94.38 149 LEU B CA 1
ATOM 5491 C C . LEU B 1 149 ? 5.828 -49.188 -8.312 1 94.38 149 LEU B C 1
ATOM 5493 O O . LEU B 1 149 ? 6.387 -48.094 -8.438 1 94.38 149 LEU B O 1
ATOM 5497 N N . PHE B 1 150 ? 4.859 -49.438 -7.48 1 94.62 150 PHE B N 1
ATOM 5498 C CA . PHE B 1 150 ? 4.379 -48.375 -6.594 1 94.62 150 PHE B CA 1
ATOM 5499 C C . PHE B 1 150 ? 5.477 -47.969 -5.629 1 94.62 150 PHE B C 1
ATOM 5501 O O . PHE B 1 150 ? 5.676 -46.75 -5.406 1 94.62 150 PHE B O 1
ATOM 5508 N N . ALA B 1 151 ? 6.164 -48.844 -5.051 1 94.88 151 ALA B N 1
ATOM 5509 C CA . ALA B 1 151 ? 7.223 -48.531 -4.098 1 94.88 151 ALA B CA 1
ATOM 5510 C C . ALA B 1 151 ? 8.32 -47.688 -4.746 1 94.88 151 ALA B C 1
ATOM 5512 O O . ALA B 1 151 ? 8.781 -46.719 -4.164 1 94.88 151 ALA B O 1
ATOM 5513 N N . VAL B 1 152 ? 8.711 -48 -5.961 1 93.19 152 VAL B N 1
ATOM 5514 C CA . VAL B 1 152 ? 9.766 -47.281 -6.664 1 93.19 152 VAL B CA 1
ATOM 5515 C C . VAL B 1 152 ? 9.266 -45.875 -7.031 1 93.19 152 VAL B C 1
ATOM 5517 O O . VAL B 1 152 ? 9.992 -44.906 -6.867 1 93.19 152 VAL B O 1
ATOM 5520 N N . THR B 1 153 ? 8.055 -45.844 -7.52 1 92.62 153 THR B N 1
ATOM 5521 C CA . THR B 1 153 ? 7.477 -44.562 -7.898 1 92.62 153 THR B CA 1
ATOM 5522 C C . THR B 1 153 ? 7.297 -43.688 -6.676 1 92.62 153 THR B C 1
ATOM 5524 O O . THR B 1 153 ? 7.594 -42.469 -6.727 1 92.62 153 THR B O 1
ATOM 5527 N N . ALA B 1 154 ? 6.836 -44.25 -5.586 1 91.81 154 ALA B N 1
ATOM 5528 C CA . ALA B 1 154 ? 6.645 -43.5 -4.348 1 91.81 154 ALA B CA 1
ATOM 5529 C C . ALA B 1 154 ? 7.977 -42.969 -3.822 1 91.81 154 ALA B C 1
ATOM 5531 O O . ALA B 1 154 ? 8.047 -41.812 -3.34 1 91.81 154 ALA B O 1
ATOM 5532 N N . GLY B 1 155 ? 8.977 -43.781 -3.895 1 92.56 155 GLY B N 1
ATOM 5533 C CA . GLY B 1 155 ? 10.297 -43.344 -3.498 1 92.56 155 GLY B CA 1
ATOM 5534 C C . GLY B 1 155 ? 10.828 -42.219 -4.352 1 92.56 155 GLY B C 1
ATOM 5535 O O . GLY B 1 155 ? 11.375 -41.219 -3.826 1 92.56 155 GLY B O 1
ATOM 5536 N N . TRP B 1 156 ? 10.625 -42.312 -5.648 1 92.19 156 TRP B N 1
ATOM 5537 C CA . TRP B 1 156 ? 11.062 -41.281 -6.582 1 92.19 156 TRP B CA 1
ATOM 5538 C C . TRP B 1 156 ? 10.297 -40 -6.352 1 92.19 156 TRP B C 1
ATOM 5540 O O . TRP B 1 156 ? 10.891 -38.906 -6.332 1 92.19 156 TRP B O 1
ATOM 5550 N N . LEU B 1 157 ? 9.016 -40.094 -6.18 1 89.44 157 LEU B N 1
ATOM 5551 C CA . LEU B 1 157 ? 8.188 -38.938 -5.934 1 89.44 157 LEU B CA 1
ATOM 5552 C C . LEU B 1 157 ? 8.539 -38.281 -4.594 1 89.44 157 LEU B C 1
ATOM 5554 O O . LEU B 1 157 ? 8.539 -37.062 -4.473 1 89.44 157 LEU B O 1
ATOM 5558 N N . GLY B 1 158 ? 8.781 -39.094 -3.568 1 88.12 158 GLY B N 1
ATOM 5559 C CA . GLY B 1 158 ? 9.227 -38.594 -2.281 1 88.12 158 GLY B CA 1
ATOM 5560 C C . GLY B 1 158 ? 10.5 -37.781 -2.377 1 88.12 158 GLY B C 1
ATOM 5561 O O . GLY B 1 158 ? 10.602 -36.688 -1.782 1 88.12 158 GLY B O 1
ATOM 5562 N N . LEU B 1 159 ? 11.445 -38.281 -3.189 1 90.69 159 LEU B N 1
ATOM 5563 C CA . LEU B 1 159 ? 12.688 -37.531 -3.408 1 90.69 159 LEU B CA 1
ATOM 5564 C C . LEU B 1 159 ? 12.438 -36.219 -4.129 1 90.69 159 LEU B C 1
ATOM 5566 O O . LEU B 1 159 ? 13.047 -35.219 -3.801 1 90.69 159 LEU B O 1
ATOM 5570 N N . THR B 1 160 ? 11.562 -36.281 -5.07 1 87.94 160 THR B N 1
ATOM 5571 C CA . THR B 1 160 ? 11.203 -35.062 -5.809 1 87.94 160 THR B CA 1
ATOM 5572 C C . THR B 1 160 ? 10.594 -34.031 -4.879 1 87.94 160 THR B C 1
ATOM 5574 O O . THR B 1 160 ? 10.969 -32.844 -4.93 1 87.94 160 THR B O 1
ATOM 5577 N N . LEU B 1 161 ? 9.727 -34.469 -4.027 1 85.81 161 LEU B N 1
ATOM 5578 C CA . LEU B 1 161 ? 9.039 -33.531 -3.121 1 85.81 161 LEU B CA 1
ATOM 5579 C C . LEU B 1 161 ? 10 -32.969 -2.08 1 85.81 161 LEU B C 1
ATOM 5581 O O . LEU B 1 161 ? 9.914 -31.812 -1.719 1 85.81 161 LEU B O 1
ATOM 5585 N N . LEU B 1 162 ? 10.922 -33.812 -1.604 1 89.12 162 LEU B N 1
ATOM 5586 C CA . LEU B 1 162 ? 11.875 -33.406 -0.578 1 89.12 162 LEU B CA 1
ATOM 5587 C C . LEU B 1 162 ? 12.805 -32.312 -1.11 1 89.12 162 LEU B C 1
ATOM 5589 O O . LEU B 1 162 ? 13.023 -31.297 -0.45 1 89.12 162 LEU B O 1
ATOM 5593 N N . VAL B 1 163 ? 13.336 -32.5 -2.324 1 90.06 163 VAL B N 1
ATOM 5594 C CA . VAL B 1 163 ? 14.234 -31.516 -2.93 1 90.06 163 VAL B CA 1
ATOM 5595 C C . VAL B 1 163 ? 13.445 -30.25 -3.297 1 90.06 163 VAL B C 1
ATOM 5597 O O . VAL B 1 163 ? 13.93 -29.141 -3.102 1 90.06 163 VAL B O 1
ATOM 5600 N N . GLY B 1 164 ? 12.258 -30.484 -3.799 1 86.81 164 GLY B N 1
ATOM 5601 C CA . GLY B 1 164 ? 11.391 -29.359 -4.082 1 86.81 164 GLY B CA 1
ATOM 5602 C C . GLY B 1 164 ? 11.102 -28.5 -2.863 1 86.81 164 GLY B C 1
ATOM 5603 O O . GLY B 1 164 ? 11.125 -27.266 -2.938 1 86.81 164 GLY B O 1
ATOM 5604 N N . TRP B 1 165 ? 10.93 -29.188 -1.754 1 84.44 165 TRP B N 1
ATOM 5605 C CA . TRP B 1 165 ? 10.648 -28.484 -0.499 1 84.44 165 TRP B CA 1
ATOM 5606 C C . TRP B 1 165 ? 11.844 -27.656 -0.06 1 84.44 165 TRP B C 1
ATOM 5608 O O . TRP B 1 165 ? 11.672 -26.547 0.468 1 84.44 165 TRP B O 1
ATOM 5618 N N . PHE B 1 166 ? 12.938 -28.188 -0.306 1 90.06 166 PHE B N 1
ATOM 5619 C CA . PHE B 1 166 ? 14.172 -27.469 0.016 1 90.06 166 PHE B CA 1
ATOM 5620 C C . PHE B 1 166 ? 14.289 -26.203 -0.81 1 90.06 166 PHE B C 1
ATOM 5622 O O . PHE B 1 166 ? 14.555 -25.125 -0.269 1 90.06 166 PHE B O 1
ATOM 5629 N N . PHE B 1 167 ? 14.055 -26.234 -2.117 1 90.12 167 PHE B N 1
ATOM 5630 C CA . PHE B 1 167 ? 14.164 -25.078 -2.992 1 90.12 167 PHE B CA 1
ATOM 5631 C C . PHE B 1 167 ? 13.102 -24.031 -2.648 1 90.12 167 PHE B C 1
ATOM 5633 O O . PHE B 1 167 ? 13.383 -22.844 -2.619 1 90.12 167 PHE B O 1
ATOM 5640 N N . VAL B 1 168 ? 11.992 -24.484 -2.309 1 85.44 168 VAL B N 1
ATOM 5641 C CA . VAL B 1 168 ? 10.906 -23.562 -1.978 1 85.44 168 VAL B CA 1
ATOM 5642 C C . VAL B 1 168 ? 11.219 -22.828 -0.675 1 85.44 168 VAL B C 1
ATOM 5644 O O . VAL B 1 168 ? 10.922 -21.641 -0.533 1 85.44 168 VAL B O 1
ATOM 5647 N N . GLY B 1 169 ? 11.812 -23.547 0.271 1 87.44 169 GLY B N 1
ATOM 5648 C CA . GLY B 1 169 ? 12.266 -22.906 1.493 1 87.44 169 GLY B CA 1
ATOM 5649 C C . GLY B 1 169 ? 13.242 -21.781 1.244 1 87.44 169 GLY B C 1
ATOM 5650 O O . GLY B 1 169 ? 13.141 -20.703 1.856 1 87.44 169 GLY B O 1
ATOM 5651 N N . LYS B 1 170 ? 14.109 -21.984 0.29 1 92.75 170 LYS B N 1
ATOM 5652 C CA . LYS B 1 170 ? 15.086 -20.953 -0.064 1 92.75 170 LYS B CA 1
ATOM 5653 C C . LYS B 1 170 ? 14.414 -19.781 -0.779 1 92.75 170 LYS B C 1
ATOM 5655 O O . LYS B 1 170 ? 14.773 -18.625 -0.561 1 92.75 170 LYS B O 1
ATOM 5660 N N . VAL B 1 171 ? 13.477 -20.141 -1.591 1 91.12 171 VAL B N 1
ATOM 5661 C CA . VAL B 1 171 ? 12.719 -19.094 -2.281 1 91.12 171 VAL B CA 1
ATOM 5662 C C . VAL B 1 171 ? 12.039 -18.188 -1.26 1 91.12 171 VAL B C 1
ATOM 5664 O O . VAL B 1 171 ? 12.164 -16.969 -1.33 1 91.12 171 VAL B O 1
ATOM 5667 N N . ASN B 1 172 ? 11.406 -18.781 -0.259 1 87.56 172 ASN B N 1
ATOM 5668 C CA . ASN B 1 172 ? 10.664 -18.016 0.738 1 87.56 172 ASN B CA 1
ATOM 5669 C C . ASN B 1 172 ? 11.586 -17.156 1.597 1 87.56 172 ASN B C 1
ATOM 5671 O O . ASN B 1 172 ? 11.227 -16.047 1.997 1 87.56 172 ASN B O 1
ATOM 5675 N N . GLN B 1 173 ? 12.719 -17.672 1.826 1 91.5 173 GLN B N 1
ATOM 5676 C CA . GLN B 1 173 ? 13.711 -16.906 2.574 1 91.5 173 GLN B CA 1
ATOM 5677 C C . GLN B 1 173 ? 14.102 -15.633 1.825 1 91.5 173 GLN B C 1
ATOM 5679 O O . GLN B 1 173 ? 14.109 -14.547 2.4 1 91.5 173 GLN B O 1
ATOM 5684 N N . HIS B 1 174 ? 14.359 -15.75 0.599 1 92.31 174 HIS B N 1
ATOM 5685 C CA . HIS B 1 174 ? 14.797 -14.594 -0.177 1 92.31 174 HIS B CA 1
ATOM 5686 C C . HIS B 1 174 ? 13.641 -13.648 -0.472 1 92.31 174 HIS B C 1
ATOM 5688 O O . HIS B 1 174 ? 13.844 -12.445 -0.622 1 92.31 174 HIS B O 1
ATOM 5694 N N . ILE B 1 175 ? 12.461 -14.203 -0.486 1 89.5 175 ILE B N 1
ATOM 5695 C CA . ILE B 1 175 ? 11.289 -13.344 -0.652 1 89.5 175 ILE B CA 1
ATOM 5696 C C . ILE B 1 175 ? 11.109 -12.461 0.584 1 89.5 175 ILE B C 1
ATOM 5698 O O . ILE B 1 175 ? 10.75 -11.289 0.472 1 89.5 175 ILE B O 1
ATOM 5702 N N . ARG B 1 176 ? 11.375 -13.023 1.707 1 87.69 176 ARG B N 1
ATOM 5703 C CA . ARG B 1 176 ? 11.305 -12.242 2.938 1 87.69 176 ARG B CA 1
ATOM 5704 C C . ARG B 1 176 ? 12.32 -11.109 2.92 1 87.69 176 ARG B C 1
ATOM 5706 O O . ARG B 1 176 ? 11.992 -9.969 3.256 1 87.69 176 ARG B O 1
ATOM 5713 N N . LEU B 1 177 ? 13.508 -11.406 2.475 1 91.75 177 LEU B N 1
ATOM 5714 C CA . LEU B 1 177 ? 14.562 -10.406 2.389 1 91.75 177 LEU B CA 1
ATOM 5715 C C . LEU B 1 177 ? 14.234 -9.367 1.317 1 91.75 177 LEU B C 1
ATOM 5717 O O . LEU B 1 177 ? 14.562 -8.188 1.468 1 91.75 177 LEU B O 1
ATOM 5721 N N . LEU B 1 178 ? 13.562 -9.875 0.326 1 91.25 178 LEU B N 1
ATOM 5722 C CA . LEU B 1 178 ? 13.141 -9 -0.766 1 91.25 178 LEU B CA 1
ATOM 5723 C C . LEU B 1 178 ? 12.141 -7.961 -0.277 1 91.25 178 LEU B C 1
ATOM 5725 O O . LEU B 1 178 ? 12.195 -6.801 -0.689 1 91.25 178 LEU B O 1
ATOM 5729 N N . ARG B 1 179 ? 11.352 -8.344 0.601 1 86.12 179 ARG B N 1
ATOM 5730 C CA . ARG B 1 179 ? 10.352 -7.438 1.144 1 86.12 179 ARG B CA 1
ATOM 5731 C C . ARG B 1 179 ? 11.008 -6.332 1.971 1 86.12 179 ARG B C 1
ATOM 5733 O O . ARG B 1 179 ? 10.609 -5.168 1.887 1 86.12 179 ARG B O 1
ATOM 5740 N N . GLU B 1 180 ? 11.898 -6.656 2.662 1 90 180 GLU B N 1
ATOM 5741 C CA . GLU B 1 180 ? 12.648 -5.668 3.434 1 90 180 GLU B CA 1
ATOM 5742 C C . GLU B 1 180 ? 13.359 -4.676 2.52 1 90 180 GLU B C 1
ATOM 5744 O O . GLU B 1 180 ? 13.312 -3.465 2.75 1 90 180 GLU B O 1
ATOM 5749 N N . ALA B 1 181 ? 13.953 -5.242 1.514 1 92.19 181 ALA B N 1
ATOM 5750 C CA . ALA B 1 181 ? 14.648 -4.383 0.555 1 92.19 181 ALA B CA 1
ATOM 5751 C C . ALA B 1 181 ? 13.664 -3.463 -0.167 1 92.19 181 ALA B C 1
ATOM 5753 O O . ALA B 1 181 ? 13.984 -2.307 -0.455 1 92.19 181 ALA B O 1
ATOM 5754 N N . GLU B 1 182 ? 12.516 -3.998 -0.447 1 91.62 182 GLU B N 1
ATOM 5755 C CA . GLU B 1 182 ? 11.469 -3.217 -1.102 1 91.62 182 GLU B CA 1
ATOM 5756 C C . GLU B 1 182 ? 11.016 -2.061 -0.219 1 91.62 182 GLU B C 1
ATOM 5758 O O . GLU B 1 182 ? 10.766 -0.957 -0.71 1 91.62 182 GLU B O 1
ATOM 5763 N N . ASP B 1 183 ? 10.961 -2.305 1.02 1 89.19 183 ASP B N 1
ATOM 5764 C CA . ASP B 1 183 ? 10.57 -1.269 1.97 1 89.19 183 ASP B CA 1
ATOM 5765 C C . ASP B 1 183 ? 11.609 -0.151 2.02 1 89.19 183 ASP B C 1
ATOM 5767 O O . ASP B 1 183 ? 11.258 1.031 2.006 1 89.19 183 ASP B O 1
ATOM 5771 N N . HIS B 1 184 ? 12.805 -0.529 2.037 1 93.38 184 HIS B N 1
ATOM 5772 C CA . HIS B 1 184 ? 13.875 0.455 2.043 1 93.38 184 HIS B CA 1
ATOM 5773 C C . HIS B 1 184 ? 13.891 1.267 0.751 1 93.38 184 HIS B C 1
ATOM 5775 O O . HIS B 1 184 ? 14.078 2.484 0.78 1 93.38 184 HIS B O 1
ATOM 5781 N N . LEU B 1 185 ? 13.633 0.583 -0.31 1 93.94 185 LEU B N 1
ATOM 5782 C CA . LEU B 1 185 ? 13.594 1.273 -1.594 1 93.94 185 LEU B CA 1
ATOM 5783 C C . LEU B 1 185 ? 12.461 2.287 -1.634 1 93.94 185 LEU B C 1
ATOM 5785 O O . LEU B 1 185 ? 12.625 3.398 -2.143 1 93.94 185 LEU B O 1
ATOM 5789 N N . TYR B 1 186 ? 11.43 1.903 -1.103 1 91.12 186 TYR B N 1
ATOM 5790 C CA . TYR B 1 186 ? 10.273 2.797 -1.067 1 91.12 186 TYR B CA 1
ATOM 5791 C C . TYR B 1 186 ? 10.578 4.047 -0.25 1 91.12 186 TYR B C 1
ATOM 5793 O O . TYR B 1 186 ? 10.203 5.156 -0.638 1 91.12 186 TYR B O 1
ATOM 5801 N N . GLN B 1 187 ? 11.25 3.863 0.808 1 92.06 187 GLN B N 1
ATOM 5802 C CA . GLN B 1 187 ? 11.656 5 1.627 1 92.06 187 GLN B CA 1
ATOM 5803 C C . GLN B 1 187 ? 12.617 5.906 0.863 1 92.06 187 GLN B C 1
ATOM 5805 O O . GLN B 1 187 ? 12.539 7.133 0.975 1 92.06 187 GLN B O 1
ATOM 5810 N N . ASP B 1 188 ? 13.477 5.27 0.138 1 95.19 188 ASP B N 1
ATOM 5811 C CA . ASP B 1 188 ? 14.391 6.047 -0.693 1 95.19 188 ASP B CA 1
ATOM 5812 C C . ASP B 1 188 ? 13.625 6.891 -1.712 1 95.19 188 ASP B C 1
ATOM 5814 O O . ASP B 1 188 ? 13.93 8.07 -1.897 1 95.19 188 ASP B O 1
ATOM 5818 N N . TYR B 1 189 ? 12.664 6.262 -2.336 1 95.75 189 TYR B N 1
ATOM 5819 C CA . TYR B 1 189 ? 11.859 6.973 -3.32 1 95.75 189 TYR B CA 1
ATOM 5820 C C . TYR B 1 189 ? 11.133 8.156 -2.684 1 95.75 189 TYR B C 1
ATOM 5822 O O . TYR B 1 189 ? 11.109 9.25 -3.244 1 95.75 189 TYR B O 1
ATOM 5830 N N . GLN B 1 190 ? 10.617 7.926 -1.553 1 92 190 GLN B N 1
ATOM 5831 C CA . GLN B 1 190 ? 9.906 8.984 -0.842 1 92 190 GLN B CA 1
ATOM 5832 C C . GLN B 1 190 ? 10.836 10.133 -0.483 1 92 190 GLN B C 1
ATOM 5834 O O . GLN B 1 190 ? 10.477 11.305 -0.624 1 92 190 GLN B O 1
ATOM 5839 N N . ALA B 1 191 ? 11.984 9.781 -0.043 1 93.62 191 ALA B N 1
ATOM 5840 C CA . ALA B 1 191 ? 12.977 10.797 0.312 1 93.62 191 ALA B CA 1
ATOM 5841 C C . ALA B 1 191 ? 13.367 11.633 -0.906 1 93.62 191 ALA B C 1
ATOM 5843 O O . ALA B 1 191 ? 13.531 12.852 -0.807 1 93.62 191 ALA B O 1
ATOM 5844 N N . ILE B 1 192 ? 13.477 11 -1.965 1 95 192 ILE B N 1
ATOM 5845 C CA . ILE B 1 192 ? 13.883 11.664 -3.197 1 95 192 ILE B CA 1
ATOM 5846 C C . ILE B 1 192 ? 12.773 12.602 -3.666 1 95 192 ILE B C 1
ATOM 5848 O O . ILE B 1 192 ? 13.055 13.711 -4.125 1 95 192 ILE B O 1
ATOM 5852 N N . ILE B 1 193 ? 11.602 12.18 -3.457 1 94.12 193 ILE B N 1
ATOM 5853 C CA . ILE B 1 193 ? 10.461 12.961 -3.932 1 94.12 193 ILE B CA 1
ATOM 5854 C C . ILE B 1 193 ? 10.164 14.086 -2.943 1 94.12 193 ILE B C 1
ATOM 5856 O O . ILE B 1 193 ? 10.039 15.25 -3.336 1 94.12 193 ILE B O 1
ATOM 5860 N N . ASP B 1 194 ? 10.117 13.742 -1.713 1 92.56 194 ASP B N 1
ATOM 5861 C CA . ASP B 1 194 ? 9.781 14.734 -0.696 1 92.56 194 ASP B CA 1
ATOM 5862 C C . ASP B 1 194 ? 10.938 15.719 -0.49 1 92.56 194 ASP B C 1
ATOM 5864 O O . ASP B 1 194 ? 10.719 16.875 -0.123 1 92.56 194 ASP B O 1
ATOM 5868 N N . GLY B 1 195 ? 12.102 15.281 -0.688 1 95.25 195 GLY B N 1
ATOM 5869 C CA . GLY B 1 195 ? 13.281 16.109 -0.496 1 95.25 195 GLY B CA 1
ATOM 5870 C C . GLY B 1 195 ? 13.836 16.672 -1.792 1 95.25 195 GLY B C 1
ATOM 5871 O O . GLY B 1 195 ? 15.031 16.953 -1.893 1 95.25 195 GLY B O 1
ATOM 5872 N N . ARG B 1 196 ? 13.016 16.812 -2.758 1 93.75 196 ARG B N 1
ATOM 5873 C CA . ARG B 1 196 ? 13.484 17.203 -4.082 1 93.75 196 ARG B CA 1
ATOM 5874 C C . ARG B 1 196 ? 14.156 18.578 -4.039 1 93.75 196 ARG B C 1
ATOM 5876 O O . ARG B 1 196 ? 15.133 18.812 -4.75 1 93.75 196 ARG B O 1
ATOM 5883 N N . LYS B 1 197 ? 13.641 19.484 -3.232 1 94.44 197 LYS B N 1
ATOM 5884 C CA . LYS B 1 197 ? 14.219 20.812 -3.146 1 94.44 197 LYS B CA 1
ATOM 5885 C C . LYS B 1 197 ? 15.586 20.766 -2.467 1 94.44 197 LYS B C 1
ATOM 5887 O O . LYS B 1 197 ? 16.547 21.359 -2.969 1 94.44 197 LYS B O 1
ATOM 5892 N N . GLU B 1 198 ? 15.641 20.094 -1.351 1 94.44 198 GLU B N 1
ATOM 5893 C CA . GLU B 1 198 ? 16.891 19.969 -0.619 1 94.44 198 GLU B CA 1
ATOM 5894 C C . GLU B 1 198 ? 17.969 19.297 -1.479 1 94.44 198 GLU B C 1
ATOM 5896 O O . GLU B 1 198 ? 19.141 19.672 -1.418 1 94.44 198 GLU B O 1
ATOM 5901 N N . LEU B 1 199 ? 17.547 18.359 -2.254 1 93.88 199 LEU B N 1
ATOM 5902 C CA . LEU B 1 199 ? 18.484 17.625 -3.084 1 93.88 199 LEU B CA 1
ATOM 5903 C C . LEU B 1 199 ? 18.953 18.469 -4.27 1 93.88 199 LEU B C 1
ATOM 5905 O O . LEU B 1 199 ? 20.094 18.344 -4.723 1 93.88 199 LEU B O 1
ATOM 5909 N N . ALA B 1 200 ? 18.078 19.266 -4.785 1 92.38 200 ALA B N 1
ATOM 5910 C CA . ALA B 1 200 ? 18.438 20.172 -5.871 1 92.38 200 ALA B CA 1
ATOM 5911 C C . ALA B 1 200 ? 19.438 21.219 -5.391 1 92.38 200 ALA B C 1
ATOM 5913 O O . ALA B 1 200 ? 20.344 21.609 -6.125 1 92.38 200 ALA B O 1
ATOM 5914 N N . LEU B 1 201 ? 19.25 21.672 -4.152 1 93.06 201 LEU B N 1
ATOM 5915 C CA . LEU B 1 201 ? 20.109 22.703 -3.6 1 93.06 201 LEU B CA 1
ATOM 5916 C C . LEU B 1 201 ? 21.453 22.125 -3.15 1 93.06 201 LEU B C 1
ATOM 5918 O O . LEU B 1 201 ? 22.453 22.828 -3.098 1 93.06 201 LEU B O 1
ATOM 5922 N N . ASN B 1 202 ? 21.469 20.891 -2.799 1 92.44 202 ASN B N 1
ATOM 5923 C CA . ASN B 1 202 ? 22.672 20.203 -2.342 1 92.44 202 ASN B CA 1
ATOM 5924 C C . ASN B 1 202 ? 22.938 18.938 -3.162 1 92.44 202 ASN B C 1
ATOM 5926 O O . ASN B 1 202 ? 22.484 17.859 -2.807 1 92.44 202 ASN B O 1
ATOM 5930 N N . ARG B 1 203 ? 23.766 19.047 -4.109 1 90.88 203 ARG B N 1
ATOM 5931 C CA . ARG B 1 203 ? 24.016 17.938 -5.031 1 90.88 203 ARG B CA 1
ATOM 5932 C C . ARG B 1 203 ? 24.891 16.875 -4.387 1 90.88 203 ARG B C 1
ATOM 5934 O O . ARG B 1 203 ? 24.859 15.711 -4.789 1 90.88 203 ARG B O 1
ATOM 5941 N N . ASP B 1 204 ? 25.641 17.312 -3.408 1 91.56 204 ASP B N 1
ATOM 5942 C CA . ASP B 1 204 ? 26.422 16.328 -2.67 1 91.56 204 ASP B CA 1
ATOM 5943 C C . ASP B 1 204 ? 25.5 15.359 -1.92 1 91.56 204 ASP B C 1
ATOM 5945 O O . ASP B 1 204 ? 25.766 14.156 -1.875 1 91.56 204 ASP B O 1
ATOM 5949 N N . ARG B 1 205 ? 24.5 15.906 -1.366 1 92.69 205 ARG B N 1
ATOM 5950 C CA . ARG B 1 205 ? 23.531 15.055 -0.686 1 92.69 205 ARG B CA 1
ATOM 5951 C C . ARG B 1 205 ? 22.844 14.109 -1.669 1 92.69 205 ARG B C 1
ATOM 5953 O O . ARG B 1 205 ? 22.609 12.945 -1.36 1 92.69 205 ARG B O 1
ATOM 5960 N N . ALA B 1 206 ? 22.531 14.617 -2.811 1 93.31 206 ALA B N 1
ATOM 5961 C CA . ALA B 1 206 ? 21.906 13.805 -3.846 1 93.31 206 ALA B CA 1
ATOM 5962 C C . ALA B 1 206 ? 22.812 12.656 -4.27 1 93.31 206 ALA B C 1
ATOM 5964 O O . ALA B 1 206 ? 22.344 11.516 -4.418 1 93.31 206 ALA B O 1
ATOM 5965 N N . ARG B 1 207 ? 24.062 12.969 -4.449 1 92.69 207 ARG B N 1
ATOM 5966 C CA . ARG B 1 207 ? 25.031 11.953 -4.855 1 92.69 207 ARG B CA 1
ATOM 5967 C C . ARG B 1 207 ? 25.172 10.875 -3.789 1 92.69 207 ARG B C 1
ATOM 5969 O O . ARG B 1 207 ? 25.172 9.68 -4.098 1 92.69 207 ARG B O 1
ATOM 5976 N N . LEU B 1 208 ? 25.312 11.312 -2.57 1 92.56 208 LEU B N 1
ATOM 5977 C CA . LEU B 1 208 ? 25.5 10.367 -1.477 1 92.56 208 LEU B CA 1
ATOM 5978 C C . LEU B 1 208 ? 24.25 9.516 -1.271 1 92.56 208 LEU B C 1
ATOM 5980 O O . LEU B 1 208 ? 24.344 8.312 -1.019 1 92.56 208 LEU B O 1
ATOM 5984 N N . LEU B 1 209 ? 23.078 10.18 -1.346 1 94.12 209 LEU B N 1
ATOM 5985 C CA . LEU B 1 209 ? 21.828 9.438 -1.235 1 94.12 209 LEU B CA 1
ATOM 5986 C C . LEU B 1 209 ? 21.719 8.398 -2.346 1 94.12 209 LEU B C 1
ATOM 5988 O O . LEU B 1 209 ? 21.328 7.254 -2.096 1 94.12 209 LEU B O 1
ATOM 5992 N N . TYR B 1 210 ? 22.078 8.734 -3.555 1 94.69 210 TYR B N 1
ATOM 5993 C CA . TYR B 1 210 ? 22 7.848 -4.715 1 94.69 210 TYR B CA 1
ATOM 5994 C C . TYR B 1 210 ? 22.984 6.703 -4.602 1 94.69 210 TYR B C 1
ATOM 5996 O O . TYR B 1 210 ? 22.609 5.531 -4.711 1 94.69 210 TYR B O 1
ATOM 6004 N N . ASP B 1 211 ? 24.25 6.996 -4.289 1 93.44 211 ASP B N 1
ATOM 6005 C CA . ASP B 1 211 ? 25.328 6.023 -4.379 1 93.44 211 ASP B CA 1
ATOM 6006 C C . ASP B 1 211 ? 25.391 5.141 -3.131 1 93.44 211 ASP B C 1
ATOM 6008 O O . ASP B 1 211 ? 25.672 3.943 -3.223 1 93.44 211 ASP B O 1
ATOM 6012 N N . GLU B 1 212 ? 25 5.723 -2.031 1 92.56 212 GLU B N 1
ATOM 6013 C CA . GLU B 1 212 ? 25.281 4.98 -0.805 1 92.56 212 GLU B CA 1
ATOM 6014 C C . GLU B 1 212 ? 24 4.402 -0.21 1 92.56 212 GLU B C 1
ATOM 6016 O O . GLU B 1 212 ? 24.031 3.383 0.479 1 92.56 212 GLU B O 1
ATOM 6021 N N . GLU B 1 213 ? 22.922 5.004 -0.452 1 93.75 213 GLU B N 1
ATOM 6022 C CA . GLU B 1 213 ? 21.703 4.512 0.167 1 93.75 213 GLU B CA 1
ATOM 6023 C C . GLU B 1 213 ? 20.812 3.814 -0.855 1 93.75 213 GLU B C 1
ATOM 6025 O O . GLU B 1 213 ? 20.594 2.604 -0.777 1 93.75 213 GLU B O 1
ATOM 6030 N N . PHE B 1 214 ? 20.484 4.551 -1.854 1 95.88 214 PHE B N 1
ATOM 6031 C CA . PHE B 1 214 ? 19.578 4 -2.861 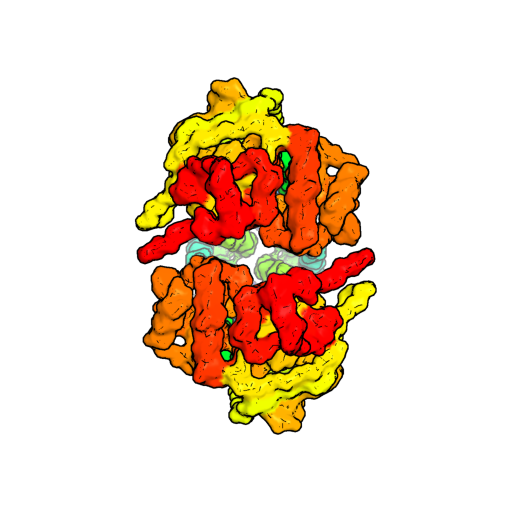1 95.88 214 PHE B CA 1
ATOM 6032 C C . PHE B 1 214 ? 20.219 2.801 -3.557 1 95.88 214 PHE B C 1
ATOM 6034 O O . PHE B 1 214 ? 19.594 1.742 -3.67 1 95.88 214 PHE B O 1
ATOM 6041 N N . ASP B 1 215 ? 21.422 2.965 -4.047 1 96.38 215 ASP B N 1
ATOM 6042 C CA . ASP B 1 215 ? 22.062 1.905 -4.82 1 96.38 215 ASP B CA 1
ATOM 6043 C C . ASP B 1 215 ? 22.266 0.651 -3.975 1 96.38 215 ASP B C 1
ATOM 6045 O O . ASP B 1 215 ? 22.172 -0.469 -4.48 1 96.38 215 ASP B O 1
ATOM 6049 N N . ARG B 1 216 ? 22.609 0.92 -2.725 1 95.69 216 ARG B N 1
ATOM 6050 C CA . ARG B 1 216 ? 22.75 -0.219 -1.823 1 95.69 216 ARG B CA 1
ATOM 6051 C C . ARG B 1 216 ? 21.438 -0.99 -1.704 1 95.69 216 ARG B C 1
ATOM 6053 O O . ARG B 1 216 ? 21.422 -2.219 -1.804 1 95.69 216 ARG B O 1
ATOM 6060 N N . ASP B 1 217 ? 20.328 -0.259 -1.535 1 95.94 217 ASP B N 1
ATOM 6061 C CA . ASP B 1 217 ? 19.031 -0.895 -1.398 1 95.94 217 ASP B CA 1
ATOM 6062 C C . ASP B 1 217 ? 18.578 -1.516 -2.719 1 95.94 217 ASP B C 1
ATOM 6064 O O . ASP B 1 217 ? 17.969 -2.59 -2.73 1 95.94 217 ASP B O 1
ATOM 6068 N N . ALA B 1 218 ? 18.891 -0.841 -3.785 1 96.5 218 ALA B N 1
ATOM 6069 C CA . ALA B 1 218 ? 18.562 -1.366 -5.109 1 96.5 218 ALA B CA 1
ATOM 6070 C C . ALA B 1 218 ? 19.328 -2.656 -5.391 1 96.5 218 ALA B C 1
ATOM 6072 O O . ALA B 1 218 ? 18.766 -3.6 -5.965 1 96.5 218 ALA B O 1
ATOM 6073 N N . ARG B 1 219 ? 20.609 -2.734 -5.008 1 96.56 219 ARG B N 1
ATOM 6074 C CA . ARG B 1 219 ? 21.422 -3.941 -5.18 1 96.56 219 ARG B CA 1
ATOM 6075 C C . ARG B 1 219 ? 20.875 -5.082 -4.324 1 96.56 219 ARG B C 1
ATOM 6077 O O . ARG B 1 219 ? 20.812 -6.227 -4.777 1 96.56 219 ARG B O 1
ATOM 6084 N N . ALA B 1 220 ? 20.562 -4.691 -3.119 1 96.5 220 ALA B N 1
ATOM 6085 C CA . ALA B 1 220 ? 19.984 -5.707 -2.24 1 96.5 220 ALA B CA 1
ATOM 6086 C C . ALA B 1 220 ? 18.703 -6.285 -2.83 1 96.5 220 ALA B C 1
ATOM 6088 O O . ALA B 1 220 ? 18.484 -7.496 -2.789 1 96.5 220 ALA B O 1
ATOM 6089 N N . TYR B 1 221 ? 17.859 -5.441 -3.393 1 95.75 221 TYR B N 1
ATOM 6090 C CA . TYR B 1 221 ? 16.625 -5.891 -4.043 1 95.75 221 TYR B CA 1
ATOM 6091 C C . TYR B 1 221 ? 16.938 -6.809 -5.219 1 95.75 221 TYR B C 1
ATOM 6093 O O . TYR B 1 221 ? 16.391 -7.906 -5.324 1 95.75 221 TYR B O 1
ATOM 6101 N N . ARG B 1 222 ? 17.859 -6.391 -6.07 1 95.25 222 ARG B N 1
ATOM 6102 C CA . ARG B 1 222 ? 18.234 -7.172 -7.246 1 95.25 222 ARG B CA 1
ATOM 6103 C C . ARG B 1 222 ? 18.766 -8.547 -6.844 1 95.25 222 ARG B C 1
ATOM 6105 O O . ARG B 1 222 ? 18.328 -9.562 -7.395 1 95.25 222 ARG B O 1
ATOM 6112 N N . ASP B 1 223 ? 19.672 -8.562 -5.867 1 96.62 223 ASP B N 1
ATOM 6113 C CA . ASP B 1 223 ? 20.312 -9.812 -5.469 1 96.62 223 ASP B CA 1
ATOM 6114 C C . ASP B 1 223 ? 19.297 -10.789 -4.891 1 96.62 223 ASP B C 1
ATOM 6116 O O . ASP B 1 223 ? 19.297 -11.969 -5.234 1 96.62 223 ASP B O 1
ATOM 6120 N N . ASN B 1 224 ? 18.406 -10.289 -4.094 1 95.81 224 ASN B N 1
ATOM 6121 C CA . ASN B 1 224 ? 17.438 -11.172 -3.453 1 95.81 224 ASN B CA 1
ATOM 6122 C C . ASN B 1 224 ? 16.375 -11.633 -4.43 1 95.81 224 ASN B C 1
ATOM 6124 O O . ASN B 1 224 ? 15.945 -12.797 -4.398 1 95.81 224 ASN B O 1
ATOM 6128 N N . VAL B 1 225 ? 15.922 -10.773 -5.297 1 94.25 225 VAL B N 1
ATOM 6129 C CA . VAL B 1 225 ? 14.922 -11.18 -6.273 1 94.25 225 VAL B CA 1
ATOM 6130 C C . VAL B 1 225 ? 15.531 -12.172 -7.258 1 94.25 225 VAL B C 1
ATOM 6132 O O . VAL B 1 225 ? 14.875 -13.141 -7.656 1 94.25 225 VAL B O 1
ATOM 6135 N N . THR B 1 226 ? 16.781 -11.961 -7.648 1 94.69 226 THR B N 1
ATOM 6136 C CA . THR B 1 226 ? 17.484 -12.875 -8.547 1 94.69 226 THR B CA 1
ATOM 6137 C C . THR B 1 226 ? 17.625 -14.25 -7.914 1 94.69 226 THR B C 1
ATOM 6139 O O . THR B 1 226 ? 17.312 -15.266 -8.539 1 94.69 226 THR B O 1
ATOM 6142 N N . ARG B 1 227 ? 18.047 -14.266 -6.68 1 95.25 227 ARG B N 1
ATOM 6143 C CA . ARG B 1 227 ? 18.234 -15.539 -5.996 1 95.25 227 ARG B CA 1
ATOM 6144 C C . ARG B 1 227 ? 16.891 -16.25 -5.793 1 95.25 227 ARG B C 1
ATOM 6146 O O . ARG B 1 227 ? 16.797 -17.469 -5.961 1 95.25 227 ARG B O 1
ATOM 6153 N N . ALA B 1 228 ? 15.883 -15.492 -5.43 1 93 228 ALA B N 1
ATOM 6154 C CA . ALA B 1 228 ? 14.562 -16.094 -5.277 1 93 228 ALA B CA 1
ATOM 6155 C C . ALA B 1 228 ? 14.094 -16.719 -6.578 1 93 228 ALA B C 1
ATOM 6157 O O . ALA B 1 228 ? 13.633 -17.875 -6.586 1 93 228 ALA B O 1
ATOM 6158 N N . ASP B 1 229 ? 14.305 -16.078 -7.656 1 92.31 229 ASP B N 1
ATOM 6159 C CA . ASP B 1 229 ? 13.82 -16.562 -8.945 1 92.31 229 ASP B CA 1
ATOM 6160 C C . ASP B 1 229 ? 14.68 -17.703 -9.453 1 92.31 229 ASP B C 1
ATOM 6162 O O . ASP B 1 229 ? 14.18 -18.625 -10.109 1 92.31 229 ASP B O 1
ATOM 6166 N N . ILE B 1 230 ? 15.969 -17.641 -9.141 1 93 230 ILE B N 1
ATOM 6167 C CA . ILE B 1 230 ? 16.844 -18.75 -9.516 1 93 230 ILE B CA 1
ATOM 6168 C C . ILE B 1 230 ? 16.422 -20.016 -8.773 1 93 230 ILE B C 1
ATOM 6170 O O . ILE B 1 230 ? 16.25 -21.078 -9.391 1 93 230 ILE B O 1
ATOM 6174 N N . PHE B 1 231 ? 16.188 -19.875 -7.504 1 92.5 231 PHE B N 1
ATOM 6175 C CA . PHE B 1 231 ? 15.75 -21.047 -6.738 1 92.5 231 PHE B CA 1
ATOM 6176 C C . PHE B 1 231 ? 14.383 -21.516 -7.203 1 92.5 231 PHE B C 1
ATOM 6178 O O . PHE B 1 231 ? 14.117 -22.719 -7.25 1 92.5 231 PHE B O 1
ATOM 6185 N N . ASN B 1 232 ? 13.516 -20.625 -7.504 1 89.94 232 ASN B N 1
ATOM 6186 C CA . ASN B 1 232 ? 12.211 -20.984 -8.031 1 89.94 232 ASN B CA 1
ATOM 6187 C C . ASN B 1 232 ? 12.328 -21.719 -9.367 1 89.94 232 ASN B C 1
ATOM 6189 O O . ASN B 1 232 ? 11.68 -22.75 -9.578 1 89.94 232 ASN B O 1
ATOM 6193 N N . GLY B 1 233 ? 13.164 -21.188 -10.227 1 87.06 233 GLY B N 1
ATOM 6194 C CA . GLY B 1 233 ? 13.414 -21.844 -11.508 1 87.06 233 GLY B CA 1
ATOM 6195 C C . GLY B 1 233 ? 14.016 -23.219 -11.367 1 87.06 233 GLY B C 1
ATOM 6196 O O . GLY B 1 233 ? 13.617 -24.156 -12.062 1 87.06 233 GLY B O 1
ATOM 6197 N N . LEU B 1 234 ? 14.93 -23.312 -10.453 1 89.56 234 LEU B N 1
ATOM 6198 C CA . LEU B 1 234 ? 15.57 -24.609 -10.211 1 89.56 234 LEU B CA 1
ATOM 6199 C C . LEU B 1 234 ? 14.57 -25.609 -9.648 1 89.56 234 LEU B C 1
ATOM 6201 O O . LEU B 1 234 ? 14.609 -26.797 -9.992 1 89.56 234 LEU B O 1
ATOM 6205 N N . ALA B 1 235 ? 13.734 -25.141 -8.797 1 88.06 235 ALA B N 1
ATOM 6206 C CA . ALA B 1 235 ? 12.688 -26 -8.281 1 88.06 235 ALA B CA 1
ATOM 6207 C C . ALA B 1 235 ? 11.781 -26.5 -9.398 1 88.06 235 ALA B C 1
ATOM 6209 O O . ALA B 1 235 ? 11.445 -27.688 -9.461 1 88.06 235 ALA B O 1
ATOM 6210 N N . GLY B 1 236 ? 11.375 -25.578 -10.266 1 84.81 236 GLY B N 1
ATOM 6211 C CA . GLY B 1 236 ? 10.539 -25.953 -11.398 1 84.81 236 GLY B CA 1
ATOM 6212 C C . GLY B 1 236 ? 11.219 -26.922 -12.336 1 84.81 236 GLY B C 1
ATOM 6213 O O . GLY B 1 236 ? 10.609 -27.891 -12.781 1 84.81 236 GLY B O 1
ATOM 6214 N N . ASN B 1 237 ? 12.445 -26.688 -12.586 1 87.44 237 ASN B N 1
ATOM 6215 C CA . ASN B 1 237 ? 13.219 -27.578 -13.445 1 87.44 237 ASN B CA 1
ATOM 6216 C C . ASN B 1 237 ? 13.398 -28.969 -12.812 1 87.44 237 ASN B C 1
ATOM 6218 O O . ASN B 1 237 ? 13.336 -29.984 -13.508 1 87.44 237 ASN B O 1
ATOM 6222 N N . TRP B 1 238 ? 13.656 -28.906 -11.609 1 88.62 238 TRP B N 1
ATOM 6223 C CA . TRP B 1 238 ? 13.773 -30.172 -10.875 1 88.62 238 TRP B CA 1
ATOM 6224 C C . TRP B 1 238 ? 12.492 -30.984 -10.977 1 88.62 238 TRP B C 1
ATOM 6226 O O . TRP B 1 238 ? 12.523 -32.188 -11.297 1 88.62 238 TRP B O 1
ATOM 6236 N N . ALA B 1 239 ? 11.422 -30.312 -10.758 1 85.06 239 ALA B N 1
ATOM 6237 C CA . ALA B 1 239 ? 10.133 -31 -10.828 1 85.06 239 ALA B CA 1
ATOM 6238 C C . ALA B 1 239 ? 9.891 -31.578 -12.227 1 85.06 239 ALA B C 1
ATOM 6240 O O . ALA B 1 239 ? 9.445 -32.719 -12.367 1 85.06 239 ALA B O 1
ATOM 6241 N N . ASN B 1 240 ? 10.219 -30.812 -13.227 1 84.44 240 ASN B N 1
ATOM 6242 C CA . ASN B 1 240 ? 10.016 -31.234 -14.609 1 84.44 240 ASN B CA 1
ATOM 6243 C C . ASN B 1 240 ? 10.898 -32.438 -14.953 1 84.44 240 ASN B C 1
ATOM 6245 O O . ASN B 1 240 ? 10.422 -33.406 -15.523 1 84.44 240 ASN B O 1
ATOM 6249 N N . ALA B 1 241 ? 12.141 -32.344 -14.625 1 87.69 241 ALA B N 1
ATOM 6250 C CA . ALA B 1 241 ? 13.078 -33.406 -14.93 1 87.69 241 ALA B CA 1
ATOM 6251 C C . ALA B 1 241 ? 12.719 -34.688 -14.172 1 87.69 241 ALA B C 1
ATOM 6253 O O . ALA B 1 241 ? 12.812 -35.781 -14.711 1 87.69 241 ALA B O 1
ATOM 6254 N N . MET B 1 242 ? 12.32 -34.531 -12.977 1 88.81 242 MET B N 1
ATOM 6255 C CA . MET B 1 242 ? 12.031 -35.688 -12.141 1 88.81 242 MET B CA 1
ATOM 6256 C C . MET B 1 242 ? 10.758 -36.375 -12.594 1 88.81 242 MET B C 1
ATOM 6258 O O . MET B 1 242 ? 10.633 -37.594 -12.453 1 88.81 242 MET B O 1
ATOM 6262 N N . VAL B 1 243 ? 9.852 -35.625 -13.078 1 86.56 243 VAL B N 1
ATOM 6263 C CA . VAL B 1 243 ? 8.648 -36.25 -13.609 1 86.56 243 VAL B CA 1
ATOM 6264 C C . VAL B 1 243 ? 9.008 -37.125 -14.805 1 86.56 243 VAL B C 1
ATOM 6266 O O . VAL B 1 243 ? 8.547 -38.281 -14.914 1 86.56 243 VAL B O 1
ATOM 6269 N N . LEU B 1 244 ? 9.836 -36.625 -15.727 1 87.62 244 LEU B N 1
ATOM 6270 C CA . LEU B 1 244 ? 10.312 -37.406 -16.844 1 87.62 244 LEU B CA 1
ATOM 6271 C C . LEU B 1 244 ? 11.125 -38.594 -16.344 1 87.62 244 LEU B C 1
ATOM 6273 O O . LEU B 1 244 ? 11.016 -39.719 -16.891 1 87.62 244 LEU B O 1
ATOM 6277 N N . GLY B 1 245 ? 11.875 -38.344 -15.344 1 90.75 245 GLY B N 1
ATOM 6278 C CA . GLY B 1 245 ? 12.641 -39.438 -14.727 1 90.75 245 GLY B CA 1
ATOM 6279 C C . GLY B 1 245 ? 11.758 -40.531 -14.172 1 90.75 245 GLY B C 1
ATOM 6280 O O . GLY B 1 245 ? 12.078 -41.719 -14.32 1 90.75 245 GLY B O 1
ATOM 6281 N N . SER B 1 246 ? 10.68 -40.125 -13.594 1 90.94 246 SER B N 1
ATOM 6282 C CA . SER B 1 246 ? 9.758 -41.125 -13.031 1 90.94 246 SER B CA 1
ATOM 6283 C C . SER B 1 246 ? 9.141 -41.969 -14.125 1 90.94 246 SER B C 1
ATOM 6285 O O . SER B 1 246 ? 8.984 -43.188 -13.953 1 90.94 246 SER B O 1
ATOM 6287 N N . ILE B 1 247 ? 8.805 -41.344 -15.203 1 88.06 247 ILE B N 1
ATOM 6288 C CA . ILE B 1 247 ? 8.234 -42.094 -16.328 1 88.06 247 ILE B CA 1
ATOM 6289 C C . ILE B 1 247 ? 9.25 -43.094 -16.859 1 88.06 247 ILE B C 1
ATOM 6291 O O . ILE B 1 247 ? 8.93 -44.25 -17.062 1 88.06 247 ILE B O 1
ATOM 6295 N N . GLY B 1 248 ? 10.469 -42.656 -17.062 1 88.62 248 GLY B N 1
ATOM 6296 C CA . GLY B 1 248 ? 11.523 -43.531 -17.531 1 88.62 248 GLY B CA 1
ATOM 6297 C C . GLY B 1 248 ? 11.805 -44.688 -16.578 1 88.62 248 GLY B C 1
ATOM 6298 O O . GLY B 1 248 ? 11.984 -45.812 -17.016 1 88.62 248 GLY B O 1
ATOM 6299 N N . LEU B 1 249 ? 11.766 -44.375 -15.359 1 91.25 249 LEU B N 1
ATOM 6300 C CA . LEU B 1 249 ? 12.039 -45.406 -14.352 1 91.25 249 LEU B CA 1
ATOM 6301 C C . LEU B 1 249 ? 10.93 -46.438 -14.32 1 91.25 249 LEU B C 1
ATOM 6303 O O . LEU B 1 249 ? 11.203 -47.625 -14.156 1 91.25 249 LEU B O 1
ATOM 6307 N N . VAL B 1 250 ? 9.727 -46.031 -14.453 1 91.62 250 VAL B N 1
ATOM 6308 C CA . VAL B 1 250 ? 8.586 -46.938 -14.445 1 91.62 250 VAL B CA 1
ATOM 6309 C C . VAL B 1 250 ? 8.672 -47.875 -15.633 1 91.62 250 VAL B C 1
ATOM 6311 O O . VAL B 1 250 ? 8.516 -49.094 -15.477 1 91.62 250 VAL B O 1
ATOM 6314 N N . PHE B 1 251 ? 8.992 -47.375 -16.812 1 88.38 251 PHE B N 1
ATOM 6315 C CA . PHE B 1 251 ? 9.086 -48.219 -18 1 88.38 251 PHE B CA 1
ATOM 6316 C C . PHE B 1 251 ? 10.305 -49.125 -17.922 1 88.38 251 PHE B C 1
ATOM 6318 O O . PHE B 1 251 ? 10.273 -50.25 -18.391 1 88.38 251 PHE B O 1
ATOM 6325 N N . PHE B 1 252 ? 11.375 -48.625 -17.328 1 90.06 252 PHE B N 1
ATOM 6326 C CA . PHE B 1 252 ? 12.562 -49.438 -17.172 1 90.06 252 PHE B CA 1
ATOM 6327 C C . PHE B 1 252 ? 12.273 -50.625 -16.266 1 90.06 252 PHE B C 1
ATOM 6329 O O . PHE B 1 252 ? 12.625 -51.781 -16.594 1 90.06 252 PHE B O 1
ATOM 6336 N N . CYS B 1 253 ? 11.633 -50.406 -15.141 1 91.25 253 CYS B N 1
ATOM 6337 C CA . CYS B 1 253 ? 11.328 -51.469 -14.195 1 91.25 253 CYS B CA 1
ATOM 6338 C C . CYS B 1 253 ? 10.297 -52.438 -14.781 1 91.25 253 CYS B C 1
ATOM 6340 O O . CYS B 1 253 ? 10.391 -53.656 -14.586 1 91.25 253 CYS B O 1
ATOM 6342 N N . ALA B 1 254 ? 9.359 -51.906 -15.5 1 89.69 254 ALA B N 1
ATOM 6343 C CA . ALA B 1 254 ? 8.305 -52.75 -16.062 1 89.69 254 ALA B CA 1
ATOM 6344 C C . ALA B 1 254 ? 8.828 -53.562 -17.234 1 89.69 254 ALA B C 1
ATOM 6346 O O . ALA B 1 254 ? 8.742 -54.812 -17.203 1 89.69 254 ALA B O 1
ATOM 6347 N N . SER B 1 255 ? 9.43 -53 -18.203 1 85 255 SER B N 1
ATOM 6348 C CA . SER B 1 255 ? 9.867 -53.688 -19.406 1 85 255 SER B CA 1
ATOM 6349 C C . SER B 1 255 ? 11.25 -54.312 -19.219 1 85 255 SER B C 1
ATOM 6351 O O . SER B 1 255 ? 11.539 -55.375 -19.75 1 85 255 SER B O 1
ATOM 6353 N N . GLY B 1 256 ? 12.109 -53.625 -18.594 1 84.5 256 GLY B N 1
ATOM 6354 C CA . GLY B 1 256 ? 13.469 -54.094 -18.422 1 84.5 256 GLY B CA 1
ATOM 6355 C C . GLY B 1 256 ? 13.586 -55.219 -17.406 1 84.5 256 GLY B C 1
ATOM 6356 O O . GLY B 1 256 ? 14.172 -56.25 -17.672 1 84.5 256 GLY B O 1
ATOM 6357 N N . LEU B 1 257 ? 12.906 -55 -16.312 1 88.12 257 LEU B N 1
ATOM 6358 C CA . LEU B 1 257 ? 13.016 -55.969 -15.25 1 88.12 257 LEU B CA 1
ATOM 6359 C C . LEU B 1 257 ? 11.812 -56.906 -15.242 1 88.12 257 LEU B C 1
ATOM 6361 O O . LEU B 1 257 ? 11.781 -57.875 -14.477 1 88.12 257 LEU B O 1
ATOM 6365 N N . GLY B 1 258 ? 10.836 -56.594 -15.977 1 87.44 258 GLY B N 1
ATOM 6366 C CA . GLY B 1 258 ? 9.688 -57.469 -16.125 1 87.44 258 GLY B CA 1
ATOM 6367 C C . GLY B 1 258 ? 8.727 -57.406 -14.953 1 87.44 258 GLY B C 1
ATOM 6368 O O . GLY B 1 258 ? 8.07 -58.375 -14.641 1 87.44 258 GLY B O 1
ATOM 6369 N N . TRP B 1 259 ? 8.703 -56.25 -14.312 1 89.69 259 TRP B N 1
ATOM 6370 C CA . TRP B 1 259 ? 7.895 -56.156 -13.102 1 89.69 259 TRP B CA 1
ATOM 6371 C C . TRP B 1 259 ? 6.418 -56 -13.453 1 89.69 259 TRP B C 1
ATOM 6373 O O . TRP B 1 259 ? 5.547 -56.25 -12.617 1 89.69 259 TRP B O 1
ATOM 6383 N N . ALA B 1 260 ? 6.172 -55.5 -14.625 1 89.25 260 ALA B N 1
ATOM 6384 C CA . ALA B 1 260 ? 4.789 -55.25 -15.023 1 89.25 260 ALA B CA 1
ATOM 6385 C C . ALA B 1 260 ? 4.648 -55.188 -16.547 1 89.25 260 ALA B C 1
ATOM 6387 O O . ALA B 1 260 ? 5.648 -55.188 -17.266 1 89.25 260 ALA B O 1
ATOM 6388 N N . SER B 1 261 ? 3.379 -55.281 -16.953 1 85.94 261 SER B N 1
ATOM 6389 C CA . SER B 1 261 ? 3.109 -55.188 -18.391 1 85.94 261 SER B CA 1
ATOM 6390 C C . SER B 1 261 ? 3.262 -53.75 -18.891 1 85.94 261 SER B C 1
ATOM 6392 O O . SER B 1 261 ? 3.346 -52.812 -18.094 1 85.94 261 SER B O 1
ATOM 6394 N N . GLY B 1 262 ? 3.41 -53.562 -20.188 1 81.56 262 GLY B N 1
ATOM 6395 C CA . GLY B 1 262 ? 3.48 -52.25 -20.812 1 81.56 262 GLY B CA 1
ATOM 6396 C C . GLY B 1 262 ? 2.273 -51.375 -20.5 1 81.56 262 GLY B C 1
ATOM 6397 O O . GLY B 1 262 ? 2.4 -50.188 -20.344 1 81.56 262 GLY B O 1
ATOM 6398 N N . GLU B 1 263 ? 1.155 -52.062 -20.344 1 78.69 263 GLU B N 1
ATOM 6399 C CA . GLU B 1 263 ? -0.086 -51.344 -20.062 1 78.69 263 GLU B CA 1
ATOM 6400 C C . GLU B 1 263 ? -0.083 -50.75 -18.656 1 78.69 263 GLU B C 1
ATOM 6402 O O . GLU B 1 263 ? -0.512 -49.625 -18.438 1 78.69 263 GLU B O 1
ATOM 6407 N N . VAL B 1 264 ? 0.396 -51.594 -17.75 1 86.56 264 VAL B N 1
ATOM 6408 C CA . VAL B 1 264 ? 0.473 -51.125 -16.375 1 86.56 264 VAL B CA 1
ATOM 6409 C C . VAL B 1 264 ? 1.488 -50 -16.25 1 86.56 264 VAL B C 1
ATOM 6411 O O . VAL B 1 264 ? 1.251 -49.031 -15.539 1 86.56 264 VAL B O 1
ATOM 6414 N N . ALA B 1 265 ? 2.594 -50.094 -16.984 1 88.19 265 ALA B N 1
ATOM 6415 C CA . ALA B 1 265 ? 3.619 -49.031 -16.969 1 88.19 265 ALA B CA 1
ATOM 6416 C C . ALA B 1 265 ? 3.066 -47.719 -17.516 1 88.19 265 ALA B C 1
ATOM 6418 O O . ALA B 1 265 ? 3.344 -46.656 -16.953 1 88.19 265 ALA B O 1
ATOM 6419 N N . ALA B 1 266 ? 2.285 -47.812 -18.531 1 84.38 266 ALA B N 1
ATOM 6420 C CA . ALA B 1 266 ? 1.672 -46.594 -19.109 1 84.38 266 ALA B CA 1
ATOM 6421 C C . ALA B 1 266 ? 0.705 -45.969 -18.125 1 84.38 266 ALA B C 1
ATOM 6423 O O . ALA B 1 266 ? 0.653 -44.719 -18.016 1 84.38 266 ALA B O 1
ATOM 6424 N N . THR B 1 267 ? -0.019 -46.781 -17.406 1 83.62 267 THR B N 1
ATOM 6425 C CA . THR B 1 267 ? -0.958 -46.281 -16.422 1 83.62 267 THR B CA 1
ATOM 6426 C C . THR B 1 267 ? -0.218 -45.531 -15.305 1 83.62 267 THR B C 1
ATOM 6428 O O . THR B 1 267 ? -0.646 -44.469 -14.875 1 83.62 267 THR B O 1
ATOM 6431 N N . PHE B 1 268 ? 0.865 -46.125 -14.875 1 90.31 268 PHE B N 1
ATOM 6432 C CA . PHE B 1 268 ? 1.674 -45.469 -13.852 1 90.31 268 PHE B CA 1
ATOM 6433 C C . PHE B 1 268 ? 2.195 -44.125 -14.336 1 90.31 268 PHE B C 1
ATOM 6435 O O . PHE B 1 268 ? 2.098 -43.125 -13.625 1 90.31 268 PHE B O 1
ATOM 6442 N N . ALA B 1 269 ? 2.713 -44.094 -15.531 1 88.31 269 ALA B N 1
ATOM 6443 C CA . ALA B 1 269 ? 3.291 -42.875 -16.094 1 88.31 269 ALA B CA 1
ATOM 6444 C C . ALA B 1 269 ? 2.236 -41.781 -16.25 1 88.31 269 ALA B C 1
ATOM 6446 O O . ALA B 1 269 ? 2.463 -40.625 -15.859 1 88.31 269 ALA B O 1
ATOM 6447 N N . LEU B 1 270 ? 1.104 -42.188 -16.719 1 85 270 LEU B N 1
ATOM 6448 C CA . LEU B 1 270 ? 0.026 -41.219 -16.953 1 85 270 LEU B CA 1
ATOM 6449 C C . LEU B 1 270 ? -0.507 -40.688 -15.625 1 85 270 LEU B C 1
ATOM 6451 O O . LEU B 1 270 ? -0.768 -39.5 -15.5 1 85 270 LEU B O 1
ATOM 6455 N N . THR B 1 271 ? -0.642 -41.562 -14.672 1 86.5 271 THR B N 1
ATOM 6456 C CA . THR B 1 271 ? -1.182 -41.188 -13.375 1 86.5 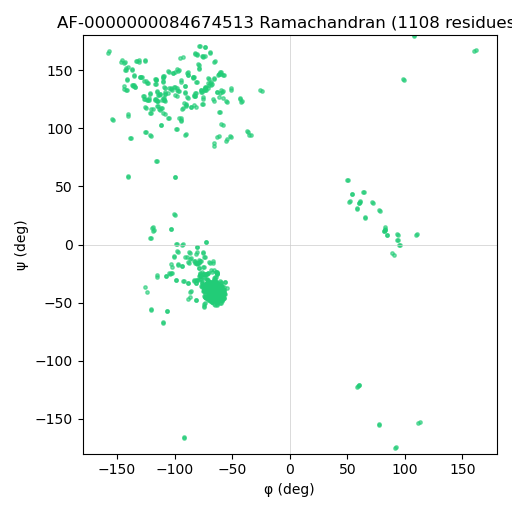271 THR B CA 1
ATOM 6457 C C . THR B 1 271 ? -0.227 -40.219 -12.656 1 86.5 271 THR B C 1
ATOM 6459 O O . THR B 1 271 ? -0.657 -39.219 -12.078 1 86.5 271 THR B O 1
ATOM 6462 N N . VAL B 1 272 ? 1.004 -40.5 -12.734 1 87.06 272 VAL B N 1
ATOM 6463 C CA . VAL B 1 272 ? 2.004 -39.656 -12.086 1 87.06 272 VAL B CA 1
ATOM 6464 C C . VAL B 1 272 ? 2.012 -38.281 -12.727 1 87.06 272 VAL B C 1
ATOM 6466 O O . VAL B 1 272 ? 2.061 -37.25 -12.031 1 87.06 272 VAL B O 1
ATOM 6469 N N . LEU B 1 273 ? 1.953 -38.25 -14.039 1 85.38 273 LEU B N 1
ATOM 6470 C CA . LEU B 1 273 ? 1.939 -36.969 -14.766 1 85.38 273 LEU B CA 1
ATOM 6471 C C . LEU B 1 273 ? 0.688 -36.156 -14.438 1 85.38 273 LEU B C 1
ATOM 6473 O O . LEU B 1 273 ? 0.748 -34.938 -14.312 1 85.38 273 LEU B O 1
ATOM 6477 N N . PHE B 1 274 ? -0.357 -36.844 -14.25 1 81.19 274 PHE B N 1
ATOM 6478 C CA . PHE B 1 274 ? -1.624 -36.188 -13.945 1 81.19 274 PHE B CA 1
ATOM 6479 C C . PHE B 1 274 ? -1.61 -35.625 -12.539 1 81.19 274 PHE B C 1
ATOM 6481 O O . PHE B 1 274 ? -2.191 -34.562 -12.289 1 81.19 274 PHE B O 1
ATOM 6488 N N . LEU B 1 275 ? -0.951 -36.281 -11.633 1 83.88 275 LEU B N 1
ATOM 6489 C CA . LEU B 1 275 ? -0.947 -35.906 -10.227 1 83.88 275 LEU B CA 1
ATOM 6490 C C . LEU B 1 275 ? 0.049 -34.781 -9.969 1 83.88 275 LEU B C 1
ATOM 6492 O O . LEU B 1 275 ? 0.07 -34.219 -8.883 1 83.88 275 LEU B O 1
ATOM 6496 N N . ARG B 1 276 ? 0.802 -34.469 -10.945 1 80.69 276 ARG B N 1
ATOM 6497 C CA . ARG B 1 276 ? 1.829 -33.438 -10.766 1 80.69 276 ARG B CA 1
ATOM 6498 C C . ARG B 1 276 ? 1.211 -32.125 -10.344 1 80.69 276 ARG B C 1
ATOM 6500 O O . ARG B 1 276 ? 1.639 -31.5 -9.359 1 80.69 276 ARG B O 1
ATOM 6507 N N . ALA B 1 277 ? 0.192 -31.703 -11.039 1 77.06 277 ALA B N 1
ATOM 6508 C CA . ALA B 1 277 ? -0.398 -30.375 -10.812 1 77.06 277 ALA B CA 1
ATOM 6509 C C . ALA B 1 277 ? -1.024 -30.297 -9.422 1 77.06 277 ALA B C 1
ATOM 6511 O O . ALA B 1 277 ? -0.727 -29.375 -8.656 1 77.06 277 ALA B O 1
ATOM 6512 N N . PRO B 1 278 ? -1.812 -31.266 -8.984 1 76.06 278 PRO B N 1
ATOM 6513 C CA . PRO B 1 278 ? -2.393 -31.203 -7.645 1 76.06 278 PRO B CA 1
ATOM 6514 C C . PRO B 1 278 ? -1.34 -31.297 -6.539 1 76.06 278 PRO B C 1
ATOM 6516 O O . PRO B 1 278 ? -1.493 -30.672 -5.484 1 76.06 278 PRO B O 1
ATOM 6519 N N . MET B 1 279 ? -0.292 -31.984 -6.82 1 77.25 279 MET B N 1
ATOM 6520 C CA . MET B 1 279 ? 0.741 -32.125 -5.797 1 77.25 279 MET B CA 1
ATOM 6521 C C . MET B 1 279 ? 1.521 -30.828 -5.621 1 77.25 279 MET B C 1
ATOM 6523 O O . MET B 1 279 ? 1.801 -30.406 -4.496 1 77.25 279 MET B O 1
ATOM 6527 N N . VAL B 1 280 ? 1.818 -30.25 -6.738 1 73.69 280 VAL B N 1
ATOM 6528 C CA . VAL B 1 280 ? 2.541 -28.984 -6.691 1 73.69 280 VAL B CA 1
ATOM 6529 C C . VAL B 1 280 ? 1.667 -27.922 -6.043 1 73.69 280 VAL B C 1
ATOM 6531 O O . VAL B 1 280 ? 2.146 -27.125 -5.227 1 73.69 280 VAL B O 1
ATOM 6534 N N . ALA B 1 281 ? 0.409 -27.906 -6.375 1 73.31 281 ALA B N 1
ATOM 6535 C CA . ALA B 1 281 ? -0.533 -26.922 -5.824 1 73.31 281 ALA B CA 1
ATOM 6536 C C . ALA B 1 281 ? -0.658 -27.094 -4.312 1 73.31 281 ALA B C 1
ATOM 6538 O O . ALA B 1 281 ? -0.799 -26.094 -3.588 1 73.31 281 ALA B O 1
ATOM 6539 N N . THR B 1 282 ? -0.564 -28.297 -3.805 1 73.31 282 THR B N 1
ATOM 6540 C CA . THR B 1 282 ? -0.66 -28.562 -2.375 1 73.31 282 THR B CA 1
ATOM 6541 C C . THR B 1 282 ? 0.522 -27.953 -1.626 1 73.31 282 THR B C 1
ATOM 6543 O O . THR B 1 282 ? 0.344 -27.344 -0.576 1 73.31 282 THR B O 1
ATOM 6546 N N . VAL B 1 283 ? 1.63 -28.094 -2.232 1 71.12 283 VAL B N 1
ATOM 6547 C CA . VAL B 1 283 ? 2.832 -27.562 -1.591 1 71.12 283 VAL B CA 1
ATOM 6548 C C . VAL B 1 283 ? 2.824 -26.047 -1.638 1 71.12 283 VAL B C 1
ATOM 6550 O O . VAL B 1 283 ? 3.199 -25.375 -0.665 1 71.12 283 VAL B O 1
ATOM 6553 N N . ALA B 1 284 ? 2.289 -25.5 -2.703 1 69.81 284 ALA B N 1
ATOM 6554 C CA . ALA B 1 284 ? 2.295 -24.062 -2.912 1 69.81 284 ALA B CA 1
ATOM 6555 C C . ALA B 1 284 ? 1.271 -23.375 -2.016 1 69.81 284 ALA B C 1
ATOM 6557 O O . ALA B 1 284 ? 1.37 -22.172 -1.757 1 69.81 284 ALA B O 1
ATOM 6558 N N . ALA B 1 285 ? 0.296 -24.125 -1.522 1 78.94 285 ALA B N 1
ATOM 6559 C CA . ALA B 1 285 ? -0.783 -23.562 -0.713 1 78.94 285 ALA B CA 1
ATOM 6560 C C . ALA B 1 285 ? -0.352 -23.406 0.743 1 78.94 285 ALA B C 1
ATOM 6562 O O . ALA B 1 285 ? -0.963 -22.656 1.5 1 78.94 285 ALA B O 1
ATOM 6563 N N . LEU B 1 286 ? 0.738 -24.031 1.12 1 77.94 286 LEU B N 1
ATOM 6564 C CA . LEU B 1 286 ? 1.09 -24.156 2.531 1 77.94 286 LEU B CA 1
ATOM 6565 C C . LEU B 1 286 ? 1.445 -22.797 3.123 1 77.94 286 LEU B C 1
ATOM 6567 O O . LEU B 1 286 ? 0.962 -22.438 4.199 1 77.94 286 LEU B O 1
ATOM 6571 N N . PRO B 1 287 ? 2.182 -21.969 2.424 1 75.56 287 PRO B N 1
ATOM 6572 C CA . PRO B 1 287 ? 2.516 -20.672 3.006 1 75.56 287 PRO B CA 1
ATOM 6573 C C . PRO B 1 287 ? 1.286 -19.781 3.232 1 75.56 287 PRO B C 1
ATOM 6575 O O . PRO B 1 287 ? 1.199 -19.094 4.246 1 75.56 287 PRO B O 1
ATOM 6578 N N . SER B 1 288 ? 0.361 -19.875 2.344 1 82.06 288 SER B N 1
ATOM 6579 C CA . SER B 1 288 ? -0.844 -19.062 2.475 1 82.06 288 SER B CA 1
ATOM 6580 C C . SER B 1 288 ? -1.702 -19.531 3.645 1 82.06 288 SER B C 1
ATOM 6582 O O . SER B 1 288 ? -2.318 -18.703 4.332 1 82.06 288 SER B O 1
ATOM 6584 N N . LEU B 1 289 ? -1.676 -20.812 3.896 1 85.19 289 LEU B N 1
ATOM 6585 C CA . LEU B 1 289 ? -2.432 -21.344 5.023 1 85.19 289 LEU B CA 1
ATOM 6586 C C . LEU B 1 289 ? -1.786 -20.938 6.348 1 85.19 289 LEU B C 1
ATOM 6588 O O . LEU B 1 289 ? -2.482 -20.609 7.309 1 85.19 289 LEU B O 1
ATOM 6592 N N . LEU B 1 290 ? -0.532 -20.953 6.336 1 83.69 290 LEU B N 1
ATOM 6593 C CA . LEU B 1 290 ? 0.186 -20.547 7.539 1 83.69 290 LEU B CA 1
ATOM 6594 C C . LEU B 1 290 ? 0.003 -19.062 7.812 1 83.69 290 LEU B C 1
ATOM 6596 O O . LEU B 1 290 ? -0.208 -18.656 8.961 1 83.69 290 LEU B O 1
ATOM 6600 N N . ALA B 1 291 ? 0.042 -18.328 6.754 1 85.38 291 ALA B N 1
ATOM 6601 C CA . ALA B 1 291 ? -0.177 -16.891 6.891 1 85.38 291 ALA B CA 1
ATOM 6602 C C . ALA B 1 291 ? -1.579 -16.594 7.414 1 85.38 291 ALA B C 1
ATOM 6604 O O . ALA B 1 291 ? -1.766 -15.695 8.242 1 85.38 291 ALA B O 1
ATOM 6605 N N . ALA B 1 292 ? -2.504 -17.312 6.953 1 89.06 292 ALA B N 1
ATOM 6606 C CA . ALA B 1 292 ? -3.881 -17.141 7.41 1 89.06 292 ALA B CA 1
ATOM 6607 C C . ALA B 1 292 ? -4.008 -17.469 8.898 1 89.06 292 ALA B C 1
ATOM 6609 O O . ALA B 1 292 ? -4.707 -16.766 9.633 1 89.06 292 ALA B O 1
ATOM 6610 N N . ARG B 1 293 ? -3.303 -18.484 9.297 1 87.44 293 ARG B N 1
ATOM 6611 C CA . ARG B 1 293 ? -3.34 -18.859 10.703 1 87.44 293 ARG B CA 1
ATOM 6612 C C . ARG B 1 293 ? -2.734 -17.781 11.594 1 87.44 293 ARG B C 1
ATOM 6614 O O . ARG B 1 293 ? -3.289 -17.453 12.641 1 87.44 293 ARG B O 1
ATOM 6621 N N . ILE B 1 294 ? -1.695 -17.219 11.203 1 86.75 294 ILE B N 1
ATOM 6622 C CA . ILE B 1 294 ? -1.041 -16.141 11.938 1 86.75 294 ILE B CA 1
ATOM 6623 C C . ILE B 1 294 ? -1.967 -14.938 12.016 1 86.75 294 ILE B C 1
ATOM 6625 O O . ILE B 1 294 ? -2.107 -14.312 13.07 1 86.75 294 ILE B O 1
ATOM 6629 N N . SER B 1 295 ? -2.59 -14.641 10.883 1 90.75 295 SER B N 1
ATOM 6630 C CA . SER B 1 295 ? -3.506 -13.508 10.828 1 90.75 295 SER B CA 1
ATOM 6631 C C . SER B 1 295 ? -4.691 -13.703 11.766 1 90.75 295 SER B C 1
ATOM 6633 O O . SER B 1 295 ? -5.137 -12.766 12.422 1 90.75 295 SER B O 1
ATOM 6635 N N . LEU B 1 296 ? -5.148 -14.922 11.812 1 89.69 296 LEU B N 1
ATOM 6636 C CA . LEU B 1 296 ? -6.258 -15.219 12.719 1 89.69 296 LEU B CA 1
ATOM 6637 C C . LEU B 1 296 ? -5.848 -15.023 14.172 1 89.69 296 LEU B C 1
ATOM 6639 O O . LEU B 1 296 ? -6.621 -14.5 14.977 1 89.69 296 LEU B O 1
ATOM 6643 N N . ASP B 1 297 ? -4.703 -15.414 14.445 1 89.5 297 ASP B N 1
ATOM 6644 C CA . ASP B 1 297 ? -4.18 -15.227 15.797 1 89.5 297 ASP B CA 1
ATOM 6645 C C . ASP B 1 297 ? -4.047 -13.742 16.125 1 89.5 297 ASP B C 1
ATOM 6647 O O . ASP B 1 297 ? -4.363 -13.32 17.25 1 89.5 297 ASP B O 1
ATOM 6651 N N . LYS B 1 298 ? -3.613 -12.992 15.172 1 89.25 298 LYS B N 1
ATOM 6652 C CA . LYS B 1 298 ? -3.492 -11.547 15.352 1 89.25 298 LYS B CA 1
ATOM 6653 C C . LYS B 1 298 ? -4.852 -10.914 15.617 1 89.25 298 LYS B C 1
ATOM 6655 O O . LYS B 1 298 ? -4.977 -10.023 16.469 1 89.25 298 LYS B O 1
ATOM 6660 N N . LEU B 1 299 ? -5.816 -11.336 14.938 1 89.75 299 LEU B N 1
ATOM 6661 C CA . LEU B 1 299 ? -7.156 -10.789 15.109 1 89.75 299 LEU B CA 1
ATOM 6662 C C . LEU B 1 299 ? -7.684 -11.07 16.516 1 89.75 299 LEU B C 1
ATOM 6664 O O . LEU B 1 299 ? -8.359 -10.227 17.109 1 89.75 299 LEU B O 1
ATOM 6668 N N . GLU B 1 300 ? -7.312 -12.188 17.031 1 87.19 300 GLU B N 1
ATOM 6669 C CA . GLU B 1 300 ? -7.766 -12.578 18.359 1 87.19 300 GLU B CA 1
ATOM 6670 C C . GLU B 1 300 ? -7.078 -11.75 19.453 1 87.19 300 GLU B C 1
ATOM 6672 O O . GLU B 1 300 ? -7.664 -11.484 20.5 1 87.19 300 GLU B O 1
ATOM 6677 N N . THR B 1 301 ? -5.922 -11.258 19.141 1 88.31 301 THR B N 1
ATOM 6678 C CA . THR B 1 301 ? -5.145 -10.516 20.125 1 88.31 301 THR B CA 1
ATOM 6679 C C . THR B 1 301 ? -5.645 -9.078 20.25 1 88.31 301 THR B C 1
ATOM 6681 O O . THR B 1 301 ? -5.328 -8.375 21.203 1 88.31 301 THR B O 1
ATOM 6684 N N . LEU B 1 302 ? -6.41 -8.656 19.281 1 87.75 302 LEU B N 1
ATOM 6685 C CA . LEU B 1 302 ? -6.926 -7.293 19.344 1 87.75 302 LEU B CA 1
ATOM 6686 C C . LEU B 1 302 ? -7.859 -7.109 20.531 1 87.75 302 LEU B C 1
ATOM 6688 O O . LEU B 1 302 ? -8.016 -5.996 21.031 1 87.75 302 LEU B O 1
ATOM 6692 N N . GLU B 1 303 ? -8.461 -8.18 21.047 1 86.12 303 GLU B N 1
ATOM 6693 C CA . GLU B 1 303 ? -9.367 -8.148 22.188 1 86.12 303 GLU B CA 1
ATOM 6694 C C . GLU B 1 303 ? -10.438 -7.082 22.016 1 86.12 303 GLU B C 1
ATOM 6696 O O . GLU B 1 303 ? -10.648 -6.25 22.906 1 86.12 303 GLU B O 1
ATOM 6701 N N . LEU B 1 304 ? -11.148 -7.176 20.906 1 87.81 304 LEU B N 1
ATOM 6702 C CA . LEU B 1 304 ? -12.242 -6.258 20.625 1 87.81 304 LEU B CA 1
ATOM 6703 C C . LEU B 1 304 ? -13.508 -6.68 21.375 1 87.81 304 LEU B C 1
ATOM 6705 O O . LEU B 1 304 ? -13.562 -7.77 21.953 1 87.81 304 LEU B O 1
ATOM 6709 N N . ALA B 1 305 ? -14.391 -5.762 21.453 1 86.25 305 ALA B N 1
ATOM 6710 C CA . ALA B 1 305 ? -15.68 -6.043 22.094 1 86.25 305 ALA B CA 1
ATOM 6711 C C . ALA B 1 305 ? -16.375 -7.219 21.406 1 86.25 305 ALA B C 1
ATOM 6713 O O . ALA B 1 305 ? -16.188 -7.465 20.219 1 86.25 305 ALA B O 1
ATOM 6714 N N . PRO B 1 306 ? -17.094 -7.996 22.188 1 83.5 306 PRO B N 1
ATOM 6715 C CA . PRO B 1 306 ? -17.859 -9.094 21.578 1 83.5 306 PRO B CA 1
ATOM 6716 C C . PRO B 1 306 ? -18.891 -8.602 20.562 1 83.5 306 PRO B C 1
ATOM 6718 O O . PRO B 1 306 ? -19.328 -7.453 20.641 1 83.5 306 PRO B O 1
ATOM 6721 N N . GLU B 1 307 ? -19.094 -9.367 19.656 1 80.31 307 GLU B N 1
ATOM 6722 C CA . GLU B 1 307 ? -20.031 -9.008 18.594 1 80.31 307 GLU B CA 1
ATOM 6723 C C . GLU B 1 307 ? -21.453 -8.898 19.109 1 80.31 307 GLU B C 1
ATOM 6725 O O . GLU B 1 307 ? -21.922 -9.773 19.844 1 80.31 307 GLU B O 1
ATOM 6730 N N . THR B 1 308 ? -21.969 -7.758 18.875 1 74.19 308 THR B N 1
ATOM 6731 C CA . THR B 1 308 ? -23.391 -7.586 19.188 1 74.19 308 THR B CA 1
ATOM 6732 C C . THR B 1 308 ? -24.25 -7.762 17.922 1 74.19 308 THR B C 1
ATOM 6734 O O . THR B 1 308 ? -23.75 -7.625 16.812 1 74.19 308 THR B O 1
ATOM 6737 N N . ALA B 1 309 ? -25.453 -8.211 18.125 1 62.97 309 ALA B N 1
ATOM 6738 C CA . ALA B 1 309 ? -26.328 -8.539 17 1 62.97 309 ALA B CA 1
ATOM 6739 C C . ALA B 1 309 ? -26.625 -7.305 16.156 1 62.97 309 ALA B C 1
ATOM 6741 O O . ALA B 1 309 ? -26.672 -7.383 14.93 1 62.97 309 ALA B O 1
ATOM 6742 N N . GLU B 1 310 ? -26.969 -6.156 16.672 1 66.88 310 GLU B N 1
ATOM 6743 C CA . GLU B 1 310 ? -27.281 -4.941 15.914 1 66.88 310 GLU B CA 1
ATOM 6744 C C . GLU B 1 310 ? -26.734 -3.703 16.625 1 66.88 310 GLU B C 1
ATOM 6746 O O . GLU B 1 310 ? -26.531 -3.719 17.828 1 66.88 310 GLU B O 1
ATOM 6751 N N . ILE B 1 311 ? -26.297 -2.893 15.719 1 68.12 311 ILE B N 1
ATOM 6752 C CA . ILE B 1 311 ? -26.016 -1.581 16.297 1 68.12 311 ILE B CA 1
ATOM 6753 C C . ILE B 1 311 ? -27.312 -0.97 16.828 1 68.12 311 ILE B C 1
ATOM 6755 O O . ILE B 1 311 ? -28.219 -0.648 16.062 1 68.12 311 ILE B O 1
ATOM 6759 N N . ALA B 1 312 ? -27.578 -1.2 18.094 1 62.44 312 ALA B N 1
ATOM 6760 C CA . ALA B 1 312 ? -28.844 -0.831 18.734 1 62.44 312 ALA B CA 1
ATOM 6761 C C . ALA B 1 312 ? -29.094 0.672 18.625 1 62.44 312 ALA B C 1
ATOM 6763 O O . ALA B 1 312 ? -28.141 1.466 18.672 1 62.44 312 ALA B O 1
ATOM 6764 N N . ALA B 1 313 ? -30.281 1.027 18.203 1 67.19 313 ALA B N 1
ATOM 6765 C CA . ALA B 1 313 ? -30.719 2.418 18.328 1 67.19 313 ALA B CA 1
ATOM 6766 C C . ALA B 1 313 ? -30.609 2.895 19.766 1 67.19 313 ALA B C 1
ATOM 6768 O O . ALA B 1 313 ? -30.938 2.158 20.703 1 67.19 313 ALA B O 1
ATOM 6769 N N . VAL B 1 314 ? -29.859 3.947 19.938 1 73.38 314 VAL B N 1
ATOM 6770 C CA . VAL B 1 314 ? -29.641 4.457 21.281 1 73.38 314 VAL B CA 1
ATOM 6771 C C . VAL B 1 314 ? -30.812 5.34 21.703 1 73.38 314 VAL B C 1
ATOM 6773 O O . VAL B 1 314 ? -31.281 6.176 20.938 1 73.38 314 VAL B O 1
ATOM 6776 N N . GLU B 1 315 ? -31.312 5.016 22.828 1 78.25 315 GLU B N 1
ATOM 6777 C CA . GLU B 1 315 ? -32.406 5.828 23.375 1 78.25 315 GLU B CA 1
ATOM 6778 C C . GLU B 1 315 ? -31.875 7.195 23.828 1 78.25 315 GLU B C 1
ATOM 6780 O O . GLU B 1 315 ? -30.766 7.305 24.359 1 78.25 315 GLU B O 1
ATOM 6785 N N . SER B 1 316 ? -32.688 8.188 23.516 1 81.88 316 SER B N 1
ATOM 6786 C CA . SER B 1 316 ? -32.312 9.547 23.922 1 81.88 316 SER B CA 1
ATOM 6787 C C . SER B 1 316 ? -32.5 9.742 25.422 1 81.88 316 SER B C 1
ATOM 6789 O O . SER B 1 316 ? -33.375 9.164 26.031 1 81.88 316 SER B O 1
ATOM 6791 N N . LEU B 1 317 ? -31.562 10.352 26.109 1 84.38 317 LEU B N 1
ATOM 6792 C CA . LEU B 1 317 ? -31.625 10.625 27.547 1 84.38 317 LEU B CA 1
ATOM 6793 C C . LEU B 1 317 ? -32.625 11.75 27.844 1 84.38 317 LEU B C 1
ATOM 6795 O O . LEU B 1 317 ? -32.906 12.039 29 1 84.38 317 LEU B O 1
ATOM 6799 N N . GLY B 1 318 ? -33.25 12.242 26.922 1 79.69 318 GLY B N 1
ATOM 6800 C CA . GLY B 1 318 ? -34.25 13.273 27.125 1 79.69 318 GLY B CA 1
ATOM 6801 C C . GLY B 1 318 ? -33.656 14.641 27.375 1 79.69 318 GLY B C 1
ATOM 6802 O O . GLY B 1 318 ? -32.5 14.891 27.031 1 79.69 318 GLY B O 1
ATOM 6803 N N . GLU B 1 319 ? -34.406 15.516 28.078 1 88.19 319 GLU B N 1
ATOM 6804 C CA . GLU B 1 319 ? -34 16.891 28.359 1 88.19 319 GLU B CA 1
ATOM 6805 C C . GLU B 1 319 ? -33.094 16.953 29.578 1 88.19 319 GLU B C 1
ATOM 6807 O O . GLU B 1 319 ? -33.219 16.141 30.5 1 88.19 319 GLU B O 1
ATOM 6812 N N . TRP B 1 320 ? -32.156 17.812 29.531 1 93.31 320 TRP B N 1
ATOM 6813 C CA . TRP B 1 320 ? -31.203 17.984 30.625 1 93.31 320 TRP B CA 1
ATOM 6814 C C . TRP B 1 320 ? -31.031 19.469 30.969 1 93.31 320 TRP B C 1
ATOM 6816 O O . TRP B 1 320 ? -31.344 20.328 30.156 1 93.31 320 TRP B O 1
ATOM 6826 N N . GLN B 1 321 ? -30.562 19.734 32.219 1 94.94 321 GLN B N 1
ATOM 6827 C CA . GLN B 1 321 ? -30.359 21.109 32.656 1 94.94 321 GLN B CA 1
ATOM 6828 C C . GLN B 1 321 ? -28.922 21.328 33.125 1 94.94 321 GLN B C 1
ATOM 6830 O O . GLN B 1 321 ? -28.359 22.422 32.969 1 94.94 321 GLN B O 1
ATOM 6835 N N . SER B 1 322 ? -28.5 20.312 33.812 1 96.44 322 SER B N 1
ATOM 6836 C CA . SER B 1 322 ? -27.156 20.469 34.344 1 96.44 322 SER B CA 1
ATOM 6837 C C . SER B 1 322 ? -26.328 19.203 34.156 1 96.44 322 SER B C 1
ATOM 6839 O O . SER B 1 322 ? -26.844 18.094 34.25 1 96.44 322 SER B O 1
ATOM 6841 N N . LEU B 1 323 ? -25.078 19.391 33.75 1 96.75 323 LEU B N 1
ATOM 6842 C CA . LEU B 1 323 ? -24.094 18.344 33.625 1 96.75 323 LEU B CA 1
ATOM 6843 C C . LEU B 1 323 ? -22.922 18.562 34.562 1 96.75 323 LEU B C 1
ATOM 6845 O O . LEU B 1 323 ? -22.297 19.609 34.562 1 96.75 323 LEU B O 1
ATOM 6849 N N . GLN B 1 324 ? -22.656 17.531 35.406 1 97.19 324 GLN B N 1
ATOM 6850 C CA . GLN B 1 324 ? -21.656 17.719 36.469 1 97.19 324 GLN B CA 1
ATOM 6851 C C . GLN B 1 324 ? -20.594 16.625 36.406 1 97.19 324 GLN B C 1
ATOM 6853 O O . GLN B 1 324 ? -20.906 15.445 36.25 1 97.19 324 GLN B O 1
ATOM 6858 N N . LEU B 1 325 ? -19.391 17.031 36.375 1 96.94 325 LEU B N 1
ATOM 6859 C CA . LEU B 1 325 ? -18.25 16.172 36.688 1 96.94 325 LEU B CA 1
ATOM 6860 C C . LEU B 1 325 ? -17.875 16.297 38.156 1 96.94 325 LEU B C 1
ATOM 6862 O O . LEU B 1 325 ? -17.5 17.391 38.625 1 96.94 325 LEU B O 1
ATOM 6866 N N . ALA B 1 326 ? -18 15.188 38.875 1 96.75 326 ALA B N 1
ATOM 6867 C CA . ALA B 1 326 ? -17.734 15.203 40.312 1 96.75 326 ALA B CA 1
ATOM 6868 C C . ALA B 1 326 ? -16.484 14.398 40.625 1 96.75 326 ALA B C 1
ATOM 6870 O O . ALA B 1 326 ? -16.547 13.172 40.75 1 96.75 326 ALA B O 1
ATOM 6871 N N . GLY B 1 327 ? -15.391 15.109 40.875 1 95.75 327 GLY B N 1
ATOM 6872 C CA . GLY B 1 327 ? -14.148 14.461 41.25 1 95.75 327 GLY B CA 1
ATOM 6873 C C . GLY B 1 327 ? -13.617 13.508 40.188 1 95.75 327 GLY B C 1
ATOM 6874 O O . GLY B 1 327 ? -13.117 12.43 40.531 1 95.75 327 GLY B O 1
ATOM 6875 N N . VAL B 1 328 ? -13.781 13.875 39 1 95.38 328 VAL B N 1
ATOM 6876 C CA . VAL B 1 328 ? -13.43 12.984 37.906 1 95.38 328 VAL B CA 1
ATOM 6877 C C . VAL B 1 328 ? -11.922 12.984 37.719 1 95.38 328 VAL B C 1
ATOM 6879 O O . VAL B 1 328 ? -11.281 14.039 37.719 1 95.38 328 VAL B O 1
ATOM 6882 N N . GLU B 1 329 ? -11.375 11.797 37.594 1 94.56 329 GLU B N 1
ATOM 6883 C CA . GLU B 1 329 ? -9.945 11.609 37.375 1 94.56 329 GLU B CA 1
ATOM 6884 C C . GLU B 1 329 ? -9.688 10.688 36.188 1 94.56 329 GLU B C 1
ATOM 6886 O O . GLU B 1 329 ? -10.5 9.812 35.875 1 94.56 329 GLU B O 1
ATOM 6891 N N . TYR B 1 330 ? -8.672 11.008 35.5 1 91.88 330 TYR B N 1
ATOM 6892 C CA . TYR B 1 330 ? -8.227 10.148 34.406 1 91.88 330 TYR B CA 1
ATOM 6893 C C . TYR B 1 330 ? -6.715 9.969 34.438 1 91.88 330 TYR B C 1
ATOM 6895 O O . TYR B 1 330 ? -5.977 10.914 34.719 1 91.88 330 TYR B O 1
ATOM 6903 N N . ARG B 1 331 ? -6.277 8.758 34.219 1 86.62 331 ARG B N 1
ATOM 6904 C CA . ARG B 1 331 ? -4.852 8.438 34.219 1 86.62 331 ARG B CA 1
ATOM 6905 C C . ARG B 1 331 ? -4.465 7.742 32.906 1 86.62 331 ARG B C 1
ATOM 6907 O O . ARG B 1 331 ? -5.062 6.73 32.531 1 86.62 331 ARG B O 1
ATOM 6914 N N . TYR B 1 332 ? -3.576 8.383 32.156 1 80.75 332 TYR B N 1
ATOM 6915 C CA . TYR B 1 332 ? -3.043 7.723 30.969 1 80.75 332 TYR B CA 1
ATOM 6916 C C . TYR B 1 332 ? -2.059 6.625 31.359 1 80.75 332 TYR B C 1
ATOM 6918 O O . TYR B 1 332 ? -1.276 6.785 32.281 1 80.75 332 TYR B O 1
ATOM 6926 N N . PRO B 1 333 ? -2.262 5.508 30.672 1 71.69 333 PRO B N 1
ATOM 6927 C CA . PRO B 1 333 ? -1.298 4.453 30.984 1 71.69 333 PRO B CA 1
ATOM 6928 C C . PRO B 1 333 ? 0.141 4.848 30.672 1 71.69 333 PRO B C 1
ATOM 6930 O O . PRO B 1 333 ? 0.38 5.586 29.703 1 71.69 333 PRO B O 1
ATOM 6933 N N . GLY B 1 334 ? 1.042 5.004 31.594 1 60.56 334 GLY B N 1
ATOM 6934 C CA . GLY B 1 334 ? 2.445 5.312 31.375 1 60.56 334 GLY B CA 1
ATOM 6935 C C . GLY B 1 334 ? 3.061 4.508 30.234 1 60.56 334 GLY B C 1
ATOM 6936 O O . GLY B 1 334 ? 2.559 3.438 29.891 1 60.56 334 GLY B O 1
ATOM 6937 N N . GLU B 1 335 ? 3.654 5.285 29.266 1 55.84 335 GLU B N 1
ATOM 6938 C CA . GLU B 1 335 ? 4.449 4.57 28.281 1 55.84 335 GLU B CA 1
ATOM 6939 C C . GLU B 1 335 ? 5.875 4.34 28.766 1 55.84 335 GLU B C 1
ATOM 6941 O O . GLU B 1 335 ? 6.609 5.297 29.016 1 55.84 335 GLU B O 1
ATOM 6946 N N . GLY B 1 336 ? 6.301 3.164 28.906 1 53.56 336 GLY B N 1
ATOM 6947 C CA . GLY B 1 336 ? 7.621 2.836 29.422 1 53.56 336 GLY B CA 1
ATOM 6948 C C . GLY B 1 336 ? 7.875 3.383 30.812 1 53.56 336 GLY B C 1
ATOM 6949 O O . GLY B 1 336 ? 7.102 3.127 31.734 1 53.56 336 GLY B O 1
ATOM 6950 N N . ASP B 1 337 ? 9.023 4.262 31 1 52.81 337 ASP B N 1
ATOM 6951 C CA . ASP B 1 337 ? 9.523 4.82 32.25 1 52.81 337 ASP B CA 1
ATOM 6952 C C . ASP B 1 337 ? 8.867 6.164 32.562 1 52.81 337 ASP B C 1
ATOM 6954 O O . ASP B 1 337 ? 9.133 6.773 33.594 1 52.81 337 ASP B O 1
ATOM 6958 N N . GLU B 1 338 ? 8.195 6.676 31.656 1 53.66 338 GLU B N 1
ATOM 6959 C CA . GLU B 1 338 ? 7.621 7.992 31.922 1 53.66 338 GLU B CA 1
ATOM 6960 C C . GLU B 1 338 ? 6.23 7.875 32.531 1 53.66 338 GLU B C 1
ATOM 6962 O O . GLU B 1 338 ? 5.422 7.055 32.094 1 53.66 338 GLU B O 1
ATOM 6967 N N . ALA B 1 339 ? 6.207 8.445 33.719 1 58.06 339 ALA B N 1
ATOM 6968 C CA . ALA B 1 339 ? 4.945 8.453 34.469 1 58.06 339 ALA B CA 1
ATOM 6969 C C . ALA B 1 339 ? 3.809 8.992 33.594 1 58.06 339 ALA B C 1
ATOM 6971 O O . ALA B 1 339 ? 4.031 9.844 32.75 1 58.06 339 ALA B O 1
ATOM 6972 N N . GLY B 1 340 ? 2.734 8.375 33.594 1 63.78 340 GLY B N 1
ATOM 6973 C CA . GLY B 1 340 ? 1.553 8.797 32.844 1 63.78 340 GLY B CA 1
ATOM 6974 C C . GLY B 1 340 ? 1.044 10.164 33.281 1 63.78 340 GLY B C 1
ATOM 6975 O O . GLY B 1 340 ? 1.469 10.695 34.312 1 63.78 340 GLY B O 1
ATOM 6976 N N . PHE B 1 341 ? 0.494 10.984 32.406 1 69.12 341 PHE B N 1
ATOM 6977 C CA . PHE B 1 341 ? -0.116 12.281 32.688 1 69.12 341 PHE B CA 1
ATOM 6978 C C . PHE B 1 341 ? -1.491 12.102 33.312 1 69.12 341 PHE B C 1
ATOM 6980 O O . PHE B 1 341 ? -2.322 11.352 32.812 1 69.12 341 PHE B O 1
ATOM 6987 N N . ASP B 1 342 ? -1.597 12.68 34.562 1 81.19 342 ASP B N 1
ATOM 6988 C CA . ASP B 1 342 ? -2.848 12.562 35.312 1 81.19 342 ASP B CA 1
ATOM 6989 C C . ASP B 1 342 ? -3.676 13.844 35.188 1 81.19 342 ASP B C 1
ATOM 6991 O O . ASP B 1 342 ? -3.129 14.945 35.219 1 81.19 342 ASP B O 1
ATOM 6995 N N . VAL B 1 343 ? -4.914 13.57 34.969 1 87.69 343 VAL B N 1
ATOM 6996 C CA . VAL B 1 343 ? -5.863 14.672 34.969 1 87.69 343 VAL B CA 1
ATOM 6997 C C . VAL B 1 343 ? -6.828 14.508 36.156 1 87.69 343 VAL B C 1
ATOM 6999 O O . VAL B 1 343 ? -7.414 13.445 36.344 1 87.69 343 VAL B O 1
ATOM 7002 N N . GLY B 1 344 ? -6.984 15.656 37 1 86.75 344 GLY B N 1
ATOM 7003 C CA . GLY B 1 344 ? -7.988 15.648 38.062 1 86.75 344 GLY B CA 1
ATOM 7004 C C . GLY B 1 344 ? -7.395 15.539 39.469 1 86.75 344 GLY B C 1
ATOM 7005 O O . GLY B 1 344 ? -6.176 15.453 39.594 1 86.75 344 GLY B O 1
ATOM 7006 N N . PRO B 1 345 ? -8.195 15.555 40.219 1 92.94 345 PRO B N 1
ATOM 7007 C CA . PRO B 1 345 ? -9.656 15.539 40.219 1 92.94 345 PRO B CA 1
ATOM 7008 C C . PRO B 1 345 ? -10.25 16.828 39.656 1 92.94 345 PRO B C 1
ATOM 7010 O O . PRO B 1 345 ? -9.773 17.922 39.969 1 92.94 345 PRO B O 1
ATOM 7013 N N . ILE B 1 346 ? -11.266 16.625 38.844 1 95.25 346 ILE B N 1
ATOM 7014 C CA . ILE B 1 346 ? -11.914 17.766 38.188 1 95.25 346 ILE B CA 1
ATOM 7015 C C . ILE B 1 346 ? -13.352 17.875 38.656 1 95.25 346 ILE B C 1
ATOM 7017 O O . ILE B 1 346 ? -14.109 16.906 38.656 1 95.25 346 ILE B O 1
ATOM 7021 N N . ASP B 1 347 ? -13.664 19.078 39.156 1 96 347 ASP B N 1
ATOM 7022 C CA . ASP B 1 347 ? -15.047 19.438 39.438 1 96 347 ASP B CA 1
ATOM 7023 C C . ASP B 1 347 ? -15.547 20.516 38.5 1 96 347 ASP B C 1
ATOM 7025 O O . ASP B 1 347 ? -15.023 21.625 38.469 1 96 347 ASP B O 1
ATOM 7029 N N . LEU B 1 348 ? -16.562 20.141 37.719 1 96.5 348 LEU B N 1
ATOM 7030 C CA . LEU B 1 348 ? -17.094 21.062 36.719 1 96.5 348 LEU B CA 1
ATOM 7031 C C . LEU B 1 348 ? -18.609 20.906 36.594 1 96.5 348 LEU B C 1
ATOM 7033 O O . LEU B 1 348 ? -19.125 19.797 36.625 1 96.5 348 LEU B O 1
ATOM 7037 N N . GLU B 1 349 ? -19.281 22.031 36.531 1 96.38 349 GLU B N 1
ATOM 7038 C CA . GLU B 1 349 ? -20.719 22.031 36.25 1 96.38 349 GLU B CA 1
ATOM 7039 C C . GLU B 1 349 ? -21.047 22.891 35.031 1 96.38 349 GLU B C 1
ATOM 7041 O O . GLU B 1 349 ? -20.688 24.062 35 1 96.38 349 GLU B O 1
ATOM 7046 N N . LEU B 1 350 ? -21.688 22.266 34.125 1 96.5 350 LEU B N 1
ATOM 7047 C CA . LEU B 1 350 ? -22.156 22.984 32.969 1 96.5 350 LEU B CA 1
ATOM 7048 C C . LEU B 1 350 ? -23.672 23.125 33 1 96.5 350 LEU B C 1
ATOM 7050 O O . LEU B 1 350 ? -24.391 22.172 33.312 1 96.5 350 LEU B O 1
ATOM 7054 N N . ARG B 1 351 ? -24.109 24.297 32.688 1 96.56 351 ARG B N 1
ATOM 7055 C CA . ARG B 1 351 ? -25.547 24.547 32.594 1 96.56 351 ARG B CA 1
ATOM 7056 C C . ARG B 1 351 ? -25.984 24.672 31.141 1 96.56 351 ARG B C 1
ATOM 7058 O O . ARG B 1 351 ? -25.234 25.156 30.297 1 96.56 351 ARG B O 1
ATOM 7065 N N . ARG B 1 352 ? -27.203 24.281 30.922 1 95.94 352 ARG B N 1
ATOM 7066 C CA . ARG B 1 352 ? -27.734 24.297 29.562 1 95.94 352 ARG B CA 1
ATOM 7067 C C . ARG B 1 352 ? -27.734 25.719 29 1 95.94 352 ARG B C 1
ATOM 7069 O O . ARG B 1 352 ? -28.141 26.672 29.672 1 95.94 352 ARG B O 1
ATOM 7076 N N . GLY B 1 353 ? -27.125 25.875 27.797 1 95.25 353 GLY B N 1
ATOM 7077 C CA . GLY B 1 353 ? -27.172 27.141 27.078 1 95.25 353 GLY B CA 1
ATOM 7078 C C . GLY B 1 353 ? -25.984 28.047 27.359 1 95.25 353 GLY B C 1
ATOM 7079 O O . GLY B 1 353 ? -25.922 29.172 26.891 1 95.25 353 GLY B O 1
ATOM 7080 N N . GLU B 1 354 ? -25.078 27.578 28.094 1 95.31 354 GLU B N 1
ATOM 7081 C CA . GLU B 1 354 ? -23.938 28.406 28.438 1 95.31 354 GLU B CA 1
ATOM 7082 C C . GLU B 1 354 ? -22.812 28.297 27.406 1 95.31 354 GLU B C 1
ATOM 7084 O O . GLU B 1 354 ? -22.672 27.266 26.75 1 95.31 354 GLU B O 1
ATOM 7089 N N . LEU B 1 355 ? -22.094 29.391 27.25 1 96.94 355 LEU B N 1
ATOM 7090 C CA . LEU B 1 355 ? -20.875 29.453 26.438 1 96.94 355 LEU B CA 1
ATOM 7091 C C . LEU B 1 355 ? -19.641 29.516 27.328 1 96.94 355 LEU B C 1
ATOM 7093 O O . LEU B 1 355 ? -19.391 30.531 27.984 1 96.94 355 LEU B O 1
ATOM 7097 N N . VAL B 1 356 ? -18.906 28.422 27.344 1 96.94 356 VAL B N 1
ATOM 7098 C CA . VAL B 1 356 ? -17.75 28.312 28.234 1 96.94 356 VAL B CA 1
ATOM 7099 C C . VAL B 1 356 ? -16.469 28.203 27.406 1 96.94 356 VAL B C 1
ATOM 7101 O O . VAL B 1 356 ? -16.422 27.438 26.438 1 96.94 356 VAL B O 1
ATOM 7104 N N . PHE B 1 357 ? -15.484 28.969 27.734 1 95.31 357 PHE B N 1
ATOM 7105 C CA . PHE B 1 357 ? -14.164 28.859 27.125 1 95.31 357 PHE B CA 1
ATOM 7106 C C . PHE B 1 357 ? -13.195 28.141 28.047 1 95.31 357 PHE B C 1
ATOM 7108 O O . PHE B 1 357 ? -13.195 28.359 29.266 1 95.31 357 PHE B O 1
ATOM 7115 N N . LEU B 1 358 ? -12.516 27.234 27.5 1 93.56 358 LEU B N 1
ATOM 7116 C CA . LEU B 1 358 ? -11.453 26.531 28.203 1 93.56 358 LEU B CA 1
ATOM 7117 C C . LEU B 1 358 ? -10.078 26.938 27.672 1 93.56 358 LEU B C 1
ATOM 7119 O O . LEU B 1 358 ? -9.805 26.781 26.469 1 93.56 358 LEU B O 1
ATOM 7123 N N . VAL B 1 359 ? -9.219 27.422 28.531 1 88.31 359 VAL B N 1
ATOM 7124 C CA . VAL B 1 359 ? -7.902 27.891 28.125 1 88.31 359 VAL B CA 1
ATOM 7125 C C . VAL B 1 359 ? -6.824 27.188 28.938 1 88.31 359 VAL B C 1
ATOM 7127 O O . VAL B 1 359 ? -7.113 26.594 29.984 1 88.31 359 VAL B O 1
ATOM 7130 N N . GLY B 1 360 ? -5.641 27.156 28.406 1 81.75 360 GLY B N 1
ATOM 7131 C CA . GLY B 1 360 ? -4.508 26.531 29.062 1 81.75 360 GLY B CA 1
ATOM 7132 C C . GLY B 1 360 ? -3.367 26.219 28.109 1 81.75 360 GLY B C 1
ATOM 7133 O O . GLY B 1 360 ? -3.539 26.266 26.891 1 81.75 360 GLY B O 1
ATOM 7134 N N . GLY B 1 361 ? -2.285 25.906 28.719 1 71.75 361 GLY B N 1
ATOM 7135 C CA . GLY B 1 361 ? -1.106 25.594 27.922 1 71.75 361 GLY B CA 1
ATOM 7136 C C . GLY B 1 361 ? -1.186 24.25 27.25 1 71.75 361 GLY B C 1
ATOM 7137 O O . GLY B 1 361 ? -2.113 23.469 27.484 1 71.75 361 GLY B O 1
ATOM 7138 N N . ASN B 1 362 ? -0.245 24.016 26.359 1 67 362 ASN B N 1
ATOM 7139 C CA . ASN B 1 362 ? -0.162 22.703 25.703 1 67 362 ASN B CA 1
ATOM 7140 C C . ASN B 1 362 ? 0.125 21.594 26.719 1 67 362 ASN B C 1
ATOM 7142 O O . ASN B 1 362 ? 0.959 21.766 27.609 1 67 362 ASN B O 1
ATOM 7146 N N . GLY B 1 363 ? -0.639 20.594 26.625 1 74.12 363 GLY B N 1
ATOM 7147 C CA . GLY B 1 363 ? -0.442 19.469 27.531 1 74.12 363 GLY B CA 1
ATOM 7148 C C . GLY B 1 363 ? -1.084 19.672 28.891 1 74.12 363 GLY B C 1
ATOM 7149 O O . GLY B 1 363 ? -0.837 18.891 29.812 1 74.12 363 GLY B O 1
ATOM 7150 N N . SER B 1 364 ? -1.87 20.656 28.969 1 79.44 364 SER B N 1
ATOM 7151 C CA . SER B 1 364 ? -2.463 20.953 30.266 1 79.44 364 SER B CA 1
ATOM 7152 C C . SER B 1 364 ? -3.631 20.031 30.578 1 79.44 364 SER B C 1
ATOM 7154 O O . SER B 1 364 ? -4.102 19.969 31.719 1 79.44 364 SER B O 1
ATOM 7156 N N . GLY B 1 365 ? -4.129 19.297 29.578 1 86.31 365 GLY B N 1
ATOM 7157 C CA . GLY B 1 365 ? -5.215 18.359 29.797 1 86.31 365 GLY B CA 1
ATOM 7158 C C . GLY B 1 365 ? -6.527 18.797 29.172 1 86.31 365 GLY B C 1
ATOM 7159 O O . GLY B 1 365 ? -7.566 18.172 29.406 1 86.31 365 GLY B O 1
ATOM 7160 N N . LYS B 1 366 ? -6.531 19.781 28.422 1 89.44 366 LYS B N 1
ATOM 7161 C CA . LYS B 1 366 ? -7.746 20.328 27.828 1 89.44 366 LYS B CA 1
ATOM 7162 C C . LYS B 1 366 ? -8.461 19.297 26.969 1 89.44 366 LYS B C 1
ATOM 7164 O O . LYS B 1 366 ? -9.656 19.047 27.141 1 89.44 366 LYS B O 1
ATOM 7169 N N . SER B 1 367 ? -7.684 18.625 26.125 1 87.62 367 SER B N 1
ATOM 7170 C CA . SER B 1 367 ? -8.266 17.625 25.234 1 87.62 367 SER B CA 1
ATOM 7171 C C . SER B 1 367 ? -8.781 16.422 26.031 1 87.62 367 SER B C 1
ATOM 7173 O O . SER B 1 367 ? -9.805 15.828 25.672 1 87.62 367 SER B O 1
ATOM 7175 N N . THR B 1 368 ? -8.109 16.078 27.078 1 89.88 368 THR B N 1
ATOM 7176 C CA . THR B 1 368 ? -8.547 14.992 27.938 1 89.88 368 THR B CA 1
ATOM 7177 C C . THR B 1 368 ? -9.867 15.328 28.609 1 89.88 368 THR B C 1
ATOM 7179 O O . THR B 1 368 ? -10.766 14.484 28.688 1 89.88 368 THR B O 1
ATOM 7182 N N . LEU B 1 369 ? -9.898 16.547 29.078 1 93.69 369 LEU B N 1
ATOM 7183 C CA . LEU B 1 369 ? -11.148 16.984 29.703 1 93.69 369 LEU B CA 1
ATOM 7184 C C . LEU B 1 369 ? -12.305 16.906 28.703 1 93.69 369 LEU B C 1
ATOM 7186 O O . LEU B 1 369 ? -13.398 16.453 29.062 1 93.69 369 LEU B O 1
ATOM 7190 N N . ALA B 1 370 ? -12.062 17.328 27.516 1 94.12 370 ALA B N 1
ATOM 7191 C CA . ALA B 1 370 ? -13.086 17.281 26.484 1 94.12 370 ALA B CA 1
ATOM 7192 C C . ALA B 1 370 ? -13.547 15.844 26.234 1 94.12 370 ALA B C 1
ATOM 7194 O O . ALA B 1 370 ? -14.742 15.594 26.078 1 94.12 370 ALA B O 1
ATOM 7195 N N . ARG B 1 371 ? -12.68 14.906 26.266 1 93.31 371 ARG B N 1
ATOM 7196 C CA . ARG B 1 371 ? -13.008 13.5 26.016 1 93.31 371 ARG B CA 1
ATOM 7197 C C . ARG B 1 371 ? -13.766 12.906 27.203 1 93.31 371 ARG B C 1
ATOM 7199 O O . ARG B 1 371 ? -14.648 12.07 27.016 1 93.31 371 ARG B O 1
ATOM 7206 N N . LEU B 1 372 ? -13.414 13.352 28.344 1 93.88 372 LEU B N 1
ATOM 7207 C CA . LEU B 1 372 ? -14.133 12.906 29.531 1 93.88 372 LEU B CA 1
ATOM 7208 C C . LEU B 1 372 ? -15.555 13.453 29.547 1 93.88 372 LEU B C 1
ATOM 7210 O O . LEU B 1 372 ? -16.5 12.719 29.844 1 93.88 372 LEU B O 1
ATOM 7214 N N . LEU B 1 373 ? -15.578 14.68 29.203 1 95.25 373 LEU B N 1
ATOM 7215 C CA . LEU B 1 373 ? -16.875 15.352 29.203 1 95.25 373 LEU B CA 1
ATOM 7216 C C . LEU B 1 373 ? -17.828 14.68 28.219 1 95.25 373 LEU B C 1
ATOM 7218 O O . LEU B 1 373 ? -19.016 14.531 28.516 1 95.25 373 LEU B O 1
ATOM 7222 N N . THR B 1 374 ? -17.344 14.203 27.094 1 95.25 374 THR B N 1
ATOM 7223 C CA . THR B 1 374 ? -18.172 13.625 26.047 1 95.25 374 THR B CA 1
ATOM 7224 C C . THR B 1 374 ? -18.406 12.141 26.312 1 95.25 374 THR B C 1
ATOM 7226 O O . THR B 1 374 ? -19.203 11.492 25.625 1 95.25 374 THR B O 1
ATOM 7229 N N . GLY B 1 375 ? -17.703 11.586 27.188 1 93.25 375 GLY B N 1
ATOM 7230 C CA . GLY B 1 375 ? -17.828 10.172 27.5 1 93.25 375 GLY B CA 1
ATOM 7231 C C . GLY B 1 375 ? -17.016 9.281 26.578 1 93.25 375 GLY B C 1
ATOM 7232 O O . GLY B 1 375 ? -17.188 8.055 26.578 1 93.25 375 GLY B O 1
ATOM 7233 N N . LEU B 1 376 ? -16.234 9.867 25.797 1 92.94 376 LEU B N 1
ATOM 7234 C CA . LEU B 1 376 ? -15.344 9.078 24.953 1 92.94 376 LEU B CA 1
ATOM 7235 C C . LEU B 1 376 ? -14.328 8.32 25.797 1 92.94 376 LEU B C 1
ATOM 7237 O O . LEU B 1 376 ? -13.93 7.207 25.453 1 92.94 376 LEU B O 1
ATOM 7241 N N . HIS B 1 377 ? -13.891 8.945 26.859 1 91.81 377 HIS B N 1
ATOM 7242 C CA . HIS B 1 377 ? -13.078 8.273 27.875 1 91.81 377 HIS B CA 1
ATOM 7243 C C . HIS B 1 377 ? -13.867 8.086 29.172 1 91.81 377 HIS B C 1
ATOM 7245 O O . HIS B 1 377 ? -14.633 8.969 29.562 1 91.81 377 HIS B O 1
ATOM 7251 N N . ARG B 1 378 ? -13.617 6.961 29.672 1 90.12 378 ARG B N 1
ATOM 7252 C CA . ARG B 1 378 ? -14.266 6.699 30.953 1 90.12 378 ARG B CA 1
ATOM 7253 C C . ARG B 1 378 ? -13.375 7.129 32.125 1 90.12 378 ARG B C 1
ATOM 7255 O O . ARG B 1 378 ? -12.164 6.898 32.094 1 90.12 378 ARG B O 1
ATOM 7262 N N . PRO B 1 379 ? -14.039 7.758 33.031 1 92.5 379 PRO B N 1
ATOM 7263 C CA . PRO B 1 379 ? -13.25 8.203 34.188 1 92.5 379 PRO B CA 1
ATOM 7264 C C . PRO B 1 379 ? -12.703 7.035 35 1 92.5 379 PRO B C 1
ATOM 7266 O O . PRO B 1 379 ? -13.375 6.012 35.156 1 92.5 379 PRO B O 1
ATOM 7269 N N . ALA B 1 380 ? -11.492 7.219 35.5 1 90.75 380 ALA B N 1
ATOM 7270 C CA . ALA B 1 380 ? -10.883 6.227 36.375 1 90.75 380 ALA B CA 1
ATOM 7271 C C . ALA B 1 380 ? -11.469 6.316 37.781 1 90.75 380 ALA B C 1
ATOM 7273 O O . ALA B 1 380 ? -11.57 5.305 38.5 1 90.75 380 ALA B O 1
ATOM 7274 N N . ALA B 1 381 ? -11.766 7.516 38.188 1 93.38 381 ALA B N 1
ATOM 7275 C CA . ALA B 1 381 ? -12.414 7.793 39.469 1 93.38 381 ALA B CA 1
ATOM 7276 C C . ALA B 1 381 ? -13.383 8.969 39.344 1 93.38 381 ALA B C 1
ATOM 7278 O O . ALA B 1 381 ? -13.328 9.734 38.375 1 93.38 381 ALA B O 1
ATOM 7279 N N . GLY B 1 382 ? -14.281 9 40.188 1 95.19 382 GLY B N 1
ATOM 7280 C CA . GLY B 1 382 ? -15.297 10.039 40.156 1 95.19 382 GLY B CA 1
ATOM 7281 C C . GLY B 1 382 ? -16.531 9.641 39.375 1 95.19 382 GLY B C 1
ATOM 7282 O O . GLY B 1 382 ? -16.688 8.477 39 1 95.19 382 GLY B O 1
ATOM 7283 N N . GLU B 1 383 ? -17.453 10.703 39.25 1 95.38 383 GLU B N 1
ATOM 7284 C CA . GLU B 1 383 ? -18.719 10.383 38.594 1 95.38 383 GLU B CA 1
ATOM 7285 C C . GLU B 1 383 ? -19.172 11.523 37.688 1 95.38 383 GLU B C 1
ATOM 7287 O O . GLU B 1 383 ? -18.828 12.688 37.938 1 95.38 383 GLU B O 1
ATOM 7292 N N . ILE B 1 384 ? -19.891 11.172 36.719 1 96.06 384 ILE B N 1
ATOM 7293 C CA . ILE B 1 384 ? -20.578 12.133 35.875 1 96.06 384 ILE B CA 1
ATOM 7294 C C . ILE B 1 384 ? -22.078 12.094 36.156 1 96.06 384 ILE B C 1
ATOM 7296 O O . ILE B 1 384 ? -22.688 11.016 36.188 1 96.06 384 ILE B O 1
ATOM 7300 N N . LYS B 1 385 ? -22.625 13.266 36.344 1 96.69 385 LYS B N 1
ATOM 7301 C CA . LYS B 1 385 ? -24.031 13.367 36.688 1 96.69 385 LYS B CA 1
ATOM 7302 C C . LYS B 1 385 ? -24.797 14.242 35.688 1 96.69 385 LYS B C 1
ATOM 7304 O O . LYS B 1 385 ? -24.266 15.266 35.25 1 96.69 385 LYS B O 1
ATOM 7309 N N . LEU B 1 386 ? -25.953 13.789 35.375 1 95.56 386 LEU B N 1
ATOM 7310 C CA . LEU B 1 386 ? -26.906 14.57 34.594 1 95.56 386 LEU B CA 1
ATOM 7311 C C . LEU B 1 386 ? -28.125 14.93 35.438 1 95.56 386 LEU B C 1
ATOM 7313 O O . LEU B 1 386 ? -28.891 14.055 35.844 1 95.56 386 LEU B O 1
ATOM 7317 N N . ASP B 1 387 ? -28.328 16.156 35.656 1 95.75 387 ASP B N 1
ATOM 7318 C CA . ASP B 1 387 ? -29.406 16.625 36.5 1 95.75 387 ASP B CA 1
ATOM 7319 C C . ASP B 1 387 ? -29.391 15.914 37.844 1 95.75 387 ASP B C 1
ATOM 7321 O O . ASP B 1 387 ? -30.438 15.438 38.312 1 95.75 387 ASP B O 1
ATOM 7325 N N . GLY B 1 388 ? -28.188 15.703 38.25 1 93.81 388 GLY B N 1
ATOM 7326 C CA . GLY B 1 388 ? -28.016 15.141 39.594 1 93.81 388 GLY B CA 1
ATOM 7327 C C . GLY B 1 388 ? -27.984 13.625 39.594 1 93.81 388 GLY B C 1
ATOM 7328 O O . GLY B 1 388 ? -27.641 13.016 40.594 1 93.81 388 GLY B O 1
ATOM 7329 N N . ARG B 1 389 ? -28.266 12.992 38.531 1 94.69 389 ARG B N 1
ATOM 7330 C CA . ARG B 1 389 ? -28.281 11.531 38.469 1 94.69 389 ARG B CA 1
ATOM 7331 C C . ARG B 1 389 ? -26.984 11 37.906 1 94.69 389 ARG B C 1
ATOM 7333 O O . ARG B 1 389 ? -26.531 11.43 36.844 1 94.69 389 ARG B O 1
ATOM 7340 N N . VAL B 1 390 ? -26.5 9.984 38.594 1 95.06 390 VAL B N 1
ATOM 7341 C CA . VAL B 1 390 ? -25.25 9.383 38.156 1 95.06 390 VAL B CA 1
ATOM 7342 C C . VAL B 1 390 ? -25.484 8.539 36.906 1 95.06 390 VAL B C 1
ATOM 7344 O O . VAL B 1 390 ? -26.453 7.77 36.844 1 95.06 390 VAL B O 1
ATOM 7347 N N . LEU B 1 391 ? -24.688 8.688 35.969 1 93.69 391 LEU B N 1
ATOM 7348 C CA . LEU B 1 391 ? -24.797 7.934 34.719 1 93.69 391 LEU B CA 1
ATOM 7349 C C . LEU B 1 391 ? -24.359 6.484 34.938 1 93.69 391 LEU B C 1
ATOM 7351 O O . LEU B 1 391 ? -23.312 6.219 35.5 1 93.69 391 LEU B O 1
ATOM 7355 N N . GLN B 1 392 ? -25.141 5.602 34.406 1 90.38 392 GLN B N 1
ATOM 7356 C CA . GLN B 1 392 ? -24.828 4.18 34.469 1 90.38 392 GLN B CA 1
ATOM 7357 C C . GLN B 1 392 ? -24.109 3.729 33.188 1 90.38 392 GLN B C 1
ATOM 7359 O O . GLN B 1 392 ? -24.219 4.363 32.156 1 90.38 392 GLN B O 1
ATOM 7364 N N . PRO B 1 393 ? -23.453 2.627 33.281 1 85.88 393 PRO B N 1
ATOM 7365 C CA . PRO B 1 393 ? -22.656 2.152 32.156 1 85.88 393 PRO B CA 1
ATOM 7366 C C . PRO B 1 393 ? -23.516 1.929 30.906 1 85.88 393 PRO B C 1
ATOM 7368 O O . PRO B 1 393 ? -23.047 2.191 29.781 1 85.88 393 PRO B O 1
ATOM 7371 N N . HIS B 1 394 ? -24.703 1.489 31.031 1 84.81 394 HIS B N 1
ATOM 7372 C CA . HIS B 1 394 ? -25.547 1.173 29.891 1 84.81 394 HIS B CA 1
ATOM 7373 C C . HIS B 1 394 ? -26.062 2.441 29.219 1 84.81 394 HIS B C 1
ATOM 7375 O O . HIS B 1 394 ? -26.578 2.393 28.109 1 84.81 394 HIS B O 1
ATOM 7381 N N . GLU B 1 395 ? -25.859 3.598 29.891 1 90 395 GLU B N 1
ATOM 7382 C CA . GLU B 1 395 ? -26.391 4.863 29.375 1 90 395 GLU B CA 1
ATOM 7383 C C . GLU B 1 395 ? -25.297 5.645 28.641 1 90 395 GLU B C 1
ATOM 7385 O O . GLU B 1 395 ? -25.578 6.719 28.094 1 90 395 GLU B O 1
ATOM 7390 N N . TRP B 1 396 ? -24.188 5.09 28.594 1 89.38 396 TRP B N 1
ATOM 7391 C CA . TRP B 1 396 ? -23.047 5.809 28.047 1 89.38 396 TRP B CA 1
ATOM 7392 C C . TRP B 1 396 ? -23.266 6.152 26.578 1 89.38 396 TRP B C 1
ATOM 7394 O O . TRP B 1 396 ? -22.953 7.266 26.141 1 89.38 396 TRP B O 1
ATOM 7404 N N . GLN B 1 397 ? -23.828 5.254 25.906 1 88 397 GLN B N 1
ATOM 7405 C CA . GLN B 1 397 ? -24.062 5.5 24.484 1 88 397 GLN B CA 1
ATOM 7406 C C . GLN B 1 397 ? -25.078 6.613 24.281 1 88 397 GLN B C 1
ATOM 7408 O O . GLN B 1 397 ? -24.922 7.465 23.406 1 88 397 GLN B O 1
ATOM 7413 N N . ALA B 1 398 ? -26.047 6.59 25.109 1 91.25 398 ALA B N 1
ATOM 7414 C CA . ALA B 1 398 ? -27.062 7.637 25.047 1 91.25 398 ALA B CA 1
ATOM 7415 C C . ALA B 1 398 ? -26.484 8.984 25.469 1 91.25 398 ALA B C 1
ATOM 7417 O O . ALA B 1 398 ? -26.828 10.023 24.891 1 91.25 398 ALA B O 1
ATOM 7418 N N . TYR B 1 399 ? -25.641 8.953 26.422 1 93.94 399 TYR B N 1
ATOM 7419 C CA . TYR B 1 399 ? -24.984 10.156 26.906 1 93.94 399 TYR B CA 1
ATOM 7420 C C . TYR B 1 399 ? -24.141 10.797 25.812 1 93.94 399 TYR B C 1
ATOM 7422 O O . TYR B 1 399 ? -24.172 12.016 25.625 1 93.94 399 TYR B O 1
ATOM 7430 N N . ARG B 1 400 ? -23.469 10.039 25.078 1 93.31 400 ARG B N 1
ATOM 7431 C CA . ARG B 1 400 ? -22.609 10.531 24 1 93.31 400 ARG B CA 1
ATOM 7432 C C . ARG B 1 400 ? -23.406 11.242 22.938 1 93.31 400 ARG B C 1
ATOM 7434 O O . ARG B 1 400 ? -22.922 12.18 22.297 1 93.31 400 ARG B O 1
ATOM 7441 N N . GLN B 1 401 ? -24.656 10.891 22.859 1 91.62 401 GLN B N 1
ATOM 7442 C CA . GLN B 1 401 ? -25.5 11.453 21.797 1 91.62 401 GLN B CA 1
ATOM 7443 C C . GLN B 1 401 ? -25.875 12.898 22.109 1 91.62 401 GLN B C 1
ATOM 7445 O O . GLN B 1 401 ? -26.406 13.602 21.25 1 91.62 401 GLN B O 1
ATOM 7450 N N . LEU B 1 402 ? -25.531 13.32 23.266 1 94.44 402 LEU B N 1
ATOM 7451 C CA . LEU B 1 402 ? -25.797 14.711 23.625 1 94.44 402 LEU B CA 1
ATOM 7452 C C . LEU B 1 402 ? -24.797 15.648 22.969 1 94.44 402 LEU B C 1
ATOM 7454 O O . LEU B 1 402 ? -25.016 16.859 22.891 1 94.44 402 LEU B O 1
ATOM 7458 N N . PHE B 1 403 ? -23.781 15.031 22.484 1 95.88 403 PHE B N 1
ATOM 7459 C CA . PHE B 1 403 ? -22.641 15.867 22.141 1 95.88 403 PHE B CA 1
ATOM 7460 C C . PHE B 1 403 ? -22.375 15.812 20.641 1 95.88 403 PHE B C 1
ATOM 7462 O O . PHE B 1 403 ? -22.531 14.758 20.016 1 95.88 403 PHE B O 1
ATOM 7469 N N . ALA B 1 404 ? -22.016 16.875 20.031 1 95.06 404 ALA B N 1
ATOM 7470 C CA . ALA B 1 404 ? -21.266 17 18.781 1 95.06 404 ALA B CA 1
ATOM 7471 C C . ALA B 1 404 ? -19.922 17.672 19.016 1 95.06 404 ALA B C 1
ATOM 7473 O O . ALA B 1 404 ? -19.781 18.531 19.906 1 95.06 404 ALA B O 1
ATOM 7474 N N . SER B 1 405 ? -18.922 17.188 18.297 1 94.94 405 SER B N 1
ATOM 7475 C CA . SER B 1 405 ? -17.609 17.766 18.578 1 94.94 405 SER B CA 1
ATOM 7476 C C . SER B 1 405 ? -16.781 17.906 17.297 1 94.94 405 SER B C 1
ATOM 7478 O O . SER B 1 405 ? -17.016 17.188 16.312 1 94.94 405 SER B O 1
ATOM 7480 N N . VAL B 1 406 ? -15.953 18.859 17.297 1 94.19 406 VAL B N 1
ATOM 7481 C CA . VAL B 1 406 ? -14.891 19.016 16.312 1 94.19 406 VAL B CA 1
ATOM 7482 C C . VAL B 1 406 ? -13.531 19.047 17 1 94.19 406 VAL B C 1
ATOM 7484 O O . VAL B 1 406 ? -13.078 20.109 17.438 1 94.19 406 VAL B O 1
ATOM 7487 N N . TYR B 1 407 ? -12.969 17.906 17.047 1 92.12 407 TYR B N 1
ATOM 7488 C CA . TYR B 1 407 ? -11.641 17.797 17.641 1 92.12 407 TYR B CA 1
ATOM 7489 C C . TYR B 1 407 ? -10.57 18.25 16.672 1 92.12 407 TYR B C 1
ATOM 7491 O O . TYR B 1 407 ? -10.852 18.469 15.484 1 92.12 407 TYR B O 1
ATOM 7499 N N . THR B 1 408 ? -9.383 18.375 17.156 1 85.38 408 THR B N 1
ATOM 7500 C CA . THR B 1 408 ? -8.266 18.781 16.297 1 85.38 408 THR B CA 1
ATOM 7501 C C . THR B 1 408 ? -8.008 17.734 15.219 1 85.38 408 THR B C 1
ATOM 7503 O O . THR B 1 408 ? -7.75 18.094 14.062 1 85.38 408 THR B O 1
ATOM 7506 N N . ASP B 1 409 ? -8.117 16.469 15.617 1 87.44 409 ASP B N 1
ATOM 7507 C CA . ASP B 1 409 ? -7.926 15.383 14.664 1 87.44 409 ASP B CA 1
ATOM 7508 C C . ASP B 1 409 ? -9.266 14.836 14.172 1 87.44 409 ASP B C 1
ATOM 7510 O O . ASP B 1 409 ? -9.477 13.617 14.156 1 87.44 409 ASP B O 1
ATOM 7514 N N . PHE B 1 410 ? -10.047 15.711 13.609 1 91.06 410 PHE B N 1
ATOM 7515 C CA . PHE B 1 410 ? -11.383 15.359 13.148 1 91.06 410 PHE B CA 1
ATOM 7516 C C . PHE B 1 410 ? -11.32 14.625 11.812 1 91.06 410 PHE B C 1
ATOM 7518 O O . PHE B 1 410 ? -10.32 14.695 11.109 1 91.06 410 PHE B O 1
ATOM 7525 N N . HIS B 1 411 ? -12.352 13.844 11.602 1 92.69 411 HIS B N 1
ATOM 7526 C CA . HIS B 1 411 ? -12.562 13.234 10.297 1 92.69 411 HIS B CA 1
ATOM 7527 C C . HIS B 1 411 ? -13.812 13.797 9.625 1 92.69 411 HIS B C 1
ATOM 7529 O O . HIS B 1 411 ? -14.875 13.883 10.242 1 92.69 411 HIS B O 1
ATOM 7535 N N . LEU B 1 412 ? -13.602 14.203 8.375 1 92.56 412 LEU B N 1
ATOM 7536 C CA . LEU B 1 412 ? -14.711 14.781 7.633 1 92.56 412 LEU B CA 1
ATOM 7537 C C . LEU B 1 412 ? -15.414 13.727 6.789 1 92.56 412 LEU B C 1
ATOM 7539 O O . LEU B 1 412 ? -14.883 13.273 5.777 1 92.56 412 LEU B O 1
ATOM 7543 N N . PHE B 1 413 ? -16.594 13.359 7.234 1 92.94 413 PHE B N 1
ATOM 7544 C CA . PHE B 1 413 ? -17.391 12.414 6.465 1 92.94 413 PHE B CA 1
ATOM 7545 C C . PHE B 1 413 ? -18.078 13.117 5.301 1 92.94 413 PHE B C 1
ATOM 7547 O O . PHE B 1 413 ? -18.438 14.289 5.402 1 92.94 413 PHE B O 1
ATOM 7554 N N . ALA B 1 414 ? -18.312 12.406 4.289 1 90.44 414 ALA B N 1
ATOM 7555 C CA . ALA B 1 414 ? -18.953 12.977 3.105 1 90.44 414 ALA B CA 1
ATOM 7556 C C . ALA B 1 414 ? -20.469 13.07 3.283 1 90.44 414 ALA B C 1
ATOM 7558 O O . ALA B 1 414 ? -21.094 14.008 2.791 1 90.44 414 ALA B O 1
ATOM 7559 N N . ARG B 1 415 ? -21.016 12.203 4.004 1 92 415 ARG B N 1
ATOM 7560 C CA . ARG B 1 415 ? -22.469 12.164 4.16 1 92 415 ARG B CA 1
ATOM 7561 C C . ARG B 1 415 ? -22.938 13.148 5.234 1 92 415 ARG B C 1
ATOM 7563 O O . ARG B 1 415 ? -22.391 13.164 6.34 1 92 415 ARG B O 1
ATOM 7570 N N . LEU B 1 416 ? -23.859 13.914 4.852 1 94.38 416 LEU B N 1
ATOM 7571 C CA . LEU B 1 416 ? -24.469 14.859 5.781 1 94.38 416 LEU B CA 1
ATOM 7572 C C . LEU B 1 416 ? -25.672 14.242 6.473 1 94.38 416 LEU B C 1
ATOM 7574 O O . LEU B 1 416 ? -26.516 13.617 5.82 1 94.38 416 LEU B O 1
ATOM 7578 N N . LEU B 1 417 ? -25.719 14.375 7.809 1 94.25 417 LEU B N 1
ATOM 7579 C CA . LEU B 1 417 ? -26.812 13.797 8.578 1 94.25 417 LEU B CA 1
ATOM 7580 C C . LEU B 1 417 ? -27.469 14.852 9.461 1 94.25 417 LEU B C 1
ATOM 7582 O O . LEU B 1 417 ? -26.781 15.703 10.039 1 94.25 417 LEU B O 1
ATOM 7586 N N . GLY B 1 418 ? -28.734 14.734 9.508 1 93.38 418 GLY B N 1
ATOM 7587 C CA . GLY B 1 418 ? -29.484 15.539 10.461 1 93.38 418 GLY B CA 1
ATOM 7588 C C . GLY B 1 418 ? -29.703 14.844 11.789 1 93.38 418 GLY B C 1
ATOM 7589 O O . GLY B 1 418 ? -29.031 13.859 12.102 1 93.38 418 GLY B O 1
ATOM 7590 N N . PRO B 1 419 ? -30.609 15.43 12.562 1 90.5 419 PRO B N 1
ATOM 7591 C CA . PRO B 1 419 ? -30.938 14.797 13.844 1 90.5 419 PRO B CA 1
ATOM 7592 C C . PRO B 1 419 ? -31.438 13.367 13.688 1 90.5 419 PRO B C 1
ATOM 7594 O O . PRO B 1 419 ? -32.188 13.07 12.758 1 90.5 419 PRO B O 1
ATOM 7597 N N . ALA B 1 420 ? -30.938 12.445 14.43 1 88 420 ALA B N 1
ATOM 7598 C CA . ALA B 1 420 ? -31.328 11.039 14.461 1 88 420 ALA B CA 1
ATOM 7599 C C . ALA B 1 420 ? -31 10.352 13.133 1 88 420 ALA B C 1
ATOM 7601 O O . ALA B 1 420 ? -31.734 9.453 12.695 1 88 420 ALA B O 1
ATOM 7602 N N . GLY B 1 421 ? -30.047 10.945 12.445 1 88.62 421 GLY B N 1
ATOM 7603 C CA . GLY B 1 421 ? -29.578 10.305 11.227 1 88.62 421 GLY B CA 1
ATOM 7604 C C . GLY B 1 421 ? -30.438 10.594 10.023 1 88.62 421 GLY B C 1
ATOM 7605 O O . GLY B 1 421 ? -30.312 9.953 8.977 1 88.62 421 GLY B O 1
ATOM 7606 N N . ALA B 1 422 ? -31.266 11.531 10.141 1 91.31 422 ALA B N 1
ATOM 7607 C CA . ALA B 1 422 ? -32.188 11.867 9.055 1 91.31 422 ALA B CA 1
ATOM 7608 C C . ALA B 1 422 ? -31.453 12.609 7.934 1 91.31 422 ALA B C 1
ATOM 7610 O O . ALA B 1 422 ? -30.359 13.148 8.141 1 91.31 422 ALA B O 1
ATOM 7611 N N . GLU B 1 423 ? -32.031 12.633 6.82 1 91.62 423 GLU B N 1
ATOM 7612 C CA . GLU B 1 423 ? -31.516 13.398 5.695 1 91.62 423 GLU B CA 1
ATOM 7613 C C . GLU B 1 423 ? -31.656 14.898 5.934 1 91.62 423 GLU B C 1
ATOM 7615 O O . GLU B 1 423 ? -32.625 15.344 6.531 1 91.62 423 GLU B O 1
ATOM 7620 N N . VAL B 1 424 ? -30.672 15.539 5.488 1 93 424 VAL B N 1
ATOM 7621 C CA . VAL B 1 424 ? -30.672 16.984 5.703 1 93 424 VAL B CA 1
ATOM 7622 C C . VAL B 1 424 ? -31.266 17.688 4.488 1 93 424 VAL B C 1
ATOM 7624 O O . VAL B 1 424 ? -31.016 17.297 3.346 1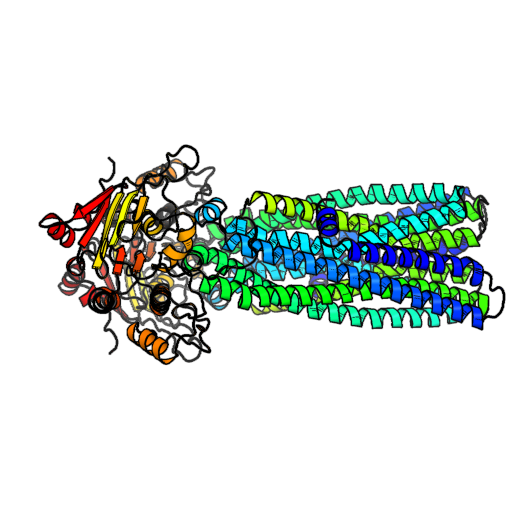 93 424 VAL B O 1
ATOM 7627 N N . GLU B 1 425 ? -32 18.688 4.754 1 90.81 425 GLU B N 1
ATOM 7628 C CA . GLU B 1 425 ? -32.562 19.5 3.682 1 90.81 425 GLU B CA 1
ATOM 7629 C C . GLU B 1 425 ? -31.484 20.297 2.973 1 90.81 425 GLU B C 1
ATOM 7631 O O . GLU B 1 425 ? -30.625 20.906 3.623 1 90.81 425 GLU B O 1
ATOM 7636 N N . GLU B 1 426 ? -31.609 20.344 1.735 1 90.44 426 GLU B N 1
ATOM 7637 C CA . GLU B 1 426 ? -30.609 21.016 0.917 1 90.44 426 GLU B CA 1
ATOM 7638 C C . GLU B 1 426 ? -30.562 22.5 1.238 1 90.44 426 GLU B C 1
ATOM 7640 O O . GLU B 1 426 ? -29.484 23.125 1.181 1 90.44 426 GLU B O 1
ATOM 7645 N N . SER B 1 427 ? -31.641 23 1.564 1 91.31 427 SER B N 1
ATOM 7646 C CA . SER B 1 427 ? -31.703 24.422 1.868 1 91.31 427 SER B CA 1
ATOM 7647 C C . SER B 1 427 ? -30.891 24.766 3.113 1 91.31 427 SER B C 1
ATOM 7649 O O . SER B 1 427 ? -30.219 25.797 3.164 1 91.31 427 SER B O 1
ATOM 7651 N N . LEU B 1 428 ? -30.969 23.906 4.07 1 92.38 428 LEU B N 1
ATOM 7652 C CA . LEU B 1 428 ? -30.234 24.125 5.309 1 92.38 428 LEU B CA 1
ATOM 7653 C C . LEU B 1 428 ? -28.719 24.047 5.07 1 92.38 428 LEU B C 1
ATOM 7655 O O . LEU B 1 428 ? -27.953 24.828 5.633 1 92.38 428 LEU B O 1
ATOM 7659 N N . VAL B 1 429 ? -28.359 23.141 4.25 1 92.69 429 VAL B N 1
ATOM 7660 C CA . VAL B 1 429 ? -26.953 22.984 3.896 1 92.69 429 VAL B CA 1
ATOM 7661 C C . VAL B 1 429 ? -26.469 24.234 3.174 1 92.69 429 VAL B C 1
ATOM 7663 O O . VAL B 1 429 ? -25.391 24.75 3.473 1 92.69 429 VAL B O 1
ATOM 7666 N N . GLY B 1 430 ? -27.266 24.672 2.238 1 91.06 430 GLY B N 1
ATOM 7667 C CA . GLY B 1 430 ? -26.922 25.891 1.519 1 91.06 430 GLY B CA 1
ATOM 7668 C C . GLY B 1 430 ? -26.734 27.094 2.428 1 91.06 430 GLY B C 1
ATOM 7669 O O . GLY B 1 430 ? -25.812 27.891 2.236 1 91.06 430 GLY B O 1
ATOM 7670 N N . GLN B 1 431 ? -27.562 27.234 3.385 1 91.81 431 GLN B N 1
ATOM 7671 C CA . GLN B 1 431 ? -27.5 28.344 4.34 1 91.81 431 GLN B CA 1
ATOM 7672 C C . GLN B 1 431 ? -26.188 28.297 5.137 1 91.81 431 GLN B C 1
ATOM 7674 O O . GLN B 1 431 ? -25.547 29.312 5.328 1 91.81 431 GLN B O 1
ATOM 7679 N N . TRP B 1 432 ? -25.859 27.109 5.559 1 91.56 432 TRP B N 1
ATOM 7680 C CA . TRP B 1 432 ? -24.625 26.969 6.34 1 91.56 432 TRP B CA 1
ATOM 7681 C C . TRP B 1 432 ? -23.406 27.234 5.477 1 91.56 432 TRP B C 1
ATOM 7683 O O . TRP B 1 432 ? -22.438 27.859 5.93 1 91.56 432 TRP B O 1
ATOM 7693 N N . LEU B 1 433 ? -23.469 26.766 4.25 1 91.62 433 LEU B N 1
ATOM 7694 C CA . LEU B 1 433 ? -22.344 27 3.352 1 91.62 433 LEU B CA 1
ATOM 7695 C C . LEU B 1 433 ? -22.156 28.484 3.092 1 91.62 433 LEU B C 1
ATOM 7697 O O . LEU B 1 433 ? -21.031 28.969 2.979 1 91.62 433 LEU B O 1
ATOM 7701 N N . GLU B 1 434 ? -23.234 29.141 3.031 1 90.06 434 GLU B N 1
ATOM 7702 C CA . GLU B 1 434 ? -23.156 30.594 2.854 1 90.06 434 GLU B CA 1
ATOM 7703 C C . GLU B 1 434 ? -22.609 31.281 4.102 1 90.06 434 GLU B C 1
ATOM 7705 O O . GLU B 1 434 ? -21.734 32.156 4.004 1 90.06 434 GLU B O 1
ATOM 7710 N N . ARG B 1 435 ? -23.078 30.875 5.219 1 87.94 435 ARG B N 1
ATOM 7711 C CA . ARG B 1 435 ? -22.641 31.438 6.488 1 87.94 435 ARG B CA 1
ATOM 7712 C C . ARG B 1 435 ? -21.156 31.203 6.723 1 87.94 435 ARG B C 1
ATOM 7714 O O . ARG B 1 435 ? -20.469 32.062 7.297 1 87.94 435 ARG B O 1
ATOM 7721 N N . LEU B 1 436 ? -20.719 30.078 6.273 1 89.56 436 LEU B N 1
ATOM 7722 C CA . LEU B 1 436 ? -19.328 29.703 6.5 1 89.56 436 LEU B CA 1
ATOM 7723 C C . LEU B 1 436 ? -18.453 30.125 5.316 1 89.56 436 LEU B C 1
ATOM 7725 O O . LEU B 1 436 ? -17.281 29.75 5.246 1 89.56 436 LEU B O 1
ATOM 7729 N N . ARG B 1 437 ? -19.078 30.734 4.32 1 84.56 437 ARG B N 1
ATOM 7730 C CA . ARG B 1 437 ? -18.391 31.266 3.15 1 84.56 437 ARG B CA 1
ATOM 7731 C C . ARG B 1 437 ? -17.734 30.156 2.34 1 84.56 437 ARG B C 1
ATOM 7733 O O . ARG B 1 437 ? -16.562 30.266 1.949 1 84.56 437 ARG B O 1
ATOM 7740 N N . LEU B 1 438 ? -18.484 29.141 2.17 1 87.69 438 LEU B N 1
ATOM 7741 C CA . LEU B 1 438 ? -17.969 27.984 1.438 1 87.69 438 LEU B CA 1
ATOM 7742 C C . LEU B 1 438 ? -18.828 27.688 0.22 1 87.69 438 LEU B C 1
ATOM 7744 O O . LEU B 1 438 ? -18.578 26.703 -0.497 1 87.69 438 LEU B O 1
ATOM 7748 N N . ARG B 1 439 ? -19.734 28.484 -0.031 1 84.38 439 ARG B N 1
ATOM 7749 C CA . ARG B 1 439 ? -20.719 28.203 -1.062 1 84.38 439 ARG B CA 1
ATOM 7750 C C . ARG B 1 439 ? -20.062 28.031 -2.426 1 84.38 439 ARG B C 1
ATOM 7752 O O . ARG B 1 439 ? -20.469 27.172 -3.215 1 84.38 439 ARG B O 1
ATOM 7759 N N . HIS B 1 440 ? -19.109 28.656 -2.678 1 78.38 440 HIS B N 1
ATOM 7760 C CA . HIS B 1 440 ? -18.5 28.641 -4 1 78.38 440 HIS B CA 1
ATOM 7761 C C . HIS B 1 440 ? -17.469 27.516 -4.113 1 78.38 440 HIS B C 1
ATOM 7763 O O . HIS B 1 440 ? -17.094 27.109 -5.223 1 78.38 440 HIS B O 1
ATOM 7769 N N . LYS B 1 441 ? -17.109 27 -3.014 1 77.56 441 LYS B N 1
ATOM 7770 C CA . LYS B 1 441 ? -16.016 26.047 -3.037 1 77.56 441 LYS B CA 1
ATOM 7771 C C . LYS B 1 441 ? -16.516 24.625 -2.869 1 77.56 441 LYS B C 1
ATOM 7773 O O . LYS B 1 441 ? -15.875 23.672 -3.332 1 77.56 441 LYS B O 1
ATOM 7778 N N . VAL B 1 442 ? -17.594 24.562 -2.287 1 83.88 442 VAL B N 1
ATOM 7779 C CA . VAL B 1 442 ? -18.047 23.219 -1.913 1 83.88 442 VAL B CA 1
ATOM 7780 C C . VAL B 1 442 ? -19.25 22.828 -2.766 1 83.88 442 VAL B C 1
ATOM 7782 O O . VAL B 1 442 ? -20.203 23.594 -2.9 1 83.88 442 VAL B O 1
ATOM 7785 N N . ARG B 1 443 ? -19.047 21.656 -3.369 1 83.31 443 ARG B N 1
ATOM 7786 C CA . ARG B 1 443 ? -20.172 21.062 -4.082 1 83.31 443 ARG B CA 1
ATOM 7787 C C . ARG B 1 443 ? -20.766 19.906 -3.289 1 83.31 443 ARG B C 1
ATOM 7789 O O . ARG B 1 443 ? -20.047 19.141 -2.645 1 83.31 443 ARG B O 1
ATOM 7796 N N . PHE B 1 444 ? -22.078 19.922 -3.225 1 82.56 444 PHE B N 1
ATOM 7797 C CA . PHE B 1 444 ? -22.766 18.844 -2.543 1 82.56 444 PHE B CA 1
ATOM 7798 C C . PHE B 1 444 ? -23.953 18.344 -3.365 1 82.56 444 PHE B C 1
ATOM 7800 O O . PHE B 1 444 ? -24.578 19.125 -4.086 1 82.56 444 PHE B O 1
ATOM 7807 N N . ALA B 1 445 ? -24.078 16.984 -3.436 1 82.94 445 ALA B N 1
ATOM 7808 C CA . ALA B 1 445 ? -25.172 16.359 -4.156 1 82.94 445 ALA B CA 1
ATOM 7809 C C . ALA B 1 445 ? -25.672 15.117 -3.42 1 82.94 445 ALA B C 1
ATOM 7811 O O . ALA B 1 445 ? -24.875 14.336 -2.891 1 82.94 445 ALA B O 1
ATOM 7812 N N . LYS B 1 446 ? -27 15.047 -3.309 1 83.56 446 LYS B N 1
ATOM 7813 C CA . LYS B 1 446 ? -27.656 13.867 -2.746 1 83.56 446 LYS B CA 1
ATOM 7814 C C . LYS B 1 446 ? -27.203 13.617 -1.311 1 83.56 446 LYS B C 1
ATOM 7816 O O . LYS B 1 446 ? -26.875 12.484 -0.944 1 83.56 446 LYS B O 1
ATOM 7821 N N . GLY B 1 447 ? -26.984 14.672 -0.598 1 87.06 447 GLY B N 1
ATOM 7822 C CA . GLY B 1 447 ? -26.688 14.578 0.821 1 87.06 447 GLY B CA 1
ATOM 7823 C C . GLY B 1 447 ? -25.219 14.273 1.103 1 87.06 447 GLY B C 1
ATOM 7824 O O . GLY B 1 447 ? -24.859 13.922 2.227 1 87.06 447 GLY B O 1
ATOM 7825 N N . ARG B 1 448 ? -24.453 14.414 0.062 1 90.38 448 ARG B N 1
ATOM 7826 C CA . ARG B 1 448 ? -23.047 14.109 0.228 1 90.38 448 ARG B CA 1
ATOM 7827 C C . ARG B 1 448 ? -22.172 15.242 -0.309 1 90.38 448 ARG B C 1
ATOM 7829 O O . ARG B 1 448 ? -22.516 15.875 -1.31 1 90.38 448 ARG B O 1
ATOM 7836 N N . LEU B 1 449 ? -21.047 15.422 0.443 1 88.62 449 LEU B N 1
ATOM 7837 C CA . LEU B 1 449 ? -20.062 16.375 -0.024 1 88.62 449 LEU B CA 1
ATOM 7838 C C . LEU B 1 449 ? -19.266 15.805 -1.191 1 88.62 449 LEU B C 1
ATOM 7840 O O . LEU B 1 449 ? -18.875 14.641 -1.172 1 88.62 449 LEU B O 1
ATOM 7844 N N . ALA B 1 450 ? -19.25 16.531 -2.195 1 78 450 ALA B N 1
ATOM 7845 C CA . ALA B 1 450 ? -18.453 16.078 -3.34 1 78 450 ALA B CA 1
ATOM 7846 C C . ALA B 1 450 ? -16.969 16.312 -3.102 1 78 450 ALA B C 1
ATOM 7848 O O . ALA B 1 450 ? -16.578 17.234 -2.375 1 78 450 ALA B O 1
ATOM 7849 N N . ASP B 1 451 ? -16.141 15.312 -3.342 1 62.62 451 ASP B N 1
ATOM 7850 C CA . ASP B 1 451 ? -14.711 15.211 -3.068 1 62.62 451 ASP B CA 1
ATOM 7851 C C . ASP B 1 451 ? -13.945 16.375 -3.701 1 62.62 451 ASP B C 1
ATOM 7853 O O . ASP B 1 451 ? -13.844 16.453 -4.926 1 62.62 451 ASP B O 1
ATOM 7857 N N . THR B 1 452 ? -13.797 17.516 -2.926 1 61.75 452 THR B N 1
ATOM 7858 C CA . THR B 1 452 ? -12.898 18.578 -3.361 1 61.75 452 THR B CA 1
ATOM 7859 C C . THR B 1 452 ? -11.75 18.75 -2.377 1 61.75 452 THR B C 1
ATOM 7861 O O . THR B 1 452 ? -11.883 18.438 -1.191 1 61.75 452 THR B O 1
ATOM 7864 N N . ARG B 1 453 ? -10.719 18.906 -2.885 1 63.69 453 ARG B N 1
ATOM 7865 C CA . ARG B 1 453 ? -9.523 19.281 -2.133 1 63.69 453 ARG B CA 1
ATOM 7866 C C . ARG B 1 453 ? -9.734 20.594 -1.391 1 63.69 453 ARG B C 1
ATOM 7868 O O . ARG B 1 453 ? -9.898 21.641 -2.014 1 63.69 453 ARG B O 1
ATOM 7875 N N . PHE B 1 454 ? -9.977 20.422 0.017 1 71 454 PHE B N 1
ATOM 7876 C CA . PHE B 1 454 ? -10.203 21.562 0.878 1 71 454 PHE B CA 1
ATOM 7877 C C . PHE B 1 454 ? -8.945 21.906 1.668 1 71 454 PHE B C 1
ATOM 7879 O O . PHE B 1 454 ? -8.141 21.031 1.972 1 71 454 PHE B O 1
ATOM 7886 N N . SER B 1 455 ? -8.836 23.141 1.894 1 67.38 455 SER B N 1
ATOM 7887 C CA . SER B 1 455 ? -7.809 23.547 2.842 1 67.38 455 SER B CA 1
ATOM 7888 C C . SER B 1 455 ? -8.164 23.109 4.262 1 67.38 455 SER B C 1
ATOM 7890 O O . SER B 1 455 ? -9.297 22.703 4.531 1 67.38 455 SER B O 1
ATOM 7892 N N . GLN B 1 456 ? -7.223 23.141 5.145 1 73.19 456 GLN B N 1
ATOM 7893 C CA . GLN B 1 456 ? -7.465 22.75 6.531 1 73.19 456 GLN B CA 1
ATOM 7894 C C . GLN B 1 456 ? -8.539 23.625 7.168 1 73.19 456 GLN B C 1
ATOM 7896 O O . GLN B 1 456 ? -9.406 23.125 7.891 1 73.19 456 GLN B O 1
ATOM 7901 N N . GLY B 1 457 ? -8.422 24.906 6.898 1 78.56 457 GLY B N 1
ATOM 7902 C CA . GLY B 1 457 ? -9.445 25.797 7.422 1 78.56 457 GLY B CA 1
ATOM 7903 C C . GLY B 1 457 ? -10.828 25.5 6.887 1 78.56 457 GLY B C 1
ATOM 7904 O O . GLY B 1 457 ? -11.805 25.516 7.637 1 78.56 457 GLY B O 1
ATOM 7905 N N . GLN B 1 458 ? -10.867 25.234 5.641 1 80.19 458 GLN B N 1
ATOM 7906 C CA . GLN B 1 458 ? -12.148 24.906 5.023 1 80.19 458 GLN B CA 1
ATOM 7907 C C . GLN B 1 458 ? -12.695 23.594 5.582 1 80.19 458 GLN B C 1
ATOM 7909 O O . GLN B 1 458 ? -13.906 23.469 5.809 1 80.19 458 GLN B O 1
ATOM 7914 N N . ARG B 1 459 ? -11.844 22.688 5.809 1 87.75 459 ARG B N 1
ATOM 7915 C CA . ARG B 1 459 ? -12.266 21.406 6.379 1 87.75 459 ARG B CA 1
ATOM 7916 C C . ARG B 1 459 ? -12.828 21.594 7.785 1 87.75 459 ARG B C 1
ATOM 7918 O O . ARG B 1 459 ? -13.82 20.953 8.148 1 87.75 459 ARG B O 1
ATOM 7925 N N . LYS B 1 460 ? -12.203 22.453 8.508 1 88.56 460 LYS B N 1
ATOM 7926 C CA . LYS B 1 460 ? -12.688 22.734 9.859 1 88.56 460 LYS B CA 1
ATOM 7927 C C . LYS B 1 460 ? -14.062 23.391 9.82 1 88.56 460 LYS B C 1
ATOM 7929 O O . LYS B 1 460 ? -14.93 23.094 10.641 1 88.56 460 LYS B O 1
ATOM 7934 N N . ARG B 1 461 ? -14.211 24.297 8.875 1 91.06 461 ARG B N 1
ATOM 7935 C CA . ARG B 1 461 ? -15.508 24.938 8.703 1 91.06 461 ARG B CA 1
ATOM 7936 C C . ARG B 1 461 ? -16.578 23.922 8.336 1 91.06 461 ARG B C 1
ATOM 7938 O O . ARG B 1 461 ? -17.688 23.969 8.867 1 91.06 461 ARG B O 1
ATOM 7945 N N . LEU B 1 462 ? -16.203 23.047 7.488 1 92.31 462 LEU B N 1
ATOM 7946 C CA . LEU B 1 462 ? -17.141 22 7.094 1 92.31 462 LEU B CA 1
ATOM 7947 C C . LEU B 1 462 ? -17.453 21.078 8.266 1 92.31 462 LEU B C 1
ATOM 7949 O O . LEU B 1 462 ? -18.594 20.625 8.43 1 92.31 462 LEU B O 1
ATOM 7953 N N . ALA B 1 463 ? -16.453 20.766 9.039 1 93.69 463 ALA B N 1
ATOM 7954 C CA . ALA B 1 463 ? -16.641 19.922 10.219 1 93.69 463 ALA B CA 1
ATOM 7955 C C . ALA B 1 463 ? -17.625 20.578 11.195 1 93.69 463 ALA B C 1
ATOM 7957 O O . ALA B 1 463 ? -18.469 19.891 11.789 1 93.69 463 ALA B O 1
ATOM 7958 N N . LEU B 1 464 ? -17.469 21.844 11.344 1 93.69 464 LEU B N 1
ATOM 7959 C CA . LEU B 1 464 ? -18.422 22.578 12.188 1 93.69 464 LEU B CA 1
ATOM 7960 C C . LEU B 1 464 ? -19.844 22.469 11.625 1 93.69 464 LEU B C 1
ATOM 7962 O O . LEU B 1 464 ? -20.797 22.266 12.375 1 93.69 464 LEU B O 1
ATOM 7966 N N . MET B 1 465 ? -19.922 22.656 10.328 1 93.44 465 MET B N 1
ATOM 7967 C CA . MET B 1 465 ? -21.234 22.531 9.695 1 93.44 465 MET B CA 1
ATOM 7968 C C . MET B 1 465 ? -21.844 21.156 9.977 1 93.44 465 MET B C 1
ATOM 7970 O O . MET B 1 465 ? -23.031 21.062 10.336 1 93.44 465 MET B O 1
ATOM 7974 N N . LEU B 1 466 ? -21.094 20.094 9.836 1 94.44 466 LEU B N 1
ATOM 7975 C CA . LEU B 1 466 ? -21.578 18.75 10.094 1 94.44 466 LEU B CA 1
ATOM 7976 C C . LEU B 1 466 ? -22.062 18.609 11.539 1 94.44 466 LEU B C 1
ATOM 7978 O O . LEU B 1 466 ? -23.125 18.047 11.797 1 94.44 466 LEU B O 1
ATOM 7982 N N . ALA B 1 467 ? -21.281 19.125 12.422 1 93.75 467 ALA B N 1
ATOM 7983 C CA . ALA B 1 467 ? -21.641 19.062 13.836 1 93.75 467 ALA B CA 1
ATOM 7984 C C . ALA B 1 467 ? -22.953 19.797 14.094 1 93.75 467 ALA B C 1
ATOM 7986 O O . ALA B 1 467 ? -23.797 19.328 14.867 1 93.75 467 ALA B O 1
ATOM 7987 N N . MET B 1 468 ? -23.156 20.875 13.43 1 93.12 468 MET B N 1
ATOM 7988 C CA . MET B 1 468 ? -24.344 21.672 13.633 1 93.12 468 MET B CA 1
ATOM 7989 C C . MET B 1 468 ? -25.578 21 13.023 1 93.12 468 MET B C 1
ATOM 7991 O O . MET B 1 468 ? -26.672 21.062 13.586 1 93.12 468 MET B O 1
ATOM 7995 N N . LEU B 1 469 ? -25.375 20.422 11.922 1 93.94 469 LEU B N 1
ATOM 7996 C CA . LEU B 1 469 ? -26.484 19.766 11.227 1 93.94 469 LEU B CA 1
ATOM 7997 C C . LEU B 1 469 ? -27.031 18.609 12.062 1 93.94 469 LEU B C 1
ATOM 7999 O O . LEU B 1 469 ? -28.219 18.281 11.961 1 93.94 469 LEU B O 1
ATOM 8003 N N . GLU B 1 470 ? -26.266 18.078 12.922 1 93.31 470 GLU B N 1
ATOM 8004 C CA . GLU B 1 470 ? -26.688 16.953 13.75 1 93.31 470 GLU B CA 1
ATOM 8005 C C . GLU B 1 470 ? -27.688 17.406 14.82 1 93.31 470 GLU B C 1
ATOM 8007 O O . GLU B 1 470 ? -28.438 16.594 15.367 1 93.31 470 GLU B O 1
ATOM 8012 N N . GLY B 1 471 ? -27.609 18.656 15.156 1 91.06 471 GLY B N 1
ATOM 8013 C CA . GLY B 1 471 ? -28.594 19.25 16.047 1 91.06 471 GLY B CA 1
ATOM 8014 C C . GLY B 1 471 ? -28.453 18.781 17.484 1 91.06 471 GLY B C 1
ATOM 8015 O O . GLY B 1 471 ? -29.453 18.609 18.188 1 91.06 471 GLY B O 1
ATOM 8016 N N . ARG B 1 472 ? -27.203 18.562 17.984 1 93.62 472 ARG B N 1
ATOM 8017 C CA . ARG B 1 472 ? -26.984 18.109 19.359 1 93.62 472 ARG B CA 1
ATOM 8018 C C . ARG B 1 472 ? -27.031 19.266 20.344 1 93.62 472 ARG B C 1
ATOM 8020 O O . ARG B 1 472 ? -26.875 20.422 19.953 1 93.62 472 ARG B O 1
ATOM 8027 N N . ASP B 1 473 ? -27.172 18.938 21.578 1 93.81 473 ASP B N 1
ATOM 8028 C CA . ASP B 1 473 ? -27.391 19.953 22.609 1 93.81 473 ASP B CA 1
ATOM 8029 C C . ASP B 1 473 ? -26.078 20.594 23.031 1 93.81 473 ASP B C 1
ATOM 8031 O O . ASP B 1 473 ? -26.047 21.766 23.406 1 93.81 473 ASP B O 1
ATOM 8035 N N . ILE B 1 474 ? -25.078 19.828 23 1 96.62 474 ILE B N 1
ATOM 8036 C CA . ILE B 1 474 ? -23.812 20.328 23.5 1 96.62 474 ILE B CA 1
ATOM 8037 C C . ILE B 1 474 ? -22.75 20.25 22.391 1 96.62 474 ILE B C 1
ATOM 8039 O O . ILE B 1 474 ? -22.594 19.203 21.75 1 96.62 474 ILE B O 1
ATOM 8043 N N . LEU B 1 475 ? -22.062 21.312 22.172 1 96.62 475 LEU B N 1
ATOM 8044 C CA . LEU B 1 475 ? -21.031 21.391 21.156 1 96.62 475 LEU B CA 1
ATOM 8045 C C . LEU B 1 475 ? -19.656 21.609 21.781 1 96.62 475 LEU B C 1
ATOM 8047 O O . LEU B 1 475 ? -19.469 22.516 22.594 1 96.62 475 LEU B O 1
ATOM 8051 N N . ILE B 1 476 ? -18.766 20.719 21.469 1 96.69 476 ILE B N 1
ATOM 8052 C CA . ILE B 1 476 ? -17.391 20.859 21.922 1 96.69 476 ILE B CA 1
ATOM 8053 C C . ILE B 1 476 ? -16.484 21.203 20.75 1 96.69 476 ILE B C 1
ATOM 8055 O O . ILE B 1 476 ? -16.453 20.5 19.734 1 96.69 476 ILE B O 1
ATOM 8059 N N . LEU B 1 477 ? -15.758 22.281 20.844 1 95.31 477 LEU B N 1
ATOM 8060 C CA . LEU B 1 477 ? -14.867 22.75 19.781 1 95.31 477 LEU B CA 1
ATOM 8061 C C . LEU B 1 477 ? -13.438 22.844 20.281 1 95.31 477 LEU B C 1
ATOM 8063 O O . LEU B 1 477 ? -13.125 23.672 21.141 1 95.31 477 LEU B O 1
ATOM 8067 N N . ASP B 1 478 ? -12.578 22.016 19.75 1 92.12 478 ASP B N 1
ATOM 8068 C CA . ASP B 1 478 ? -11.18 21.969 20.172 1 92.12 478 ASP B CA 1
ATOM 8069 C C . ASP B 1 478 ? -10.289 22.75 19.203 1 92.12 478 ASP B C 1
ATOM 8071 O O . ASP B 1 478 ? -9.906 22.234 18.156 1 92.12 478 ASP B O 1
ATOM 8075 N N . GLU B 1 479 ? -9.938 23.938 19.531 1 86.62 479 GLU B N 1
ATOM 8076 C CA . GLU B 1 479 ? -9.047 24.844 18.797 1 86.62 479 GLU B CA 1
ATOM 8077 C C . GLU B 1 479 ? -9.516 25.031 17.359 1 86.62 479 GLU B C 1
ATOM 8079 O O . GLU B 1 479 ? -8.719 24.969 16.438 1 86.62 479 GLU B O 1
ATOM 8084 N N . TRP B 1 480 ? -10.719 25.188 17.234 1 88 480 TRP B N 1
ATOM 8085 C CA . TRP B 1 480 ? -11.328 25.219 15.906 1 88 480 TRP B CA 1
ATOM 8086 C C . TRP B 1 480 ? -10.883 26.469 15.148 1 88 480 TRP B C 1
ATOM 8088 O O . TRP B 1 480 ? -10.609 26.406 13.945 1 88 480 TRP B O 1
ATOM 8098 N N . ALA B 1 481 ? -10.711 27.609 15.805 1 84.75 481 ALA B N 1
ATOM 8099 C CA . ALA B 1 481 ? -10.453 28.891 15.148 1 84.75 481 ALA B CA 1
ATOM 8100 C C . ALA B 1 481 ? -8.961 29.078 14.898 1 84.75 481 ALA B C 1
ATOM 8102 O O . ALA B 1 481 ? -8.555 30.031 14.211 1 84.75 481 ALA B O 1
ATOM 8103 N N . ALA B 1 482 ? -8.203 28.172 15.422 1 71.31 482 ALA B N 1
ATOM 8104 C CA . ALA B 1 482 ? -6.754 28.344 15.383 1 71.31 482 ALA B CA 1
ATOM 8105 C C . ALA B 1 482 ? -6.246 28.438 13.945 1 71.31 482 ALA B C 1
ATOM 8107 O O . ALA B 1 482 ? -5.309 29.172 13.664 1 71.31 482 ALA B O 1
ATOM 8108 N N . ASP B 1 483 ? -6.879 27.766 13.023 1 66.31 483 ASP B N 1
ATOM 8109 C CA . ASP B 1 483 ? -6.391 27.688 11.648 1 66.31 483 ASP B CA 1
ATOM 8110 C C . ASP B 1 483 ? -7.195 28.609 10.727 1 66.31 483 ASP B C 1
ATOM 8112 O O . ASP B 1 483 ? -7.055 28.547 9.508 1 66.31 483 ASP B O 1
ATOM 8116 N N . GLN B 1 484 ? -7.93 29.438 11.352 1 74.19 484 GLN B N 1
ATOM 8117 C CA . GLN B 1 484 ? -8.789 30.297 10.539 1 74.19 484 GLN B CA 1
ATOM 8118 C C . GLN B 1 484 ? -8.141 31.656 10.289 1 74.19 484 GLN B C 1
ATOM 8120 O O . GLN B 1 484 ? -7.324 32.125 11.094 1 74.19 484 GLN B O 1
ATOM 8125 N N . ASP B 1 485 ? -8.43 32.281 9.188 1 66.94 485 ASP B N 1
ATOM 8126 C CA . ASP B 1 485 ? -8.008 33.656 8.938 1 66.94 485 ASP B CA 1
ATOM 8127 C C . ASP B 1 485 ? -8.688 34.625 9.898 1 66.94 485 ASP B C 1
ATOM 8129 O O . ASP B 1 485 ? -9.719 34.281 10.484 1 66.94 485 ASP B O 1
ATOM 8133 N N . PRO B 1 486 ? -8.094 35.75 10.094 1 68.38 486 PRO B N 1
ATOM 8134 C CA . PRO B 1 486 ? -8.594 36.719 11.078 1 68.38 486 PRO B CA 1
ATOM 8135 C C . PRO B 1 486 ? -10.055 37.094 10.852 1 68.38 486 PRO B C 1
ATOM 8137 O O . PRO B 1 486 ? -10.812 37.281 11.812 1 68.38 486 PRO B O 1
ATOM 8140 N N . LEU B 1 487 ? -10.359 37.188 9.617 1 70.31 487 LEU B N 1
ATOM 8141 C CA . LEU B 1 487 ? -11.734 37.562 9.32 1 70.31 487 LEU B CA 1
ATOM 8142 C C . LEU B 1 487 ? -12.703 36.469 9.805 1 70.31 487 LEU B C 1
ATOM 8144 O O . LEU B 1 487 ? -13.711 36.781 10.445 1 70.31 487 LEU B O 1
ATOM 8148 N N . PHE B 1 488 ? -12.391 35.375 9.586 1 79 488 PHE B N 1
ATOM 8149 C CA . PHE B 1 488 ? -13.297 34.281 9.953 1 79 488 PHE B CA 1
ATOM 8150 C C . PHE B 1 488 ? -13.227 34 11.453 1 79 488 PHE B C 1
ATOM 8152 O O . PHE B 1 488 ? -14.203 33.594 12.055 1 79 488 PHE B O 1
ATOM 8159 N N . ARG B 1 489 ? -12.094 34.25 11.992 1 83.31 489 ARG B N 1
ATOM 8160 C CA . ARG B 1 489 ? -12.008 34.156 13.445 1 83.31 489 ARG B CA 1
ATOM 8161 C C . ARG B 1 489 ? -12.984 35.125 14.125 1 83.31 489 ARG B C 1
ATOM 8163 O O . ARG B 1 489 ? -13.688 34.75 15.062 1 83.31 489 ARG B O 1
ATOM 8170 N N . ARG B 1 490 ? -12.977 36.281 13.602 1 82.94 490 ARG B N 1
ATOM 8171 C CA . ARG B 1 490 ? -13.891 37.281 14.156 1 82.94 490 ARG B CA 1
ATOM 8172 C C . ARG B 1 490 ? -15.344 36.844 13.961 1 82.94 490 ARG B C 1
ATOM 8174 O O . ARG B 1 490 ? -16.156 36.969 14.883 1 82.94 490 ARG B O 1
ATOM 8181 N N . LEU B 1 491 ? -15.633 36.406 12.805 1 84.75 491 LEU B N 1
ATOM 8182 C CA . LEU B 1 491 ? -16.984 35.906 12.508 1 84.75 491 LEU B CA 1
ATOM 8183 C C . LEU B 1 491 ? -17.359 34.781 13.453 1 84.75 491 LEU B C 1
ATOM 8185 O O . LEU B 1 491 ? -18.5 34.719 13.945 1 84.75 491 LEU B O 1
ATOM 8189 N N . PHE B 1 492 ? -16.531 33.969 13.758 1 91.12 492 PHE B N 1
ATOM 8190 C CA . PHE B 1 492 ? -16.75 32.844 14.625 1 91.12 492 PHE B CA 1
ATOM 8191 C C . PHE B 1 492 ? -17.062 33.281 16.047 1 91.12 492 PHE B C 1
ATOM 8193 O O . PHE B 1 492 ? -18.078 32.875 16.625 1 91.12 492 PHE B O 1
ATOM 8200 N N . TYR B 1 493 ? -16.219 34.125 16.547 1 92.25 493 TYR B N 1
ATOM 8201 C CA . TYR B 1 493 ? -16.328 34.469 17.969 1 92.25 493 TYR B CA 1
ATOM 8202 C C . TYR B 1 493 ? -17.453 35.5 18.172 1 92.25 493 TYR B C 1
ATOM 8204 O O . TYR B 1 493 ? -18.141 35.438 19.188 1 92.25 493 TYR B O 1
ATOM 8212 N N . ARG B 1 494 ? -17.688 36.312 17.219 1 91.69 494 ARG B N 1
ATOM 8213 C CA . ARG B 1 494 ? -18.594 37.406 17.469 1 91.69 494 ARG B CA 1
ATOM 8214 C C . ARG B 1 494 ? -19.969 37.156 16.859 1 91.69 494 ARG B C 1
ATOM 8216 O O . ARG B 1 494 ? -20.953 37.812 17.234 1 91.69 494 ARG B O 1
ATOM 8223 N N . GLU B 1 495 ? -20.016 36.281 16.016 1 91.56 495 GLU B N 1
ATOM 8224 C CA . GLU B 1 495 ? -21.297 36.031 15.383 1 91.56 495 GLU B CA 1
ATOM 8225 C C . GLU B 1 495 ? -21.766 34.594 15.594 1 91.56 495 GLU B C 1
ATOM 8227 O O . GLU B 1 495 ? -22.812 34.375 16.203 1 91.56 495 GLU B O 1
ATOM 8232 N N . LEU B 1 496 ? -20.969 33.688 15.227 1 92.31 496 LEU B N 1
ATOM 8233 C CA . LEU B 1 496 ? -21.406 32.281 15.211 1 92.31 496 LEU B CA 1
ATOM 8234 C C . LEU B 1 496 ? -21.641 31.781 16.625 1 92.31 496 LEU B C 1
ATOM 8236 O O . LEU B 1 496 ? -22.688 31.203 16.922 1 92.31 496 LEU B O 1
ATOM 8240 N N . LEU B 1 497 ? -20.734 31.969 17.547 1 94.12 497 LEU B N 1
ATOM 8241 C CA . LEU B 1 497 ? -20.859 31.453 18.906 1 94.12 497 LEU B CA 1
ATOM 8242 C C . LEU B 1 497 ? -22.047 32.062 19.625 1 94.12 497 LEU B C 1
ATOM 8244 O O . LEU B 1 497 ? -22.844 31.359 20.234 1 94.12 497 LEU B O 1
ATOM 8248 N N . PRO B 1 498 ? -22.203 33.375 19.469 1 92.69 498 PRO B N 1
ATOM 8249 C CA . PRO B 1 498 ? -23.375 33.969 20.109 1 92.69 498 PRO B CA 1
ATOM 8250 C C . PRO B 1 498 ? -24.688 33.469 19.531 1 92.69 498 PRO B C 1
ATOM 8252 O O . PRO B 1 498 ? -25.672 33.312 20.25 1 92.69 498 PRO B O 1
ATOM 8255 N N . GLN B 1 499 ? -24.656 33.25 18.297 1 91.06 499 GLN B N 1
ATOM 8256 C CA . GLN B 1 499 ? -25.859 32.719 17.656 1 91.06 499 GLN B CA 1
ATOM 8257 C C . GLN B 1 499 ? -26.188 31.328 18.156 1 91.06 499 GLN B C 1
ATOM 8259 O O . GLN B 1 499 ? -27.359 30.984 18.359 1 91.06 499 GLN B O 1
ATOM 8264 N N . LEU B 1 500 ? -25.266 30.531 18.375 1 91.25 500 LEU B N 1
ATOM 8265 C CA . LEU B 1 500 ? -25.453 29.188 18.906 1 91.25 500 LEU B CA 1
ATOM 8266 C C . LEU B 1 500 ? -26 29.234 20.328 1 91.25 500 LEU B C 1
ATOM 8268 O O . LEU B 1 500 ? -26.891 28.469 20.688 1 91.25 500 LEU B O 1
ATOM 8272 N N . LYS B 1 501 ? -25.469 30.109 21.031 1 92.44 501 LYS B N 1
ATOM 8273 C CA . LYS B 1 501 ? -25.953 30.312 22.391 1 92.44 501 LYS B CA 1
ATOM 8274 C C . LYS B 1 501 ? -27.406 30.75 22.391 1 92.44 501 LYS B C 1
ATOM 8276 O O . LYS B 1 501 ? -28.219 30.219 23.156 1 92.44 501 LYS B O 1
ATOM 8281 N N . ALA B 1 502 ? -27.703 31.656 21.5 1 91.81 502 ALA B N 1
ATOM 8282 C CA . ALA B 1 502 ? -29.062 32.156 21.406 1 91.81 502 ALA B CA 1
ATOM 8283 C C . ALA B 1 502 ? -30.047 31.062 21 1 91.81 502 ALA B C 1
ATOM 8285 O O . ALA B 1 502 ? -31.203 31.094 21.391 1 91.81 502 ALA B O 1
ATOM 8286 N N . ALA B 1 503 ? -29.516 30.141 20.297 1 90.69 503 ALA B N 1
ATOM 8287 C CA . ALA B 1 503 ? -30.328 29.016 19.859 1 90.69 503 ALA B CA 1
ATOM 8288 C C . ALA B 1 503 ? -30.484 27.969 20.969 1 90.69 503 ALA B C 1
ATOM 8290 O O . ALA B 1 503 ? -31.094 26.922 20.75 1 90.69 503 ALA B O 1
ATOM 8291 N N . GLY B 1 504 ? -29.859 28.188 22.094 1 91.12 504 GLY B N 1
ATOM 8292 C CA . GLY B 1 504 ? -30.016 27.312 23.234 1 91.12 504 GLY B CA 1
ATOM 8293 C C . GLY B 1 504 ? -28.953 26.25 23.312 1 91.12 504 GLY B C 1
ATOM 8294 O O . GLY B 1 504 ? -29.047 25.312 24.125 1 91.12 504 GLY B O 1
ATOM 8295 N N . LYS B 1 505 ? -28 26.328 22.516 1 94.12 505 LYS B N 1
ATOM 8296 C CA . LYS B 1 505 ? -26.922 25.344 22.5 1 94.12 505 LYS B CA 1
ATOM 8297 C C . LYS B 1 505 ? -25.906 25.609 23.594 1 94.12 505 LYS B C 1
ATOM 8299 O O . LYS B 1 505 ? -25.625 26.766 23.922 1 94.12 505 LYS B O 1
ATOM 8304 N N . THR B 1 506 ? -25.422 24.594 24.234 1 96.81 506 THR B N 1
ATOM 8305 C CA . THR B 1 506 ? -24.297 24.688 25.141 1 96.81 506 THR B CA 1
ATOM 8306 C C . THR B 1 506 ? -22.984 24.484 24.406 1 96.81 506 THR B C 1
ATOM 8308 O O . THR B 1 506 ? -22.812 23.5 23.688 1 96.81 506 THR B O 1
ATOM 8311 N N . VAL B 1 507 ? -22.094 25.406 24.578 1 96.94 507 VAL B N 1
ATOM 8312 C CA . VAL B 1 507 ? -20.844 25.328 23.812 1 96.94 507 VAL B CA 1
ATOM 8313 C C . VAL B 1 507 ? -19.656 25.391 24.75 1 96.94 507 VAL B C 1
ATOM 8315 O O . VAL B 1 507 ? -19.578 26.25 25.625 1 96.94 507 VAL B O 1
ATOM 8318 N N . LEU B 1 508 ? -18.828 24.453 24.656 1 97.06 508 LEU B N 1
ATOM 8319 C CA . LEU B 1 508 ? -17.5 24.484 25.266 1 97.06 508 LEU B CA 1
ATOM 8320 C C . LEU B 1 508 ? -16.422 24.609 24.203 1 97.06 508 LEU B C 1
ATOM 8322 O O . LEU B 1 508 ? -16.188 23.688 23.422 1 97.06 508 LEU B O 1
ATOM 8326 N N . ALA B 1 509 ? -15.742 25.703 24.188 1 95.56 509 ALA B N 1
ATOM 8327 C CA . ALA B 1 509 ? -14.719 25.969 23.188 1 95.56 509 ALA B CA 1
ATOM 8328 C C . ALA B 1 509 ? -13.336 26.062 23.828 1 95.56 509 ALA B C 1
ATOM 8330 O O . ALA B 1 509 ? -13.125 26.875 24.734 1 95.56 509 ALA B O 1
ATOM 8331 N N . ILE B 1 510 ? -12.508 25.203 23.406 1 92.81 510 ILE B N 1
ATOM 8332 C CA . ILE B 1 510 ? -11.102 25.312 23.766 1 92.81 510 ILE B CA 1
ATOM 8333 C C . ILE B 1 510 ? -10.398 26.312 22.859 1 92.81 510 ILE B C 1
ATOM 8335 O O . ILE B 1 510 ? -10.391 26.141 21.625 1 92.81 510 ILE B O 1
ATOM 8339 N N . THR B 1 511 ? -9.867 27.359 23.328 1 87.31 511 THR B N 1
ATOM 8340 C CA . THR B 1 511 ? -9.297 28.406 22.5 1 87.31 511 THR B CA 1
ATOM 8341 C C . THR B 1 511 ? -8.086 29.047 23.172 1 87.31 511 THR B C 1
ATOM 8343 O O . THR B 1 511 ? -7.926 28.938 24.391 1 87.31 511 THR B O 1
ATOM 8346 N N . HIS B 1 512 ? -7.324 29.625 22.359 1 75.38 512 HIS B N 1
ATOM 8347 C CA . HIS B 1 512 ? -6.18 30.391 22.828 1 75.38 512 HIS B CA 1
ATOM 8348 C C . HIS B 1 512 ? -6.293 31.859 22.422 1 75.38 512 HIS B C 1
ATOM 8350 O O . HIS B 1 512 ? -5.348 32.625 22.578 1 75.38 512 HIS B O 1
ATOM 8356 N N . ASP B 1 513 ? -7.43 32.219 21.969 1 77.5 513 ASP B N 1
ATOM 8357 C CA . ASP B 1 513 ? -7.605 33.562 21.453 1 77.5 513 ASP B CA 1
ATOM 8358 C C . ASP B 1 513 ? -8.07 34.5 22.547 1 77.5 513 ASP B C 1
ATOM 8360 O O . ASP B 1 513 ? -9.273 34.719 22.734 1 77.5 513 ASP B O 1
ATOM 8364 N N . ASP B 1 514 ? -7.156 35.125 23.125 1 77.94 514 ASP B N 1
ATOM 8365 C CA . ASP B 1 514 ? -7.43 35.938 24.312 1 77.94 514 ASP B CA 1
ATOM 8366 C C . ASP B 1 514 ? -8.289 37.156 23.969 1 77.94 514 ASP B C 1
ATOM 8368 O O . ASP B 1 514 ? -9.031 37.656 24.812 1 77.94 514 ASP B O 1
ATOM 8372 N N . HIS B 1 515 ? -8.242 37.562 22.703 1 73.5 515 HIS B N 1
ATOM 8373 C CA . HIS B 1 515 ? -8.961 38.75 22.281 1 73.5 515 HIS B CA 1
ATOM 8374 C C . HIS B 1 515 ? -10.469 38.562 22.375 1 73.5 515 HIS B C 1
ATOM 8376 O O . HIS B 1 515 ? -11.234 39.531 22.375 1 73.5 515 HIS B O 1
ATOM 8382 N N . TYR B 1 516 ? -10.867 37.344 22.531 1 86.31 516 TYR B N 1
ATOM 8383 C CA . TYR B 1 516 ? -12.297 37.062 22.438 1 86.31 516 TYR B CA 1
ATOM 8384 C C . TYR B 1 516 ? -12.82 36.469 23.75 1 86.31 516 TYR B C 1
ATOM 8386 O O . TYR B 1 516 ? -13.945 35.969 23.797 1 86.31 516 TYR B O 1
ATOM 8394 N N . PHE B 1 517 ? -12.102 36.531 24.812 1 87.44 517 PHE B N 1
ATOM 8395 C CA . PHE B 1 517 ? -12.492 35.938 26.078 1 87.44 517 PHE B CA 1
ATOM 8396 C C . PHE B 1 517 ? -13.75 36.594 26.625 1 87.44 517 PHE B C 1
ATOM 8398 O O . PHE B 1 517 ? -14.469 36 27.422 1 87.44 517 PHE B O 1
ATOM 8405 N N . ASP B 1 518 ? -13.969 37.781 26.188 1 87.19 518 ASP B N 1
ATOM 8406 C CA . ASP B 1 518 ? -15.125 38.531 26.672 1 87.19 518 ASP B CA 1
ATOM 8407 C C . ASP B 1 518 ? -16.422 37.938 26.156 1 87.19 518 ASP B C 1
ATOM 8409 O O . ASP B 1 518 ? -17.5 38.219 26.688 1 87.19 518 ASP B O 1
ATOM 8413 N N . GLN B 1 519 ? -16.406 37.125 25.188 1 90.44 519 GLN B N 1
ATOM 8414 C CA . GLN B 1 519 ? -17.594 36.562 24.578 1 90.44 519 GLN B CA 1
ATOM 8415 C C . GLN B 1 519 ? -18.125 35.375 25.406 1 90.44 519 GLN B C 1
ATOM 8417 O O . GLN B 1 519 ? -19.281 34.969 25.25 1 90.44 519 GLN B O 1
ATOM 8422 N N . ALA B 1 520 ? -17.344 34.844 26.281 1 94.31 520 ALA B N 1
ATOM 8423 C CA . ALA B 1 520 ? -17.719 33.656 27.031 1 94.31 520 ALA B CA 1
ATOM 8424 C C . ALA B 1 520 ? -18.469 34.031 28.312 1 94.31 520 ALA B C 1
ATOM 8426 O O . ALA B 1 520 ? -18.172 35.062 28.922 1 94.31 520 ALA B O 1
ATOM 8427 N N . ASP B 1 521 ? -19.422 33.188 28.703 1 95.12 521 ASP B N 1
ATOM 8428 C CA . ASP B 1 521 ? -20.062 33.344 30 1 95.12 521 ASP B CA 1
ATOM 8429 C C . ASP B 1 521 ? -19.094 33 31.141 1 95.12 521 ASP B C 1
ATOM 8431 O O . ASP B 1 521 ? -19.094 33.688 32.188 1 95.12 521 ASP B O 1
ATOM 8435 N N . ARG B 1 522 ? -18.375 32 30.891 1 95.44 522 ARG B N 1
ATOM 8436 C CA . ARG B 1 522 ? -17.391 31.562 31.859 1 95.44 522 ARG B CA 1
ATOM 8437 C C . ARG B 1 522 ? -16.062 31.234 31.188 1 95.44 522 ARG B C 1
ATOM 8439 O O . ARG B 1 522 ? -16.031 30.781 30.047 1 95.44 522 ARG B O 1
ATOM 8446 N N . LEU B 1 523 ? -15.047 31.516 31.938 1 94.12 523 LEU B N 1
ATOM 8447 C CA . LEU B 1 523 ? -13.695 31.234 31.484 1 94.12 523 LEU B CA 1
ATOM 8448 C C . LEU B 1 523 ? -12.992 30.266 32.438 1 94.12 523 LEU B C 1
ATOM 8450 O O . LEU B 1 523 ? -12.758 30.594 33.594 1 94.12 523 LEU B O 1
ATOM 8454 N N . LEU B 1 524 ? -12.688 29.125 31.875 1 94.75 524 LEU B N 1
ATOM 8455 C CA . LEU B 1 524 ? -12.031 28.094 32.656 1 94.75 524 LEU B CA 1
ATOM 8456 C C . LEU B 1 524 ? -10.578 27.922 32.219 1 94.75 524 LEU B C 1
ATOM 8458 O O . LEU B 1 524 ? -10.258 28.047 31.047 1 94.75 524 LEU B O 1
ATOM 8462 N N . LYS B 1 525 ? -9.742 27.625 33.156 1 91.62 525 LYS B N 1
ATOM 8463 C CA . LYS B 1 525 ? -8.32 27.422 32.906 1 91.62 525 LYS B CA 1
ATOM 8464 C C . LYS B 1 525 ? -7.859 26.047 33.375 1 91.62 525 LYS B C 1
ATOM 8466 O O . LYS B 1 525 ? -8.156 25.625 34.5 1 91.62 525 LYS B O 1
ATOM 8471 N N . MET B 1 526 ? -7.289 25.375 32.438 1 90.12 526 MET B N 1
ATOM 8472 C CA . MET B 1 526 ? -6.621 24.109 32.781 1 90.12 526 MET B CA 1
ATOM 8473 C C . MET B 1 526 ? -5.117 24.328 32.906 1 90.12 526 MET B C 1
ATOM 8475 O O . MET B 1 526 ? -4.473 24.875 32.031 1 90.12 526 MET B O 1
ATOM 8479 N N . ASP B 1 527 ? -4.602 23.859 34.031 1 84.88 527 ASP B N 1
ATOM 8480 C CA . ASP B 1 527 ? -3.174 23.984 34.312 1 84.88 527 ASP B CA 1
ATOM 8481 C C . ASP B 1 527 ? -2.641 22.719 34.969 1 84.88 527 ASP B C 1
ATOM 8483 O O . ASP B 1 527 ? -2.953 22.438 36.125 1 84.88 527 ASP B O 1
ATOM 8487 N N . GLY B 1 528 ? -1.819 21.953 34.281 1 80.75 528 GLY B N 1
ATOM 8488 C CA . GLY B 1 528 ? -1.222 20.734 34.812 1 80.75 528 GLY B CA 1
ATOM 8489 C C . GLY B 1 528 ? -2.248 19.719 35.25 1 80.75 528 GLY B C 1
ATOM 8490 O O . GLY B 1 528 ? -2.102 19.109 36.312 1 80.75 528 GLY B O 1
ATOM 8491 N N . GLY B 1 529 ? -3.285 19.703 34.656 1 88.62 529 GLY B N 1
ATOM 8492 C CA . GLY B 1 529 ? -4.293 18.703 34.969 1 88.62 529 GLY B CA 1
ATOM 8493 C C . GLY B 1 529 ? -5.34 19.188 35.938 1 88.62 529 GLY B C 1
ATOM 8494 O O . GLY B 1 529 ? -6.242 18.438 36.312 1 88.62 529 GLY B O 1
ATOM 8495 N N . ARG B 1 530 ? -5.176 20.406 36.344 1 91.69 530 ARG B N 1
ATOM 8496 C CA . ARG B 1 530 ? -6.129 20.984 37.281 1 91.69 530 ARG B CA 1
ATOM 8497 C C . ARG B 1 530 ? -6.984 22.062 36.625 1 91.69 530 ARG B C 1
ATOM 8499 O O . ARG B 1 530 ? -6.496 22.812 35.781 1 91.69 530 ARG B O 1
ATOM 8506 N N . LEU B 1 531 ? -8.258 22.078 37.062 1 94.88 531 LEU B N 1
ATOM 8507 C CA . LEU B 1 531 ? -9.227 23.016 36.469 1 94.88 531 LEU B CA 1
ATOM 8508 C C . LEU B 1 531 ? -9.57 24.125 37.438 1 94.88 531 LEU B C 1
ATOM 8510 O O . LEU B 1 531 ? -9.812 23.875 38.625 1 94.88 531 LEU B O 1
ATOM 8514 N N . SER B 1 532 ? -9.477 25.344 36.969 1 92.94 532 SER B N 1
ATOM 8515 C CA . SER B 1 532 ? -9.898 26.5 37.75 1 92.94 532 SER B CA 1
ATOM 8516 C C . SER B 1 532 ? -10.688 27.5 36.906 1 92.94 532 SER B C 1
ATOM 8518 O O . SER B 1 532 ? -10.555 27.531 35.688 1 92.94 532 SER B O 1
ATOM 8520 N N . GLU B 1 533 ? -11.586 28.203 37.531 1 93.69 533 GLU B N 1
ATOM 8521 C CA . GLU B 1 533 ? -12.352 29.25 36.844 1 93.69 533 GLU B CA 1
ATOM 8522 C C . GLU B 1 533 ? -11.742 30.625 37.062 1 93.69 533 GLU B C 1
ATOM 8524 O O . GLU B 1 533 ? -11.391 30.984 38.188 1 93.69 533 GLU B O 1
ATOM 8529 N N . LEU B 1 534 ? -11.609 31.281 36 1 89.5 534 LEU B N 1
ATOM 8530 C CA . LEU B 1 534 ? -11.094 32.656 36.062 1 89.5 534 LEU B CA 1
ATOM 8531 C C . LEU B 1 534 ? -12.234 33.656 36.219 1 89.5 534 LEU B C 1
ATOM 8533 O O . LEU B 1 534 ? -13.125 33.688 35.375 1 89.5 534 LEU B O 1
ATOM 8537 N N . THR B 1 535 ? -12.203 34.438 37.312 1 89.31 535 THR B N 1
ATOM 8538 C CA . THR B 1 535 ? -13.234 35.438 37.562 1 89.31 535 THR B CA 1
ATOM 8539 C C . THR B 1 535 ? -12.602 36.781 37.906 1 89.31 535 THR B C 1
ATOM 8541 O O . THR B 1 535 ? -11.414 36.844 38.188 1 89.31 535 THR B O 1
ATOM 8544 N N . GLY B 1 536 ? -13.273 37.781 37.719 1 87.62 536 GLY B N 1
ATOM 8545 C CA . GLY B 1 536 ? -12.852 39.125 38.125 1 87.62 536 GLY B CA 1
ATOM 8546 C C . GLY B 1 536 ? -11.57 39.562 37.469 1 87.62 536 GLY B C 1
ATOM 8547 O O . GLY B 1 536 ? -11.445 39.531 36.25 1 87.62 536 GLY B O 1
ATOM 8548 N N . GLU B 1 537 ? -10.617 39.844 38.344 1 81 537 GLU B N 1
ATOM 8549 C CA . GLU B 1 537 ? -9.352 40.406 37.875 1 81 537 GLU B CA 1
ATOM 8550 C C . GLU B 1 537 ? -8.547 39.375 37.094 1 81 537 GLU B C 1
ATOM 8552 O O . GLU B 1 537 ? -7.879 39.719 36.094 1 81 537 GLU B O 1
ATOM 8557 N N . ALA B 1 538 ? -8.727 38.25 37.531 1 81.5 538 ALA B N 1
ATOM 8558 C CA . ALA B 1 538 ? -7.984 37.188 36.875 1 81.5 538 ALA B CA 1
ATOM 8559 C C . ALA B 1 538 ? -8.445 37.031 35.406 1 81.5 538 ALA B C 1
ATOM 8561 O O . ALA B 1 538 ? -7.629 36.812 34.531 1 81.5 538 ALA B O 1
ATOM 8562 N N . ARG B 1 539 ? -9.664 37.156 35.219 1 86.56 539 ARG B N 1
ATOM 8563 C CA . ARG B 1 539 ? -10.227 37.062 33.875 1 86.56 539 ARG B CA 1
ATOM 8564 C C . ARG B 1 539 ? -9.766 38.25 33.031 1 86.56 539 ARG B C 1
ATOM 8566 O O . ARG B 1 539 ? -9.422 38.062 31.844 1 86.56 539 ARG B O 1
ATOM 8573 N N . ASP B 1 540 ? -9.664 39.406 33.625 1 80.5 540 ASP B N 1
ATOM 8574 C CA . ASP B 1 540 ? -9.25 40.594 32.906 1 80.5 540 ASP B CA 1
ATOM 8575 C C . ASP B 1 540 ? -7.781 40.531 32.5 1 80.5 540 ASP B C 1
ATOM 8577 O O . ASP B 1 540 ? -7.426 40.906 31.375 1 80.5 540 ASP B O 1
ATOM 8581 N N . ARG B 1 541 ? -7.047 39.938 33.375 1 75.06 541 ARG B N 1
ATOM 8582 C CA . ARG B 1 541 ? -5.621 39.781 33.062 1 75.06 541 ARG B CA 1
ATOM 8583 C C . ARG B 1 541 ? -5.387 38.812 31.938 1 75.06 541 ARG B C 1
ATOM 8585 O O . ARG B 1 541 ? -4.527 39.031 31.078 1 75.06 541 ARG B O 1
ATOM 8592 N N . ALA B 1 542 ? -6.121 37.812 31.984 1 74.38 542 ALA B N 1
ATOM 8593 C CA . ALA B 1 542 ? -5.988 36.812 30.938 1 74.38 542 ALA B CA 1
ATOM 8594 C C . ALA B 1 542 ? -6.395 37.375 29.578 1 74.38 542 ALA B C 1
ATOM 8596 O O . ALA B 1 542 ? -5.801 37.031 28.562 1 74.38 542 ALA B O 1
ATOM 8597 N N . THR B 1 543 ? -7.246 38.219 29.578 1 72.5 543 THR B N 1
ATOM 8598 C CA . THR B 1 543 ? -7.742 38.844 28.344 1 72.5 543 THR B CA 1
ATOM 8599 C C . THR B 1 543 ? -6.715 39.812 27.781 1 72.5 543 THR B C 1
ATOM 8601 O O . THR B 1 543 ? -6.609 39.969 26.562 1 72.5 543 THR B O 1
ATOM 8604 N N . GLN B 1 544 ? -5.887 40.406 28.719 1 62.19 544 GLN B N 1
ATOM 8605 C CA . GLN B 1 544 ? -4.898 41.375 28.281 1 62.19 544 GLN B CA 1
ATOM 8606 C C . GLN B 1 544 ? -3.598 40.719 27.859 1 62.19 544 GLN B C 1
ATOM 8608 O O . GLN B 1 544 ? -2.977 41.125 26.875 1 62.19 544 GLN B O 1
ATOM 8613 N N . ASP B 1 545 ? -3.129 39.75 28.703 1 58.75 545 ASP B N 1
ATOM 8614 C CA . ASP B 1 545 ? -1.86 39.094 28.406 1 58.75 545 ASP B CA 1
ATOM 8615 C C . ASP B 1 545 ? -1.951 37.594 28.672 1 58.75 545 ASP B C 1
ATOM 8617 O O . ASP B 1 545 ? -1.596 37.125 29.75 1 58.75 545 ASP B O 1
ATOM 8621 N N . ALA B 1 546 ? -2.299 36.906 27.672 1 57.44 546 ALA B N 1
ATOM 8622 C CA . ALA B 1 546 ? -2.531 35.469 27.828 1 57.44 546 ALA B CA 1
ATOM 8623 C C . ALA B 1 546 ? -1.221 34.719 28.047 1 57.44 546 ALA B C 1
ATOM 8625 O O . ALA B 1 546 ? -1.174 33.75 28.812 1 57.44 546 ALA B O 1
ATOM 8626 N N . VAL B 1 547 ? -0.133 35.188 27.391 1 53.09 547 VAL B N 1
ATOM 8627 C CA . VAL B 1 547 ? 1.154 34.5 27.5 1 53.09 547 VAL B CA 1
ATOM 8628 C C . VAL B 1 547 ? 1.606 34.469 28.953 1 53.09 547 VAL B C 1
ATOM 8630 O O . VAL B 1 547 ? 2.074 33.438 29.453 1 53.09 547 VAL B O 1
ATOM 8633 N N . ARG B 1 548 ? 1.582 35.594 29.547 1 50.88 548 ARG B N 1
ATOM 8634 C CA . ARG B 1 548 ? 2.039 35.719 30.938 1 50.88 548 ARG B CA 1
ATOM 8635 C C . ARG B 1 548 ? 1.151 34.906 31.875 1 50.88 548 ARG B C 1
ATOM 8637 O O . ARG B 1 548 ? 1.645 34.25 32.812 1 50.88 548 ARG B O 1
ATOM 8644 N N . GLU B 1 549 ? -0.054 34.969 31.656 1 51.38 549 GLU B N 1
ATOM 8645 C CA . GLU B 1 549 ? -0.988 34.406 32.625 1 51.38 549 GLU B CA 1
ATOM 8646 C C . GLU B 1 549 ? -1.262 32.938 32.344 1 51.38 549 GLU B C 1
ATOM 8648 O O . GLU B 1 549 ? -1.504 32.156 33.25 1 51.38 549 GLU B O 1
ATOM 8653 N N . ILE B 1 550 ? -1.244 32.625 31.156 1 55.03 550 ILE B N 1
ATOM 8654 C CA . ILE B 1 550 ? -1.647 31.281 30.734 1 55.03 550 ILE B CA 1
ATOM 8655 C C . ILE B 1 550 ? -0.41 30.453 30.406 1 55.03 550 ILE B C 1
ATOM 8657 O O . ILE B 1 550 ? -0.449 29.219 30.469 1 55.03 550 ILE B O 1
ATOM 8661 N N . GLY B 1 551 ? 0.779 31.125 30.031 1 52.09 551 GLY B N 1
ATOM 8662 C CA . GLY B 1 551 ? 1.982 30.422 29.609 1 52.09 551 GLY B CA 1
ATOM 8663 C C . GLY B 1 551 ? 2.605 29.594 30.734 1 52.09 551 GLY B C 1
ATOM 8664 O O . GLY B 1 551 ? 2.67 30.047 31.875 1 52.09 551 GLY B O 1
ATOM 8665 N N . GLY B 1 552 ? 2.275 28.531 31 1 47.09 552 GLY B N 1
ATOM 8666 C CA . GLY B 1 552 ? 2.811 27.609 31.984 1 47.09 552 GLY B CA 1
ATOM 8667 C C . GLY B 1 552 ? 4.262 27.875 32.344 1 47.09 552 GLY B C 1
ATOM 8668 O O . GLY B 1 552 ? 4.949 28.625 31.625 1 47.09 552 GLY B O 1
ATOM 8669 N N . SER B 1 553 ? 4.621 27.906 33.719 1 38.44 553 SER B N 1
ATOM 8670 C CA . SER B 1 553 ? 5.988 27.969 34.219 1 38.44 553 SER B CA 1
ATOM 8671 C C . SER B 1 553 ? 6.934 27.141 33.375 1 38.44 553 SER B C 1
ATOM 8673 O O . SER B 1 553 ? 6.617 26 33 1 38.44 553 SER B O 1
ATOM 8675 N N . ILE B 1 554 ? 7.691 27.688 32.406 1 37.59 554 ILE B N 1
ATOM 8676 C CA . ILE B 1 554 ? 8.852 26.969 31.875 1 37.59 554 ILE B CA 1
ATOM 8677 C C . ILE B 1 554 ? 9.516 26.172 33 1 37.59 554 ILE B C 1
ATOM 8679 O O . ILE B 1 554 ? 9.914 26.734 34.031 1 37.59 554 ILE B O 1
ATOM 8683 N N . PRO B 1 555 ? 9.203 24.953 33.188 1 35.41 555 PRO B N 1
ATOM 8684 C CA . PRO B 1 555 ? 10.062 24.406 34.25 1 35.41 555 PRO B CA 1
ATOM 8685 C C . PRO B 1 555 ? 11.516 24.859 34.125 1 35.41 555 PRO B C 1
ATOM 8687 O O . PRO B 1 555 ? 12.016 25.031 33.031 1 35.41 555 PRO B O 1
ATOM 8690 N N . ALA B 1 556 ? 12.172 25.547 35.219 1 33.38 556 ALA B N 1
ATOM 8691 C CA . ALA B 1 556 ? 13.617 25.75 35.312 1 33.38 556 ALA B CA 1
ATOM 8692 C C . ALA B 1 556 ? 14.375 24.5 34.875 1 33.38 556 ALA B C 1
ATOM 8694 O O . ALA B 1 556 ? 13.992 23.375 35.25 1 33.38 556 ALA B O 1
#

InterPro domains:
  IPR003439 ABC transporter-like, ATP-binding domain [PF00005] (345-481)
  IPR003439 ABC transporter-like, ATP-binding domain [PS50893] (323-553)
  IPR003593 AAA+ ATPase domain [SM00382] (352-541)
  IPR005898 Cyclic peptide transporter SyrD/Yoji-like [TIGR01194] (3-531)
  IPR011527 ABC transporter type 1, transmembrane domain [PF00664] (47-257)
  IPR011527 ABC transporter type 1, transmembrane domain [PS50929] (19-291)
  IPR015856 ABC transporter, CbiO/EcfA subunit [cd03225] (324-530)
  IPR027417 P-loop containing nucleoside triphosphate hydrolase [G3DSA:3.40.50.300] (317-550)
  IPR027417 P-loop containing nucleoside triphosphate hydrolase [SSF52540] (323-533)
  IPR036640 ABC transporter type 1, transmembrane domain superfamily [G3DSA:1.20.1560.10] (2-303)
  IPR036640 ABC transporter type 1, transmembrane domain superfamily [SSF90123] (3-299)
  IPR039421 Type 1 protein exporter [PTHR24221] (51-533)

Organism: Aquipseudomonas alcaligenes (strain ATCC 14909 / DSM 50342 / CCUG 1425 / JCM 20561 / NBRC 14159 / NCIMB 9945 / NCTC 10367 / 1577) (NCBI:txid1215092)